Protein AF-K9D9J1-F1 (afdb_monomer_lite)

Radius of gyration: 35.71 Å; chains: 1; bounding box: 136×87×89 Å

InterPro domains:
  IPR000531 TonB-dependent receptor-like, beta-barrel [PF00593] (451-865)
  IPR011250 Outer membrane protein/outer membrane enzyme PagP, beta-barrel [SSF56925] (916-1204)
  IPR011662 Secretin/TonB, short N-terminal domain [PF07660] (70-119)
  IPR011662 Secretin/TonB, short N-terminal domain [SM00965] (69-120)
  IPR012910 TonB-dependent receptor, plug domain [PF07715] (164-272)
  IPR027385 Outer membrane protein, beta-barrel domain [PF13505] (912-1120)
  IPR036942 TonB-dependent receptor-like, beta-barrel domain superfamily [G3DSA:2.40.170.20] (339-893)
  IPR037066 TonB-dependent receptor, plug domain superfamily [G3DSA:2.170.130.10] (160-288)
  IPR039426 TonB-dependent receptor-like [PS52016] (162-894)
  IPR039426 TonB-dependent receptor-like [PTHR30069] (12-891)

Organism: NCBI:txid883163

Sequence (1204 aa):
MRSSVSARQRLLAISRHTLLAGSALGIAATMPALAQAPASRTASSTRSFDIPAQSLRDALRQLMRQGGVQIGFEAADVEGRISHAVTGNMNANEALSRLLSGTGLSFRYLTSGSVMLERAPQVSEGTVQLGTLRVQGMQDSAGSGLAGDNGRVAGWDGTKESVFRTPGSVNVISRETLEAYPATAPADMLRGTPGVISGEARTSGGLDVNIRGLQGQGRVPVTVDGAINGTTVYRGYQGTSNRSFVDPDFISHVAIVKGPSNGNAIAGGIGGSVSMTTLSVDDIVPAGDTMAIRIKASLSNNNVEPGSNMIRSIIQPNHFYGDTMAATRERDRPGFLSPAGGAASFVFARKGELFDILAGYSVRRTGNYFAGRQGKYAPRETGTPSPFCAAGSPERQMQELCDRAVAFYDIHGSTPFAGGEEVYNTSNDTESVLVKAAIRPADDHVLELGYGGYWSIFGENYPGALGSATGAVYQNQILSKTSLDRFTARYRRNPEGDLIDLKLNGWISKLRENAPSLVNSDPARRYVDSWGTDLTNSSRILTPIGLFSADYGASFLHEKAGPIGTWQMNGWTPPGREGSRSEYSLFTDMALEPAEWLRFNAGARYQEYSLKDRQSGTVYYSELLKRGEDAFNFSLGATLMPVDGLQLFANYKRAARLPSLMEATSGFFYIANPDLHKEETRNWEIGANYTRTGLITDKDELGLKLAWFDNDVDGYIARRYILQRGSMQVYNIDRALFRGLEATLSYENGGFSMEAGATYYDRIRFCRPGEACIASSLASDFATNYIPPRWAANLSVNQRFLDDRAMLGARLTYMGKRPIGAEKPSSGYMPLISQIAWHPYTLLDMTGSFKLIDALLINWSIDNLTDRYYNEPMSLGYVPAPGRTFRIGMTSTIGSKNGLWPANWFGRSGNADPTDWTGPYVGGQIGYGFGRTSGTVTDGAGNPADLENGSRYKENMRNFLGGLHAGYNYQLPSRVVLGVEADISAGDLGNWSGVLVQQTDNDGYNVASLRAKGTLESDTRYQWDRLITLRGRLGYSLGQTLLYGTGGIGWLRETQTRNQYRSGPTTNNDEKGIGGELEHYFFEKDRKTRSGLVLGAGMERDIGKRWSLRAEYSYARFQKKQFSFANARSGAALDYGYYETVGWQEVPAQTIVWDDGTVFEFPAYTAPINEYREVTGTSTLVEGRKHRSDADMHSIRIGISYHF

Structure (mmCIF, N/CA/C/O backbone):
data_AF-K9D9J1-F1
#
_entry.id   AF-K9D9J1-F1
#
loop_
_atom_site.group_PDB
_atom_site.id
_atom_site.type_symbol
_atom_site.label_atom_id
_atom_site.label_alt_id
_atom_site.label_comp_id
_atom_site.label_asym_id
_atom_site.label_entity_id
_atom_site.label_seq_id
_atom_site.pdbx_PDB_ins_code
_atom_site.Cartn_x
_atom_site.Cartn_y
_atom_site.Cartn_z
_atom_site.occupancy
_atom_site.B_iso_or_equiv
_atom_site.auth_seq_id
_atom_site.auth_comp_id
_atom_site.auth_asym_id
_atom_site.auth_atom_id
_atom_site.pdbx_PDB_model_num
ATOM 1 N N . MET A 1 1 ? 49.086 -47.581 -22.331 1.00 34.16 1 MET A N 1
ATOM 2 C CA . MET A 1 1 ? 49.566 -48.827 -21.691 1.00 34.16 1 MET A CA 1
ATOM 3 C C . MET A 1 1 ? 48.562 -49.257 -20.622 1.00 34.16 1 MET A C 1
ATOM 5 O O . MET A 1 1 ? 47.901 -48.387 -20.078 1.00 34.16 1 MET A O 1
ATOM 9 N N . ARG A 1 2 ? 48.428 -50.581 -20.436 1.00 26.39 2 ARG A N 1
ATOM 10 C CA . ARG A 1 2 ? 48.009 -51.382 -19.253 1.00 26.39 2 ARG A CA 1
ATOM 11 C C . ARG A 1 2 ? 47.602 -50.592 -17.983 1.00 26.39 2 ARG A C 1
ATOM 13 O O . ARG A 1 2 ? 48.363 -49.720 -17.589 1.00 26.39 2 ARG A O 1
ATOM 20 N N . SER A 1 3 ? 46.502 -50.882 -17.269 1.00 26.23 3 SER A N 1
ATOM 21 C CA . SER A 1 3 ? 45.523 -52.011 -17.285 1.00 26.23 3 SER A CA 1
ATOM 22 C C . SER A 1 3 ? 44.165 -51.542 -16.686 1.00 26.23 3 SER A C 1
ATOM 24 O O . SER A 1 3 ? 44.215 -50.784 -15.726 1.00 26.23 3 SER A O 1
ATOM 26 N N . SER A 1 4 ? 42.932 -51.787 -17.192 1.00 26.28 4 SER A N 1
ATOM 27 C CA . SER A 1 4 ? 42.198 -53.015 -17.637 1.00 26.28 4 SER A CA 1
ATOM 28 C C . SER A 1 4 ? 41.845 -53.963 -16.465 1.00 26.28 4 SER A C 1
ATOM 30 O O . SER A 1 4 ? 42.757 -54.237 -15.697 1.00 26.28 4 SER A O 1
ATOM 32 N N . VAL A 1 5 ? 40.638 -54.526 -16.226 1.00 27.47 5 VAL A N 1
ATOM 33 C CA . VAL A 1 5 ? 39.452 -55.034 -17.007 1.00 27.47 5 VAL A CA 1
ATOM 34 C C . VAL A 1 5 ? 38.222 -55.069 -16.025 1.00 27.47 5 VAL A C 1
ATOM 36 O O . VAL A 1 5 ? 38.502 -55.149 -14.835 1.00 27.47 5 VAL A O 1
ATOM 39 N N . SER A 1 6 ? 36.882 -55.061 -16.251 1.00 26.56 6 SER A N 1
ATOM 40 C CA . SER A 1 6 ? 35.812 -54.924 -17.304 1.00 26.56 6 SER A CA 1
ATOM 41 C C . SER A 1 6 ? 34.488 -54.530 -16.566 1.00 26.56 6 SER A C 1
ATOM 43 O O . SER A 1 6 ? 34.432 -54.755 -15.363 1.00 26.56 6 SER A O 1
ATOM 45 N N . ALA A 1 7 ? 33.376 -53.961 -17.075 1.00 27.02 7 ALA A N 1
ATOM 46 C CA . ALA A 1 7 ? 32.660 -53.894 -18.373 1.00 27.02 7 ALA A CA 1
ATOM 47 C C . ALA A 1 7 ? 31.643 -55.035 -18.709 1.00 27.02 7 ALA A C 1
ATOM 49 O O . ALA A 1 7 ? 32.055 -56.126 -19.081 1.00 27.02 7 ALA A O 1
ATOM 50 N N . ARG A 1 8 ? 30.323 -54.725 -18.684 1.00 24.92 8 ARG A N 1
ATOM 51 C CA . ARG A 1 8 ? 29.141 -55.329 -19.389 1.00 24.92 8 ARG A CA 1
ATOM 52 C C . ARG A 1 8 ? 28.017 -54.256 -19.351 1.00 24.92 8 ARG A C 1
ATOM 54 O O . ARG A 1 8 ? 27.856 -53.653 -18.301 1.00 24.92 8 ARG A O 1
ATOM 61 N N . GLN A 1 9 ? 27.359 -53.775 -20.420 1.00 29.02 9 GLN A N 1
ATOM 62 C CA . GLN A 1 9 ? 26.593 -54.394 -21.532 1.00 29.02 9 GLN A CA 1
ATOM 63 C C . GLN A 1 9 ? 25.272 -55.066 -21.078 1.00 29.02 9 GLN A C 1
ATOM 65 O O . GLN A 1 9 ? 25.317 -55.833 -20.126 1.00 29.02 9 GLN A O 1
ATOM 70 N N . ARG A 1 10 ? 24.097 -54.870 -21.719 1.00 29.50 10 ARG A N 1
ATOM 71 C CA . ARG A 1 10 ? 23.721 -54.079 -22.927 1.00 29.50 10 ARG A CA 1
ATOM 72 C C . ARG A 1 10 ? 22.190 -53.797 -22.977 1.00 29.50 10 ARG A C 1
ATOM 74 O O . ARG A 1 10 ? 21.430 -54.446 -22.276 1.00 29.50 10 ARG A O 1
ATOM 81 N N . LEU A 1 11 ? 21.796 -52.859 -23.851 1.00 26.91 11 LEU A N 1
ATOM 82 C CA . LEU A 1 11 ? 20.467 -52.578 -24.456 1.00 26.91 11 LEU A CA 1
ATOM 83 C C . LEU A 1 11 ? 19.299 -53.576 -24.257 1.00 26.91 11 LEU A C 1
ATOM 85 O O . LEU A 1 11 ? 19.439 -54.740 -24.621 1.00 26.91 11 LEU A O 1
ATOM 89 N N . LEU A 1 12 ? 18.098 -53.047 -23.961 1.00 24.69 12 LEU A N 1
ATOM 90 C CA . LEU A 1 12 ? 16.901 -53.104 -24.838 1.00 24.69 12 LEU A CA 1
ATOM 91 C C . LEU A 1 12 ? 15.760 -52.205 -24.301 1.00 24.69 12 LEU A C 1
ATOM 93 O O . LEU A 1 12 ? 15.848 -51.705 -23.183 1.00 24.69 12 LEU A O 1
ATOM 97 N N . ALA A 1 13 ? 14.714 -51.962 -25.101 1.00 26.72 13 ALA A N 1
ATOM 98 C CA . ALA A 1 13 ? 13.574 -51.102 -24.748 1.00 26.72 13 ALA A CA 1
ATOM 99 C C . ALA A 1 13 ? 12.249 -51.636 -25.320 1.00 26.72 13 ALA A C 1
ATOM 101 O O . ALA A 1 13 ? 12.275 -52.229 -26.395 1.00 26.72 13 ALA A O 1
ATOM 102 N N . ILE A 1 14 ? 11.119 -51.371 -24.638 1.00 27.50 14 ILE A N 1
ATOM 103 C CA . ILE A 1 14 ? 9.765 -51.100 -25.188 1.00 27.50 14 ILE A CA 1
ATOM 104 C C . ILE A 1 14 ? 8.785 -50.748 -24.034 1.00 27.50 14 ILE A C 1
ATOM 106 O O . ILE A 1 14 ? 9.002 -51.116 -22.885 1.00 27.50 14 ILE A O 1
ATOM 110 N N . SER A 1 15 ? 7.739 -49.967 -24.341 1.00 29.78 15 SER A N 1
ATOM 111 C CA . SER A 1 15 ? 6.689 -49.428 -23.438 1.00 29.78 15 SER A CA 1
ATOM 112 C C . SER A 1 15 ? 5.921 -50.492 -22.612 1.00 29.78 15 SER A C 1
ATOM 114 O O . SER A 1 15 ? 5.764 -51.604 -23.102 1.00 29.78 15 SER A O 1
ATOM 116 N N . ARG A 1 16 ? 5.317 -50.210 -21.437 1.00 28.53 16 ARG A N 1
ATOM 117 C CA . ARG A 1 16 ? 4.185 -49.267 -21.215 1.00 28.53 16 ARG A CA 1
ATOM 118 C C . ARG A 1 16 ? 3.885 -48.939 -19.723 1.00 28.53 16 ARG A C 1
ATOM 120 O O . ARG A 1 16 ? 3.933 -49.825 -18.889 1.00 28.53 16 ARG A O 1
ATOM 127 N N . HIS A 1 17 ? 3.354 -47.722 -19.508 1.00 30.05 17 HIS A N 1
ATOM 128 C CA . HIS A 1 17 ? 2.266 -47.323 -18.573 1.00 30.05 17 HIS A CA 1
ATOM 129 C C . HIS A 1 17 ? 2.476 -47.145 -17.037 1.00 30.05 17 HIS A C 1
ATOM 131 O O . HIS A 1 17 ? 2.818 -48.058 -16.302 1.00 30.05 17 HIS A O 1
ATOM 137 N N . THR A 1 18 ? 2.036 -45.949 -16.596 1.00 28.83 18 THR A N 1
ATOM 138 C CA . THR A 1 18 ? 1.337 -45.557 -15.340 1.00 28.83 18 THR A CA 1
ATOM 139 C C . THR A 1 18 ? 1.996 -45.502 -13.944 1.00 28.83 18 THR A C 1
ATOM 141 O O . THR A 1 18 ? 2.260 -46.514 -13.311 1.00 28.83 18 THR A O 1
ATOM 144 N N . LEU A 1 19 ? 1.913 -44.268 -13.412 1.00 26.14 19 LEU A N 1
ATOM 145 C CA . LEU A 1 19 ? 1.482 -43.839 -12.063 1.00 26.14 19 LEU A CA 1
ATOM 146 C C . LEU A 1 19 ? 2.487 -43.649 -10.910 1.00 26.14 19 LEU A C 1
ATOM 148 O O . LEU A 1 19 ? 3.547 -44.255 -10.822 1.00 26.14 19 LEU A O 1
ATOM 152 N N . LEU A 1 20 ? 2.112 -42.685 -10.057 1.00 29.91 20 LEU A N 1
ATOM 153 C CA . LEU A 1 20 ? 2.871 -42.127 -8.939 1.00 29.91 20 LEU A CA 1
ATOM 154 C C . LEU A 1 20 ? 2.641 -42.938 -7.657 1.00 29.91 20 LEU A C 1
ATOM 156 O O . LEU A 1 20 ? 1.493 -43.249 -7.347 1.00 29.91 20 LEU A O 1
ATOM 160 N N . ALA A 1 21 ? 3.678 -43.088 -6.826 1.00 25.88 21 ALA A N 1
ATOM 161 C CA . ALA A 1 21 ? 3.524 -43.126 -5.369 1.00 25.88 21 ALA A CA 1
ATOM 162 C C . ALA A 1 21 ? 4.837 -42.800 -4.627 1.00 25.88 21 ALA A C 1
ATOM 164 O O . ALA A 1 21 ? 5.898 -43.291 -4.990 1.00 25.88 21 ALA A O 1
ATOM 165 N N . GLY A 1 22 ? 4.719 -42.027 -3.541 1.00 25.83 22 GLY A N 1
ATOM 166 C CA . GLY A 1 22 ? 5.474 -42.208 -2.291 1.00 25.83 22 GLY A CA 1
ATOM 167 C C . GLY A 1 22 ? 7.006 -42.057 -2.256 1.00 25.83 22 GLY A C 1
ATOM 168 O O . GLY A 1 22 ? 7.744 -42.991 -2.548 1.00 25.83 22 GLY A O 1
ATOM 169 N N . SER A 1 23 ? 7.479 -40.958 -1.654 1.00 27.92 23 SER A N 1
ATOM 170 C CA . SER A 1 23 ? 8.443 -41.019 -0.527 1.00 27.92 23 SER A CA 1
ATOM 171 C C . SER A 1 23 ? 8.657 -39.636 0.110 1.00 27.92 23 SER A C 1
ATOM 173 O O . SER A 1 23 ? 9.567 -38.893 -0.242 1.00 27.92 23 SER A O 1
ATOM 175 N N . ALA A 1 24 ? 7.807 -39.290 1.081 1.00 26.97 24 ALA A N 1
ATOM 176 C CA . ALA A 1 24 ? 7.958 -38.095 1.915 1.00 26.97 24 ALA A CA 1
ATOM 177 C C . ALA A 1 24 ? 7.498 -38.390 3.355 1.00 26.97 24 ALA A C 1
ATOM 179 O O . ALA A 1 24 ? 6.373 -38.090 3.742 1.00 26.97 24 ALA A O 1
ATOM 180 N N . LEU A 1 25 ? 8.381 -39.022 4.130 1.00 31.22 25 LEU A N 1
ATOM 181 C CA . LEU A 1 25 ? 8.236 -39.320 5.558 1.00 31.22 25 LEU A CA 1
ATOM 182 C C . LEU A 1 25 ? 9.628 -39.203 6.206 1.00 31.22 25 LEU A C 1
ATOM 184 O O . LEU A 1 25 ? 10.588 -39.743 5.669 1.00 31.22 25 LEU A O 1
ATOM 188 N N . GLY A 1 26 ? 9.802 -38.519 7.335 1.00 26.03 26 GLY A N 1
ATOM 189 C CA . GLY A 1 26 ? 8.832 -37.676 8.036 1.00 26.03 26 GLY A CA 1
ATOM 190 C C . GLY A 1 26 ? 9.411 -37.105 9.333 1.00 26.03 26 GLY A C 1
ATOM 191 O O . GLY A 1 26 ? 10.530 -37.433 9.718 1.00 26.03 26 GLY A O 1
ATOM 192 N N . ILE A 1 27 ? 8.624 -36.285 10.029 1.00 29.11 27 ILE A N 1
ATOM 193 C CA . ILE A 1 27 ? 8.807 -36.004 11.458 1.00 29.11 27 ILE A CA 1
ATOM 194 C C . ILE A 1 27 ? 7.504 -36.437 12.127 1.00 29.11 27 ILE A C 1
ATOM 196 O O . ILE A 1 27 ? 6.451 -35.859 11.864 1.00 29.11 27 ILE A O 1
ATOM 200 N N . ALA A 1 28 ? 7.561 -37.512 12.913 1.00 28.80 28 ALA A N 1
ATOM 201 C CA . ALA A 1 28 ? 6.392 -38.076 13.578 1.00 28.80 28 ALA A CA 1
ATOM 202 C C . ALA A 1 28 ? 6.041 -37.285 14.848 1.00 28.80 28 ALA A C 1
ATOM 204 O O . ALA A 1 28 ? 6.925 -36.781 15.541 1.00 28.80 28 ALA A O 1
ATOM 205 N N . ALA A 1 29 ? 4.749 -37.193 15.158 1.00 31.47 29 ALA A N 1
ATOM 206 C CA . ALA A 1 29 ? 4.264 -36.523 16.358 1.00 31.47 29 ALA A CA 1
ATOM 207 C C . ALA A 1 29 ? 4.301 -37.446 17.587 1.00 31.47 29 ALA A C 1
ATOM 209 O O . ALA A 1 29 ? 3.971 -38.627 17.498 1.00 31.47 29 ALA A O 1
ATOM 210 N N . THR A 1 30 ? 4.598 -36.873 18.753 1.00 28.08 30 THR A N 1
ATOM 211 C CA . THR A 1 30 ? 4.408 -37.502 20.068 1.00 28.08 30 THR A CA 1
ATOM 212 C C . THR A 1 30 ? 3.397 -36.703 20.891 1.00 28.08 30 THR A C 1
ATOM 214 O O . THR A 1 30 ? 3.757 -35.934 21.779 1.00 28.08 30 THR A O 1
ATOM 217 N N . MET A 1 31 ? 2.106 -36.884 20.597 1.00 29.59 31 MET A N 1
ATOM 218 C CA . MET A 1 31 ? 1.026 -36.452 21.492 1.00 29.59 31 MET A CA 1
ATOM 219 C C . MET A 1 31 ? 0.657 -37.605 22.440 1.00 29.59 31 MET A C 1
ATOM 221 O O . MET A 1 31 ? 0.300 -38.679 21.951 1.00 29.59 31 MET A O 1
ATOM 225 N N . PRO A 1 32 ? 0.731 -37.430 23.774 1.00 32.12 32 PRO A N 1
ATOM 226 C CA . PRO A 1 32 ? 0.265 -38.440 24.718 1.00 32.12 32 PRO A CA 1
ATOM 227 C C . PRO A 1 32 ? -1.269 -38.512 24.721 1.00 32.12 32 PRO A C 1
ATOM 229 O O . PRO A 1 32 ? -1.956 -37.495 24.613 1.00 32.12 32 PRO A O 1
ATOM 232 N N . ALA A 1 33 ? -1.817 -39.717 24.866 1.00 34.00 33 ALA A N 1
ATOM 233 C CA . ALA A 1 33 ? -3.259 -39.929 24.852 1.00 34.00 33 ALA A CA 1
ATOM 234 C C . ALA A 1 33 ? -3.916 -39.519 26.184 1.00 34.00 33 ALA A C 1
ATOM 236 O O . ALA A 1 33 ? -3.680 -40.142 27.216 1.00 34.00 33 ALA A O 1
ATOM 237 N N . LEU A 1 34 ? -4.817 -38.534 26.133 1.00 29.61 34 LEU A N 1
ATOM 238 C CA . LEU A 1 34 ? -5.815 -38.252 27.176 1.00 29.61 34 LEU A CA 1
ATOM 239 C C . LEU A 1 34 ? -7.230 -38.394 26.595 1.00 29.61 34 LEU A C 1
ATOM 241 O O . LEU A 1 34 ? -8.013 -37.451 26.520 1.00 29.61 34 LEU A O 1
ATOM 245 N N . ALA A 1 35 ? -7.543 -39.608 26.142 1.00 28.50 35 ALA A N 1
ATOM 246 C CA . ALA A 1 35 ? -8.821 -39.954 25.529 1.00 28.50 35 ALA A CA 1
ATOM 247 C C . ALA A 1 35 ? -9.820 -40.520 26.556 1.00 28.50 35 ALA A C 1
ATOM 249 O O . ALA A 1 35 ? -10.163 -41.699 26.508 1.00 28.50 35 ALA A O 1
ATOM 250 N N . GLN A 1 36 ? -10.299 -39.679 27.481 1.00 33.69 36 GLN A N 1
ATOM 251 C CA . GLN A 1 36 ? -11.536 -39.938 28.234 1.00 33.69 36 GLN A CA 1
ATOM 252 C C . GLN A 1 36 ? -12.162 -38.628 28.750 1.00 33.69 36 GLN A C 1
ATOM 254 O O . GLN A 1 36 ? -11.917 -38.175 29.862 1.00 33.69 36 GLN A O 1
ATOM 259 N N . ALA A 1 37 ? -13.000 -38.028 27.906 1.00 26.78 37 ALA A N 1
ATOM 260 C CA . ALA A 1 37 ? -13.948 -36.971 28.250 1.00 26.78 37 ALA A CA 1
ATOM 261 C C . ALA A 1 37 ? -15.276 -37.281 27.526 1.00 26.78 37 ALA A C 1
ATOM 263 O O . ALA A 1 37 ? -15.242 -37.906 26.460 1.00 26.78 37 ALA A O 1
ATOM 264 N N . PRO A 1 38 ? -16.447 -36.940 28.094 1.00 26.11 38 PRO A N 1
ATOM 265 C CA . PRO A 1 38 ? -17.726 -37.430 27.589 1.00 26.11 38 PRO A CA 1
ATOM 266 C C . PRO A 1 38 ? -18.087 -36.841 26.222 1.00 26.11 38 PRO A C 1
ATOM 268 O O . PRO A 1 38 ? -17.767 -35.696 25.906 1.00 26.11 38 PRO A O 1
ATOM 271 N N . ALA A 1 39 ? -18.821 -37.619 25.425 1.00 25.09 39 ALA A N 1
ATOM 272 C CA . ALA A 1 39 ? -19.349 -37.166 24.146 1.00 25.09 39 ALA A CA 1
ATOM 273 C C . ALA A 1 39 ? -20.440 -36.100 24.354 1.00 25.09 39 ALA A C 1
ATOM 275 O O . ALA A 1 39 ? -21.609 -36.428 24.576 1.00 25.09 39 ALA A O 1
ATOM 276 N N . SER A 1 40 ? -20.057 -34.827 24.239 1.00 23.94 40 SER A N 1
ATOM 277 C CA . SER A 1 40 ? -20.969 -33.682 24.161 1.00 23.94 40 SER A CA 1
ATOM 278 C C . SER A 1 40 ? -21.817 -33.755 22.890 1.00 23.94 40 SER A C 1
ATOM 280 O O . SER A 1 40 ? -21.530 -33.104 21.888 1.00 23.94 40 SER A O 1
ATOM 282 N N . ARG A 1 41 ? -22.881 -34.563 22.925 1.00 26.88 41 ARG A N 1
ATOM 283 C CA . ARG A 1 41 ? -23.926 -34.567 21.900 1.00 26.88 41 ARG A CA 1
ATOM 284 C C . ARG A 1 41 ? -24.570 -33.181 21.861 1.00 26.88 41 ARG A C 1
ATOM 286 O O . ARG A 1 41 ? -25.382 -32.865 22.730 1.00 26.88 41 ARG A O 1
ATOM 293 N N . THR A 1 42 ? -24.289 -32.393 20.827 1.00 27.61 42 THR A N 1
ATOM 294 C CA . THR A 1 42 ? -25.109 -31.238 20.426 1.00 27.61 42 THR A CA 1
ATOM 295 C C . THR A 1 42 ? -26.438 -31.738 19.857 1.00 27.61 42 THR A C 1
ATOM 297 O O . THR A 1 42 ? -26.728 -31.652 18.667 1.00 27.61 42 THR A O 1
ATOM 300 N N . ALA A 1 43 ? -27.255 -32.320 20.733 1.00 32.28 43 ALA A N 1
ATOM 301 C CA . ALA A 1 43 ? -28.602 -32.732 20.405 1.00 32.28 43 ALA A CA 1
ATOM 302 C C . ALA A 1 43 ? -29.453 -31.479 20.169 1.00 32.28 43 ALA A C 1
ATOM 304 O O . ALA A 1 43 ? -29.889 -30.828 21.119 1.00 32.28 43 ALA A O 1
ATOM 305 N N . SER A 1 44 ? -29.746 -31.182 18.900 1.00 50.12 44 SER A N 1
ATOM 306 C CA . SER A 1 44 ? -31.009 -30.521 18.570 1.00 50.12 44 SER A CA 1
ATOM 307 C C . SER A 1 44 ? -32.104 -31.442 19.104 1.00 50.12 44 SER A C 1
ATOM 309 O O . SER A 1 44 ? -32.295 -32.537 18.577 1.00 50.12 44 SER A O 1
ATOM 311 N N . SER A 1 45 ? -32.689 -31.091 20.253 1.00 54.69 45 SER A N 1
ATOM 312 C CA . SER A 1 45 ? -33.458 -32.050 21.046 1.00 54.69 45 SER A CA 1
ATOM 313 C C . SER A 1 45 ? -34.673 -32.521 20.253 1.00 54.69 45 SER A C 1
ATOM 315 O O . SER A 1 45 ? -35.590 -31.729 20.027 1.00 54.69 45 SER A O 1
ATOM 317 N N . THR A 1 46 ? -34.698 -33.795 19.862 1.00 66.19 46 THR A N 1
ATOM 318 C CA . THR A 1 46 ? -35.898 -34.421 19.313 1.00 66.19 46 THR A CA 1
ATOM 319 C C . THR A 1 46 ? -36.979 -34.390 20.388 1.00 66.19 46 THR A C 1
ATOM 321 O O . THR A 1 46 ? -36.771 -34.901 21.489 1.00 66.19 46 THR A O 1
ATOM 324 N N . ARG A 1 47 ? -38.117 -33.762 20.096 1.00 80.75 47 ARG A N 1
ATOM 325 C CA . ARG A 1 47 ? -39.262 -33.650 21.006 1.00 80.75 47 ARG A CA 1
ATOM 326 C C . ARG A 1 47 ? -40.490 -34.249 20.343 1.00 80.75 47 ARG A C 1
ATOM 328 O O . ARG A 1 47 ? -40.622 -34.191 19.121 1.00 80.75 47 ARG A O 1
ATOM 335 N N . SER A 1 48 ? -41.388 -34.794 21.158 1.00 86.00 48 SER A N 1
ATOM 336 C CA . SER A 1 48 ? -42.723 -35.155 20.697 1.00 86.00 48 SER A CA 1
ATOM 337 C C . SER A 1 48 ? -43.521 -33.875 20.503 1.00 86.00 48 SER A C 1
ATOM 339 O O . SER A 1 48 ? -43.772 -33.156 21.471 1.00 86.00 48 SER A O 1
ATOM 341 N N . PHE A 1 49 ? -43.915 -33.607 19.265 1.00 89.31 49 PHE A N 1
ATOM 342 C CA . PHE A 1 49 ? -44.881 -32.569 18.941 1.00 89.31 49 PHE A CA 1
ATOM 343 C C . PHE A 1 49 ? -46.268 -33.185 18.796 1.00 89.31 49 PHE A C 1
ATOM 345 O O . PHE A 1 49 ? -46.410 -34.302 18.293 1.00 89.31 49 PHE A O 1
ATOM 352 N N . ASP A 1 50 ? -47.274 -32.446 19.242 1.00 93.31 50 ASP A N 1
ATOM 353 C CA . ASP A 1 50 ? -48.683 -32.708 18.961 1.00 93.31 50 ASP A CA 1
ATOM 354 C C . ASP A 1 50 ? -49.368 -31.352 18.782 1.00 93.31 50 ASP A C 1
ATOM 356 O O . ASP A 1 50 ? -49.614 -30.620 19.746 1.00 93.31 50 ASP A O 1
ATOM 360 N N . ILE A 1 51 ? -49.524 -30.957 17.520 1.00 94.38 51 ILE A N 1
ATOM 361 C CA . ILE A 1 51 ? -50.046 -29.658 17.099 1.00 94.38 51 ILE A CA 1
ATOM 362 C C . ILE A 1 51 ? -51.093 -29.934 16.012 1.00 94.38 51 ILE A C 1
ATOM 364 O O . ILE A 1 51 ? -50.713 -30.279 14.889 1.00 94.38 51 ILE A O 1
ATOM 368 N N . PRO A 1 52 ? -52.402 -29.816 16.299 1.00 91.00 52 PRO A N 1
ATOM 369 C CA . PRO A 1 52 ? -53.442 -30.033 15.298 1.00 91.00 52 PRO A CA 1
ATOM 370 C C . PRO A 1 52 ? -53.445 -28.929 14.231 1.00 91.00 52 PRO A C 1
ATOM 372 O O . PRO A 1 52 ? -52.926 -27.831 14.443 1.00 91.00 52 PRO A O 1
ATOM 375 N N . ALA A 1 53 ? -54.075 -29.212 13.088 1.00 91.44 53 ALA A N 1
ATOM 376 C CA . ALA A 1 53 ? -54.340 -28.211 12.059 1.00 91.44 53 ALA A CA 1
ATOM 377 C C . ALA A 1 53 ? -55.304 -27.143 12.606 1.00 91.44 53 ALA A C 1
ATOM 379 O O . ALA A 1 53 ? -56.409 -27.459 13.049 1.00 91.44 53 ALA A O 1
ATOM 380 N N . GLN A 1 54 ? -54.863 -25.888 12.624 1.00 93.38 54 GLN A N 1
ATOM 381 C CA . GLN A 1 54 ? -55.548 -24.763 13.275 1.00 93.38 54 GLN A CA 1
ATOM 382 C C . GLN A 1 54 ? -55.054 -23.432 12.684 1.00 93.38 54 GLN A C 1
ATOM 384 O O . GLN A 1 54 ? -54.292 -23.438 11.716 1.00 93.38 54 GLN A O 1
ATOM 389 N N . SER A 1 55 ? -55.452 -22.288 13.258 1.00 95.06 55 SER A N 1
ATOM 390 C CA . SER A 1 55 ? -54.895 -20.981 12.865 1.00 95.06 55 SER A CA 1
ATOM 391 C C . SER A 1 55 ? -53.362 -21.029 12.924 1.00 95.06 55 SER A C 1
ATOM 393 O O . SER A 1 55 ? -52.786 -21.486 13.916 1.00 95.06 55 SER A O 1
ATOM 395 N N . LEU A 1 56 ? -52.682 -20.569 11.870 1.00 93.31 56 LEU A N 1
ATOM 396 C CA . LEU A 1 56 ? -51.221 -20.631 11.810 1.00 93.31 56 LEU A CA 1
ATOM 397 C C . LEU A 1 56 ? -50.591 -19.839 12.969 1.00 93.31 56 LEU A C 1
ATOM 399 O O . LEU A 1 56 ? -49.640 -20.299 13.597 1.00 93.31 56 LEU A O 1
ATOM 403 N N . ARG A 1 57 ? -51.200 -18.705 13.337 1.00 93.12 57 ARG A N 1
ATOM 404 C CA . ARG A 1 57 ? -50.843 -17.892 14.509 1.00 93.12 57 ARG A CA 1
ATOM 405 C C . ARG A 1 57 ? -50.831 -18.705 15.814 1.00 93.12 57 ARG A C 1
ATOM 407 O O . ARG A 1 57 ? -49.931 -18.517 16.634 1.00 93.12 57 ARG A O 1
ATOM 414 N N . ASP A 1 58 ? -51.783 -19.616 16.011 1.00 93.94 58 ASP A N 1
ATOM 415 C CA . ASP A 1 58 ? -51.883 -20.439 17.224 1.00 93.94 58 ASP A CA 1
ATOM 416 C C . ASP A 1 58 ? -51.050 -21.725 17.153 1.00 93.94 58 ASP A C 1
ATOM 418 O O . ASP A 1 58 ? -50.463 -22.122 18.163 1.00 93.94 58 ASP A O 1
ATOM 422 N N . ALA A 1 59 ? -50.900 -22.316 15.965 1.00 93.81 59 ALA A N 1
ATOM 423 C CA . ALA A 1 59 ? -49.995 -23.438 15.724 1.00 93.81 59 ALA A CA 1
ATOM 424 C C . ALA A 1 59 ? -48.529 -23.053 15.987 1.00 93.81 59 ALA A C 1
ATOM 426 O O . ALA A 1 59 ? -47.815 -23.755 16.701 1.00 93.81 59 ALA A O 1
ATOM 427 N N . LEU A 1 60 ? -48.094 -21.882 15.505 1.00 92.75 60 LEU A N 1
ATOM 428 C CA . LEU A 1 60 ? -46.762 -21.333 15.783 1.00 92.75 60 LEU A CA 1
ATOM 429 C C . LEU A 1 60 ? -46.575 -21.037 17.277 1.00 92.75 60 LEU A C 1
ATOM 431 O O . LEU A 1 60 ? -45.516 -21.313 17.835 1.00 92.75 60 LEU A O 1
ATOM 435 N N . ARG A 1 61 ? -47.613 -20.545 17.968 1.00 92.38 61 ARG A N 1
ATOM 436 C CA . ARG A 1 61 ? -47.593 -20.373 19.433 1.00 92.38 61 ARG A CA 1
ATOM 437 C C . ARG A 1 61 ? -47.508 -21.704 20.183 1.00 92.38 61 ARG A C 1
ATOM 439 O O . ARG A 1 61 ? -46.848 -21.762 21.219 1.00 92.38 61 ARG A O 1
ATOM 446 N N . GLN A 1 62 ? -48.128 -22.773 19.686 1.00 93.19 62 GLN A N 1
ATOM 447 C CA . GLN A 1 62 ? -47.955 -24.123 20.234 1.00 93.19 62 GLN A CA 1
ATOM 448 C C . GLN A 1 62 ? -46.542 -24.655 19.976 1.00 93.19 62 GLN A C 1
ATOM 450 O O . GLN A 1 62 ? -45.923 -25.168 20.907 1.00 93.19 62 GLN A O 1
ATOM 455 N N . LEU A 1 63 ? -45.987 -24.435 18.781 1.00 90.31 63 LEU A N 1
ATOM 456 C CA . LEU A 1 63 ? -44.621 -24.830 18.443 1.00 90.31 63 LEU A CA 1
ATOM 457 C C . LEU A 1 63 ? -43.568 -24.096 19.280 1.00 90.31 63 LEU A C 1
ATOM 459 O O . LEU A 1 63 ? -42.650 -24.740 19.781 1.00 90.31 63 LEU A O 1
ATOM 463 N N . MET A 1 64 ? -43.710 -22.787 19.508 1.00 90.94 64 MET A N 1
ATOM 464 C CA . MET A 1 64 ? -42.816 -22.045 20.407 1.00 90.94 64 MET A CA 1
ATOM 465 C C . MET A 1 64 ? -42.832 -22.637 21.828 1.00 90.94 64 MET A C 1
ATOM 467 O O . MET A 1 64 ? -41.775 -22.823 22.431 1.00 90.94 64 MET A O 1
ATOM 471 N N . ARG A 1 65 ? -44.015 -23.019 22.342 1.00 88.81 65 ARG A N 1
ATOM 472 C CA . ARG A 1 65 ? -44.162 -23.645 23.671 1.00 88.81 65 ARG A CA 1
ATOM 473 C C . ARG A 1 65 ? -43.594 -25.068 23.747 1.00 88.81 65 ARG A C 1
ATOM 475 O O . ARG A 1 65 ? -42.894 -25.376 24.705 1.00 88.81 65 ARG A O 1
ATOM 482 N N . GLN A 1 66 ? -43.881 -25.932 22.771 1.00 88.31 66 GLN A N 1
ATOM 483 C CA . GLN A 1 66 ? -43.413 -27.328 22.767 1.00 88.31 66 GLN A CA 1
ATOM 484 C C . GLN A 1 66 ? -41.919 -27.428 22.393 1.00 88.31 66 GLN A C 1
ATOM 486 O O . GLN A 1 66 ? -41.154 -28.179 23.003 1.00 88.31 66 GLN A O 1
ATOM 491 N N . GLY A 1 67 ? -41.479 -26.642 21.408 1.00 82.25 67 GLY A N 1
ATOM 492 C CA . GLY A 1 67 ? -40.156 -26.728 20.785 1.00 82.25 67 GLY A CA 1
ATOM 493 C C . GLY A 1 67 ? -39.070 -25.882 21.445 1.00 82.25 67 GLY A C 1
ATOM 494 O O . GLY A 1 67 ? -37.901 -26.251 21.372 1.00 82.25 67 GLY A O 1
ATOM 495 N N . GLY A 1 68 ? -39.427 -24.784 22.121 1.00 76.81 68 GLY A N 1
ATOM 496 C CA . GLY A 1 68 ? -38.455 -23.862 22.725 1.00 76.81 68 GLY A CA 1
ATOM 497 C C . GLY A 1 68 ? -37.693 -22.986 21.720 1.00 76.81 68 GLY A C 1
ATOM 498 O O . GLY A 1 68 ? -36.659 -22.427 22.070 1.00 76.81 68 GLY A O 1
ATOM 499 N N . VAL A 1 69 ? -38.194 -22.876 20.487 1.00 79.81 69 VAL A N 1
ATOM 500 C CA . VAL A 1 69 ? -37.715 -21.945 19.453 1.00 79.81 69 VAL A CA 1
ATOM 501 C C . VAL A 1 69 ? -38.474 -20.619 19.560 1.00 79.81 69 VAL A C 1
ATOM 503 O O . VAL A 1 69 ? -39.664 -20.621 19.875 1.00 79.81 69 VAL A O 1
ATOM 506 N N . GLN A 1 70 ? -37.818 -19.489 19.294 1.00 83.06 70 GLN A N 1
ATOM 507 C CA . GLN A 1 70 ? -38.493 -18.199 19.108 1.00 83.06 70 GLN A CA 1
ATOM 508 C C . GLN A 1 70 ? -38.845 -18.001 17.630 1.00 83.06 70 GLN A C 1
ATOM 510 O O . GLN A 1 70 ? -37.992 -18.190 16.766 1.00 83.06 70 GLN A O 1
ATOM 515 N N . ILE A 1 71 ? -40.087 -17.612 17.338 1.00 88.88 71 ILE A N 1
ATOM 516 C CA . ILE A 1 71 ? -40.569 -17.377 15.971 1.00 88.88 71 ILE A CA 1
ATOM 517 C C . ILE A 1 71 ? -41.123 -15.953 15.893 1.00 88.88 71 ILE A C 1
ATOM 519 O O . ILE A 1 71 ? -42.191 -15.670 16.435 1.00 88.88 71 ILE A O 1
ATOM 523 N N . GLY A 1 72 ? -40.392 -15.064 15.224 1.00 81.31 72 GLY A N 1
ATOM 524 C CA . GLY A 1 72 ? -40.891 -13.752 14.820 1.00 81.31 72 GLY A CA 1
ATOM 525 C C . GLY A 1 72 ? -41.764 -13.873 13.572 1.00 81.31 72 GLY A C 1
ATOM 526 O O . GLY A 1 72 ? -41.445 -14.640 12.664 1.00 81.31 72 GLY A O 1
ATOM 527 N N . PHE A 1 73 ? -42.872 -13.139 13.527 1.00 86.19 73 PHE A N 1
ATOM 528 C CA . PHE A 1 73 ? -43.745 -13.043 12.358 1.00 86.19 73 PHE A CA 1
ATOM 529 C C . PHE A 1 73 ? -44.595 -11.778 12.434 1.00 86.19 73 PHE A C 1
ATOM 531 O O . PHE A 1 73 ? -45.008 -11.375 13.523 1.00 86.19 73 PHE A O 1
ATOM 538 N N . GLU A 1 74 ? -44.904 -11.188 11.281 1.00 81.12 74 GLU A N 1
ATOM 539 C CA . GLU A 1 74 ? -45.885 -10.109 11.212 1.00 81.12 74 GLU A CA 1
ATOM 540 C C . GLU A 1 74 ? -47.306 -10.649 11.365 1.00 81.12 74 GLU A C 1
ATOM 542 O O . GLU A 1 74 ? -47.645 -11.737 10.887 1.00 81.12 74 GLU A O 1
ATOM 547 N N . ALA A 1 75 ? -48.165 -9.879 12.038 1.00 76.94 75 ALA A N 1
ATOM 548 C CA . ALA A 1 75 ? -49.519 -10.328 12.355 1.00 76.94 75 ALA A CA 1
ATOM 549 C C . ALA A 1 75 ? -50.318 -10.681 11.088 1.00 76.94 75 ALA A C 1
ATOM 551 O O . ALA A 1 75 ? -50.989 -11.714 11.069 1.00 76.94 75 ALA A O 1
ATOM 552 N N . ALA A 1 76 ? -50.184 -9.866 10.038 1.00 78.44 76 ALA A N 1
ATOM 553 C CA . ALA A 1 76 ? -50.882 -10.017 8.763 1.00 78.44 76 ALA A CA 1
ATOM 554 C C . ALA A 1 76 ? -50.422 -11.235 7.939 1.00 78.44 76 ALA A C 1
ATOM 556 O O . ALA A 1 76 ? -51.204 -11.765 7.154 1.00 78.44 76 ALA A O 1
ATOM 557 N N . ASP A 1 77 ? -49.186 -11.717 8.114 1.00 80.12 77 ASP A N 1
ATOM 558 C CA . ASP A 1 77 ? -48.683 -12.851 7.327 1.00 80.12 77 ASP A CA 1
ATOM 559 C C . ASP A 1 77 ? -49.250 -14.192 7.788 1.00 80.12 77 ASP A C 1
ATOM 561 O O . ASP A 1 77 ? -49.435 -15.085 6.966 1.00 80.12 77 ASP A O 1
ATOM 565 N N . VAL A 1 78 ? -49.585 -14.325 9.072 1.00 87.00 78 VAL A N 1
ATOM 566 C CA . VAL A 1 78 ? -50.196 -15.537 9.651 1.00 87.00 78 VAL A CA 1
ATOM 567 C C . VAL A 1 78 ? -51.723 -15.448 9.785 1.00 87.00 78 VAL A C 1
ATOM 569 O O . VAL A 1 78 ? -52.351 -16.378 10.290 1.00 87.00 78 VAL A O 1
ATOM 572 N N . GLU A 1 79 ? -52.328 -14.329 9.382 1.00 83.31 79 GLU A N 1
ATOM 573 C CA . GLU A 1 79 ? -53.775 -14.101 9.443 1.00 83.31 79 GLU A CA 1
ATOM 574 C C . GLU A 1 79 ? -54.499 -14.899 8.347 1.00 83.31 79 GLU A C 1
ATOM 576 O O . GLU A 1 79 ? -54.010 -15.020 7.226 1.00 83.31 79 GLU A O 1
ATOM 581 N N . GLY A 1 80 ? -55.648 -15.501 8.670 1.00 81.62 80 GLY A N 1
ATOM 582 C CA . GLY A 1 80 ? -56.430 -16.325 7.735 1.00 81.62 80 GLY A CA 1
ATOM 583 C C . GLY A 1 80 ? -55.786 -17.653 7.299 1.00 81.62 80 GLY A C 1
ATOM 584 O O . GLY A 1 80 ? -56.494 -18.527 6.804 1.00 81.62 80 GLY A O 1
ATOM 585 N N . ARG A 1 81 ? -54.476 -17.852 7.504 1.00 88.81 81 ARG A N 1
ATOM 586 C CA . ARG A 1 81 ? -53.772 -19.095 7.153 1.00 88.81 81 ARG A CA 1
ATOM 587 C C . ARG A 1 81 ? -54.013 -20.193 8.191 1.00 88.81 81 ARG A C 1
ATOM 589 O O . ARG A 1 81 ? -54.040 -19.939 9.397 1.00 88.81 81 ARG A O 1
ATOM 596 N N . ILE A 1 82 ? -54.127 -21.427 7.710 1.00 90.06 82 ILE A N 1
ATOM 597 C CA . ILE A 1 82 ? -54.281 -22.644 8.516 1.00 90.06 82 ILE A CA 1
ATOM 598 C C . ILE A 1 82 ? -52.996 -23.466 8.381 1.00 90.06 82 ILE A C 1
ATOM 600 O O . ILE A 1 82 ? -52.492 -23.621 7.270 1.00 90.06 82 ILE A O 1
ATOM 604 N N . SER A 1 83 ? -52.454 -23.977 9.488 1.00 91.12 83 SER A N 1
ATOM 605 C CA . SER A 1 83 ? -51.306 -24.892 9.452 1.00 91.12 83 SER A CA 1
ATOM 606 C C . SER A 1 83 ? -51.740 -26.321 9.127 1.00 91.12 83 SER A C 1
ATOM 608 O O . SER A 1 83 ? -52.850 -26.736 9.470 1.00 91.12 83 SER A O 1
ATOM 610 N N . HIS A 1 84 ? -50.833 -27.135 8.588 1.00 88.44 84 HIS A N 1
ATOM 611 C CA . HIS A 1 84 ? -50.999 -28.587 8.691 1.00 88.44 84 HIS A CA 1
ATOM 612 C C . HIS A 1 84 ? -50.873 -29.061 10.150 1.00 88.44 84 HIS A C 1
ATOM 614 O O . HIS A 1 84 ? -50.431 -28.317 11.031 1.00 88.44 84 HIS A O 1
ATOM 620 N N . ALA A 1 85 ? -51.288 -30.303 10.411 1.00 89.88 85 ALA A N 1
ATOM 621 C CA . ALA A 1 85 ? -51.067 -30.960 11.694 1.00 89.88 85 ALA A CA 1
ATOM 622 C C . ALA A 1 85 ? -49.642 -31.532 11.764 1.00 89.88 85 ALA A C 1
ATOM 624 O O . ALA A 1 85 ? -49.137 -32.077 10.780 1.00 89.88 85 ALA A O 1
ATOM 625 N N . VAL A 1 86 ? -49.005 -31.443 12.932 1.00 92.19 86 VAL A N 1
ATOM 626 C CA . VAL A 1 86 ? -47.662 -31.977 13.186 1.00 92.19 86 VAL A CA 1
ATOM 627 C C . VAL A 1 86 ? -47.682 -32.834 14.443 1.00 92.19 86 VAL A C 1
ATOM 629 O O . VAL A 1 86 ? -47.848 -32.335 15.553 1.00 92.19 86 VAL A O 1
ATOM 632 N N . THR A 1 87 ? -47.490 -34.136 14.242 1.00 91.56 87 THR A N 1
ATOM 633 C CA . THR A 1 87 ? -47.526 -35.164 15.286 1.00 91.56 87 THR A CA 1
ATOM 634 C C . THR A 1 87 ? -46.276 -36.040 15.223 1.00 91.56 87 THR A C 1
ATOM 636 O O . THR A 1 87 ? -45.933 -36.544 14.150 1.00 91.56 87 THR A O 1
ATOM 639 N N . GLY A 1 88 ? -45.631 -36.280 16.365 1.00 86.50 88 GLY A N 1
ATOM 640 C CA . GLY A 1 88 ? -44.532 -37.240 16.516 1.00 86.50 88 GLY A CA 1
ATOM 641 C C . GLY A 1 88 ? -43.185 -36.628 16.912 1.00 86.50 88 GLY A C 1
ATOM 642 O O . GLY A 1 88 ? -43.054 -35.426 17.136 1.00 86.50 88 GLY A O 1
ATOM 643 N N . ASN A 1 89 ? -42.171 -37.492 17.020 1.00 85.44 89 ASN A N 1
ATOM 644 C CA . ASN A 1 89 ? -40.825 -37.129 17.463 1.00 85.44 89 ASN A CA 1
ATOM 645 C C . ASN A 1 89 ? -39.993 -36.538 16.317 1.00 85.44 89 ASN A C 1
ATOM 647 O O . ASN A 1 89 ? -39.589 -37.265 15.412 1.00 85.44 89 ASN A O 1
ATOM 651 N N . MET A 1 90 ? -39.697 -35.241 16.386 1.00 85.06 90 MET A N 1
ATOM 652 C CA . MET A 1 90 ? -38.857 -34.521 15.416 1.00 85.06 90 MET A CA 1
ATOM 653 C C . MET A 1 90 ? -38.131 -33.344 16.086 1.00 85.06 90 MET A C 1
ATOM 655 O O . MET A 1 90 ? -38.271 -33.134 17.292 1.00 85.06 90 MET A O 1
ATOM 659 N N . ASN A 1 91 ? -37.322 -32.585 15.345 1.00 84.31 91 ASN A N 1
ATOM 660 C CA . ASN A 1 91 ? -36.734 -31.341 15.860 1.00 84.31 91 ASN A CA 1
ATOM 661 C C . ASN A 1 91 ? -37.650 -30.129 15.579 1.00 84.31 91 ASN A C 1
ATOM 663 O O . ASN A 1 91 ? -38.522 -30.189 14.713 1.00 84.31 91 ASN A O 1
ATOM 667 N N . ALA A 1 92 ? -37.456 -29.016 16.296 1.00 82.19 92 ALA A N 1
ATOM 668 C CA . ALA A 1 92 ? -38.350 -27.854 16.207 1.00 82.19 92 ALA A CA 1
ATOM 669 C C . ALA A 1 92 ? -38.385 -27.184 14.815 1.00 82.19 92 ALA A C 1
ATOM 671 O O . ALA A 1 92 ? -39.419 -26.641 14.433 1.00 82.19 92 ALA A O 1
ATOM 672 N N . ASN A 1 93 ? -37.298 -27.256 14.039 1.00 77.19 93 ASN A N 1
ATOM 673 C CA . ASN A 1 93 ? -37.216 -26.644 12.706 1.00 77.19 93 ASN A CA 1
ATOM 674 C C . ASN A 1 93 ? -37.896 -27.531 11.649 1.00 77.19 93 ASN A C 1
ATOM 676 O O . ASN A 1 93 ? -38.512 -27.035 10.709 1.00 77.19 93 ASN A O 1
ATOM 680 N N . GLU A 1 94 ? -37.831 -28.850 11.828 1.00 80.81 94 GLU A N 1
ATOM 681 C CA . GLU A 1 94 ? -38.589 -29.816 11.032 1.00 80.81 94 GLU A CA 1
ATOM 682 C C . GLU A 1 94 ? -40.095 -29.706 11.311 1.00 80.81 94 GLU A C 1
ATOM 684 O O . GLU A 1 94 ? -40.892 -29.662 10.374 1.00 80.81 94 GLU A O 1
ATOM 689 N N . ALA A 1 95 ? -40.485 -29.565 12.583 1.00 85.38 95 ALA A N 1
ATOM 690 C CA . ALA A 1 95 ? -41.863 -29.269 12.964 1.00 85.38 95 ALA A CA 1
ATOM 691 C C . ALA A 1 95 ? -42.346 -27.931 12.372 1.00 85.38 95 ALA A C 1
ATOM 693 O O . ALA A 1 95 ? -43.456 -27.867 11.847 1.00 85.38 95 ALA A O 1
ATOM 694 N N . LEU A 1 96 ? -41.505 -26.887 12.377 1.00 89.25 96 LEU A N 1
ATOM 695 C CA . LEU A 1 96 ? -41.810 -25.603 11.736 1.00 89.25 96 LEU A CA 1
ATOM 696 C C . LEU A 1 96 ? -42.043 -25.754 10.229 1.00 89.25 96 LEU A C 1
ATOM 698 O O . LEU A 1 96 ? -43.073 -25.318 9.723 1.00 89.25 96 LEU A O 1
ATOM 702 N N . SER A 1 97 ? -41.124 -26.417 9.525 1.00 83.88 97 SER A N 1
ATOM 703 C CA . SER A 1 97 ? -41.235 -26.671 8.084 1.00 83.88 97 SER A CA 1
ATOM 704 C C . SER A 1 97 ? -42.535 -27.408 7.730 1.00 83.88 97 SER A C 1
ATOM 706 O O . SER A 1 97 ? -43.248 -27.020 6.804 1.00 83.88 97 SER A O 1
ATOM 708 N N . ARG A 1 98 ? -42.920 -28.413 8.531 1.00 87.81 98 ARG A N 1
ATOM 709 C CA . ARG A 1 98 ? -44.189 -29.137 8.355 1.00 87.81 98 ARG A CA 1
ATOM 710 C C . ARG A 1 98 ? -45.428 -28.279 8.664 1.00 87.81 98 ARG A C 1
ATOM 712 O O . ARG A 1 98 ? -46.412 -28.413 7.945 1.00 87.81 98 ARG A O 1
ATOM 719 N N . LEU A 1 99 ? -45.395 -27.385 9.664 1.00 88.31 99 LEU A N 1
ATOM 720 C CA . LEU A 1 99 ? -46.499 -26.441 9.934 1.00 88.31 99 LEU A CA 1
ATOM 721 C C . LEU A 1 99 ? -46.691 -25.405 8.815 1.00 88.31 99 LEU A C 1
ATOM 723 O O . LEU A 1 99 ? -47.825 -25.000 8.563 1.00 88.31 99 LEU A O 1
ATOM 727 N N . LEU A 1 100 ? -45.598 -24.963 8.182 1.00 88.25 100 LEU A N 1
ATOM 728 C CA . LEU A 1 100 ? -45.596 -23.935 7.133 1.00 88.25 100 LEU A CA 1
ATOM 729 C C . LEU A 1 100 ? -45.844 -24.487 5.724 1.00 88.25 100 LEU A C 1
ATOM 731 O O . LEU A 1 100 ? -46.169 -23.713 4.820 1.00 88.25 100 LEU A O 1
ATOM 735 N N . SER A 1 101 ? -45.714 -25.799 5.514 1.00 82.06 101 SER A N 1
ATOM 736 C CA . SER A 1 101 ? -46.044 -26.435 4.235 1.00 82.06 101 SER A CA 1
ATOM 737 C C . SER A 1 101 ? -47.462 -26.054 3.783 1.00 82.06 101 SER A C 1
ATOM 739 O O . SER A 1 101 ? -48.364 -25.907 4.604 1.00 82.06 101 SER A O 1
ATOM 741 N N . GLY A 1 102 ? -47.644 -25.786 2.488 1.00 73.44 102 GLY A N 1
ATOM 742 C CA . GLY A 1 102 ? -48.908 -25.288 1.926 1.00 73.44 102 GLY A CA 1
ATOM 743 C C . GLY A 1 102 ? -49.305 -23.853 2.317 1.00 73.44 102 GLY A C 1
ATOM 744 O O . GLY A 1 102 ? -50.129 -23.255 1.632 1.00 73.44 102 GLY A O 1
ATOM 745 N N . THR A 1 103 ? -48.712 -23.246 3.355 1.00 79.62 103 THR A N 1
ATOM 746 C CA . THR A 1 103 ? -49.111 -21.903 3.826 1.00 79.62 103 THR A CA 1
ATOM 747 C C . THR A 1 103 ? -48.590 -20.759 2.955 1.00 79.62 103 THR A C 1
ATOM 749 O O . THR A 1 103 ? -49.071 -19.635 3.083 1.00 79.62 103 THR A O 1
ATOM 752 N N . GLY A 1 104 ? -47.608 -21.002 2.081 1.00 75.25 104 GLY A N 1
ATOM 753 C CA . GLY A 1 104 ? -46.948 -19.949 1.299 1.00 75.25 104 GLY A CA 1
ATOM 754 C C . GLY A 1 104 ? -46.027 -19.041 2.126 1.00 75.25 104 GLY A C 1
ATOM 755 O O . GLY A 1 104 ? -45.721 -17.931 1.694 1.00 75.25 104 GLY A O 1
ATOM 756 N N . LEU A 1 105 ? -45.593 -19.490 3.307 1.00 82.62 105 LEU A N 1
ATOM 757 C CA . LEU A 1 105 ? -44.561 -18.849 4.124 1.00 82.62 105 LEU A CA 1
ATOM 758 C C . LEU A 1 105 ? -43.309 -19.736 4.207 1.00 82.62 105 LEU A C 1
ATOM 760 O O . LEU A 1 105 ? -43.410 -20.962 4.265 1.00 82.62 105 LEU A O 1
ATOM 764 N N . SER A 1 106 ? -42.138 -19.109 4.244 1.00 80.62 106 SER A N 1
ATOM 765 C CA . SER A 1 106 ? -40.848 -19.719 4.572 1.00 80.62 106 SER A CA 1
ATOM 766 C C . SER A 1 106 ? -40.321 -19.143 5.890 1.00 80.62 106 SER A C 1
ATOM 768 O O . SER A 1 106 ? -40.986 -18.338 6.549 1.00 80.62 106 SER A O 1
ATOM 770 N N . PHE A 1 107 ? -39.138 -19.583 6.316 1.00 77.69 107 PHE A N 1
ATOM 771 C CA . PHE A 1 107 ? -38.481 -19.044 7.499 1.00 77.69 107 PHE A CA 1
ATOM 772 C C . PHE A 1 107 ? -36.973 -18.954 7.300 1.00 77.69 107 PHE A C 1
ATOM 774 O O . PHE A 1 107 ? -36.353 -19.887 6.786 1.00 77.69 107 PHE A O 1
ATOM 781 N N . ARG A 1 108 ? -36.380 -17.869 7.798 1.00 71.94 108 ARG A N 1
ATOM 782 C CA . ARG A 1 108 ? -34.927 -17.696 7.881 1.00 71.94 108 ARG A CA 1
ATOM 783 C C . ARG A 1 108 ? -34.463 -17.615 9.326 1.00 71.94 108 ARG A C 1
ATOM 785 O O . ARG A 1 108 ? -35.162 -17.104 10.203 1.00 71.94 108 ARG A O 1
ATOM 792 N N . TYR A 1 109 ? -33.258 -18.107 9.578 1.00 58.19 109 TYR A N 1
ATOM 793 C CA . TYR A 1 109 ? -32.642 -18.044 10.899 1.00 58.19 109 TYR A CA 1
ATOM 794 C C . TYR A 1 109 ? -32.149 -16.626 11.202 1.00 58.19 109 TYR A C 1
ATOM 796 O O . TYR A 1 109 ? -31.519 -15.982 10.365 1.00 58.19 109 TYR A O 1
ATOM 804 N N . LEU A 1 110 ? -32.420 -16.158 12.420 1.00 53.53 110 LEU A N 1
ATOM 805 C CA . LEU A 1 110 ? -31.786 -14.975 13.007 1.00 53.53 110 LEU A CA 1
ATOM 806 C C . LEU A 1 110 ? -30.631 -15.393 13.925 1.00 53.53 110 LEU A C 1
ATOM 808 O O . LEU A 1 110 ? -29.581 -14.759 13.937 1.00 53.53 110 LEU A O 1
ATOM 812 N N . THR A 1 111 ? -30.817 -16.484 14.675 1.00 51.91 111 THR A N 1
ATOM 813 C CA . THR A 1 111 ? -29.795 -17.145 15.502 1.00 51.91 111 THR A CA 1
ATOM 814 C C . THR A 1 111 ? -30.060 -18.656 15.563 1.00 51.91 111 THR A C 1
ATOM 816 O O . THR A 1 111 ? -31.032 -19.155 14.997 1.00 51.91 111 THR A O 1
ATOM 819 N N . SER A 1 112 ? -29.237 -19.406 16.301 1.00 50.19 112 SER A N 1
ATOM 820 C CA . SER A 1 112 ? -29.404 -20.851 16.534 1.00 50.19 112 SER A CA 1
ATOM 821 C C . SER A 1 112 ? -30.672 -21.259 17.307 1.00 50.19 112 SER A C 1
ATOM 823 O O . SER A 1 112 ? -30.941 -22.453 17.413 1.00 50.19 112 SER A O 1
ATOM 825 N N . GLY A 1 113 ? -31.451 -20.304 17.833 1.00 58.38 113 GLY A N 1
ATOM 826 C CA . GLY A 1 113 ? -32.718 -20.552 18.538 1.00 58.38 113 GLY A CA 1
ATOM 827 C C . GLY A 1 113 ? -33.850 -19.578 18.191 1.00 58.38 113 GLY A C 1
ATOM 828 O O . GLY A 1 113 ? -34.883 -19.592 18.862 1.00 58.38 113 GLY A O 1
ATOM 829 N N . SER A 1 114 ? -33.668 -18.726 17.176 1.00 71.25 114 SER A N 1
ATOM 830 C CA . SER A 1 114 ? -34.650 -17.718 16.764 1.00 71.25 114 SER A CA 1
ATOM 831 C C . SER A 1 114 ? -34.735 -17.615 15.243 1.00 71.25 114 SER A C 1
ATOM 833 O O . SER A 1 114 ? -33.710 -17.548 14.558 1.00 71.25 114 SER A O 1
ATOM 835 N N . VAL A 1 115 ? -35.959 -17.610 14.720 1.00 76.25 115 VAL A N 1
ATOM 836 C CA . VAL A 1 115 ? -36.283 -17.565 13.287 1.00 76.25 115 VAL A CA 1
ATOM 837 C C . VAL A 1 115 ? -37.295 -16.457 13.001 1.00 76.25 115 VAL A C 1
ATOM 839 O O . VAL A 1 115 ? -38.109 -16.115 13.858 1.00 76.25 115 VAL A O 1
ATOM 842 N N . MET A 1 116 ? -37.263 -15.918 11.785 1.00 82.19 116 MET A N 1
ATOM 843 C CA . MET A 1 116 ? -38.265 -14.988 11.266 1.00 82.19 116 MET A CA 1
ATOM 844 C C . MET A 1 116 ? -39.060 -15.680 10.159 1.00 82.19 116 MET A C 1
ATOM 846 O O . MET A 1 116 ? -38.453 -16.285 9.274 1.00 82.19 116 MET A O 1
ATOM 850 N N . LEU A 1 117 ? -40.391 -15.588 10.200 1.00 85.19 117 LEU A N 1
ATOM 851 C CA . LEU A 1 117 ? -41.237 -15.945 9.063 1.00 85.19 117 LEU A CA 1
ATOM 852 C C . LEU A 1 117 ? -41.210 -14.850 8.005 1.00 85.19 117 LEU A C 1
ATOM 854 O O . LEU A 1 117 ? -41.213 -13.659 8.312 1.00 85.19 117 LEU A O 1
ATOM 858 N N . GLU A 1 118 ? -41.252 -15.287 6.759 1.00 77.19 118 GLU A N 1
ATOM 859 C CA . GLU A 1 118 ? -41.353 -14.451 5.570 1.00 77.19 118 GLU A CA 1
ATOM 860 C C . GLU A 1 118 ? -42.232 -15.166 4.538 1.00 77.19 118 GLU A C 1
ATOM 862 O O . GLU A 1 118 ? -42.567 -16.343 4.698 1.00 77.19 118 GLU A O 1
ATOM 867 N N . ARG A 1 119 ? -42.659 -14.477 3.480 1.00 73.19 119 ARG A N 1
ATOM 868 C CA . ARG A 1 119 ? -43.436 -15.127 2.416 1.00 73.19 119 ARG A CA 1
ATOM 869 C C . ARG A 1 119 ? -42.507 -16.014 1.596 1.00 73.19 119 ARG A C 1
ATOM 871 O O . ARG A 1 119 ? -41.474 -15.544 1.129 1.00 73.19 119 ARG A O 1
ATOM 878 N N . ALA A 1 120 ? -42.892 -17.275 1.403 1.00 51.81 120 ALA A N 1
ATOM 879 C CA . ALA A 1 120 ? -42.160 -18.161 0.508 1.00 51.81 120 ALA A CA 1
ATOM 880 C C . ALA A 1 120 ? -42.197 -17.548 -0.902 1.00 51.81 120 ALA A C 1
ATOM 882 O O . ALA A 1 120 ? -43.273 -17.105 -1.317 1.00 51.81 120 ALA A O 1
ATOM 883 N N . PRO A 1 121 ? -41.071 -17.504 -1.636 1.00 42.94 121 PRO A N 1
ATOM 884 C CA . PRO A 1 121 ? -41.005 -16.825 -2.923 1.00 42.94 121 PRO A CA 1
ATOM 885 C C . PRO A 1 121 ? -41.961 -17.479 -3.927 1.00 42.94 121 PRO A C 1
ATOM 887 O O . PRO A 1 121 ? -41.701 -18.548 -4.476 1.00 42.94 121 PRO A O 1
ATOM 890 N N . GLN A 1 122 ? -43.101 -16.828 -4.151 1.00 34.19 122 GLN A N 1
ATOM 891 C CA . GLN A 1 122 ? -43.948 -17.072 -5.309 1.00 34.19 122 GLN A CA 1
ATOM 892 C C . GLN A 1 122 ? -43.356 -16.287 -6.471 1.00 34.19 122 GLN A C 1
ATOM 894 O O . GLN A 1 122 ? -43.138 -15.083 -6.351 1.00 34.19 122 GLN A O 1
ATOM 899 N N . VAL A 1 123 ? -43.092 -16.966 -7.587 1.00 39.00 123 VAL A N 1
ATOM 900 C CA . VAL A 1 123 ? -42.608 -16.318 -8.809 1.00 39.00 123 VAL A CA 1
ATOM 901 C C . VAL A 1 123 ? -43.773 -15.548 -9.432 1.00 39.00 123 VAL A C 1
ATOM 903 O O . VAL A 1 123 ? -44.580 -16.095 -10.176 1.00 39.00 123 VAL A O 1
ATOM 906 N N . SER A 1 124 ? -43.871 -14.277 -9.056 1.00 26.70 124 SER A N 1
ATOM 907 C CA . SER A 1 124 ? -44.760 -13.260 -9.611 1.00 26.70 124 SER A CA 1
ATOM 908 C C . SER A 1 124 ? -44.020 -11.928 -9.544 1.00 26.70 124 SER A C 1
ATOM 910 O O . SER A 1 124 ? -43.324 -11.650 -8.569 1.00 26.70 124 SER A O 1
ATOM 912 N N . GLU A 1 125 ? -44.137 -11.123 -10.592 1.00 28.94 125 GLU A N 1
ATOM 913 C CA . GLU A 1 125 ? -43.322 -9.922 -10.791 1.00 28.94 125 GLU A CA 1
ATOM 914 C C . GLU A 1 125 ? -43.639 -8.801 -9.780 1.00 28.94 125 GLU A C 1
ATOM 916 O O . GLU A 1 125 ? -44.772 -8.660 -9.319 1.00 28.94 125 GLU A O 1
ATOM 921 N N . GLY A 1 126 ? -42.652 -7.932 -9.521 1.00 35.34 126 GLY A N 1
ATOM 922 C CA . GLY A 1 126 ? -42.939 -6.498 -9.394 1.00 35.34 126 GLY A CA 1
ATOM 923 C C . GLY A 1 126 ? -42.839 -5.799 -8.033 1.00 35.34 126 GLY A C 1
ATOM 924 O O . GLY A 1 126 ? -43.043 -4.590 -8.014 1.00 35.34 126 GLY A O 1
ATOM 925 N N . THR A 1 127 ? -42.531 -6.445 -6.897 1.00 23.97 127 THR A N 1
ATOM 926 C CA . THR A 1 127 ? -42.290 -5.684 -5.641 1.00 23.97 127 THR A CA 1
ATOM 927 C C . THR A 1 127 ? -41.368 -6.395 -4.645 1.00 23.97 127 THR A C 1
ATOM 929 O O . THR A 1 127 ? -41.626 -7.530 -4.248 1.00 23.97 127 THR A O 1
ATOM 932 N N . VAL A 1 128 ? -40.331 -5.696 -4.168 1.00 26.34 128 VAL A N 1
ATOM 933 C CA . VAL A 1 128 ? -39.438 -6.136 -3.077 1.00 26.34 128 VAL A CA 1
ATOM 934 C C . VAL A 1 128 ? -39.572 -5.166 -1.906 1.00 26.34 128 VAL A C 1
ATOM 936 O O . VAL A 1 128 ? -39.311 -3.976 -2.055 1.00 26.34 128 VAL A O 1
ATOM 939 N N . GLN A 1 129 ? -39.961 -5.655 -0.725 1.00 22.36 129 GLN A N 1
ATOM 940 C CA . GLN A 1 129 ? -40.114 -4.794 0.450 1.00 22.36 129 GLN A CA 1
ATOM 941 C C . GLN A 1 129 ? -38.767 -4.570 1.158 1.00 22.36 129 GLN A C 1
ATOM 943 O O . GLN A 1 129 ? -38.029 -5.510 1.455 1.00 22.36 129 GLN A O 1
ATOM 948 N N . LEU A 1 130 ? -38.441 -3.301 1.407 1.00 25.47 130 LEU A N 1
ATOM 949 C CA . LEU A 1 130 ? -37.093 -2.845 1.749 1.00 25.47 130 LEU A CA 1
ATOM 950 C C . LEU A 1 130 ? -36.651 -3.215 3.177 1.00 25.47 130 LEU A C 1
ATOM 952 O O . LEU A 1 130 ? -37.072 -2.602 4.158 1.00 25.47 130 LEU A O 1
ATOM 956 N N . GLY A 1 131 ? -35.685 -4.131 3.285 1.00 23.22 131 GLY A N 1
ATOM 957 C CA . GLY A 1 131 ? -34.707 -4.092 4.377 1.00 23.22 131 GLY A CA 1
ATOM 958 C C . GLY A 1 131 ? -33.754 -2.910 4.163 1.00 23.22 131 GLY A C 1
ATOM 959 O O . GLY A 1 131 ? -33.344 -2.655 3.032 1.00 23.22 131 GLY A O 1
ATOM 960 N N . THR A 1 132 ? -33.417 -2.158 5.217 1.00 23.88 132 THR A N 1
ATOM 961 C CA . THR A 1 132 ? -32.724 -0.862 5.081 1.00 23.88 132 THR A CA 1
ATOM 962 C C . THR A 1 132 ? -31.383 -0.975 4.347 1.00 23.88 132 THR A C 1
ATOM 964 O O . THR A 1 132 ? -30.445 -1.613 4.825 1.00 23.88 132 THR A O 1
ATOM 967 N N . LEU A 1 133 ? -31.296 -0.323 3.179 1.00 25.09 133 LEU A N 1
ATOM 968 C CA . LEU A 1 133 ? -30.204 -0.508 2.220 1.00 25.09 133 LEU A CA 1
ATOM 969 C C . LEU A 1 133 ? -28.812 -0.354 2.835 1.00 25.09 133 LEU A C 1
ATOM 971 O O . LEU A 1 133 ? -28.501 0.637 3.500 1.00 25.09 133 LEU A O 1
ATOM 975 N N . ARG A 1 134 ? -27.945 -1.294 2.470 1.00 26.92 134 ARG A N 1
ATOM 976 C CA . ARG A 1 134 ? -26.500 -1.095 2.367 1.00 26.92 134 ARG A CA 1
ATOM 977 C C . ARG A 1 134 ? -26.251 -0.254 1.106 1.00 26.92 134 ARG A C 1
ATOM 979 O O . ARG A 1 134 ? -26.799 -0.587 0.059 1.00 26.92 134 ARG A O 1
ATOM 986 N N . VAL A 1 135 ? -25.426 0.794 1.143 1.00 27.08 135 VAL A N 1
ATOM 987 C CA . VAL A 1 135 ? -25.058 1.579 -0.065 1.00 27.08 135 VAL A CA 1
ATOM 988 C C . VAL A 1 135 ? -23.935 0.866 -0.840 1.00 27.08 135 VAL A C 1
ATOM 990 O O . VAL A 1 135 ? -22.897 1.428 -1.183 1.00 27.08 135 VAL A O 1
ATOM 993 N N . GLN A 1 136 ? -24.108 -0.442 -1.039 1.00 29.95 136 GLN A N 1
ATOM 994 C CA . GLN A 1 136 ? -23.181 -1.360 -1.698 1.00 29.95 136 GLN A CA 1
ATOM 995 C C . GLN A 1 136 ? -24.021 -2.348 -2.523 1.00 29.95 136 GLN A C 1
ATOM 997 O O . GLN A 1 136 ? -25.052 -2.823 -2.047 1.00 29.95 136 GLN A O 1
ATOM 1002 N N . GLY A 1 137 ? -23.608 -2.617 -3.765 1.00 29.97 137 GLY A N 1
ATOM 1003 C CA . GLY A 1 137 ? -24.405 -3.302 -4.791 1.00 29.97 137 GLY A CA 1
ATOM 1004 C C . GLY A 1 137 ? -24.617 -4.802 -4.572 1.00 29.97 137 GLY A C 1
ATOM 1005 O O . GLY A 1 137 ? -24.161 -5.605 -5.373 1.00 29.97 137 GLY A O 1
ATOM 1006 N N . MET A 1 138 ? -25.362 -5.193 -3.531 1.00 28.77 138 MET A N 1
ATOM 1007 C CA . MET A 1 138 ? -25.870 -6.573 -3.385 1.00 28.77 138 MET A CA 1
ATOM 1008 C C . MET A 1 138 ? -26.961 -6.905 -4.425 1.00 28.77 138 MET A C 1
ATOM 1010 O O . MET A 1 138 ? -27.254 -8.070 -4.665 1.00 28.77 138 MET A O 1
ATOM 1014 N N . GLN A 1 139 ? -27.513 -5.876 -5.076 1.00 27.42 139 GLN A N 1
ATOM 1015 C CA . GLN A 1 139 ? -28.131 -5.951 -6.400 1.00 27.42 139 GLN A CA 1
ATOM 1016 C C . GLN A 1 139 ? -27.442 -4.943 -7.333 1.00 27.42 139 GLN A C 1
ATOM 1018 O O . GLN A 1 139 ? -28.012 -3.941 -7.774 1.00 27.42 139 GLN A O 1
ATOM 1023 N N . ASP A 1 140 ? -26.178 -5.219 -7.644 1.00 34.78 140 ASP A N 1
ATOM 1024 C CA . ASP A 1 140 ? -25.796 -5.089 -9.043 1.00 34.78 140 ASP A CA 1
ATOM 1025 C C . ASP A 1 140 ? -26.586 -6.150 -9.825 1.00 34.78 140 ASP A C 1
ATOM 1027 O O . ASP A 1 140 ? -26.648 -7.320 -9.439 1.00 34.78 140 ASP A O 1
ATOM 1031 N N . SER A 1 141 ? -27.170 -5.741 -10.950 1.00 35.16 141 SER A N 1
ATOM 1032 C CA . SER A 1 141 ? -26.697 -6.244 -12.240 1.00 35.16 141 SER A CA 1
ATOM 1033 C C . SER A 1 141 ? -26.005 -7.608 -12.138 1.00 35.16 141 SER A C 1
ATOM 1035 O O . SER A 1 141 ? -24.794 -7.647 -11.910 1.00 35.16 141 SER A O 1
ATOM 1037 N N . ALA A 1 142 ? -26.733 -8.717 -12.331 1.00 37.25 142 ALA A N 1
ATOM 1038 C CA . ALA A 1 142 ? -26.133 -9.980 -12.772 1.00 37.25 142 ALA A CA 1
ATOM 1039 C C . ALA A 1 142 ? -25.532 -9.732 -14.167 1.00 37.25 142 ALA A C 1
ATOM 1041 O O . ALA A 1 142 ? -26.156 -10.006 -15.193 1.00 37.25 142 ALA A O 1
ATOM 1042 N N . GLY A 1 143 ? -24.389 -9.044 -14.157 1.00 42.47 143 GLY A N 1
ATOM 1043 C CA . GLY A 1 143 ? -23.911 -8.222 -15.257 1.00 42.47 143 GLY A CA 1
ATOM 1044 C C . GLY A 1 143 ? -23.602 -9.072 -16.463 1.00 42.47 143 GLY A C 1
ATOM 1045 O O . GLY A 1 143 ? -23.239 -10.240 -16.334 1.00 42.47 143 GLY A O 1
ATOM 1046 N N . SER A 1 144 ? -23.766 -8.492 -17.639 1.00 48.97 144 SER A N 1
ATOM 1047 C CA . SER A 1 144 ? -23.500 -9.160 -18.908 1.00 48.97 144 SER A CA 1
ATOM 1048 C C . SER A 1 144 ? -22.035 -9.616 -19.041 1.00 48.97 144 SER A C 1
ATOM 1050 O O . SER A 1 144 ? -21.771 -10.734 -19.495 1.00 48.97 144 SER A O 1
ATOM 1052 N N . GLY A 1 145 ? -21.093 -8.787 -18.577 1.00 53.75 145 GLY A N 1
ATOM 1053 C CA . GLY A 1 145 ? -19.652 -9.055 -18.530 1.00 53.75 145 GLY A CA 1
ATOM 1054 C C . GLY A 1 145 ? -19.129 -9.617 -17.194 1.00 53.75 145 GLY A C 1
ATOM 1055 O O . GLY A 1 145 ? -19.875 -9.932 -16.274 1.00 53.75 145 GLY A O 1
ATOM 1056 N N . LEU A 1 146 ? -17.797 -9.737 -17.078 1.00 48.38 146 LEU A N 1
ATOM 1057 C CA . LEU A 1 146 ? -17.119 -10.158 -15.831 1.00 48.38 146 LEU A CA 1
ATOM 1058 C C . LEU A 1 146 ? -16.905 -9.005 -14.837 1.00 48.38 146 LEU A C 1
ATOM 1060 O O . LEU A 1 146 ? -16.705 -9.241 -13.643 1.00 48.38 146 LEU A O 1
ATOM 1064 N N . ALA A 1 147 ? -16.881 -7.774 -15.348 1.00 51.75 147 ALA A N 1
ATOM 1065 C CA . ALA A 1 147 ? -16.674 -6.562 -14.575 1.00 51.75 147 ALA A CA 1
ATOM 1066 C C . ALA A 1 147 ? -18.002 -5.810 -14.434 1.00 51.75 147 ALA A C 1
ATOM 1068 O O . ALA A 1 147 ? -18.677 -5.574 -15.432 1.00 51.75 147 ALA A O 1
ATOM 1069 N N . GLY A 1 148 ? -18.351 -5.431 -13.207 1.00 54.44 148 GLY A N 1
ATOM 1070 C CA . GLY A 1 148 ? -19.387 -4.437 -12.939 1.00 54.44 148 GLY A CA 1
ATOM 1071 C C . GLY A 1 148 ? -18.842 -3.015 -13.096 1.00 54.44 148 GLY A C 1
ATOM 1072 O O . GLY A 1 148 ? -17.661 -2.810 -13.410 1.00 54.44 148 GLY A O 1
ATOM 1073 N N . ASP A 1 149 ? -19.692 -2.022 -12.833 1.00 55.97 149 ASP A N 1
ATOM 1074 C CA . ASP A 1 149 ? -19.333 -0.608 -12.949 1.00 55.97 149 ASP A CA 1
ATOM 1075 C C . ASP A 1 149 ? -18.030 -0.272 -12.205 1.00 55.97 149 ASP A C 1
ATOM 1077 O O . ASP A 1 149 ? -17.770 -0.728 -11.085 1.00 55.97 149 ASP A O 1
ATOM 1081 N N . ASN A 1 150 ? -17.201 0.561 -12.841 1.00 56.75 150 ASN A N 1
ATOM 1082 C CA . ASN A 1 150 ? -15.905 1.002 -12.319 1.00 56.75 150 ASN A CA 1
ATOM 1083 C C . ASN A 1 150 ? -14.918 -0.134 -11.967 1.00 56.75 150 ASN A C 1
ATOM 1085 O O . ASN A 1 150 ? -14.049 0.060 -11.114 1.00 56.75 150 ASN A O 1
ATOM 1089 N N . GLY A 1 151 ? -15.024 -1.292 -12.633 1.00 53.34 151 GLY A N 1
ATOM 1090 C CA . GLY A 1 151 ? -14.084 -2.416 -12.524 1.00 53.34 151 GLY A CA 1
ATOM 1091 C C . GLY A 1 151 ? -14.293 -3.334 -11.317 1.00 53.34 151 GLY A C 1
ATOM 1092 O O . GLY A 1 151 ? -13.404 -4.118 -10.974 1.00 53.34 151 GLY A O 1
ATOM 1093 N N . ARG A 1 152 ? -15.465 -3.265 -10.675 1.00 69.56 152 ARG A N 1
ATOM 1094 C CA . ARG A 1 152 ? -15.904 -4.260 -9.680 1.00 69.56 152 ARG A CA 1
ATOM 1095 C C . ARG A 1 152 ? -16.052 -5.647 -10.313 1.00 69.56 152 ARG A C 1
ATOM 1097 O O . ARG A 1 152 ? -16.114 -5.770 -11.529 1.00 69.56 152 ARG A O 1
ATOM 1104 N N . VAL A 1 153 ? -16.153 -6.698 -9.502 1.00 63.75 153 VAL A N 1
ATOM 1105 C CA . VAL A 1 153 ? -16.588 -8.018 -9.994 1.00 63.75 153 VAL A CA 1
ATOM 1106 C C . VAL A 1 153 ? -18.108 -7.987 -10.170 1.00 63.75 153 VAL A C 1
ATOM 1108 O O . VAL A 1 153 ? -18.813 -7.608 -9.236 1.00 63.75 153 VAL A O 1
ATOM 1111 N N . ALA A 1 154 ? -18.606 -8.345 -11.357 1.00 65.56 154 ALA A N 1
ATOM 1112 C CA . ALA A 1 154 ? -20.039 -8.311 -11.656 1.00 65.56 154 ALA A CA 1
ATOM 1113 C C . ALA A 1 154 ? -20.826 -9.273 -10.745 1.00 65.56 154 ALA A C 1
ATOM 1115 O O . ALA A 1 154 ? -20.428 -10.426 -10.569 1.00 65.56 154 ALA A O 1
ATOM 1116 N N . GLY A 1 155 ? -21.938 -8.800 -10.170 1.00 60.72 155 GLY A N 1
ATOM 1117 C CA . GLY A 1 155 ? -22.779 -9.592 -9.264 1.00 60.72 155 GLY A CA 1
ATOM 1118 C C . GLY A 1 155 ? -22.113 -9.992 -7.938 1.00 60.72 155 GLY A C 1
ATOM 1119 O O . GLY A 1 155 ? -22.533 -10.973 -7.326 1.00 60.72 155 GLY A O 1
ATOM 1120 N N . TRP A 1 156 ? -21.065 -9.286 -7.489 1.00 67.44 156 TRP A N 1
ATOM 1121 C CA . TRP A 1 156 ? -20.429 -9.570 -6.198 1.00 67.44 156 TRP A CA 1
ATOM 1122 C C . TRP A 1 156 ? -21.264 -9.045 -5.020 1.00 67.44 156 TRP A C 1
ATOM 1124 O O . TRP A 1 156 ? -21.192 -7.881 -4.631 1.00 67.44 156 TRP A O 1
ATOM 1134 N N . ASP A 1 157 ? -22.017 -9.958 -4.417 1.00 63.62 157 ASP A N 1
ATOM 1135 C CA . ASP A 1 157 ? -22.889 -9.782 -3.249 1.00 63.62 157 ASP A CA 1
ATOM 1136 C C . ASP A 1 157 ? -22.162 -9.555 -1.904 1.00 63.62 157 ASP A C 1
ATOM 1138 O O . ASP A 1 157 ? -22.805 -9.387 -0.867 1.00 63.62 157 ASP A O 1
ATOM 1142 N N . GLY A 1 158 ? -20.828 -9.559 -1.884 1.00 68.44 158 GLY A N 1
ATOM 1143 C CA . GLY A 1 158 ? -20.033 -9.503 -0.656 1.00 68.44 158 GLY A CA 1
ATOM 1144 C C . GLY A 1 158 ? -19.595 -10.867 -0.108 1.00 68.44 158 GLY A C 1
ATOM 1145 O O . GLY A 1 158 ? -18.794 -10.900 0.825 1.00 68.44 158 GLY A O 1
ATOM 1146 N N . THR A 1 159 ? -20.078 -11.983 -0.664 1.00 72.38 159 THR A N 1
ATOM 1147 C CA . THR A 1 159 ? -19.663 -13.337 -0.266 1.00 72.38 159 THR A CA 1
ATOM 1148 C C . THR A 1 159 ? -18.400 -13.787 -1.007 1.00 72.38 159 THR A C 1
ATOM 1150 O O . THR A 1 159 ? -17.867 -13.100 -1.884 1.00 72.38 159 THR A O 1
ATOM 1153 N N . LYS A 1 160 ? -17.893 -14.972 -0.651 1.00 76.38 160 LYS A N 1
ATOM 1154 C CA . LYS A 1 160 ? -16.887 -15.679 -1.457 1.00 76.38 160 LYS A CA 1
ATOM 1155 C C . LYS A 1 160 ? -17.530 -16.487 -2.580 1.00 76.38 160 LYS A C 1
ATOM 1157 O O . LYS A 1 160 ? -16.905 -16.658 -3.623 1.00 76.38 160 LYS A O 1
ATOM 1162 N N . GLU A 1 161 ? -18.759 -16.969 -2.392 1.00 78.88 161 GLU A N 1
ATOM 1163 C CA . GLU A 1 161 ? -19.418 -17.865 -3.342 1.00 78.88 161 GLU A CA 1
ATOM 1164 C C . GLU A 1 161 ? -19.645 -17.193 -4.700 1.00 78.88 161 GLU A C 1
ATOM 1166 O O . GLU A 1 161 ? -19.332 -17.787 -5.733 1.00 78.88 161 GLU A O 1
ATOM 1171 N N . SER A 1 162 ? -20.086 -15.931 -4.717 1.00 74.94 162 SER A N 1
ATOM 1172 C CA . SER A 1 162 ? -20.262 -15.155 -5.952 1.00 74.94 162 SER A CA 1
ATOM 1173 C C . SER A 1 162 ? -18.973 -15.073 -6.783 1.00 74.94 162 SER A C 1
ATOM 1175 O O . SER A 1 162 ? -19.022 -15.278 -7.995 1.00 74.94 162 SER A O 1
ATOM 1177 N N . VAL A 1 163 ? -17.802 -14.922 -6.146 1.00 85.31 163 VAL A N 1
ATOM 1178 C CA . VAL A 1 163 ? -16.483 -14.939 -6.817 1.00 85.31 163 VAL A CA 1
ATOM 1179 C C . VAL A 1 163 ? -16.206 -16.280 -7.505 1.00 85.31 163 VAL A C 1
ATOM 1181 O O . VAL A 1 163 ? -15.577 -16.300 -8.566 1.00 85.31 163 VAL A O 1
ATOM 1184 N N . PHE A 1 164 ? -16.670 -17.403 -6.946 1.00 87.12 164 PHE A N 1
ATOM 1185 C CA . PHE A 1 164 ? -16.565 -18.720 -7.585 1.00 87.12 164 PHE A CA 1
ATOM 1186 C C . PHE A 1 164 ? -17.671 -18.969 -8.621 1.00 87.12 164 PHE A C 1
ATOM 1188 O O . PHE A 1 164 ? -17.407 -19.662 -9.597 1.00 87.12 164 PHE A O 1
ATOM 1195 N N . ARG A 1 165 ? -18.853 -18.353 -8.495 1.00 83.75 165 ARG A N 1
ATOM 1196 C CA . ARG A 1 165 ? -19.934 -18.419 -9.498 1.00 83.75 165 ARG A CA 1
ATOM 1197 C C . ARG A 1 165 ? -19.732 -17.493 -10.712 1.00 83.75 165 ARG A C 1
ATOM 1199 O O . ARG A 1 165 ? -20.432 -17.661 -11.707 1.00 83.75 165 ARG A O 1
ATOM 1206 N N . THR A 1 166 ? -18.783 -16.549 -10.688 1.00 85.06 166 THR A N 1
ATOM 1207 C CA . THR A 1 166 ? -18.445 -15.719 -11.866 1.00 85.06 166 THR A CA 1
ATOM 1208 C C . THR A 1 166 ? -17.685 -16.529 -12.943 1.00 85.06 166 THR A C 1
ATOM 1210 O O . THR A 1 166 ? -16.586 -17.022 -12.638 1.00 85.06 166 THR A O 1
ATOM 1213 N N . PRO A 1 167 ? -18.162 -16.598 -14.211 1.00 85.88 167 PRO A N 1
ATOM 1214 C CA . PRO A 1 167 ? -17.592 -17.416 -15.299 1.00 85.88 167 PRO A CA 1
ATOM 1215 C C . PRO A 1 167 ? -16.333 -16.808 -15.952 1.00 85.88 167 PRO A C 1
ATOM 1217 O O . PRO A 1 167 ? -16.251 -16.579 -17.163 1.00 85.88 167 PRO A O 1
ATOM 1220 N N . GLY A 1 168 ? -15.332 -16.514 -15.126 1.00 88.25 168 GLY A N 1
ATOM 1221 C CA . GLY A 1 168 ? -14.045 -15.981 -15.551 1.00 88.25 168 GLY A CA 1
ATOM 1222 C C . GLY A 1 168 ? -13.091 -15.719 -14.389 1.00 88.25 168 GLY A C 1
ATOM 1223 O O . GLY A 1 168 ? -13.428 -15.873 -13.209 1.00 88.25 168 GLY A O 1
ATOM 1224 N N . SER A 1 169 ? -11.870 -15.320 -14.723 1.00 91.06 169 SER A N 1
ATOM 1225 C CA . SER A 1 169 ? -10.780 -15.123 -13.770 1.00 91.06 169 SER A CA 1
ATOM 1226 C C . SER A 1 169 ? -10.879 -13.794 -13.022 1.00 91.06 169 SER A C 1
ATOM 1228 O O . SER A 1 169 ? -10.272 -12.787 -13.387 1.00 91.06 169 SER A O 1
ATOM 1230 N N . VAL A 1 170 ? -11.633 -13.831 -11.928 1.00 91.38 170 VAL A N 1
ATOM 1231 C CA . VAL A 1 170 ? -11.820 -12.732 -10.978 1.00 91.38 170 VAL A CA 1
ATOM 1232 C C . VAL A 1 170 ? -11.362 -13.131 -9.575 1.00 91.38 170 VAL A C 1
ATOM 1234 O O . VAL A 1 170 ? -11.423 -14.303 -9.202 1.00 91.38 170 VAL A O 1
ATOM 1237 N N . ASN A 1 171 ? -10.924 -12.149 -8.791 1.00 91.94 171 ASN A N 1
ATOM 1238 C CA . ASN A 1 171 ? -10.643 -12.279 -7.363 1.00 91.94 171 ASN A CA 1
ATOM 1239 C C . ASN A 1 171 ? -11.159 -11.031 -6.630 1.00 91.94 171 ASN A C 1
ATOM 1241 O O . ASN A 1 171 ? -11.099 -9.926 -7.169 1.00 91.94 171 ASN A O 1
ATOM 1245 N N . VAL A 1 172 ? -11.613 -11.194 -5.385 1.00 91.56 172 VAL A N 1
ATOM 1246 C CA . VAL A 1 172 ? -11.897 -10.076 -4.474 1.00 91.56 172 VAL A CA 1
ATOM 1247 C C . VAL A 1 172 ? -11.116 -10.285 -3.184 1.00 91.56 172 VAL A C 1
ATOM 1249 O O . VAL A 1 172 ? -11.127 -11.376 -2.619 1.00 91.56 172 VAL A O 1
ATOM 1252 N N . ILE A 1 173 ? -10.437 -9.237 -2.728 1.00 91.81 173 ILE A N 1
ATOM 1253 C CA . ILE A 1 173 ? -9.757 -9.188 -1.434 1.00 91.81 173 ILE A CA 1
ATOM 1254 C C . ILE A 1 173 ? -10.685 -8.428 -0.491 1.00 91.81 173 ILE A C 1
ATOM 1256 O O . ILE A 1 173 ? -10.843 -7.209 -0.619 1.00 91.81 173 ILE A O 1
ATOM 1260 N N . SER A 1 174 ? -11.362 -9.164 0.391 1.00 88.88 174 SER A N 1
ATOM 1261 C CA . SER A 1 174 ? -12.354 -8.601 1.307 1.00 88.88 174 SER A CA 1
ATOM 1262 C C . SER A 1 174 ? -11.699 -7.917 2.508 1.00 88.88 174 SER A C 1
ATOM 1264 O O . SER A 1 174 ? -10.501 -8.076 2.781 1.00 88.88 174 SER A O 1
ATOM 1266 N N . ARG A 1 175 ? -12.503 -7.163 3.260 1.00 86.50 175 ARG A N 1
ATOM 1267 C CA . ARG A 1 175 ? -12.040 -6.449 4.448 1.00 86.50 175 ARG A CA 1
ATOM 1268 C C . ARG A 1 175 ? -11.494 -7.387 5.518 1.00 86.50 175 ARG A C 1
ATOM 1270 O O . ARG A 1 175 ? -10.504 -7.064 6.165 1.00 86.50 175 ARG A O 1
ATOM 1277 N N . GLU A 1 176 ? -12.107 -8.551 5.681 1.00 85.12 176 GLU A N 1
ATOM 1278 C CA . GLU A 1 176 ? -11.716 -9.572 6.652 1.00 85.12 176 GLU A CA 1
ATOM 1279 C C . GLU A 1 176 ? -10.294 -10.067 6.363 1.00 85.12 176 GLU A C 1
ATOM 1281 O O . GLU A 1 176 ? -9.491 -10.201 7.285 1.00 85.12 176 GLU A O 1
ATOM 1286 N N . THR A 1 177 ? -9.944 -10.251 5.085 1.00 88.94 177 THR A N 1
ATOM 1287 C CA . THR A 1 177 ? -8.588 -10.621 4.654 1.00 88.94 177 THR A CA 1
ATOM 1288 C C . THR A 1 177 ? -7.591 -9.473 4.859 1.00 88.94 177 THR A C 1
ATOM 1290 O O . THR A 1 177 ? -6.471 -9.715 5.313 1.00 88.94 177 THR A O 1
ATOM 1293 N N . LEU A 1 178 ? -7.992 -8.219 4.605 1.00 90.44 178 LEU A N 1
ATOM 1294 C CA . LEU A 1 178 ? -7.162 -7.026 4.852 1.00 90.44 178 LEU A CA 1
ATOM 1295 C C . LEU A 1 178 ? -6.917 -6.760 6.354 1.00 90.44 178 LEU A C 1
ATOM 1297 O O . LEU A 1 178 ? -5.833 -6.310 6.732 1.00 90.44 178 LEU A O 1
ATOM 1301 N N . GLU A 1 179 ? -7.893 -7.045 7.221 1.00 88.12 179 GLU A N 1
ATOM 1302 C CA . GLU A 1 179 ? -7.761 -6.927 8.680 1.00 88.12 179 GLU A CA 1
ATOM 1303 C C . GLU A 1 179 ? -7.018 -8.124 9.306 1.00 88.12 179 GLU A C 1
ATOM 1305 O O . GLU A 1 179 ? -6.288 -7.936 10.285 1.00 88.12 179 GLU A O 1
ATOM 1310 N N . ALA A 1 180 ? -7.136 -9.325 8.724 1.00 88.56 180 ALA A N 1
ATOM 1311 C CA . ALA A 1 180 ? -6.375 -10.508 9.129 1.00 88.56 180 ALA A CA 1
ATOM 1312 C C . ALA A 1 180 ? -4.888 -10.421 8.746 1.00 88.56 180 ALA A C 1
ATOM 1314 O O . ALA A 1 180 ? -4.037 -10.799 9.550 1.00 88.56 180 ALA A O 1
ATOM 1315 N N . TYR A 1 181 ? -4.549 -9.899 7.563 1.00 90.06 181 TYR A N 1
ATOM 1316 C CA . TYR A 1 181 ? -3.167 -9.812 7.070 1.00 90.06 181 TYR A CA 1
ATOM 1317 C C . TYR A 1 181 ? -2.744 -8.351 6.807 1.00 90.06 181 TYR A C 1
ATOM 1319 O O . TYR A 1 181 ? -2.617 -7.941 5.649 1.00 90.06 181 TYR A O 1
ATOM 1327 N N . PRO A 1 182 ? -2.510 -7.543 7.863 1.00 86.94 182 PRO A N 1
ATOM 1328 C CA . PRO A 1 182 ? -2.326 -6.095 7.750 1.00 86.94 182 PRO A CA 1
ATOM 1329 C C . PRO A 1 182 ? -1.052 -5.705 6.977 1.00 86.94 182 PRO A C 1
ATOM 1331 O O . PRO A 1 182 ? 0.064 -5.797 7.492 1.00 86.94 182 PRO A O 1
ATOM 1334 N N . ALA A 1 183 ? -1.247 -5.195 5.758 1.00 82.31 183 ALA A N 1
ATOM 1335 C CA . ALA A 1 183 ? -0.224 -4.834 4.769 1.00 82.31 183 ALA A CA 1
ATOM 1336 C C . ALA A 1 183 ? 0.945 -3.973 5.311 1.00 82.31 183 ALA A C 1
ATOM 1338 O O . ALA A 1 183 ? 0.734 -3.044 6.101 1.00 82.31 183 ALA A O 1
ATOM 1339 N N . THR A 1 184 ? 2.191 -4.247 4.883 1.00 77.88 184 THR A N 1
ATOM 1340 C CA . THR A 1 184 ? 3.381 -3.503 5.352 1.00 77.88 184 THR A CA 1
ATOM 1341 C C . THR A 1 184 ? 3.669 -2.267 4.508 1.00 77.88 184 THR A C 1
ATOM 1343 O O . THR A 1 184 ? 3.780 -1.174 5.058 1.00 77.88 184 THR A O 1
ATOM 1346 N N . ALA A 1 185 ? 3.655 -2.433 3.187 1.00 86.44 185 ALA A N 1
ATOM 1347 C CA . ALA A 1 185 ? 3.443 -1.386 2.192 1.00 86.44 185 ALA A CA 1
ATOM 1348 C C . ALA A 1 185 ? 2.120 -1.677 1.452 1.00 86.44 185 ALA A C 1
ATOM 1350 O O . ALA A 1 185 ? 1.655 -2.820 1.506 1.00 86.44 185 ALA A O 1
ATOM 1351 N N . PRO A 1 186 ? 1.507 -0.719 0.728 1.00 89.19 186 PRO A N 1
ATOM 1352 C CA . PRO A 1 186 ? 0.239 -0.959 0.028 1.00 89.19 186 PRO A CA 1
ATOM 1353 C C . PRO A 1 186 ? 0.258 -2.179 -0.908 1.00 89.19 186 PRO A C 1
ATOM 1355 O O . PRO A 1 186 ? -0.743 -2.885 -1.011 1.00 89.19 186 PRO A O 1
ATOM 1358 N N . ALA A 1 187 ? 1.413 -2.492 -1.508 1.00 90.88 187 ALA A N 1
ATOM 1359 C CA . ALA A 1 187 ? 1.634 -3.683 -2.334 1.00 90.88 187 ALA A CA 1
ATOM 1360 C C . ALA A 1 187 ? 1.302 -5.015 -1.633 1.00 90.88 187 ALA A C 1
ATOM 1362 O O . ALA A 1 187 ? 0.870 -5.964 -2.288 1.00 90.88 187 ALA A O 1
ATOM 1363 N N . ASP A 1 188 ? 1.441 -5.093 -0.304 1.00 91.56 188 ASP A N 1
ATOM 1364 C CA . ASP A 1 188 ? 1.138 -6.312 0.452 1.00 91.56 188 ASP A CA 1
ATOM 1365 C C . ASP A 1 188 ? -0.358 -6.637 0.518 1.00 91.56 188 ASP A C 1
ATOM 1367 O O . ASP A 1 188 ? -0.694 -7.786 0.798 1.00 91.56 188 ASP A O 1
ATOM 1371 N N . MET A 1 189 ? -1.253 -5.684 0.212 1.00 92.50 189 MET A N 1
ATOM 1372 C CA . MET A 1 189 ? -2.689 -5.970 0.080 1.00 92.50 189 MET A CA 1
ATOM 1373 C C . MET A 1 189 ? -2.962 -7.030 -0.991 1.00 92.50 189 MET A C 1
ATOM 1375 O O . MET A 1 189 ? -3.888 -7.814 -0.845 1.00 92.50 189 MET A O 1
ATOM 1379 N N . LEU A 1 190 ? -2.145 -7.077 -2.051 1.00 93.50 190 LEU A N 1
ATOM 1380 C CA . LEU A 1 190 ? -2.301 -8.024 -3.159 1.00 93.50 190 LEU A CA 1
ATOM 1381 C C . LEU A 1 190 ? -1.651 -9.395 -2.868 1.00 93.50 190 LEU A C 1
ATOM 1383 O O . LEU A 1 190 ? -1.870 -10.349 -3.622 1.00 93.50 190 LEU A O 1
ATOM 1387 N N . ARG A 1 191 ? -0.856 -9.522 -1.789 1.00 91.44 191 ARG A N 1
ATOM 1388 C CA . ARG A 1 191 ? -0.052 -10.717 -1.476 1.00 91.44 191 ARG A CA 1
ATOM 1389 C C . ARG A 1 191 ? -0.943 -11.919 -1.135 1.00 91.44 191 ARG A C 1
ATOM 1391 O O . ARG A 1 191 ? -1.507 -12.005 -0.046 1.00 91.44 191 ARG A O 1
ATOM 1398 N N . GLY A 1 192 ? -0.983 -12.884 -2.052 1.00 89.12 192 GLY A N 1
ATOM 1399 C CA . GLY A 1 192 ? -1.841 -14.074 -1.981 1.00 89.12 192 GLY A CA 1
ATOM 1400 C C . GLY A 1 192 ? -2.809 -14.185 -3.163 1.00 89.12 192 GLY A C 1
ATOM 1401 O O . GLY A 1 192 ? -3.379 -15.245 -3.395 1.00 89.12 192 GLY A O 1
ATOM 1402 N N . THR A 1 193 ? -2.949 -13.141 -3.979 1.00 94.50 193 THR A N 1
ATOM 1403 C CA . THR A 1 193 ? -3.776 -13.209 -5.190 1.00 94.50 193 THR A CA 1
ATOM 1404 C C . THR A 1 193 ? -3.044 -13.978 -6.302 1.00 94.50 193 THR A C 1
ATOM 1406 O O . THR A 1 193 ? -1.947 -13.571 -6.691 1.00 94.50 193 THR A O 1
ATOM 1409 N N . PRO A 1 194 ? -3.606 -15.065 -6.868 1.00 94.19 194 PRO A N 1
ATOM 1410 C CA . PRO A 1 194 ? -2.991 -15.761 -8.000 1.00 94.19 194 PRO A CA 1
ATOM 1411 C C . PRO A 1 194 ? -2.899 -14.853 -9.229 1.00 94.19 194 PRO A C 1
ATOM 1413 O O . PRO A 1 194 ? -3.842 -14.130 -9.539 1.00 94.19 194 PRO A O 1
ATOM 1416 N N . GLY A 1 195 ? -1.788 -14.908 -9.960 1.00 93.88 195 GLY A N 1
ATOM 1417 C CA . GLY A 1 195 ? -1.594 -14.186 -11.223 1.00 93.88 195 GLY A CA 1
ATOM 1418 C C . GLY A 1 195 ? -1.341 -12.683 -11.092 1.00 93.88 195 GLY A C 1
ATOM 1419 O O . GLY A 1 195 ? -1.192 -12.025 -12.122 1.00 93.88 195 GLY A O 1
ATOM 1420 N N . VAL A 1 196 ? -1.271 -12.154 -9.864 1.00 95.56 196 VAL A N 1
ATOM 1421 C CA . VAL A 1 196 ? -1.160 -10.718 -9.569 1.00 95.56 196 VAL A CA 1
ATOM 1422 C C . VAL A 1 196 ? 0.033 -10.449 -8.653 1.00 95.56 196 VAL A C 1
ATOM 1424 O O . VAL A 1 196 ? 0.176 -11.075 -7.605 1.00 95.56 196 VAL A O 1
ATOM 1427 N N . ILE A 1 197 ? 0.896 -9.510 -9.044 1.00 93.38 197 ILE A N 1
ATOM 1428 C CA . ILE A 1 197 ? 2.087 -9.086 -8.284 1.00 93.38 197 ILE A CA 1
ATOM 1429 C C . ILE A 1 197 ? 2.247 -7.570 -8.463 1.00 93.38 197 ILE A C 1
ATOM 1431 O O . ILE A 1 197 ? 2.048 -7.075 -9.567 1.00 93.38 197 ILE A O 1
ATOM 1435 N N . SER A 1 198 ? 2.628 -6.824 -7.420 1.00 91.69 198 SER A N 1
ATOM 1436 C CA . SER A 1 198 ? 3.083 -5.433 -7.589 1.00 91.69 198 SER A CA 1
ATOM 1437 C C . SER A 1 198 ? 4.592 -5.396 -7.824 1.00 91.69 198 SER A C 1
ATOM 1439 O O . SER A 1 198 ? 5.351 -5.907 -7.001 1.00 91.69 198 SER A O 1
ATOM 1441 N N . GLY A 1 199 ? 5.028 -4.731 -8.894 1.00 87.50 199 GLY A N 1
ATOM 1442 C CA . GLY A 1 199 ? 6.399 -4.238 -9.019 1.00 87.50 199 GLY A CA 1
ATOM 1443 C C . GLY A 1 199 ? 6.702 -3.130 -8.001 1.00 87.50 199 GLY A C 1
ATOM 1444 O O . GLY A 1 199 ? 5.795 -2.631 -7.332 1.00 87.50 199 GLY A O 1
ATOM 1445 N N . GLU A 1 200 ? 7.992 -2.792 -7.853 1.00 83.50 200 GLU A N 1
ATOM 1446 C CA . GLU A 1 200 ? 8.538 -1.786 -6.907 1.00 83.50 200 GLU A CA 1
ATOM 1447 C C . GLU A 1 200 ? 7.969 -1.828 -5.463 1.00 83.50 200 GLU A C 1
ATOM 1449 O O . GLU A 1 200 ? 8.041 -0.837 -4.743 1.00 83.50 200 GLU A O 1
ATOM 1454 N N . ALA A 1 201 ? 7.473 -2.978 -4.985 1.00 84.81 201 ALA A N 1
ATOM 1455 C CA . ALA A 1 201 ? 6.694 -3.119 -3.743 1.00 84.81 201 ALA A CA 1
ATOM 1456 C C . ALA A 1 201 ? 7.337 -2.569 -2.444 1.00 84.81 201 ALA A C 1
ATOM 1458 O O . ALA A 1 201 ? 6.647 -2.416 -1.433 1.00 84.81 201 ALA A O 1
ATOM 1459 N N . ARG A 1 202 ? 8.645 -2.271 -2.456 1.00 87.06 202 ARG A N 1
ATOM 1460 C CA . ARG A 1 202 ? 9.440 -1.720 -1.341 1.00 87.06 202 ARG A CA 1
ATOM 1461 C C . ARG A 1 202 ? 10.032 -0.340 -1.627 1.00 87.06 202 ARG A C 1
ATOM 1463 O O . ARG A 1 202 ? 11.057 0.034 -1.066 1.00 87.06 202 ARG A O 1
ATOM 1470 N N . THR A 1 203 ? 9.439 0.420 -2.541 1.00 74.38 203 THR A N 1
ATOM 1471 C CA . THR A 1 203 ? 9.924 1.749 -2.927 1.00 74.38 203 THR A CA 1
ATOM 1472 C C . THR A 1 203 ? 8.740 2.650 -3.271 1.00 74.38 203 THR A C 1
ATOM 1474 O O . THR A 1 203 ? 7.769 2.208 -3.874 1.00 74.38 203 THR A O 1
ATOM 1477 N N . SER A 1 204 ? 8.792 3.925 -2.881 1.00 74.12 204 SER A N 1
ATOM 1478 C CA . SER A 1 204 ? 7.762 4.960 -3.116 1.00 74.12 204 SER A CA 1
ATOM 1479 C C . SER A 1 204 ? 6.366 4.790 -2.506 1.00 74.12 204 SER A C 1
ATOM 1481 O O . SER A 1 204 ? 5.595 5.744 -2.503 1.00 74.12 204 SER A O 1
ATOM 1483 N N . GLY A 1 205 ? 6.003 3.609 -2.001 1.00 77.81 205 GLY A N 1
ATOM 1484 C CA . GLY A 1 205 ? 4.679 3.365 -1.415 1.00 77.81 205 GLY A CA 1
ATOM 1485 C C . GLY A 1 205 ? 3.517 3.318 -2.421 1.00 77.81 205 GLY A C 1
ATOM 1486 O O . GLY A 1 205 ? 2.384 3.085 -2.006 1.00 77.81 205 GLY A O 1
ATOM 1487 N N . GLY A 1 206 ? 3.775 3.498 -3.720 1.00 85.12 206 GLY A N 1
ATOM 1488 C CA . GLY A 1 206 ? 2.798 3.285 -4.790 1.00 85.12 206 GLY A CA 1
ATOM 1489 C C . GLY A 1 206 ? 2.661 1.814 -5.212 1.00 85.12 206 GLY A C 1
ATOM 1490 O O . GLY A 1 206 ? 3.468 0.963 -4.842 1.00 85.12 206 GLY A O 1
ATOM 1491 N N . LEU A 1 207 ? 1.630 1.526 -6.011 1.00 89.88 207 LEU A N 1
ATOM 1492 C CA . LEU A 1 207 ? 1.372 0.217 -6.628 1.00 89.88 207 LEU A CA 1
ATOM 1493 C C . LEU A 1 207 ? 1.649 0.231 -8.139 1.00 89.88 207 LEU A C 1
ATOM 1495 O O . LEU A 1 207 ? 0.992 0.998 -8.853 1.00 89.88 207 LEU A O 1
ATOM 1499 N N . ASP A 1 208 ? 2.503 -0.689 -8.604 1.00 90.94 208 ASP A N 1
ATOM 1500 C CA . ASP A 1 208 ? 2.739 -1.004 -10.024 1.00 90.94 208 ASP A CA 1
ATOM 1501 C C . ASP A 1 208 ? 2.229 -2.418 -10.339 1.00 90.94 208 ASP A C 1
ATOM 1503 O O . ASP A 1 208 ? 2.974 -3.398 -10.272 1.00 90.94 208 ASP A O 1
ATOM 1507 N N . VAL A 1 209 ? 0.927 -2.561 -10.591 1.00 92.94 209 VAL A N 1
ATOM 1508 C CA . VAL A 1 209 ? 0.303 -3.888 -10.692 1.00 92.94 209 VAL A CA 1
ATOM 1509 C C . VAL A 1 209 ? 0.651 -4.581 -12.012 1.00 92.94 209 VAL A C 1
ATOM 1511 O O . VAL A 1 209 ? 0.442 -4.043 -13.098 1.00 92.94 209 VAL A O 1
ATOM 1514 N N . ASN A 1 210 ? 1.103 -5.827 -11.901 1.00 94.44 210 ASN A N 1
ATOM 1515 C CA . ASN A 1 210 ? 1.161 -6.798 -12.981 1.00 94.44 210 ASN A CA 1
ATOM 1516 C C . ASN A 1 210 ? -0.006 -7.783 -12.871 1.00 94.44 210 ASN A C 1
ATOM 1518 O O . ASN A 1 210 ? -0.253 -8.325 -11.789 1.00 94.44 210 ASN A O 1
ATOM 1522 N N . ILE A 1 211 ? -0.664 -8.067 -13.994 1.00 95.38 211 ILE A N 1
ATOM 1523 C CA . ILE A 1 211 ? -1.575 -9.205 -14.141 1.00 95.38 211 ILE A CA 1
ATOM 1524 C C . ILE A 1 211 ? -1.091 -10.044 -15.324 1.00 95.38 211 ILE A C 1
ATOM 1526 O O . ILE A 1 211 ? -0.953 -9.545 -16.441 1.00 95.38 211 ILE A O 1
ATOM 1530 N N . ARG A 1 212 ? -0.843 -11.338 -15.088 1.00 93.56 212 ARG A N 1
ATOM 1531 C CA . ARG A 1 212 ? -0.506 -12.334 -16.130 1.00 93.56 212 ARG A CA 1
ATOM 1532 C C . ARG A 1 212 ? 0.688 -11.982 -17.036 1.00 93.56 212 ARG A C 1
ATOM 1534 O O . ARG A 1 212 ? 0.772 -12.463 -18.164 1.00 93.56 212 ARG A O 1
ATOM 1541 N N . GLY A 1 213 ? 1.628 -11.180 -16.536 1.00 90.94 213 GLY A N 1
ATOM 1542 C CA . GLY A 1 213 ? 2.816 -10.709 -17.255 1.00 90.94 213 GLY A CA 1
ATOM 1543 C C . GLY A 1 213 ? 2.699 -9.299 -17.841 1.00 90.94 213 GLY A C 1
ATOM 1544 O O . GLY A 1 213 ? 3.709 -8.748 -18.272 1.00 90.94 213 GLY A O 1
ATOM 1545 N N . LEU A 1 214 ? 1.511 -8.689 -17.809 1.00 92.69 214 LEU A N 1
ATOM 1546 C CA . LEU A 1 214 ? 1.251 -7.342 -18.315 1.00 92.69 214 LEU A CA 1
ATOM 1547 C C . LEU A 1 214 ? 1.252 -6.335 -17.153 1.00 92.69 214 LEU A C 1
ATOM 1549 O O . LEU A 1 214 ? 0.527 -6.511 -16.178 1.00 92.69 214 LEU A O 1
ATOM 1553 N N . GLN A 1 215 ? 2.079 -5.292 -17.263 1.00 90.81 215 GLN A N 1
ATOM 1554 C CA . GLN A 1 215 ? 2.353 -4.271 -16.239 1.00 90.81 215 GLN A CA 1
ATOM 1555 C C . GLN A 1 215 ? 2.684 -2.929 -16.904 1.00 90.81 215 GLN A C 1
ATOM 1557 O O . GLN A 1 215 ? 3.033 -2.893 -18.090 1.00 90.81 215 GLN A O 1
ATOM 1562 N N . GLY A 1 216 ? 2.605 -1.850 -16.120 1.00 84.62 216 GLY A N 1
ATOM 1563 C CA . GLY A 1 216 ? 3.055 -0.517 -16.508 1.00 84.62 216 GLY A CA 1
ATOM 1564 C C . GLY A 1 216 ? 2.142 0.186 -17.517 1.00 84.62 216 GLY A C 1
ATOM 1565 O O . GLY A 1 216 ? 1.258 -0.422 -18.120 1.00 84.62 216 GLY A O 1
ATOM 1566 N N . GLN A 1 217 ? 2.354 1.497 -17.683 1.00 84.88 217 GLN A N 1
ATOM 1567 C CA . GLN A 1 217 ? 1.820 2.320 -18.783 1.00 84.88 217 GLN A CA 1
ATOM 1568 C C . GLN A 1 217 ? 0.291 2.215 -19.032 1.00 84.88 217 GLN A C 1
ATOM 1570 O O . GLN A 1 217 ? -0.189 2.458 -20.139 1.00 84.88 217 GLN A O 1
ATOM 1575 N N . GLY A 1 218 ? -0.496 1.840 -18.018 1.00 83.69 218 GLY A N 1
ATOM 1576 C CA . GLY A 1 218 ? -1.943 1.626 -18.143 1.00 83.69 218 GLY A CA 1
ATOM 1577 C C . GLY A 1 218 ? -2.377 0.265 -18.713 1.00 83.69 218 GLY A C 1
ATOM 1578 O O . GLY A 1 218 ? -3.558 0.098 -18.986 1.00 83.69 218 GLY A O 1
ATOM 1579 N N . ARG A 1 219 ? -1.483 -0.729 -18.865 1.00 90.44 219 ARG A N 1
ATOM 1580 C CA . ARG A 1 219 ? -1.872 -2.115 -19.226 1.00 90.44 219 ARG A CA 1
ATOM 1581 C C . ARG A 1 219 ? -2.742 -2.788 -18.163 1.00 90.44 219 ARG A C 1
ATOM 1583 O O . ARG A 1 219 ? -3.580 -3.620 -18.503 1.00 90.44 219 ARG A O 1
ATOM 1590 N N . VAL A 1 220 ? -2.533 -2.411 -16.901 1.00 91.69 220 VAL A N 1
ATOM 1591 C CA . VAL A 1 220 ? -3.400 -2.721 -15.759 1.00 91.69 220 VAL A CA 1
ATOM 1592 C C . VAL A 1 220 ? -3.736 -1.396 -15.062 1.00 91.69 220 VAL A C 1
ATOM 1594 O O . VAL A 1 220 ? -2.936 -0.909 -14.257 1.00 91.69 220 VAL A O 1
ATOM 1597 N N . PRO A 1 221 ? -4.861 -0.744 -15.401 1.00 89.12 221 PRO A N 1
ATOM 1598 C CA . PRO A 1 221 ? -5.323 0.442 -14.694 1.00 89.12 221 PRO A CA 1
ATOM 1599 C C . PRO A 1 221 ? -5.742 0.100 -13.260 1.00 89.12 221 PRO A C 1
ATOM 1601 O O . PRO A 1 221 ? -6.326 -0.956 -12.991 1.00 89.12 221 PRO A O 1
ATOM 1604 N N . VAL A 1 222 ? -5.462 1.035 -12.350 1.00 90.25 222 VAL A N 1
ATOM 1605 C CA . VAL A 1 222 ? -5.889 0.989 -10.949 1.00 90.25 222 VAL A CA 1
ATOM 1606 C C . VAL A 1 222 ? -6.852 2.145 -10.689 1.00 90.25 222 VAL A C 1
ATOM 1608 O O . VAL A 1 222 ? -6.498 3.312 -10.888 1.00 90.25 222 VAL A O 1
ATOM 1611 N N . THR A 1 223 ? -8.066 1.831 -10.238 1.00 89.94 223 THR A N 1
ATOM 1612 C CA . THR A 1 223 ? -9.063 2.829 -9.829 1.00 89.94 223 THR A CA 1
ATOM 1613 C C . THR A 1 223 ? -9.309 2.794 -8.327 1.00 89.94 223 THR A C 1
ATOM 1615 O O . THR A 1 223 ? -9.237 1.745 -7.683 1.00 89.94 223 THR A O 1
ATOM 1618 N N . VAL A 1 224 ? -9.630 3.956 -7.757 1.00 90.69 224 VAL A N 1
ATOM 1619 C CA . VAL A 1 224 ? -10.140 4.068 -6.385 1.00 90.69 224 VAL A CA 1
ATOM 1620 C C . VAL A 1 224 ? -11.444 4.849 -6.432 1.00 90.69 224 VAL A C 1
ATOM 1622 O O . VAL A 1 224 ? -11.463 5.998 -6.872 1.00 90.69 224 VAL A O 1
ATOM 1625 N N . ASP A 1 225 ? -12.535 4.210 -6.009 1.00 87.38 225 ASP A N 1
ATOM 1626 C CA . ASP A 1 225 ? -13.912 4.717 -6.118 1.00 87.38 225 ASP A CA 1
ATOM 1627 C C . ASP A 1 225 ? -14.406 5.004 -7.552 1.00 87.38 225 ASP A C 1
ATOM 1629 O O . ASP A 1 225 ? -15.442 5.645 -7.717 1.00 87.38 225 ASP A O 1
ATOM 1633 N N . GLY A 1 226 ? -13.699 4.509 -8.573 1.00 84.88 226 GLY A N 1
ATOM 1634 C CA . GLY A 1 226 ? -13.951 4.782 -9.995 1.00 84.88 226 GLY A CA 1
ATOM 1635 C C . GLY A 1 226 ? -13.048 5.861 -10.596 1.00 84.88 226 GLY A C 1
ATOM 1636 O O . GLY A 1 226 ? -12.860 5.884 -11.806 1.00 84.88 226 GLY A O 1
ATOM 1637 N N . ALA A 1 227 ? -12.396 6.690 -9.776 1.00 88.25 227 ALA A N 1
ATOM 1638 C CA . ALA A 1 227 ? -11.375 7.612 -10.267 1.00 88.25 227 ALA A CA 1
ATOM 1639 C C . ALA A 1 227 ? -10.100 6.849 -10.654 1.00 88.25 227 ALA A C 1
ATOM 1641 O O . ALA A 1 227 ? -9.616 6.026 -9.866 1.00 88.25 227 ALA A O 1
ATOM 1642 N N . ILE A 1 228 ? -9.515 7.154 -11.820 1.00 83.69 228 ILE A N 1
ATOM 1643 C CA . ILE A 1 228 ? -8.170 6.667 -12.158 1.00 83.69 228 ILE A CA 1
ATOM 1644 C C . ILE A 1 228 ? -7.182 7.288 -11.173 1.00 83.69 228 ILE A C 1
ATOM 1646 O O . ILE A 1 228 ? -7.170 8.503 -10.943 1.00 83.69 228 ILE A O 1
ATOM 1650 N N . ASN A 1 229 ? -6.371 6.428 -10.564 1.00 73.00 229 ASN A N 1
ATOM 1651 C CA . ASN A 1 229 ? -5.504 6.796 -9.461 1.00 73.00 229 ASN A CA 1
ATOM 1652 C C . ASN A 1 229 ? -4.079 6.283 -9.690 1.00 73.00 229 ASN A C 1
ATOM 1654 O O . ASN A 1 229 ? -3.644 5.353 -9.018 1.00 73.00 229 ASN A O 1
ATOM 1658 N N . GLY A 1 230 ? -3.346 6.885 -10.626 1.00 76.00 230 GLY A N 1
ATOM 1659 C CA . GLY A 1 230 ? -1.915 6.631 -10.746 1.00 76.00 230 GLY A CA 1
ATOM 1660 C C . GLY A 1 230 ? -1.195 7.481 -11.788 1.00 76.00 230 GLY A C 1
ATOM 1661 O O . GLY A 1 230 ? -1.814 8.253 -12.514 1.00 76.00 230 GLY A O 1
ATOM 1662 N N . THR A 1 231 ? 0.128 7.333 -11.838 1.00 79.12 231 THR A N 1
ATOM 1663 C CA . THR A 1 231 ? 1.023 7.961 -12.825 1.00 79.12 231 THR A CA 1
ATOM 1664 C C . THR A 1 231 ? 2.127 6.992 -13.239 1.00 79.12 231 THR A C 1
ATOM 1666 O O . THR A 1 231 ? 2.601 6.219 -12.410 1.00 79.12 231 THR A O 1
ATOM 1669 N N . THR A 1 232 ? 2.600 7.046 -14.485 1.00 83.19 232 THR A N 1
ATOM 1670 C CA . THR A 1 232 ? 3.820 6.324 -14.880 1.00 83.19 232 THR A CA 1
ATOM 1671 C C . THR A 1 232 ? 5.041 7.231 -14.758 1.00 83.19 232 THR A C 1
ATOM 1673 O O . THR A 1 232 ? 5.155 8.238 -15.456 1.00 83.19 232 THR A O 1
ATOM 1676 N N . VAL A 1 233 ? 5.993 6.842 -13.909 1.00 79.06 233 VAL A N 1
ATOM 1677 C CA . VAL A 1 233 ? 7.228 7.591 -13.650 1.00 79.06 233 VAL A CA 1
ATOM 1678 C C . VAL A 1 233 ? 8.447 6.921 -14.281 1.00 79.06 233 VAL A C 1
ATOM 1680 O O . VAL A 1 233 ? 8.519 5.694 -14.392 1.00 79.06 233 VAL A O 1
ATOM 1683 N N . TYR A 1 234 ? 9.454 7.718 -14.643 1.00 76.25 234 TYR A N 1
ATOM 1684 C CA . TYR A 1 234 ? 10.743 7.203 -15.105 1.00 76.25 234 TYR A CA 1
ATOM 1685 C C . TYR A 1 234 ? 11.662 6.844 -13.927 1.00 76.25 234 TYR A C 1
ATOM 1687 O O . TYR A 1 234 ? 11.842 7.645 -13.009 1.00 76.25 234 TYR A O 1
ATOM 1695 N N . ARG A 1 235 ? 12.258 5.646 -13.963 1.00 76.75 235 ARG A N 1
ATOM 1696 C CA . ARG A 1 235 ? 13.135 5.083 -12.915 1.00 76.75 235 ARG A CA 1
ATOM 1697 C C . ARG A 1 235 ? 14.599 4.981 -13.365 1.00 76.75 235 ARG A C 1
ATOM 1699 O O . ARG A 1 235 ? 15.380 4.206 -12.815 1.00 76.75 235 ARG A O 1
ATOM 1706 N N . GLY A 1 236 ? 14.962 5.757 -14.385 1.00 71.06 236 GLY A N 1
ATOM 1707 C CA . GLY A 1 236 ? 16.264 5.697 -15.039 1.00 71.06 236 GLY A CA 1
ATOM 1708 C C . GLY A 1 236 ? 16.360 4.507 -15.989 1.00 71.06 236 GLY A C 1
ATOM 1709 O O . GLY A 1 236 ? 15.351 3.909 -16.369 1.00 71.06 236 GLY A O 1
ATOM 1710 N N . TYR A 1 237 ? 17.585 4.153 -16.373 1.00 70.38 237 TYR A N 1
ATOM 1711 C CA . TYR A 1 237 ? 17.838 3.140 -17.398 1.00 70.38 237 TYR A CA 1
ATOM 1712 C C . TYR A 1 237 ? 17.080 1.823 -17.143 1.00 70.38 237 TYR A C 1
ATOM 1714 O O . TYR A 1 237 ? 16.446 1.317 -18.073 1.00 70.38 237 TYR A O 1
ATOM 1722 N N . GLN A 1 238 ? 17.030 1.382 -15.876 1.00 74.38 238 GLN A N 1
ATOM 1723 C CA . GLN A 1 238 ? 16.379 0.156 -15.394 1.00 74.38 238 GLN A CA 1
ATOM 1724 C C . GLN A 1 238 ? 14.863 0.047 -15.641 1.00 74.38 238 GLN A C 1
ATOM 1726 O O . GLN A 1 238 ? 14.348 -1.072 -15.679 1.00 74.38 238 GLN A O 1
ATOM 1731 N N . GLY A 1 239 ? 14.111 1.153 -15.754 1.00 76.06 239 GLY A N 1
ATOM 1732 C CA . GLY A 1 239 ? 12.652 1.035 -15.655 1.00 76.06 239 GLY A CA 1
ATOM 1733 C C . GLY A 1 239 ? 11.787 2.276 -15.884 1.00 76.06 239 GLY A C 1
ATOM 1734 O O . GLY A 1 239 ? 12.217 3.428 -15.822 1.00 76.06 239 GLY A O 1
ATOM 1735 N N . THR A 1 240 ? 10.502 2.003 -16.085 1.00 80.12 240 THR A N 1
ATOM 1736 C CA . THR A 1 240 ? 9.395 2.866 -15.654 1.00 80.12 240 THR A CA 1
ATOM 1737 C C . THR A 1 240 ? 8.568 2.098 -14.630 1.00 80.12 240 THR A C 1
ATOM 1739 O O . THR A 1 240 ? 8.617 0.869 -14.592 1.00 80.12 240 THR A O 1
ATOM 1742 N N . SER A 1 241 ? 7.840 2.828 -13.795 1.00 80.81 241 SER A N 1
ATOM 1743 C CA . SER A 1 241 ? 7.024 2.296 -12.703 1.00 80.81 241 SER A CA 1
ATOM 1744 C C . SER A 1 241 ? 5.681 3.010 -12.734 1.00 80.81 241 SER A C 1
ATOM 1746 O O . SER A 1 241 ? 5.658 4.243 -12.797 1.00 80.81 241 SER A O 1
ATOM 1748 N N . ASN A 1 242 ? 4.572 2.272 -12.760 1.00 86.62 242 ASN A N 1
ATOM 1749 C CA . ASN A 1 242 ? 3.257 2.867 -12.544 1.00 86.62 242 ASN A CA 1
ATOM 1750 C C . ASN A 1 242 ? 3.026 3.016 -11.035 1.00 86.62 242 ASN A C 1
ATOM 1752 O O . ASN A 1 242 ? 3.305 2.101 -10.275 1.00 86.62 242 ASN A O 1
ATOM 1756 N N . ARG A 1 243 ? 2.545 4.169 -10.577 1.00 86.25 243 ARG A N 1
ATOM 1757 C CA . ARG A 1 243 ? 2.418 4.485 -9.151 1.00 86.25 243 ARG A CA 1
ATOM 1758 C C . ARG A 1 243 ? 0.996 4.854 -8.811 1.00 86.25 243 ARG A C 1
ATOM 1760 O O . ARG A 1 243 ? 0.572 5.978 -9.062 1.00 86.25 243 ARG A O 1
ATOM 1767 N N . SER A 1 244 ? 0.292 3.898 -8.220 1.00 89.44 244 SER A N 1
ATOM 1768 C CA . SER A 1 244 ? -1.066 4.080 -7.705 1.00 89.44 244 SER A CA 1
ATOM 1769 C C . SER A 1 244 ? -1.010 4.257 -6.187 1.00 89.44 244 SER A C 1
ATOM 1771 O O . SER A 1 244 ? -0.553 3.349 -5.492 1.00 89.44 244 SER A O 1
ATOM 1773 N N . PHE A 1 245 ? -1.414 5.417 -5.662 1.00 89.62 245 PHE A N 1
ATOM 1774 C CA . PHE A 1 245 ? -1.227 5.770 -4.246 1.00 89.62 245 PHE A CA 1
ATOM 1775 C C . PHE A 1 245 ? -2.505 5.553 -3.429 1.00 89.62 245 PHE A C 1
ATOM 1777 O O . PHE A 1 245 ? -3.570 6.062 -3.778 1.00 89.62 245 PHE A O 1
ATOM 1784 N N . VAL A 1 246 ? -2.415 4.790 -2.338 1.00 90.38 246 VAL A N 1
ATOM 1785 C CA . VAL A 1 246 ? -3.573 4.396 -1.523 1.00 90.38 246 VAL A CA 1
ATOM 1786 C C . VAL A 1 246 ? -3.165 4.135 -0.072 1.00 90.38 246 VAL A C 1
ATOM 1788 O O . VAL A 1 246 ? -2.093 3.587 0.182 1.00 90.38 246 VAL A O 1
ATOM 1791 N N . ASP A 1 247 ? -4.025 4.498 0.885 1.00 92.19 247 ASP A N 1
ATOM 1792 C CA . ASP A 1 247 ? -3.920 4.018 2.267 1.00 92.19 247 ASP A CA 1
ATOM 1793 C C . ASP A 1 247 ? -4.780 2.749 2.447 1.00 92.19 247 ASP A C 1
ATOM 1795 O O . ASP A 1 247 ? -6.008 2.839 2.340 1.00 92.19 247 ASP A O 1
ATOM 1799 N N . PRO A 1 248 ? -4.176 1.582 2.758 1.00 91.69 248 PRO A N 1
ATOM 1800 C CA . PRO A 1 248 ? -4.904 0.347 3.049 1.00 91.69 248 PRO A CA 1
ATOM 1801 C C . PRO A 1 248 ? -6.002 0.467 4.116 1.00 91.69 248 PRO A C 1
ATOM 1803 O O . PRO A 1 248 ? -6.968 -0.287 4.071 1.00 91.69 248 PRO A O 1
ATOM 1806 N N . ASP A 1 249 ? -5.893 1.395 5.075 1.00 91.25 249 ASP A N 1
ATOM 1807 C CA . ASP A 1 249 ? -6.854 1.502 6.183 1.00 91.25 249 ASP A CA 1
ATOM 1808 C C . ASP A 1 249 ? -8.207 2.108 5.770 1.00 91.25 249 ASP A C 1
ATOM 1810 O O . ASP A 1 249 ? -9.204 1.963 6.485 1.00 91.25 249 ASP A O 1
ATOM 1814 N N . PHE A 1 250 ? -8.252 2.771 4.611 1.00 93.88 250 PHE A N 1
ATOM 1815 C CA . PHE A 1 250 ? -9.462 3.353 4.028 1.00 93.88 250 PHE A CA 1
ATOM 1816 C C . PHE A 1 250 ? -10.106 2.486 2.942 1.00 93.88 250 PHE A C 1
ATOM 1818 O O . PHE A 1 250 ? -11.124 2.892 2.381 1.00 93.88 250 PHE A O 1
ATOM 1825 N N . ILE A 1 251 ? -9.566 1.298 2.659 1.00 92.81 251 ILE A N 1
ATOM 1826 C CA . ILE A 1 251 ? -10.146 0.353 1.701 1.00 92.81 251 ILE A CA 1
ATOM 1827 C C . ILE A 1 251 ? -11.139 -0.581 2.403 1.00 92.81 251 ILE A C 1
ATOM 1829 O O . ILE A 1 251 ? -10.841 -1.157 3.446 1.00 92.81 251 ILE A O 1
ATOM 1833 N N . SER A 1 252 ? -12.331 -0.721 1.816 1.00 90.12 252 SER A N 1
ATOM 1834 C CA . SER A 1 252 ? -13.314 -1.748 2.186 1.00 90.12 252 SER A CA 1
ATOM 1835 C C . SER A 1 252 ? -12.968 -3.069 1.492 1.00 90.12 252 SER A C 1
ATOM 1837 O O . SER A 1 252 ? -12.856 -4.104 2.137 1.00 90.12 252 SER A O 1
ATOM 1839 N N . HIS A 1 253 ? -12.719 -3.036 0.180 1.00 89.62 253 HIS A N 1
ATOM 1840 C CA . HIS A 1 253 ? -12.344 -4.216 -0.604 1.00 89.62 253 HIS A CA 1
ATOM 1841 C C . HIS A 1 253 ? -11.583 -3.838 -1.881 1.00 89.62 253 HIS A C 1
ATOM 1843 O O . HIS A 1 253 ? -11.709 -2.720 -2.393 1.00 89.62 253 HIS A O 1
ATOM 1849 N N . VAL A 1 254 ? -10.832 -4.802 -2.418 1.00 92.44 254 VAL A N 1
ATOM 1850 C CA . VAL A 1 254 ? -10.155 -4.710 -3.721 1.00 92.44 254 VAL A CA 1
ATOM 1851 C C . VAL A 1 254 ? -10.740 -5.757 -4.665 1.00 92.44 254 VAL A C 1
ATOM 1853 O O . VAL A 1 254 ? -10.581 -6.953 -4.433 1.00 92.44 254 VAL A O 1
ATOM 1856 N N . ALA A 1 255 ? -11.395 -5.312 -5.734 1.00 90.88 255 ALA A N 1
ATOM 1857 C CA . ALA A 1 255 ? -11.828 -6.153 -6.845 1.00 90.88 255 ALA A CA 1
ATOM 1858 C C . ALA A 1 255 ? -10.720 -6.253 -7.904 1.00 90.88 255 ALA A C 1
ATOM 1860 O O . ALA A 1 255 ? -10.025 -5.273 -8.184 1.00 90.88 255 ALA A O 1
ATOM 1861 N N . ILE A 1 256 ? -10.547 -7.441 -8.486 1.00 91.88 256 ILE A N 1
ATOM 1862 C CA . ILE A 1 256 ? -9.542 -7.716 -9.514 1.00 91.88 256 ILE A CA 1
ATOM 1863 C C . ILE A 1 256 ? -10.173 -8.565 -10.618 1.00 91.88 256 ILE A C 1
ATOM 1865 O O . ILE A 1 256 ? -10.611 -9.691 -10.374 1.00 91.88 256 ILE A O 1
ATOM 1869 N N . VAL A 1 257 ? -10.161 -8.042 -11.843 1.00 90.50 257 VAL A N 1
ATOM 1870 C CA . VAL A 1 257 ? -10.616 -8.734 -13.058 1.00 90.50 257 VAL A CA 1
ATOM 1871 C C . VAL A 1 257 ? -9.404 -8.944 -13.961 1.00 90.50 257 VAL A C 1
ATOM 1873 O O . VAL A 1 257 ? -8.647 -8.001 -14.183 1.00 90.50 257 VAL A O 1
ATOM 1876 N N . LYS A 1 258 ? -9.183 -10.169 -14.455 1.00 92.25 258 LYS A N 1
ATOM 1877 C CA . LYS A 1 258 ? -7.994 -10.526 -15.252 1.00 92.25 258 LYS A CA 1
ATOM 1878 C C . LYS A 1 258 ? -8.326 -10.692 -16.732 1.00 92.25 258 LYS A C 1
ATOM 1880 O O . LYS A 1 258 ? -9.388 -11.198 -17.095 1.00 92.25 258 LYS A O 1
ATOM 1885 N N . GLY A 1 259 ? -7.372 -10.315 -17.582 1.00 89.44 259 GLY A N 1
ATOM 1886 C CA . GLY A 1 259 ? -7.585 -10.213 -19.025 1.00 89.44 259 GLY A CA 1
ATOM 1887 C C . GLY A 1 259 ? -8.535 -9.062 -19.395 1.00 89.44 259 GLY A C 1
ATOM 1888 O O . GLY A 1 259 ? -9.075 -8.398 -18.512 1.00 89.44 259 GLY A O 1
ATOM 1889 N N . PRO A 1 260 ? -8.753 -8.804 -20.694 1.00 87.88 260 PRO A N 1
ATOM 1890 C CA . PRO A 1 260 ? -9.489 -7.623 -21.152 1.00 87.88 260 PRO A CA 1
ATOM 1891 C C . PRO A 1 260 ? -10.935 -7.533 -20.654 1.00 87.88 260 PRO A C 1
ATOM 1893 O O . PRO A 1 260 ? -11.567 -8.546 -20.346 1.00 87.88 260 PRO A O 1
ATOM 1896 N N . SER A 1 261 ? -11.505 -6.330 -20.685 1.00 76.62 261 SER A N 1
ATOM 1897 C CA . SER A 1 261 ? -12.946 -6.096 -20.536 1.00 76.62 261 SER A CA 1
ATOM 1898 C C . SER A 1 261 ? -13.379 -5.009 -21.516 1.00 76.62 261 SER A C 1
ATOM 1900 O O . SER A 1 261 ? -12.627 -4.060 -21.724 1.00 76.62 261 SER A O 1
ATOM 1902 N N . ASN A 1 262 ? -14.563 -5.146 -22.120 1.00 80.12 262 ASN A N 1
ATOM 1903 C CA . ASN A 1 262 ? -15.017 -4.246 -23.185 1.00 80.12 262 ASN A CA 1
ATOM 1904 C C . ASN A 1 262 ? -16.123 -3.296 -22.707 1.00 80.12 262 ASN A C 1
ATOM 1906 O O . ASN A 1 262 ? -15.964 -2.085 -22.875 1.00 80.12 262 ASN A O 1
ATOM 1910 N N . GLY A 1 263 ? -17.154 -3.810 -22.027 1.00 64.88 263 GLY A N 1
ATOM 1911 C CA . GLY A 1 263 ? -18.209 -3.024 -21.372 1.00 64.88 263 GLY A CA 1
ATOM 1912 C C . GLY A 1 263 ? -17.845 -2.406 -20.013 1.00 64.88 263 GLY A C 1
ATOM 1913 O O . GLY A 1 263 ? -18.659 -1.704 -19.426 1.00 64.88 263 GLY A O 1
ATOM 1914 N N . ASN A 1 264 ? -16.624 -2.607 -19.503 1.00 65.19 264 ASN A N 1
ATOM 1915 C CA . ASN A 1 264 ? -16.143 -1.883 -18.318 1.00 65.19 264 ASN A CA 1
ATOM 1916 C C . ASN A 1 264 ? -15.874 -0.417 -18.692 1.00 65.19 264 ASN A C 1
ATOM 1918 O O . ASN A 1 264 ? -15.180 -0.162 -19.672 1.00 65.19 264 ASN A O 1
ATOM 1922 N N . ALA A 1 265 ? -16.340 0.548 -17.898 1.00 56.91 265 ALA A N 1
ATOM 1923 C CA . ALA A 1 265 ? -16.048 1.971 -18.095 1.00 56.91 265 ALA A CA 1
ATOM 1924 C C . ALA A 1 265 ? -14.541 2.268 -18.290 1.00 56.91 265 ALA A C 1
ATOM 1926 O O . ALA A 1 265 ? -14.172 3.071 -19.155 1.00 56.91 265 ALA A O 1
ATOM 1927 N N . ILE A 1 266 ? -13.679 1.548 -17.557 1.00 70.88 266 ILE A N 1
ATOM 1928 C CA . ILE A 1 266 ? -12.216 1.688 -17.565 1.00 70.88 266 ILE A CA 1
ATOM 1929 C C . ILE A 1 266 ? -11.611 1.176 -18.889 1.00 70.88 266 ILE A C 1
ATOM 1931 O O . ILE A 1 266 ? -11.472 -0.029 -19.103 1.00 70.88 266 ILE A O 1
ATOM 1935 N N . ALA A 1 267 ? -11.199 2.102 -19.759 1.00 73.38 267 ALA A N 1
ATOM 1936 C CA . ALA A 1 267 ? -10.550 1.811 -21.041 1.00 73.38 267 ALA A CA 1
ATOM 1937 C C . ALA A 1 267 ? -9.108 1.262 -20.903 1.00 73.38 267 ALA A C 1
ATOM 1939 O O . ALA A 1 267 ? -8.468 1.366 -19.856 1.00 73.38 267 ALA A O 1
ATOM 1940 N N . GLY A 1 268 ? -8.575 0.690 -21.991 1.00 72.44 268 GLY A N 1
ATOM 1941 C CA . GLY A 1 268 ? -7.146 0.369 -22.165 1.00 72.44 268 GLY A CA 1
ATOM 1942 C C . GLY A 1 268 ? -6.551 -0.779 -21.328 1.00 72.44 268 GLY A C 1
ATOM 1943 O O . GLY A 1 268 ? -5.407 -1.164 -21.575 1.00 72.44 268 GLY A O 1
ATOM 1944 N N . GLY A 1 269 ? -7.297 -1.353 -20.377 1.00 85.12 269 GLY A N 1
ATOM 1945 C CA . GLY A 1 269 ? -6.842 -2.407 -19.456 1.00 85.12 269 GLY A CA 1
ATOM 1946 C C . GLY A 1 269 ? -6.650 -3.791 -20.087 1.00 85.12 269 GLY A C 1
ATOM 1947 O O . GLY A 1 269 ? -7.343 -4.744 -19.737 1.00 85.12 269 GLY A O 1
ATOM 1948 N N . ILE A 1 270 ? -5.696 -3.922 -21.011 1.00 90.44 270 ILE A N 1
ATOM 1949 C CA . ILE A 1 270 ? -5.434 -5.158 -21.771 1.00 90.44 270 ILE A CA 1
ATOM 1950 C C . ILE A 1 270 ? -4.958 -6.350 -20.919 1.00 90.44 270 ILE A C 1
ATOM 1952 O O . ILE A 1 270 ? -5.087 -7.494 -21.355 1.00 90.44 270 ILE A O 1
ATOM 1956 N N . GLY A 1 271 ? -4.434 -6.114 -19.711 1.00 90.44 271 GLY A N 1
ATOM 1957 C CA . GLY A 1 271 ? -4.118 -7.162 -18.732 1.00 90.44 271 GLY A CA 1
ATOM 1958 C C . GLY A 1 271 ? -5.253 -7.483 -17.753 1.00 90.44 271 GLY A C 1
ATOM 1959 O O . GLY A 1 271 ? -5.174 -8.486 -17.041 1.00 90.44 271 GLY A O 1
ATOM 1960 N N . GLY A 1 272 ? -6.307 -6.666 -17.722 1.00 91.25 272 GLY A N 1
ATOM 1961 C CA . GLY A 1 272 ? -7.292 -6.612 -16.641 1.00 91.25 272 GLY A CA 1
ATOM 1962 C C . GLY A 1 272 ? -7.206 -5.314 -15.839 1.00 91.25 272 GLY A C 1
ATOM 1963 O O . GLY A 1 272 ? -6.463 -4.404 -16.199 1.00 91.25 272 GLY A O 1
ATOM 1964 N N . SER A 1 273 ? -7.968 -5.221 -14.750 1.00 90.06 273 SER A N 1
ATOM 1965 C CA . SER A 1 273 ? -8.087 -4.016 -13.917 1.00 90.06 273 SER A CA 1
ATOM 1966 C C . SER A 1 273 ? -8.097 -4.343 -12.424 1.00 90.06 273 SER A C 1
ATOM 1968 O O . SER A 1 273 ? -8.579 -5.402 -12.012 1.00 90.06 273 SER A O 1
ATOM 1970 N N . VAL A 1 274 ? -7.613 -3.401 -11.610 1.00 91.50 274 VAL A N 1
ATOM 1971 C CA . VAL A 1 274 ? -7.745 -3.432 -10.145 1.00 91.50 274 VAL A CA 1
ATOM 1972 C C . VAL A 1 274 ? -8.575 -2.242 -9.686 1.00 91.50 274 VAL A C 1
ATOM 1974 O O . VAL A 1 274 ? -8.252 -1.097 -10.000 1.00 91.50 274 VAL A O 1
ATOM 1977 N N . SER A 1 275 ? -9.614 -2.498 -8.901 1.00 90.25 275 SER A N 1
ATOM 1978 C CA . SER A 1 275 ? -10.570 -1.471 -8.491 1.00 90.25 275 SER A CA 1
ATOM 1979 C C . SER A 1 275 ? -10.830 -1.547 -6.996 1.00 90.25 275 SER A C 1
ATOM 1981 O O . SER A 1 275 ? -11.288 -2.560 -6.470 1.00 90.25 275 SER A O 1
ATOM 1983 N N . MET A 1 276 ? -10.496 -0.468 -6.292 1.00 91.12 276 MET A N 1
ATOM 1984 C CA . MET A 1 276 ? -10.573 -0.392 -4.835 1.00 91.12 276 MET A CA 1
ATOM 1985 C C . MET A 1 276 ? -11.759 0.478 -4.415 1.00 91.12 276 MET A C 1
ATOM 1987 O O . MET A 1 276 ? -11.858 1.642 -4.811 1.00 91.12 276 MET A O 1
ATOM 1991 N N . THR A 1 277 ? -12.649 -0.059 -3.583 1.00 90.56 277 THR A N 1
ATOM 1992 C CA . THR A 1 277 ? -13.742 0.718 -2.977 1.00 90.56 277 THR A CA 1
ATOM 1993 C C . THR A 1 277 ? -13.284 1.229 -1.615 1.00 90.56 277 THR A C 1
ATOM 1995 O O . THR A 1 277 ? -12.851 0.433 -0.776 1.00 90.56 277 THR A O 1
ATOM 1998 N N . THR A 1 278 ? -13.397 2.536 -1.356 1.00 93.44 278 THR A N 1
ATOM 1999 C CA . THR A 1 278 ? -13.151 3.060 -0.002 1.00 93.44 278 THR A CA 1
ATOM 2000 C C . THR A 1 278 ? -14.344 2.824 0.922 1.00 93.44 278 THR A C 1
ATOM 2002 O O . THR A 1 278 ? -15.474 2.671 0.454 1.00 93.44 278 THR A O 1
ATOM 2005 N N . LEU A 1 279 ? -14.099 2.846 2.235 1.00 92.44 279 LEU A N 1
ATOM 2006 C CA . LEU A 1 279 ? -15.112 2.701 3.292 1.00 92.44 279 LEU A CA 1
ATOM 2007 C C . LEU A 1 279 ? -16.402 3.493 3.007 1.00 92.44 279 LEU A C 1
ATOM 2009 O O . LEU A 1 279 ? -16.357 4.644 2.563 1.00 92.44 279 LEU A O 1
ATOM 2013 N N . SER A 1 280 ? -17.552 2.886 3.280 1.00 88.81 280 SER A N 1
ATOM 2014 C CA . SER A 1 280 ? -18.869 3.524 3.332 1.00 88.81 280 SER A CA 1
ATOM 2015 C C . SER A 1 280 ? -19.336 3.693 4.784 1.00 88.81 280 SER A C 1
ATOM 2017 O O . SER A 1 280 ? -18.665 3.280 5.731 1.00 88.81 280 SER A O 1
ATOM 2019 N N . VAL A 1 281 ? -20.508 4.299 4.981 1.00 89.25 281 VAL A N 1
ATOM 2020 C CA . VAL A 1 281 ? -21.125 4.398 6.313 1.00 89.25 281 VAL A CA 1
ATOM 2021 C C . VAL A 1 281 ? -21.479 3.013 6.875 1.00 89.25 281 VAL A C 1
ATOM 2023 O O . VAL A 1 281 ? -21.281 2.784 8.067 1.00 89.25 281 VAL A O 1
ATOM 2026 N N . ASP A 1 282 ? -21.892 2.066 6.028 1.00 83.62 282 ASP A N 1
ATOM 2027 C CA . ASP A 1 282 ? -22.194 0.680 6.423 1.00 83.62 282 ASP A CA 1
ATOM 2028 C C . ASP A 1 282 ? -20.950 -0.126 6.837 1.00 83.62 282 ASP A C 1
ATOM 2030 O O . ASP A 1 282 ? -21.063 -1.092 7.584 1.00 83.62 282 ASP A O 1
ATOM 2034 N N . ASP A 1 283 ? -19.748 0.277 6.404 1.00 87.81 283 ASP A N 1
ATOM 2035 C CA . ASP A 1 283 ? -18.492 -0.304 6.898 1.00 87.81 283 ASP A CA 1
ATOM 2036 C C . ASP A 1 283 ? -18.178 0.125 8.355 1.00 87.81 283 ASP A C 1
ATOM 2038 O O . ASP A 1 283 ? -17.290 -0.454 8.989 1.00 87.81 283 ASP A O 1
ATOM 2042 N N . ILE A 1 284 ? -18.837 1.159 8.896 1.00 92.19 284 ILE A N 1
ATOM 2043 C CA . ILE A 1 284 ? -18.448 1.807 10.165 1.00 92.19 284 ILE A CA 1
ATOM 2044 C C . ILE A 1 284 ? -19.578 1.833 11.204 1.00 92.19 284 ILE A C 1
ATOM 2046 O O . ILE A 1 284 ? -19.292 1.693 12.393 1.00 92.19 284 ILE A O 1
ATOM 2050 N N . VAL A 1 285 ? -20.837 2.010 10.794 1.00 91.12 285 VAL A N 1
ATOM 2051 C CA . VAL A 1 285 ? -21.994 2.078 11.704 1.00 91.12 285 VAL A CA 1
ATOM 2052 C C . VAL A 1 285 ? -22.511 0.666 12.017 1.00 91.12 285 VAL A C 1
ATOM 2054 O O . VAL A 1 285 ? -22.931 -0.030 11.093 1.00 91.12 285 VAL A O 1
ATOM 2057 N N . PRO A 1 286 ? -22.508 0.215 13.291 1.00 88.06 286 PRO A N 1
ATOM 2058 C CA . PRO A 1 286 ? -23.033 -1.099 13.661 1.00 88.06 286 PRO A CA 1
ATOM 2059 C C . PRO A 1 286 ? -24.520 -1.280 13.327 1.00 88.06 286 PRO A C 1
ATOM 2061 O O . PRO A 1 286 ? -25.287 -0.320 13.242 1.00 88.06 286 PRO A O 1
ATOM 2064 N N . ALA A 1 287 ? -24.957 -2.534 13.196 1.00 83.88 287 ALA A N 1
ATOM 2065 C CA . ALA A 1 287 ? -26.357 -2.853 12.936 1.00 83.88 287 ALA A CA 1
ATOM 2066 C C . ALA A 1 287 ? -27.278 -2.276 14.031 1.00 83.88 287 ALA A C 1
ATOM 2068 O O . ALA A 1 287 ? -27.131 -2.577 15.215 1.00 83.88 287 ALA A O 1
ATOM 2069 N N . GLY A 1 288 ? -28.239 -1.446 13.619 1.00 84.88 288 GLY A N 1
ATOM 2070 C CA . GLY A 1 288 ? -29.174 -0.762 14.514 1.00 84.88 288 GLY A CA 1
ATOM 2071 C C . GLY A 1 288 ? -28.691 0.587 15.061 1.00 84.88 288 GLY A C 1
ATOM 2072 O O . GLY A 1 288 ? -29.488 1.269 15.707 1.00 84.88 288 GLY A O 1
ATOM 2073 N N . ASP A 1 289 ? -27.452 1.005 14.799 1.00 89.12 289 ASP A N 1
ATOM 2074 C CA . ASP A 1 289 ? -26.956 2.351 15.102 1.00 89.12 289 ASP A CA 1
ATOM 2075 C C . ASP A 1 289 ? -27.231 3.356 13.969 1.00 89.12 289 ASP A C 1
ATOM 2077 O O . ASP A 1 289 ? -27.496 2.982 12.828 1.00 89.12 289 ASP A O 1
ATOM 2081 N N . THR A 1 290 ? -27.172 4.654 14.286 1.00 91.94 290 THR A N 1
ATOM 2082 C CA . THR A 1 290 ? -27.279 5.753 13.303 1.00 91.94 290 THR A CA 1
ATOM 2083 C C . THR A 1 290 ? -26.001 6.581 13.196 1.00 91.94 290 THR A C 1
ATOM 2085 O O . THR A 1 290 ? -25.811 7.300 12.219 1.00 91.94 290 THR A O 1
ATOM 2088 N N . MET A 1 291 ? -25.096 6.493 14.170 1.00 94.00 291 MET A N 1
ATOM 2089 C CA . MET A 1 291 ? -23.782 7.141 14.138 1.00 94.00 291 MET A CA 1
ATOM 2090 C C . MET A 1 291 ? -22.733 6.194 14.710 1.00 94.00 291 MET A C 1
ATOM 2092 O O . MET A 1 291 ? -23.059 5.372 15.563 1.00 94.00 291 MET A O 1
ATOM 2096 N N . ALA A 1 292 ? -21.482 6.308 14.272 1.00 94.12 292 ALA A N 1
ATOM 2097 C CA . ALA A 1 292 ? -20.373 5.559 14.843 1.00 94.12 292 ALA A CA 1
ATOM 2098 C C . ALA A 1 292 ? -19.019 6.255 14.668 1.00 94.12 292 ALA A C 1
ATOM 2100 O O . ALA A 1 292 ? -18.839 7.129 13.820 1.00 94.12 292 ALA A O 1
ATOM 2101 N N . ILE A 1 293 ? -18.060 5.839 15.491 1.00 94.06 293 ILE A N 1
ATOM 2102 C CA . ILE A 1 293 ? -16.656 6.234 15.434 1.00 94.06 293 ILE A CA 1
ATOM 2103 C C . ILE A 1 293 ? -15.803 4.961 15.452 1.00 94.06 293 ILE A C 1
ATOM 2105 O O . ILE A 1 293 ? -15.886 4.174 16.395 1.00 94.06 293 ILE A O 1
ATOM 2109 N N . ARG A 1 294 ? -14.954 4.779 14.437 1.00 94.44 294 ARG A N 1
ATOM 2110 C CA . ARG A 1 294 ? -13.847 3.817 14.438 1.00 94.44 294 ARG A CA 1
ATOM 2111 C C . ARG A 1 294 ? -12.564 4.528 14.859 1.00 94.44 294 ARG A C 1
ATOM 2113 O O . ARG A 1 294 ? -12.185 5.522 14.247 1.00 94.44 294 ARG A O 1
ATOM 2120 N N . ILE A 1 295 ? -11.868 3.984 15.849 1.00 92.50 295 ILE A N 1
ATOM 2121 C CA . ILE A 1 295 ? -10.496 4.354 16.211 1.00 92.50 295 ILE A CA 1
ATOM 2122 C C . ILE A 1 295 ? -9.622 3.129 15.976 1.00 92.50 295 ILE A C 1
ATOM 2124 O O . ILE A 1 295 ? -9.940 2.044 16.461 1.00 92.50 295 ILE A O 1
ATOM 2128 N N . LYS A 1 296 ? -8.510 3.289 15.264 1.00 93.12 296 LYS A N 1
ATOM 2129 C CA . LYS A 1 296 ? -7.532 2.220 15.056 1.00 93.12 296 LYS A CA 1
ATOM 2130 C C . LYS A 1 296 ? -6.137 2.740 15.360 1.00 93.12 296 LYS A C 1
ATOM 2132 O O . LYS A 1 296 ? -5.810 3.864 14.996 1.00 93.12 296 LYS A O 1
ATOM 2137 N N . ALA A 1 297 ? -5.325 1.941 16.037 1.00 92.00 297 ALA A N 1
ATOM 2138 C CA . ALA A 1 297 ? -3.937 2.262 16.349 1.00 92.00 297 ALA A CA 1
ATOM 2139 C C . ALA A 1 297 ? -3.083 0.994 16.283 1.00 92.00 297 ALA A C 1
ATOM 2141 O O . ALA A 1 297 ? -3.536 -0.081 16.673 1.00 92.00 297 ALA A O 1
ATOM 2142 N N . SER A 1 298 ? -1.855 1.100 15.788 1.00 91.88 298 SER A N 1
ATOM 2143 C CA . SER A 1 298 ? -0.930 -0.021 15.646 1.00 91.88 298 SER A CA 1
ATOM 2144 C C . SER A 1 298 ? 0.527 0.413 15.756 1.00 91.88 298 SER A C 1
ATOM 2146 O O . SER A 1 298 ? 0.890 1.555 15.474 1.00 91.88 298 SER A O 1
ATOM 2148 N N . LEU A 1 299 ? 1.361 -0.533 16.178 1.00 92.06 299 LEU A N 1
ATOM 2149 C CA . LEU A 1 299 ? 2.795 -0.393 16.393 1.00 92.06 299 LEU A CA 1
ATOM 2150 C C . LEU A 1 299 ? 3.529 -1.489 15.624 1.00 92.06 299 LEU A C 1
ATOM 2152 O O . LEU A 1 299 ? 3.055 -2.627 15.556 1.00 92.06 299 LEU A O 1
ATOM 2156 N N . SER A 1 300 ? 4.704 -1.164 15.090 1.00 91.31 300 SER A N 1
ATOM 2157 C CA . SER A 1 300 ? 5.579 -2.103 14.389 1.00 91.31 300 SER A CA 1
ATOM 2158 C C . SER A 1 300 ? 7.039 -1.960 14.822 1.00 91.31 300 SER A C 1
ATOM 2160 O O . SER A 1 300 ? 7.523 -0.870 15.145 1.00 91.31 300 SER A O 1
ATOM 2162 N N . ASN A 1 301 ? 7.762 -3.082 14.806 1.00 88.94 301 ASN A N 1
ATOM 2163 C CA . ASN A 1 301 ? 9.223 -3.081 14.855 1.00 88.94 301 ASN A CA 1
ATOM 2164 C C . ASN A 1 301 ? 9.808 -3.289 13.442 1.00 88.94 301 ASN A C 1
ATOM 2166 O O . ASN A 1 301 ? 9.160 -2.979 12.442 1.00 88.94 301 ASN A O 1
ATOM 2170 N N . ASN A 1 302 ? 11.048 -3.775 13.352 1.00 90.75 302 ASN A N 1
ATOM 2171 C CA . ASN A 1 302 ? 11.768 -3.981 12.092 1.00 90.75 302 ASN A CA 1
ATOM 2172 C C . ASN A 1 302 ? 11.918 -2.725 11.216 1.00 90.75 302 ASN A C 1
ATOM 2174 O O . ASN A 1 302 ? 11.956 -2.818 9.994 1.00 90.75 302 ASN A O 1
ATOM 2178 N N . ASN A 1 303 ? 12.014 -1.550 11.832 1.00 89.38 303 ASN A N 1
ATOM 2179 C CA . ASN A 1 303 ? 12.373 -0.319 11.142 1.00 89.38 303 ASN A CA 1
ATOM 2180 C C . ASN A 1 303 ? 13.142 0.626 12.074 1.00 89.38 303 ASN A C 1
ATOM 2182 O O . ASN A 1 303 ? 13.188 0.377 13.276 1.00 89.38 303 ASN A O 1
ATOM 2186 N N . VAL A 1 304 ? 13.796 1.645 11.523 1.00 85.75 304 VAL A N 1
ATOM 2187 C CA . VAL A 1 304 ? 14.566 2.661 12.256 1.00 85.75 304 VAL A CA 1
ATOM 2188 C C . VAL A 1 304 ? 14.508 3.993 11.509 1.00 85.75 304 VAL A C 1
ATOM 2190 O O . VAL A 1 304 ? 14.467 4.009 10.280 1.00 85.75 304 VAL A O 1
ATOM 2193 N N . GLU A 1 305 ? 14.497 5.114 12.232 1.00 83.25 305 GLU A N 1
ATOM 2194 C CA . GLU A 1 305 ? 14.490 6.441 11.605 1.00 83.25 305 GLU A CA 1
ATOM 2195 C C . GLU A 1 305 ? 15.697 6.606 10.648 1.00 83.25 305 GLU A C 1
ATOM 2197 O O . GLU A 1 305 ? 16.847 6.405 11.077 1.00 83.25 305 GLU A O 1
ATOM 2202 N N . PRO A 1 306 ? 15.476 6.975 9.367 1.00 80.62 306 PRO A N 1
ATOM 2203 C CA . PRO A 1 306 ? 16.553 7.311 8.439 1.00 80.62 306 PRO A CA 1
ATOM 2204 C C . PRO A 1 306 ? 17.418 8.437 8.990 1.00 80.62 306 PRO A C 1
ATOM 2206 O O . PRO A 1 306 ? 17.066 9.126 9.940 1.00 80.62 306 PRO A O 1
ATOM 2209 N N . GLY A 1 307 ? 18.561 8.676 8.367 1.00 70.94 307 GLY A N 1
ATOM 2210 C CA . GLY A 1 307 ? 19.316 9.888 8.645 1.00 70.94 307 GLY A CA 1
ATOM 2211 C C . GLY A 1 307 ? 20.448 10.064 7.660 1.00 70.94 307 GLY A C 1
ATOM 2212 O O . GLY A 1 307 ? 20.465 9.453 6.599 1.00 70.94 307 GLY A O 1
ATOM 2213 N N . SER A 1 308 ? 21.363 10.944 8.007 1.00 66.38 308 SER A N 1
ATOM 2214 C CA . SER A 1 308 ? 22.264 11.577 7.063 1.00 66.38 308 SER A CA 1
ATOM 2215 C C . SER A 1 308 ? 23.428 10.713 6.581 1.00 66.38 308 SER A C 1
ATOM 2217 O O . SER A 1 308 ? 23.954 9.889 7.319 1.00 66.38 308 SER A O 1
ATOM 2219 N N . ASN A 1 309 ? 23.864 11.009 5.353 1.00 63.03 309 ASN A N 1
ATOM 2220 C CA . ASN A 1 309 ? 25.230 10.814 4.850 1.00 63.03 309 ASN A CA 1
ATOM 2221 C C . ASN A 1 309 ? 25.823 9.390 4.937 1.00 63.03 309 ASN A C 1
ATOM 2223 O O . ASN A 1 309 ? 27.040 9.233 4.924 1.00 63.03 309 ASN A O 1
ATOM 2227 N N . MET A 1 310 ? 24.982 8.354 4.996 1.00 68.06 310 MET A N 1
ATOM 2228 C CA . MET A 1 310 ? 25.432 6.959 4.955 1.00 68.06 310 MET A CA 1
ATOM 2229 C C . MET A 1 310 ? 25.645 6.483 3.519 1.00 68.06 310 MET A C 1
ATOM 2231 O O . MET A 1 310 ? 24.830 6.788 2.643 1.00 68.06 310 MET A O 1
ATOM 2235 N N . ILE A 1 311 ? 26.669 5.654 3.305 1.00 69.31 311 ILE A N 1
ATOM 2236 C CA . ILE A 1 311 ? 26.931 4.984 2.027 1.00 69.31 311 ILE A CA 1
ATOM 2237 C C . ILE A 1 311 ? 27.220 3.511 2.307 1.00 69.31 311 ILE A C 1
ATOM 2239 O O . ILE A 1 311 ? 28.073 3.185 3.134 1.00 69.31 311 ILE A O 1
ATOM 2243 N N . ARG A 1 312 ? 26.519 2.596 1.630 1.00 69.25 312 ARG A N 1
ATOM 2244 C CA . ARG A 1 312 ? 26.726 1.158 1.818 1.00 69.25 312 ARG A CA 1
ATOM 2245 C C . ARG A 1 312 ? 27.077 0.426 0.529 1.00 69.25 312 ARG A C 1
ATOM 2247 O O . ARG A 1 312 ? 26.259 0.338 -0.377 1.00 69.25 312 ARG A O 1
ATOM 2254 N N . SER A 1 313 ? 28.258 -0.180 0.527 1.00 63.00 313 SER A N 1
ATOM 2255 C CA . SER A 1 313 ? 28.772 -1.108 -0.482 1.00 63.00 313 SER A CA 1
ATOM 2256 C C . SER A 1 313 ? 29.097 -2.453 0.179 1.00 63.00 313 SER A C 1
ATOM 2258 O O . SER A 1 313 ? 29.409 -2.495 1.374 1.00 63.00 313 SER A O 1
ATOM 2260 N N . ILE A 1 314 ? 28.998 -3.561 -0.563 1.00 61.66 314 ILE A N 1
ATOM 2261 C CA . ILE A 1 314 ? 29.356 -4.899 -0.047 1.00 61.66 314 ILE A CA 1
ATOM 2262 C C . ILE A 1 314 ? 30.785 -5.282 -0.428 1.00 61.66 314 ILE A C 1
ATOM 2264 O O . ILE A 1 314 ? 31.560 -5.649 0.450 1.00 61.66 314 ILE A O 1
ATOM 2268 N N . ILE A 1 315 ? 31.126 -5.210 -1.718 1.00 53.53 315 ILE A N 1
ATOM 2269 C CA . ILE A 1 315 ? 32.466 -5.488 -2.256 1.00 53.53 315 ILE A CA 1
ATOM 2270 C C . ILE A 1 315 ? 32.614 -4.673 -3.549 1.00 53.53 315 ILE A C 1
ATOM 2272 O O . ILE A 1 315 ? 32.086 -5.094 -4.583 1.00 53.53 315 ILE A O 1
ATOM 2276 N N . GLN A 1 316 ? 33.363 -3.564 -3.527 1.00 42.25 316 GLN A N 1
ATOM 2277 C CA . GLN A 1 316 ? 33.828 -2.919 -4.763 1.00 42.25 316 GLN A CA 1
ATOM 2278 C C . GLN A 1 316 ? 35.232 -2.258 -4.687 1.00 42.25 316 GLN A C 1
ATOM 2280 O O . GLN A 1 316 ? 35.373 -1.095 -5.050 1.00 42.25 316 GLN A O 1
ATOM 2285 N N . PRO A 1 317 ? 36.322 -2.989 -4.350 1.00 38.44 317 PRO A N 1
ATOM 2286 C CA . PRO A 1 317 ? 37.680 -2.419 -4.249 1.00 38.44 317 PRO A CA 1
ATOM 2287 C C . PRO A 1 317 ? 38.323 -1.932 -5.565 1.00 38.44 317 PRO A C 1
ATOM 2289 O O . PRO A 1 317 ? 39.525 -1.705 -5.602 1.00 38.44 317 PRO A O 1
ATOM 2292 N N . ASN A 1 318 ? 37.592 -1.888 -6.683 1.00 33.69 318 ASN A N 1
ATOM 2293 C CA . ASN A 1 318 ? 38.203 -1.880 -8.019 1.00 33.69 318 ASN A CA 1
ATOM 2294 C C . ASN A 1 318 ? 37.559 -0.901 -9.018 1.00 33.69 318 ASN A C 1
ATOM 2296 O O . ASN A 1 318 ? 37.744 -1.052 -10.224 1.00 33.69 318 ASN A O 1
ATOM 2300 N N . HIS A 1 319 ? 36.773 0.073 -8.544 1.00 36.25 319 HIS A N 1
ATOM 2301 C CA . HIS A 1 319 ? 36.307 1.219 -9.337 1.00 36.25 319 HIS A CA 1
ATOM 2302 C C . HIS A 1 319 ? 36.050 2.428 -8.422 1.00 36.25 319 HIS A C 1
ATOM 2304 O O . HIS A 1 319 ? 35.197 2.351 -7.544 1.00 36.25 319 HIS A O 1
ATOM 2310 N N . PHE A 1 320 ? 36.731 3.540 -8.719 1.00 37.66 320 PHE A N 1
ATOM 2311 C CA . PHE A 1 320 ? 36.718 4.830 -8.008 1.00 37.66 320 PHE A CA 1
ATOM 2312 C C . PHE A 1 320 ? 37.403 4.872 -6.629 1.00 37.66 320 PHE A C 1
ATOM 2314 O O . PHE A 1 320 ? 37.618 3.865 -5.957 1.00 37.66 320 PHE A O 1
ATOM 2321 N N . TYR A 1 321 ? 37.847 6.079 -6.269 1.00 43.28 321 TYR A N 1
ATOM 2322 C CA . TYR A 1 321 ? 38.766 6.331 -5.164 1.00 43.28 321 TYR A CA 1
ATOM 2323 C C . TYR A 1 321 ? 38.043 6.408 -3.815 1.00 43.28 321 TYR A C 1
ATOM 2325 O O . TYR A 1 321 ? 37.622 7.479 -3.389 1.00 43.28 321 TYR A O 1
ATOM 2333 N N . GLY A 1 322 ? 37.981 5.269 -3.121 1.00 46.31 322 GLY A N 1
ATOM 2334 C CA . GLY A 1 322 ? 37.601 5.192 -1.709 1.00 46.31 322 GLY A CA 1
ATOM 2335 C C . GLY A 1 322 ? 36.259 4.515 -1.440 1.00 46.31 322 GLY A C 1
ATOM 2336 O O . GLY A 1 322 ? 35.336 5.171 -0.979 1.00 46.31 322 GLY A O 1
ATOM 2337 N N . ASP A 1 323 ? 36.178 3.194 -1.631 1.00 39.09 323 ASP A N 1
ATOM 2338 C CA . ASP A 1 323 ? 35.009 2.403 -1.212 1.00 39.09 323 ASP A CA 1
ATOM 2339 C C . ASP A 1 323 ? 35.387 1.197 -0.333 1.00 39.09 323 ASP A C 1
ATOM 2341 O O . ASP A 1 323 ? 35.338 0.033 -0.739 1.00 39.09 323 ASP A O 1
ATOM 2345 N N . THR A 1 324 ? 35.738 1.500 0.919 1.00 41.50 324 THR A N 1
ATOM 2346 C CA . THR A 1 324 ? 35.542 0.590 2.055 1.00 41.50 324 THR A CA 1
ATOM 2347 C C . THR A 1 324 ? 34.997 1.375 3.251 1.00 41.50 324 THR A C 1
ATOM 2349 O O . THR A 1 324 ? 35.747 2.083 3.913 1.00 41.50 324 THR A O 1
ATOM 2352 N N . MET A 1 325 ? 33.712 1.171 3.573 1.00 48.41 325 MET A N 1
ATOM 2353 C CA . MET A 1 325 ? 33.056 1.516 4.853 1.00 48.41 325 MET A CA 1
ATOM 2354 C C . MET A 1 325 ? 32.782 3.009 5.167 1.00 48.41 325 MET A C 1
ATOM 2356 O O . MET A 1 325 ? 33.476 3.638 5.960 1.00 48.41 325 MET A O 1
ATOM 2360 N N . ALA A 1 326 ? 31.630 3.528 4.715 1.00 39.53 326 ALA A N 1
ATOM 2361 C CA . ALA A 1 326 ? 31.047 4.784 5.217 1.00 39.53 326 ALA A CA 1
ATOM 2362 C C . ALA A 1 326 ? 29.730 4.565 6.004 1.00 39.53 326 ALA A C 1
ATOM 2364 O O . ALA A 1 326 ? 28.621 4.758 5.506 1.00 39.53 326 ALA A O 1
ATOM 2365 N N . ALA A 1 327 ? 29.887 4.221 7.288 1.00 41.25 327 ALA A N 1
ATOM 2366 C CA . ALA A 1 327 ? 28.851 4.185 8.331 1.00 41.25 327 ALA A CA 1
ATOM 2367 C C . ALA A 1 327 ? 27.785 3.075 8.212 1.00 41.25 327 ALA A C 1
ATOM 2369 O O . ALA A 1 327 ? 26.603 3.345 7.999 1.00 41.25 327 ALA A O 1
ATOM 2370 N N . THR A 1 328 ? 28.151 1.823 8.523 1.00 45.09 328 THR A N 1
ATOM 2371 C CA . THR A 1 328 ? 27.140 0.904 9.081 1.00 45.09 328 THR A CA 1
ATOM 2372 C C . THR A 1 328 ? 26.852 1.313 10.526 1.00 45.09 328 THR A C 1
ATOM 2374 O O . THR A 1 328 ? 27.719 1.159 11.389 1.00 45.09 328 THR A O 1
ATOM 2377 N N . ARG A 1 329 ? 25.640 1.810 10.791 1.00 57.34 329 ARG A N 1
ATOM 2378 C CA . ARG A 1 329 ? 25.111 2.088 12.142 1.00 57.34 329 ARG A CA 1
ATOM 2379 C C . ARG A 1 329 ? 25.077 0.831 13.025 1.00 57.34 329 ARG A C 1
ATOM 2381 O O . ARG A 1 329 ? 25.390 -0.266 12.570 1.00 57.34 329 ARG A O 1
ATOM 2388 N N . GLU A 1 330 ? 24.624 0.971 14.276 1.00 52.47 330 GLU A N 1
ATOM 2389 C CA . GLU A 1 330 ? 24.241 -0.172 15.122 1.00 52.47 330 GLU A CA 1
ATOM 2390 C C . GLU A 1 330 ? 23.297 -1.114 14.349 1.00 52.47 330 GLU A C 1
ATOM 2392 O O . GLU A 1 330 ? 22.130 -0.801 14.123 1.00 52.47 330 GLU A O 1
ATOM 2397 N N . ARG A 1 331 ? 23.828 -2.265 13.914 1.00 56.53 331 ARG A N 1
ATOM 2398 C CA . ARG A 1 331 ? 23.215 -3.137 12.892 1.00 56.53 331 ARG A CA 1
ATOM 2399 C C . ARG A 1 331 ? 22.012 -3.945 13.389 1.00 56.53 331 ARG A C 1
ATOM 2401 O O . ARG A 1 331 ? 21.444 -4.739 12.637 1.00 56.53 331 ARG A O 1
ATOM 2408 N N . ASP A 1 332 ? 21.638 -3.802 14.659 1.00 65.31 332 ASP A N 1
ATOM 2409 C CA . ASP A 1 332 ? 20.582 -4.601 15.268 1.00 65.31 332 ASP A CA 1
ATOM 2410 C C . ASP A 1 332 ? 19.198 -3.964 15.144 1.00 65.31 332 ASP A C 1
ATOM 2412 O O . ASP A 1 332 ? 18.880 -2.924 15.721 1.00 65.31 332 ASP A O 1
ATOM 2416 N N . ARG A 1 333 ? 18.342 -4.696 14.430 1.00 78.62 333 ARG A N 1
ATOM 2417 C CA . ARG A 1 333 ? 16.900 -4.493 14.348 1.00 78.62 333 ARG A CA 1
ATOM 2418 C C . ARG A 1 333 ? 16.292 -4.268 15.745 1.00 78.62 333 ARG A C 1
ATOM 2420 O O . ARG A 1 333 ? 16.508 -5.110 16.622 1.00 78.62 333 ARG A O 1
ATOM 2427 N N . PRO A 1 334 ? 15.450 -3.236 15.956 1.00 79.00 334 PRO A N 1
ATOM 2428 C CA . PRO A 1 334 ? 14.808 -3.003 17.245 1.00 79.00 334 PRO A CA 1
ATOM 2429 C C . PRO A 1 334 ? 14.062 -4.226 17.791 1.00 79.00 334 PRO A C 1
ATOM 2431 O O . PRO A 1 334 ? 13.243 -4.860 17.110 1.00 79.00 334 PRO A O 1
ATOM 2434 N N . GLY A 1 335 ? 14.360 -4.549 19.052 1.00 77.50 335 GLY A N 1
ATOM 2435 C CA . GLY A 1 335 ? 13.765 -5.672 19.771 1.00 77.50 335 GLY A CA 1
ATOM 2436 C C . GLY A 1 335 ? 12.243 -5.560 19.902 1.00 77.50 335 GLY A C 1
ATOM 2437 O O . GLY A 1 335 ? 11.665 -4.486 19.767 1.00 77.50 335 GLY A O 1
ATOM 2438 N N . PHE A 1 336 ? 11.590 -6.684 20.202 1.00 70.00 336 PHE A N 1
ATOM 2439 C CA . PHE A 1 336 ? 10.126 -6.835 20.220 1.00 70.00 336 PHE A CA 1
ATOM 2440 C C . PHE A 1 336 ? 9.368 -5.733 20.992 1.00 70.00 336 PHE A C 1
ATOM 2442 O O . PHE A 1 336 ? 8.332 -5.267 20.536 1.00 70.00 336 PHE A O 1
ATOM 2449 N N . LEU A 1 337 ? 9.906 -5.281 22.132 1.00 73.19 337 LEU A N 1
ATOM 2450 C CA . LEU A 1 337 ? 9.302 -4.241 22.979 1.00 73.19 337 LEU A CA 1
ATOM 2451 C C . LEU A 1 337 ? 9.765 -2.807 22.652 1.00 73.19 337 LEU A C 1
ATOM 2453 O O . LEU A 1 337 ? 9.523 -1.909 23.457 1.00 73.19 337 LEU A O 1
ATOM 2457 N N . SER A 1 338 ? 10.475 -2.582 21.545 1.00 78.44 338 SER A N 1
ATOM 2458 C CA . SER A 1 338 ? 10.936 -1.265 21.077 1.00 78.44 338 SER A CA 1
ATOM 2459 C C . SER A 1 338 ? 10.321 -0.967 19.701 1.00 78.44 338 SER A C 1
ATOM 2461 O O . SER A 1 338 ? 10.979 -1.197 18.684 1.00 78.44 338 SER A O 1
ATOM 2463 N N . PRO A 1 339 ? 9.056 -0.506 19.638 1.00 84.31 339 PRO A N 1
ATOM 2464 C CA . PRO A 1 339 ? 8.432 -0.129 18.376 1.00 84.31 339 PRO A CA 1
ATOM 2465 C C . PRO A 1 339 ? 9.117 1.112 17.789 1.00 84.31 339 PRO A C 1
ATOM 2467 O O . PRO A 1 339 ? 9.523 2.013 18.521 1.00 84.31 339 PRO A O 1
ATOM 2470 N N . ALA A 1 340 ? 9.238 1.148 16.466 1.00 83.69 340 ALA A N 1
ATOM 2471 C CA . ALA A 1 340 ? 9.895 2.233 15.732 1.00 83.69 340 ALA A CA 1
ATOM 2472 C C . ALA A 1 340 ? 9.031 2.808 14.600 1.00 83.69 340 ALA A C 1
ATOM 2474 O O . ALA A 1 340 ? 9.312 3.893 14.101 1.00 83.69 340 ALA A O 1
ATOM 2475 N N . GLY A 1 341 ? 7.944 2.116 14.250 1.00 89.69 341 GLY A N 1
ATOM 2476 C CA . GLY A 1 341 ? 6.903 2.620 13.367 1.00 89.69 341 GLY A CA 1
ATOM 2477 C C . GLY A 1 341 ? 5.518 2.319 13.928 1.00 89.69 341 GLY A C 1
ATOM 2478 O O . GLY A 1 341 ? 5.362 1.635 14.945 1.00 89.69 341 GLY A O 1
ATOM 2479 N N . GLY A 1 342 ? 4.497 2.828 13.252 1.00 91.06 342 GLY A N 1
ATOM 2480 C CA . GLY A 1 342 ? 3.104 2.632 13.629 1.00 91.06 342 GLY A CA 1
ATOM 2481 C C . GLY A 1 342 ? 2.137 3.306 12.665 1.00 91.06 342 GLY A C 1
ATOM 2482 O O . GLY A 1 342 ? 2.538 4.011 11.735 1.00 91.06 342 GLY A O 1
ATOM 2483 N N . ALA A 1 343 ? 0.848 3.084 12.887 1.00 92.88 343 ALA A N 1
ATOM 2484 C CA . ALA A 1 343 ? -0.216 3.784 12.183 1.00 92.88 343 ALA A CA 1
ATOM 2485 C C . ALA A 1 343 ? -1.415 4.002 13.104 1.00 92.88 343 ALA A C 1
ATOM 2487 O O . ALA A 1 343 ? -1.707 3.166 13.957 1.00 92.88 343 ALA A O 1
ATOM 2488 N N . ALA A 1 344 ? -2.143 5.095 12.910 1.00 93.31 344 ALA A N 1
ATOM 2489 C CA . ALA A 1 344 ? -3.420 5.321 13.564 1.00 93.31 344 ALA A CA 1
ATOM 2490 C C . ALA A 1 344 ? -4.421 5.982 12.617 1.00 93.31 344 ALA A C 1
ATOM 2492 O O . ALA A 1 344 ? -4.046 6.779 11.759 1.00 93.31 344 ALA A O 1
ATOM 2493 N N . SER A 1 345 ? -5.698 5.666 12.807 1.00 95.06 345 SER A N 1
ATOM 2494 C CA . SER A 1 345 ? -6.807 6.276 12.087 1.00 95.06 345 SER A CA 1
ATOM 2495 C C . SER A 1 345 ? -7.983 6.581 13.008 1.00 95.06 345 SER A C 1
ATOM 2497 O O . SER A 1 345 ? -8.201 5.941 14.042 1.00 95.06 345 SER A O 1
ATOM 2499 N N . PHE A 1 346 ? -8.757 7.574 12.593 1.00 95.88 346 PHE A N 1
ATOM 2500 C CA . PHE A 1 346 ? -10.045 7.938 13.155 1.00 95.88 346 PHE A CA 1
ATOM 2501 C C . PHE A 1 346 ? -11.031 8.034 11.992 1.00 95.88 346 PHE A C 1
ATOM 2503 O O . PHE A 1 346 ? -10.742 8.722 11.015 1.00 95.88 346 PHE A O 1
ATOM 2510 N N . VAL A 1 347 ? -12.181 7.368 12.080 1.00 97.69 347 VAL A N 1
ATOM 2511 C CA . VAL A 1 347 ? -13.265 7.472 11.092 1.00 97.69 347 VAL A CA 1
ATOM 2512 C C . VAL A 1 347 ? -14.582 7.694 11.821 1.00 97.69 347 VAL A C 1
ATOM 2514 O O . VAL A 1 347 ? -15.035 6.833 12.567 1.00 97.69 347 VAL A O 1
ATOM 2517 N N . PHE A 1 348 ? -15.210 8.837 11.586 1.00 97.31 348 PHE A N 1
ATOM 2518 C CA . PHE A 1 348 ? -16.585 9.124 11.971 1.00 97.31 348 PHE A CA 1
ATOM 2519 C C . PHE A 1 348 ? -17.532 8.744 10.828 1.00 97.31 348 PHE A C 1
ATOM 2521 O O . PHE A 1 348 ? -17.240 9.013 9.663 1.00 97.31 348 PHE A O 1
ATOM 2528 N N . ALA A 1 349 ? -18.685 8.170 11.161 1.00 96.19 349 ALA A N 1
ATOM 2529 C CA . ALA A 1 349 ? -19.759 7.900 10.217 1.00 96.19 349 ALA A CA 1
ATOM 2530 C C . ALA A 1 349 ? -21.137 8.199 10.825 1.00 96.19 349 ALA A C 1
ATOM 2532 O O . ALA A 1 349 ? -21.364 8.030 12.025 1.00 96.19 349 ALA A O 1
ATOM 2533 N N . ARG A 1 350 ? -22.078 8.613 9.977 1.00 94.75 350 ARG A N 1
ATOM 2534 C CA . ARG A 1 350 ? -23.493 8.809 10.291 1.00 94.75 350 ARG A CA 1
ATOM 2535 C C . ARG A 1 350 ? -24.344 8.292 9.139 1.00 94.75 350 ARG A C 1
ATOM 2537 O O . ARG A 1 350 ? -24.135 8.705 8.003 1.00 94.75 350 ARG A O 1
ATOM 2544 N N . LYS A 1 351 ? -25.319 7.447 9.463 1.00 91.31 351 LYS A N 1
ATOM 2545 C CA . LYS A 1 351 ? -26.379 6.986 8.567 1.00 91.31 351 LYS A CA 1
ATOM 2546 C C . LYS A 1 351 ? -27.642 7.817 8.787 1.00 91.31 351 LYS A C 1
ATOM 2548 O O . LYS A 1 351 ? -27.925 8.238 9.912 1.00 91.31 351 LYS A O 1
ATOM 2553 N N . GLY A 1 352 ? -28.399 8.039 7.726 1.00 86.00 352 GLY A N 1
ATOM 2554 C CA . GLY A 1 352 ? -29.701 8.690 7.761 1.00 86.00 352 GLY A CA 1
ATOM 2555 C C . GLY A 1 352 ? -30.577 8.215 6.609 1.00 86.00 352 GLY A C 1
ATOM 2556 O O . GLY A 1 352 ? -30.160 7.410 5.785 1.00 86.00 352 GLY A O 1
ATOM 2557 N N . GLU A 1 353 ? -31.808 8.711 6.558 1.00 85.88 353 GLU A N 1
ATOM 2558 C CA . GLU A 1 353 ? -32.728 8.436 5.450 1.00 85.88 353 GLU A CA 1
ATOM 2559 C C . GLU A 1 353 ? -32.280 9.252 4.224 1.00 85.88 353 GLU A C 1
ATOM 2561 O O . GLU A 1 353 ? -31.684 8.713 3.291 1.00 85.88 353 GLU A O 1
ATOM 2566 N N . LEU A 1 354 ? -32.429 10.579 4.301 1.00 86.62 354 LEU A N 1
ATOM 2567 C CA . LEU A 1 354 ? -32.043 11.525 3.248 1.00 86.62 354 LEU A CA 1
ATOM 2568 C C . LEU A 1 354 ? -30.524 11.626 3.017 1.00 86.62 354 LEU A C 1
ATOM 2570 O O . LEU A 1 354 ? -30.106 11.867 1.886 1.00 86.62 354 LEU A O 1
ATOM 2574 N N . PHE A 1 355 ? -29.692 11.498 4.060 1.00 90.88 355 PHE A N 1
ATOM 2575 C CA . PHE A 1 355 ? -28.241 11.660 3.918 1.00 90.88 355 PHE A CA 1
ATOM 2576 C C . PHE A 1 355 ? -27.398 10.800 4.867 1.00 90.88 355 PHE A C 1
ATOM 2578 O O . PHE A 1 355 ? -27.684 10.678 6.060 1.00 90.88 355 PHE A O 1
ATOM 2585 N N . ASP A 1 356 ? -26.289 10.310 4.322 1.00 94.06 356 ASP A N 1
ATOM 2586 C CA . ASP A 1 356 ? -25.214 9.586 4.995 1.00 94.06 356 ASP A CA 1
ATOM 2587 C C . ASP A 1 356 ? -23.912 10.396 4.884 1.00 94.06 356 ASP A C 1
ATOM 2589 O O . ASP A 1 356 ? -23.644 10.999 3.845 1.00 94.06 356 ASP A O 1
ATOM 2593 N N . ILE A 1 357 ? -23.080 10.405 5.930 1.00 96.12 357 ILE A N 1
ATOM 2594 C CA . ILE A 1 357 ? -21.779 11.101 5.956 1.00 96.12 357 ILE A CA 1
ATOM 2595 C C . ILE A 1 357 ? -20.715 10.192 6.574 1.00 96.12 357 ILE A C 1
ATOM 2597 O O . ILE A 1 357 ? -20.926 9.631 7.647 1.00 96.12 357 ILE A O 1
ATOM 2601 N N . LEU A 1 358 ? -19.540 10.119 5.949 1.00 97.38 358 LEU A N 1
ATOM 2602 C CA . LEU A 1 358 ? -18.317 9.535 6.498 1.00 97.38 358 LEU A CA 1
ATOM 2603 C C . LEU A 1 358 ? -17.175 10.554 6.412 1.00 97.38 358 LEU A C 1
ATOM 2605 O O . LEU A 1 358 ? -16.989 11.198 5.382 1.00 97.38 358 LEU A O 1
ATOM 2609 N N . ALA A 1 359 ? -16.388 10.676 7.479 1.00 98.44 359 ALA A N 1
ATOM 2610 C CA . ALA A 1 359 ? -15.186 11.504 7.524 1.00 98.44 359 ALA A CA 1
ATOM 2611 C C . ALA A 1 359 ? -14.080 10.777 8.298 1.00 98.44 359 ALA A C 1
ATOM 2613 O O . ALA A 1 359 ? -14.287 10.369 9.440 1.00 98.44 359 ALA A O 1
ATOM 2614 N N . GLY A 1 360 ? -12.904 10.617 7.696 1.00 98.19 360 GLY A N 1
ATOM 2615 C CA . GLY A 1 360 ? -11.777 9.899 8.279 1.00 98.19 360 GLY A CA 1
ATOM 2616 C C . GLY A 1 360 ? -10.428 10.571 8.045 1.00 98.19 360 GLY A C 1
ATOM 2617 O O . GLY A 1 360 ? -10.198 11.190 7.006 1.00 98.19 360 GLY A O 1
ATOM 2618 N N . TYR A 1 361 ? -9.528 10.401 9.013 1.00 98.00 361 TYR A N 1
ATOM 2619 C CA . TYR A 1 361 ? -8.114 10.780 8.951 1.00 98.00 361 TYR A CA 1
ATOM 2620 C C . TYR A 1 361 ? -7.240 9.576 9.330 1.00 98.00 361 TYR A C 1
ATOM 2622 O O . TYR A 1 361 ? -7.581 8.825 10.245 1.00 98.00 361 TYR A O 1
ATOM 2630 N N . SER A 1 362 ? -6.129 9.386 8.620 1.00 96.00 362 SER A N 1
ATOM 2631 C CA . SER A 1 362 ? -5.154 8.310 8.822 1.00 96.00 362 SER A CA 1
ATOM 2632 C C . SER A 1 362 ? -3.740 8.884 8.799 1.00 96.00 362 SER A C 1
ATOM 2634 O O . SER A 1 362 ? -3.437 9.765 7.994 1.00 96.00 362 SER A O 1
ATOM 2636 N N . VAL A 1 363 ? -2.870 8.370 9.667 1.00 94.38 363 VAL A N 1
ATOM 2637 C CA . VAL A 1 363 ? -1.441 8.688 9.707 1.00 94.38 363 VAL A CA 1
ATOM 2638 C C . VAL A 1 363 ? -0.622 7.425 9.963 1.00 94.38 363 VAL A C 1
ATOM 2640 O O . VAL A 1 363 ? -0.936 6.625 10.844 1.00 94.38 363 VAL A O 1
ATOM 2643 N N . ARG A 1 364 ? 0.457 7.247 9.201 1.00 92.44 364 ARG A N 1
ATOM 2644 C CA . ARG A 1 364 ? 1.380 6.108 9.257 1.00 92.44 364 ARG A CA 1
ATOM 2645 C C . ARG A 1 364 ? 2.815 6.616 9.220 1.00 92.44 364 ARG A C 1
ATOM 2647 O O . ARG A 1 364 ? 3.140 7.485 8.417 1.00 92.44 364 ARG A O 1
ATOM 2654 N N . ARG A 1 365 ? 3.664 6.058 10.081 1.00 90.69 365 ARG A N 1
ATOM 2655 C CA . ARG A 1 365 ? 5.104 6.334 10.151 1.00 90.69 365 ARG A CA 1
ATOM 2656 C C . ARG A 1 365 ? 5.867 5.023 10.123 1.00 90.69 365 ARG A C 1
ATOM 2658 O O . ARG A 1 365 ? 5.601 4.138 10.936 1.00 90.69 365 ARG A O 1
ATOM 2665 N N . THR A 1 366 ? 6.812 4.904 9.203 1.00 89.50 366 THR A N 1
ATOM 2666 C CA . THR A 1 366 ? 7.697 3.743 9.077 1.00 89.50 366 THR A CA 1
ATOM 2667 C C . THR A 1 366 ? 9.082 4.210 8.661 1.00 89.50 366 THR A C 1
ATOM 2669 O O . THR A 1 366 ? 9.227 4.841 7.617 1.00 89.50 366 THR A O 1
ATOM 2672 N N . GLY A 1 367 ? 10.095 3.901 9.470 1.00 88.62 367 GLY A N 1
ATOM 2673 C CA . GLY A 1 367 ? 11.493 4.153 9.129 1.00 88.62 367 GLY A CA 1
ATOM 2674 C C . GLY A 1 367 ? 12.036 3.186 8.067 1.00 88.62 367 GLY A C 1
ATOM 2675 O O . GLY A 1 367 ? 11.296 2.358 7.533 1.00 88.62 367 GLY A O 1
ATOM 2676 N N . ASN A 1 368 ? 13.340 3.252 7.793 1.00 89.88 368 ASN A N 1
ATOM 2677 C CA . ASN A 1 368 ? 14.026 2.255 6.967 1.00 89.88 368 ASN A CA 1
ATOM 2678 C C . ASN A 1 368 ? 13.894 0.872 7.621 1.00 89.88 368 ASN A C 1
ATOM 2680 O O . ASN A 1 368 ? 14.165 0.740 8.816 1.00 89.88 368 ASN A O 1
ATOM 2684 N N . TYR A 1 369 ? 13.480 -0.158 6.878 1.00 92.50 369 TYR A N 1
ATOM 2685 C CA . TYR A 1 369 ? 13.328 -1.509 7.436 1.00 92.50 369 TYR A CA 1
ATOM 2686 C C . TYR A 1 369 ? 14.644 -2.296 7.443 1.00 92.50 369 TYR A C 1
ATOM 2688 O O . TYR A 1 369 ? 15.565 -1.965 6.702 1.00 92.50 369 TYR A O 1
ATOM 2696 N N . PHE A 1 370 ? 14.737 -3.373 8.235 1.00 91.94 370 PHE A N 1
ATOM 2697 C CA . PHE A 1 370 ? 15.890 -4.283 8.168 1.00 91.94 370 PHE A CA 1
ATOM 2698 C C . PHE A 1 370 ? 15.580 -5.519 7.312 1.00 91.94 370 PHE A C 1
ATOM 2700 O O . PHE A 1 370 ? 14.478 -6.085 7.366 1.00 91.94 370 PHE A O 1
ATOM 2707 N N . ALA A 1 371 ? 16.571 -5.973 6.544 1.00 92.06 371 ALA A N 1
ATOM 2708 C CA . ALA A 1 371 ? 16.516 -7.216 5.775 1.00 92.06 371 ALA A CA 1
ATOM 2709 C C . ALA A 1 371 ? 16.433 -8.452 6.697 1.00 92.06 371 ALA A C 1
ATOM 2711 O O . ALA A 1 371 ? 16.716 -8.378 7.896 1.00 92.06 371 ALA A O 1
ATOM 2712 N N . GLY A 1 372 ? 16.054 -9.616 6.160 1.00 92.19 372 GLY A N 1
ATOM 2713 C CA . GLY A 1 372 ? 16.106 -10.886 6.903 1.00 92.19 372 GLY A CA 1
ATOM 2714 C C . GLY A 1 372 ? 17.534 -11.412 7.108 1.00 92.19 372 GLY A C 1
ATOM 2715 O O . GLY A 1 372 ? 18.426 -11.096 6.325 1.00 92.19 372 GLY A O 1
ATOM 2716 N N . ARG A 1 373 ? 17.768 -12.231 8.144 1.00 90.19 373 ARG A N 1
ATOM 2717 C CA . ARG A 1 373 ? 19.083 -12.835 8.464 1.00 90.19 373 ARG A CA 1
ATOM 2718 C C . ARG A 1 373 ? 19.295 -14.236 7.863 1.00 90.19 373 ARG A C 1
ATOM 2720 O O . ARG A 1 373 ? 20.405 -14.768 7.918 1.00 90.19 373 ARG A O 1
ATOM 2727 N N . GLN A 1 374 ? 18.250 -14.872 7.320 1.00 91.69 374 GLN A N 1
ATOM 2728 C CA . GLN A 1 374 ? 18.275 -16.301 6.972 1.00 91.69 374 GLN A CA 1
ATOM 2729 C C . GLN A 1 374 ? 18.127 -16.597 5.473 1.00 91.69 374 GLN A C 1
ATOM 2731 O O . GLN A 1 374 ? 17.138 -16.244 4.835 1.00 91.69 374 GLN A O 1
ATOM 2736 N N . GLY A 1 375 ? 19.064 -17.363 4.918 1.00 85.94 375 GLY A N 1
ATOM 2737 C CA . GLY A 1 375 ? 19.020 -17.850 3.538 1.00 85.94 375 GLY A CA 1
ATOM 2738 C C . GLY A 1 375 ? 20.413 -18.149 2.992 1.00 85.94 375 GLY A C 1
ATOM 2739 O O . GLY A 1 375 ? 21.401 -17.677 3.540 1.00 85.94 375 GLY A O 1
ATOM 2740 N N . LYS A 1 376 ? 20.491 -18.910 1.891 1.00 83.25 376 LYS A N 1
ATOM 2741 C CA . LYS A 1 376 ? 21.761 -19.183 1.185 1.00 83.25 376 LYS A CA 1
ATOM 2742 C C . LYS A 1 376 ? 22.366 -17.927 0.531 1.00 83.25 376 LYS A C 1
ATOM 2744 O O . LYS A 1 376 ? 23.549 -17.913 0.233 1.00 83.25 376 LYS A O 1
ATOM 2749 N N . TYR A 1 377 ? 21.543 -16.910 0.285 1.00 83.06 377 TYR A N 1
ATOM 2750 C CA . TYR A 1 377 ? 21.898 -15.697 -0.458 1.00 83.06 377 TYR A CA 1
ATOM 2751 C C . TYR A 1 377 ? 21.918 -14.438 0.422 1.00 83.06 377 TYR A C 1
ATOM 2753 O O . TYR A 1 377 ? 21.930 -13.335 -0.111 1.00 83.06 377 TYR A O 1
ATOM 2761 N N . ALA A 1 378 ? 21.882 -14.609 1.748 1.00 86.94 378 ALA A N 1
ATOM 2762 C CA . ALA A 1 378 ? 22.062 -13.534 2.716 1.00 86.94 378 ALA A CA 1
ATOM 2763 C C . ALA A 1 378 ? 23.567 -13.390 3.000 1.00 86.94 378 ALA A C 1
ATOM 2765 O O . ALA A 1 378 ? 24.116 -14.325 3.585 1.00 86.94 378 ALA A O 1
ATOM 2766 N N . PRO A 1 379 ? 24.232 -12.282 2.623 1.00 81.62 379 PRO A N 1
ATOM 2767 C CA . PRO A 1 379 ? 25.638 -12.063 2.958 1.00 81.62 379 PRO A CA 1
ATOM 2768 C C . PRO A 1 379 ? 25.830 -12.014 4.471 1.00 81.62 379 PRO A C 1
ATOM 2770 O O . PRO A 1 379 ? 25.034 -11.383 5.175 1.00 81.62 379 PRO A O 1
ATOM 2773 N N . ARG A 1 380 ? 26.875 -12.670 4.971 1.00 79.38 380 ARG A N 1
ATOM 2774 C CA . ARG A 1 380 ? 27.211 -12.750 6.395 1.00 79.38 380 ARG A CA 1
ATOM 2775 C C . ARG A 1 380 ? 28.613 -12.236 6.629 1.00 79.38 380 ARG A C 1
ATOM 2777 O O . ARG A 1 380 ? 29.524 -12.518 5.861 1.00 79.38 380 ARG A O 1
ATOM 2784 N N . GLU A 1 381 ? 28.764 -11.493 7.712 1.00 76.19 381 GLU A N 1
ATOM 2785 C CA . GLU A 1 381 ? 30.056 -11.007 8.171 1.00 76.19 381 GLU A CA 1
ATOM 2786 C C . GLU A 1 381 ? 30.940 -12.178 8.626 1.00 76.19 381 GLU A C 1
ATOM 2788 O O . GLU A 1 381 ? 30.502 -13.021 9.411 1.00 76.19 381 GLU A O 1
ATOM 2793 N N . THR A 1 382 ? 32.173 -12.245 8.119 1.00 71.69 382 THR A N 1
ATOM 2794 C CA . THR A 1 382 ? 33.144 -13.307 8.448 1.00 71.69 382 THR A CA 1
ATOM 2795 C C . THR A 1 382 ? 34.039 -12.948 9.629 1.00 71.69 382 THR A C 1
ATOM 2797 O O . THR A 1 382 ? 34.555 -13.841 10.296 1.00 71.69 382 THR A O 1
ATOM 2800 N N . GLY A 1 383 ? 34.270 -11.652 9.865 1.00 66.38 383 GLY A N 1
ATOM 2801 C CA . GLY A 1 383 ? 35.276 -11.159 10.814 1.00 66.38 383 GLY A CA 1
ATOM 2802 C C . GLY A 1 383 ? 36.731 -11.431 10.396 1.00 66.38 383 GLY A C 1
ATOM 2803 O O . GLY A 1 383 ? 37.647 -11.115 11.148 1.00 66.38 383 GLY A O 1
ATOM 2804 N N . THR A 1 384 ? 36.957 -12.006 9.211 1.00 64.38 384 THR A N 1
ATOM 2805 C CA . THR A 1 384 ? 38.281 -12.343 8.669 1.00 64.38 384 THR A CA 1
ATOM 2806 C C . THR A 1 384 ? 38.430 -11.810 7.242 1.00 64.38 384 THR A C 1
ATOM 2808 O O . THR A 1 384 ? 37.450 -11.864 6.488 1.00 64.38 384 THR A O 1
ATOM 2811 N N . PRO A 1 385 ? 39.627 -11.337 6.836 1.00 63.59 385 PRO A N 1
ATOM 2812 C CA . PRO A 1 385 ? 39.882 -10.890 5.472 1.00 63.59 385 PRO A CA 1
ATOM 2813 C C . PRO A 1 385 ? 39.445 -11.902 4.414 1.00 63.59 385 PRO A C 1
ATOM 2815 O O . PRO A 1 385 ? 39.578 -13.116 4.592 1.00 63.59 385 PRO A O 1
ATOM 2818 N N . SER A 1 386 ? 38.945 -11.392 3.288 1.00 64.19 386 SER A N 1
ATOM 2819 C CA . SER A 1 386 ? 38.629 -12.234 2.132 1.00 64.19 386 SER A CA 1
ATOM 2820 C C . SER A 1 386 ? 39.892 -12.971 1.649 1.00 64.19 386 SER A C 1
ATOM 2822 O O . SER A 1 386 ? 40.994 -12.440 1.799 1.00 64.19 386 SER A O 1
ATOM 2824 N N . PRO A 1 387 ? 39.781 -14.153 1.006 1.00 62.72 387 PRO A N 1
ATOM 2825 C CA . PRO A 1 387 ? 40.945 -14.859 0.457 1.00 62.72 387 PRO A CA 1
ATOM 2826 C C . PRO A 1 387 ? 41.775 -14.018 -0.527 1.00 62.72 387 PRO A C 1
ATOM 2828 O O . PRO A 1 387 ? 42.962 -14.262 -0.694 1.00 62.72 387 PRO A O 1
ATOM 2831 N N . PHE A 1 388 ? 41.147 -13.018 -1.150 1.00 60.53 388 PHE A N 1
ATOM 2832 C CA . PHE A 1 388 ? 41.789 -12.023 -2.004 1.00 60.53 388 PHE A CA 1
ATOM 2833 C C . PHE A 1 388 ? 42.681 -11.060 -1.201 1.00 60.53 388 PHE A C 1
ATOM 2835 O O . PHE A 1 388 ? 43.858 -10.925 -1.518 1.00 60.53 388 PHE A O 1
ATOM 2842 N N . CYS A 1 389 ? 42.174 -10.463 -0.116 1.00 63.00 389 CYS A N 1
ATOM 2843 C CA . CYS A 1 389 ? 42.993 -9.620 0.763 1.00 63.00 389 CYS A CA 1
ATOM 2844 C C . CYS A 1 389 ? 44.065 -10.428 1.512 1.00 63.00 389 CYS A C 1
ATOM 2846 O O . CYS A 1 389 ? 45.199 -9.980 1.645 1.00 63.00 389 CYS A O 1
ATOM 2848 N N . ALA A 1 390 ? 43.739 -11.649 1.947 1.00 64.50 390 ALA A N 1
ATOM 2849 C CA . ALA A 1 390 ? 44.669 -12.541 2.641 1.00 64.50 390 ALA A CA 1
ATOM 2850 C C . ALA A 1 390 ? 45.824 -13.057 1.757 1.00 64.50 390 ALA A C 1
ATOM 2852 O O . ALA A 1 390 ? 46.816 -13.549 2.291 1.00 64.50 390 ALA A O 1
ATOM 2853 N N . ALA A 1 391 ? 45.710 -12.960 0.427 1.00 64.56 391 ALA A N 1
ATOM 2854 C CA . ALA A 1 391 ? 46.773 -13.336 -0.505 1.00 64.56 391 ALA A CA 1
ATOM 2855 C C . ALA A 1 391 ? 47.850 -12.248 -0.685 1.00 64.56 391 ALA A C 1
ATOM 2857 O O . ALA A 1 391 ? 48.936 -12.570 -1.161 1.00 64.56 391 ALA A O 1
ATOM 2858 N N . GLY A 1 392 ? 47.559 -10.995 -0.307 1.00 57.62 392 GLY A N 1
ATOM 2859 C CA . GLY A 1 392 ? 48.421 -9.832 -0.539 1.00 57.62 392 GLY A CA 1
ATOM 2860 C C . GLY A 1 392 ? 48.468 -9.426 -2.016 1.00 57.62 392 GLY A C 1
ATOM 2861 O O . GLY A 1 392 ? 49.165 -10.047 -2.816 1.00 57.62 392 GLY A O 1
ATOM 2862 N N . SER A 1 393 ? 47.741 -8.370 -2.398 1.00 57.44 393 SER A N 1
ATOM 2863 C CA . SER A 1 393 ? 47.862 -7.838 -3.762 1.00 57.44 393 SER A CA 1
ATOM 2864 C C . SER A 1 393 ? 49.201 -7.107 -3.936 1.00 57.44 393 SER A C 1
ATOM 2866 O O . SER A 1 393 ? 49.542 -6.291 -3.081 1.00 57.44 393 SER A O 1
ATOM 2868 N N . PRO A 1 394 ? 49.942 -7.319 -5.043 1.00 55.56 394 PRO A N 1
ATOM 2869 C CA . PRO A 1 394 ? 51.115 -6.509 -5.378 1.00 55.56 394 PRO A CA 1
ATOM 2870 C C . PRO A 1 394 ? 50.747 -5.080 -5.823 1.00 55.56 394 PRO A C 1
ATOM 2872 O O . PRO A 1 394 ? 51.625 -4.237 -6.001 1.00 55.56 394 PRO A O 1
ATOM 2875 N N . GLU A 1 395 ? 49.460 -4.794 -6.034 1.00 60.16 395 GLU A N 1
ATOM 2876 C CA . GLU A 1 395 ? 48.959 -3.481 -6.432 1.00 60.16 395 GLU A CA 1
ATOM 2877 C C . GLU A 1 395 ? 48.709 -2.623 -5.186 1.00 60.16 395 GLU A C 1
ATOM 2879 O O . GLU A 1 395 ? 47.763 -2.859 -4.434 1.00 60.16 395 GLU A O 1
ATOM 2884 N N . ARG A 1 396 ? 49.541 -1.595 -4.983 1.00 59.16 396 ARG A N 1
ATOM 2885 C CA . ARG A 1 396 ? 49.526 -0.726 -3.792 1.00 59.16 396 ARG A CA 1
ATOM 2886 C C . ARG A 1 396 ? 48.128 -0.218 -3.402 1.00 59.16 396 ARG A C 1
ATOM 2888 O O . ARG A 1 396 ? 47.742 -0.356 -2.247 1.00 59.16 396 ARG A O 1
ATOM 2895 N N . GLN A 1 397 ? 47.355 0.291 -4.366 1.00 55.25 397 GLN A N 1
ATOM 2896 C CA . GLN A 1 397 ? 45.982 0.778 -4.143 1.00 55.25 397 GLN A CA 1
ATOM 2897 C C . GLN A 1 397 ? 45.055 -0.307 -3.568 1.00 55.25 397 GLN A C 1
ATOM 2899 O O . GLN A 1 397 ? 44.175 -0.022 -2.761 1.00 55.25 397 GLN A O 1
ATOM 2904 N N . MET A 1 398 ? 45.255 -1.562 -3.975 1.00 55.53 398 MET A N 1
ATOM 2905 C CA . MET A 1 398 ? 44.445 -2.697 -3.546 1.00 55.53 398 MET A CA 1
ATOM 2906 C C . MET A 1 398 ? 44.813 -3.157 -2.130 1.00 55.53 398 MET A C 1
ATOM 2908 O O . MET A 1 398 ? 43.936 -3.545 -1.359 1.00 55.53 398 MET A O 1
ATOM 2912 N N . GLN A 1 399 ? 46.096 -3.070 -1.766 1.00 61.38 399 GLN A N 1
ATOM 2913 C CA . GLN A 1 399 ? 46.544 -3.303 -0.394 1.00 61.38 399 GLN A CA 1
ATOM 2914 C C . GLN A 1 399 ? 46.010 -2.210 0.550 1.00 61.38 399 GLN A C 1
ATOM 2916 O O . GLN A 1 399 ? 45.370 -2.533 1.547 1.00 61.38 399 GLN A O 1
ATOM 2921 N N . GLU A 1 400 ? 46.136 -0.933 0.166 1.00 57.94 400 GLU A N 1
ATOM 2922 C CA . GLU A 1 400 ? 45.596 0.220 0.909 1.00 57.94 400 GLU A CA 1
ATOM 2923 C C . GLU A 1 400 ? 44.065 0.143 1.122 1.00 57.94 400 GLU A C 1
ATOM 2925 O O . GLU A 1 400 ? 43.552 0.674 2.108 1.00 57.94 400 GLU A O 1
ATOM 2930 N N . LEU A 1 401 ? 43.322 -0.541 0.241 1.00 58.25 401 LEU A N 1
ATOM 2931 C CA . LEU A 1 401 ? 41.889 -0.829 0.411 1.00 58.25 401 LEU A CA 1
ATOM 2932 C C . LEU A 1 401 ? 41.620 -2.017 1.348 1.00 58.25 401 LEU A C 1
ATOM 2934 O O . LEU A 1 401 ? 40.724 -1.942 2.187 1.00 58.25 401 LEU A O 1
ATOM 2938 N N . CYS A 1 402 ? 42.393 -3.102 1.248 1.00 61.88 402 CYS A N 1
ATOM 2939 C CA . CYS A 1 402 ? 42.278 -4.236 2.169 1.00 61.88 402 CYS A CA 1
ATOM 2940 C C . CYS A 1 402 ? 42.611 -3.845 3.621 1.00 61.88 402 CYS A C 1
ATOM 2942 O O . CYS A 1 402 ? 41.934 -4.312 4.537 1.00 61.88 402 CYS A O 1
ATOM 2944 N N . ASP A 1 403 ? 43.578 -2.946 3.826 1.00 61.28 403 ASP A N 1
ATOM 2945 C CA . ASP A 1 403 ? 43.971 -2.433 5.146 1.00 61.28 403 ASP A CA 1
ATOM 2946 C C . ASP A 1 403 ? 42.925 -1.471 5.760 1.00 61.28 403 ASP A C 1
ATOM 2948 O O . ASP A 1 403 ? 42.897 -1.273 6.976 1.00 61.28 403 ASP A O 1
ATOM 2952 N N . ARG A 1 404 ? 42.022 -0.898 4.945 1.00 57.62 404 ARG A N 1
ATOM 2953 C CA . ARG A 1 404 ? 40.916 -0.010 5.374 1.00 57.62 404 ARG A CA 1
ATOM 2954 C C . ARG A 1 404 ? 39.567 -0.724 5.552 1.00 57.62 404 ARG A C 1
ATOM 2956 O O . ARG A 1 404 ? 38.585 -0.110 5.975 1.00 57.62 404 ARG A O 1
ATOM 2963 N N . ALA A 1 405 ? 39.486 -2.023 5.269 1.00 58.25 405 ALA A N 1
ATOM 2964 C CA . ALA A 1 405 ? 38.240 -2.782 5.332 1.00 58.25 405 ALA A CA 1
ATOM 2965 C C . ALA A 1 405 ? 37.821 -3.136 6.778 1.00 58.25 405 ALA A C 1
ATOM 2967 O O . ALA A 1 405 ? 38.258 -4.129 7.354 1.00 58.25 405 ALA A O 1
ATOM 2968 N N . VAL A 1 406 ? 36.892 -2.357 7.348 1.00 55.94 406 VAL A N 1
ATOM 2969 C CA . VAL A 1 406 ? 36.345 -2.574 8.711 1.00 55.94 406 VAL A CA 1
ATOM 2970 C C . VAL A 1 406 ? 35.490 -3.854 8.831 1.00 55.94 406 VAL A C 1
ATOM 2972 O O . VAL A 1 406 ? 35.283 -4.355 9.934 1.00 55.94 406 VAL A O 1
ATOM 2975 N N . ALA A 1 407 ? 34.974 -4.397 7.721 1.00 65.56 407 ALA A N 1
ATOM 2976 C CA . ALA A 1 407 ? 34.178 -5.627 7.705 1.00 65.56 407 ALA A CA 1
ATOM 2977 C C . ALA A 1 407 ? 34.348 -6.410 6.392 1.00 65.56 407 ALA A C 1
ATOM 2979 O O . ALA A 1 407 ? 34.482 -5.823 5.320 1.00 65.56 407 ALA A O 1
ATOM 2980 N N . PHE A 1 408 ? 34.264 -7.739 6.481 1.00 68.69 408 PHE A N 1
ATOM 2981 C CA . PHE A 1 408 ? 34.356 -8.674 5.354 1.00 68.69 408 PHE A CA 1
ATOM 2982 C C . PHE A 1 408 ? 33.141 -9.608 5.330 1.00 68.69 408 PHE A C 1
ATOM 2984 O O . PHE A 1 408 ? 32.590 -9.923 6.387 1.00 68.69 408 PHE A O 1
ATOM 2991 N N . TYR A 1 409 ? 32.738 -10.063 4.139 1.00 74.19 409 TYR A N 1
ATOM 2992 C CA . TYR A 1 409 ? 31.538 -10.882 3.931 1.00 74.19 409 TYR A CA 1
ATOM 2993 C C . TYR A 1 409 ? 31.839 -12.191 3.185 1.00 74.19 409 TYR A C 1
ATOM 2995 O O . TYR A 1 409 ? 32.746 -12.248 2.355 1.00 74.19 409 TYR A O 1
ATOM 3003 N N . ASP A 1 410 ? 31.066 -13.240 3.478 1.00 64.50 410 ASP A N 1
ATOM 3004 C CA . ASP A 1 410 ? 31.269 -14.604 2.966 1.00 64.50 410 ASP A CA 1
ATOM 3005 C C . ASP A 1 410 ? 30.883 -14.792 1.488 1.00 64.50 410 ASP A C 1
ATOM 3007 O O . ASP A 1 410 ? 31.502 -15.594 0.785 1.00 64.50 410 ASP A O 1
ATOM 3011 N N . ILE A 1 411 ? 29.873 -14.059 1.007 1.00 65.00 411 ILE A N 1
ATOM 3012 C CA . ILE A 1 411 ? 29.376 -14.100 -0.375 1.00 65.00 411 ILE A CA 1
ATOM 3013 C C . ILE A 1 411 ? 28.935 -12.719 -0.879 1.00 65.00 411 ILE A C 1
ATOM 3015 O O . ILE A 1 411 ? 28.438 -11.885 -0.123 1.00 65.00 411 ILE A O 1
ATOM 3019 N N . HIS A 1 412 ? 28.993 -12.520 -2.200 1.00 63.81 412 HIS A N 1
ATOM 3020 C CA . HIS A 1 412 ? 28.200 -11.479 -2.859 1.00 63.81 412 HIS A CA 1
ATOM 3021 C C . HIS A 1 412 ? 26.712 -11.873 -2.818 1.00 63.81 412 HIS A C 1
ATOM 3023 O O . HIS A 1 412 ? 26.341 -12.971 -3.245 1.00 63.81 412 HIS A O 1
ATOM 3029 N N . GLY A 1 413 ? 25.858 -10.984 -2.307 1.00 67.81 413 GLY A N 1
ATOM 3030 C CA . GLY A 1 413 ? 24.411 -11.199 -2.230 1.00 67.81 413 GLY A CA 1
ATOM 3031 C C . GLY A 1 413 ? 23.679 -10.930 -3.545 1.00 67.81 413 GLY A C 1
ATOM 3032 O O . GLY A 1 413 ? 24.266 -10.539 -4.552 1.00 67.81 413 GLY A O 1
ATOM 3033 N N . SER A 1 414 ? 22.351 -11.074 -3.523 1.00 77.19 414 SER A N 1
ATOM 3034 C CA . SER A 1 414 ? 21.486 -10.600 -4.615 1.00 77.19 414 SER A CA 1
ATOM 3035 C C . SER A 1 414 ? 21.213 -9.087 -4.565 1.00 77.19 414 SER A C 1
ATOM 3037 O O . SER A 1 414 ? 20.470 -8.587 -5.410 1.00 77.19 414 SER A O 1
ATOM 3039 N N . THR A 1 415 ? 21.778 -8.366 -3.586 1.00 83.75 415 THR A N 1
ATOM 3040 C CA . THR A 1 415 ? 21.718 -6.900 -3.396 1.00 83.75 415 THR A CA 1
ATOM 3041 C C . THR A 1 415 ? 22.951 -6.412 -2.618 1.00 83.75 415 THR A C 1
ATOM 3043 O O . THR A 1 415 ? 23.556 -7.238 -1.927 1.00 83.75 415 THR A O 1
ATOM 3046 N N . PRO A 1 416 ? 23.276 -5.102 -2.626 1.00 79.19 416 PRO A N 1
ATOM 3047 C CA . PRO A 1 416 ? 24.336 -4.508 -1.797 1.00 79.19 416 PRO A CA 1
ATOM 3048 C C . PRO A 1 416 ? 23.954 -4.348 -0.305 1.00 79.19 416 PRO A C 1
ATOM 3050 O O . PRO A 1 416 ? 24.487 -3.485 0.391 1.00 79.19 416 PRO A O 1
ATOM 3053 N N . PHE A 1 417 ? 23.042 -5.181 0.212 1.00 82.81 417 PHE A N 1
ATOM 3054 C CA . PHE A 1 417 ? 22.607 -5.215 1.614 1.00 82.81 417 PHE A CA 1
ATOM 3055 C C . PHE A 1 417 ? 22.835 -6.605 2.224 1.00 82.81 417 PHE A C 1
ATOM 3057 O O . PHE A 1 417 ? 22.527 -7.621 1.596 1.00 82.81 417 PHE A O 1
ATOM 3064 N N . ALA A 1 418 ? 23.369 -6.673 3.444 1.00 81.44 418 ALA A N 1
ATOM 3065 C CA . ALA A 1 418 ? 23.712 -7.918 4.124 1.00 81.44 418 ALA A CA 1
ATOM 3066 C C . ALA A 1 418 ? 22.525 -8.499 4.913 1.00 81.44 418 ALA A C 1
ATOM 3068 O O . ALA A 1 418 ? 21.473 -7.874 5.084 1.00 81.44 418 ALA A O 1
ATOM 3069 N N . GLY A 1 419 ? 22.678 -9.732 5.398 1.00 85.50 419 GLY A N 1
ATOM 3070 C CA . GLY A 1 419 ? 21.649 -10.412 6.176 1.00 85.50 419 GLY A CA 1
ATOM 3071 C C . GLY A 1 4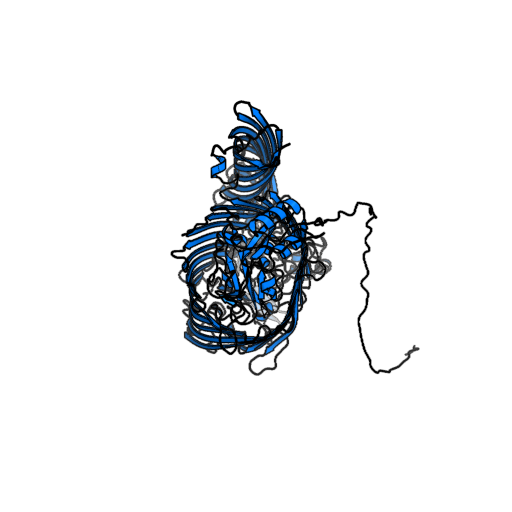19 ? 21.385 -9.727 7.520 1.00 85.50 419 GLY A C 1
ATOM 3072 O O . GLY A 1 419 ? 22.181 -9.857 8.445 1.00 85.50 419 GLY A O 1
ATOM 3073 N N . GLY A 1 420 ? 20.230 -9.073 7.668 1.00 86.25 420 GLY A N 1
ATOM 3074 C CA . GLY A 1 420 ? 19.801 -8.460 8.933 1.00 86.25 420 GLY A CA 1
ATOM 3075 C C . GLY A 1 420 ? 20.043 -6.966 9.102 1.00 86.25 420 GLY A C 1
ATOM 3076 O O . GLY A 1 420 ? 19.801 -6.481 10.205 1.00 86.25 420 GLY A O 1
ATOM 3077 N N . GLU A 1 421 ? 20.529 -6.287 8.067 1.00 84.81 421 GLU A N 1
ATOM 3078 C CA . GLU A 1 421 ? 20.979 -4.887 8.063 1.00 84.81 421 GLU A CA 1
ATOM 3079 C C . GLU A 1 421 ? 19.859 -3.887 7.715 1.00 84.81 421 GLU A C 1
ATOM 3081 O O . GLU A 1 421 ? 18.859 -4.281 7.111 1.00 84.81 421 GLU A O 1
ATOM 3086 N N . GLU A 1 422 ? 20.027 -2.607 8.081 1.00 87.81 422 GLU A N 1
ATOM 3087 C CA . GLU A 1 422 ? 19.164 -1.489 7.653 1.00 87.81 422 GLU A CA 1
ATOM 3088 C C . GLU A 1 422 ? 19.192 -1.352 6.119 1.00 87.81 422 GLU A C 1
ATOM 3090 O O . GLU A 1 422 ? 20.256 -1.274 5.508 1.00 87.81 422 GLU A O 1
ATOM 3095 N N . VAL A 1 423 ? 18.018 -1.306 5.488 1.00 88.94 423 VAL A N 1
ATOM 3096 C CA . VAL A 1 423 ? 17.867 -1.126 4.040 1.00 88.94 423 VAL A CA 1
ATOM 3097 C C . VAL A 1 423 ? 17.545 0.339 3.768 1.00 88.94 423 VAL A C 1
ATOM 3099 O O . VAL A 1 423 ? 16.418 0.790 3.979 1.00 88.94 423 VAL A O 1
ATOM 3102 N N . TYR A 1 424 ? 18.552 1.095 3.332 1.00 87.06 424 TYR A N 1
ATOM 3103 C CA . TYR A 1 424 ? 18.445 2.540 3.109 1.00 87.06 424 TYR A CA 1
ATOM 3104 C C . TYR A 1 424 ? 17.360 2.890 2.085 1.00 87.06 424 TYR A C 1
ATOM 3106 O O . TYR A 1 424 ? 17.044 2.102 1.194 1.00 87.06 424 TYR A O 1
ATOM 3114 N N . ASN A 1 425 ? 16.817 4.102 2.199 1.00 87.00 425 ASN A N 1
ATOM 3115 C CA . ASN A 1 425 ? 15.775 4.652 1.333 1.00 87.00 425 ASN A CA 1
ATOM 3116 C C . ASN A 1 425 ? 14.500 3.788 1.239 1.00 87.00 425 ASN A C 1
ATOM 3118 O O . ASN A 1 425 ? 13.945 3.617 0.150 1.00 87.00 425 ASN A O 1
ATOM 3122 N N . THR A 1 426 ? 14.037 3.243 2.367 1.00 90.44 426 THR A N 1
ATOM 3123 C CA . THR A 1 426 ? 12.800 2.438 2.447 1.00 90.44 426 THR A CA 1
ATOM 3124 C C . THR A 1 426 ? 11.746 2.990 3.410 1.00 90.44 426 THR A C 1
ATOM 3126 O O . THR A 1 426 ? 10.652 2.433 3.505 1.00 90.44 426 THR A O 1
ATOM 3129 N N . SER A 1 427 ? 12.040 4.100 4.092 1.00 90.06 427 SER A N 1
ATOM 3130 C CA . SER A 1 427 ? 11.081 4.810 4.939 1.00 90.06 427 SER A CA 1
ATOM 3131 C C . SER A 1 427 ? 9.884 5.382 4.179 1.00 90.06 427 SER A C 1
ATOM 3133 O O . SER A 1 427 ? 9.966 5.744 3.005 1.00 90.06 427 SER A O 1
ATOM 3135 N N . ASN A 1 428 ? 8.771 5.523 4.895 1.00 91.12 428 ASN A N 1
ATOM 3136 C CA . ASN A 1 428 ? 7.553 6.173 4.434 1.00 91.12 428 ASN A CA 1
ATOM 3137 C C . ASN A 1 428 ? 6.792 6.782 5.628 1.00 91.12 428 ASN A C 1
ATOM 3139 O O . ASN A 1 428 ? 6.341 6.060 6.523 1.00 91.12 428 ASN A O 1
ATOM 3143 N N . ASP A 1 429 ? 6.621 8.102 5.600 1.00 92.06 429 ASP A N 1
ATOM 3144 C CA . ASP A 1 429 ? 5.579 8.840 6.311 1.00 92.06 429 ASP A CA 1
ATOM 3145 C C . ASP A 1 429 ? 4.376 9.000 5.368 1.00 92.06 429 ASP A C 1
ATOM 3147 O O . ASP A 1 429 ? 4.529 9.465 4.238 1.00 92.06 429 ASP A O 1
ATOM 3151 N N . THR A 1 430 ? 3.167 8.666 5.817 1.00 93.44 430 THR A N 1
ATOM 3152 C CA . THR A 1 430 ? 1.921 8.856 5.054 1.00 93.44 430 THR A CA 1
ATOM 3153 C C . THR A 1 430 ? 0.849 9.498 5.929 1.00 93.44 430 THR A C 1
ATOM 3155 O O . THR A 1 430 ? 0.623 9.057 7.053 1.00 93.44 430 THR A O 1
ATOM 3158 N N . GLU A 1 431 ? 0.137 10.479 5.388 1.00 95.81 431 GLU A N 1
ATOM 3159 C CA . GLU A 1 431 ? -1.089 11.052 5.946 1.00 95.81 431 GLU A CA 1
ATOM 3160 C C . GLU A 1 431 ? -2.205 10.964 4.895 1.00 95.81 431 GLU A C 1
ATOM 3162 O O . GLU A 1 431 ? -1.951 11.025 3.689 1.00 95.81 431 GLU A O 1
ATOM 3167 N N . SER A 1 432 ? -3.454 10.759 5.308 1.00 96.88 432 SER A N 1
ATOM 3168 C CA . SER A 1 432 ? -4.582 10.618 4.378 1.00 96.88 432 SER A CA 1
ATOM 3169 C C . SER A 1 432 ? -5.904 11.074 4.982 1.00 96.88 432 SER A C 1
ATOM 3171 O O . SER A 1 432 ? -6.160 10.894 6.172 1.00 96.88 432 SER A O 1
ATOM 3173 N N . VAL A 1 433 ? -6.770 11.624 4.131 1.00 98.25 433 VAL A N 1
ATOM 3174 C CA . VAL A 1 433 ? -8.124 12.090 4.457 1.00 98.25 433 VAL A CA 1
ATOM 3175 C C . VAL A 1 433 ? -9.126 11.410 3.530 1.00 98.25 433 VAL A C 1
ATOM 3177 O O . VAL A 1 433 ? -8.896 11.316 2.326 1.00 98.25 433 VAL A O 1
ATOM 3180 N N . LEU A 1 434 ? -10.259 10.980 4.081 1.00 98.12 434 LEU A N 1
ATOM 3181 C CA . LEU A 1 434 ? -11.414 10.501 3.326 1.00 98.12 434 LEU A CA 1
ATOM 3182 C C . LEU A 1 434 ? -12.665 11.235 3.809 1.00 98.12 434 LEU A C 1
ATOM 3184 O O . LEU A 1 434 ? -12.979 11.188 4.993 1.00 98.12 434 LEU A O 1
ATOM 3188 N N . VAL A 1 435 ? -13.402 11.877 2.909 1.00 98.31 435 VAL A N 1
ATOM 3189 C CA . VAL A 1 435 ? -14.724 12.450 3.198 1.00 98.31 435 VAL A CA 1
ATOM 3190 C C . VAL A 1 435 ? -15.694 11.962 2.136 1.00 98.31 435 VAL A C 1
ATOM 3192 O O . VAL A 1 435 ? -15.410 12.075 0.948 1.00 98.31 435 VAL A O 1
ATOM 3195 N N . LYS A 1 436 ? -16.833 11.406 2.548 1.00 96.94 436 LYS A N 1
ATOM 3196 C CA . LYS A 1 436 ? -17.893 10.932 1.652 1.00 96.94 436 LYS A CA 1
ATOM 3197 C C . LYS A 1 436 ? -19.246 11.382 2.187 1.00 96.94 436 LYS A C 1
ATOM 3199 O O . LYS A 1 436 ? -19.481 11.319 3.392 1.00 96.94 436 LYS A O 1
ATOM 3204 N N . ALA A 1 437 ? -20.135 11.793 1.297 1.00 95.12 437 ALA A N 1
ATOM 3205 C CA . ALA A 1 437 ? -21.537 12.037 1.600 1.00 95.12 437 ALA A CA 1
ATOM 3206 C C . ALA A 1 437 ? -22.397 11.334 0.549 1.00 95.12 437 ALA A C 1
ATOM 3208 O O . ALA A 1 437 ? -22.104 11.455 -0.636 1.00 95.12 437 ALA A O 1
ATOM 3209 N N . ALA A 1 438 ? -23.440 10.619 0.961 1.00 93.25 438 ALA A N 1
ATOM 3210 C CA . ALA A 1 438 ? -24.445 10.071 0.052 1.00 93.25 438 ALA A CA 1
ATOM 3211 C C . ALA A 1 438 ? -25.799 10.710 0.362 1.00 93.25 438 ALA A C 1
ATOM 3213 O O . ALA A 1 438 ? -26.157 10.864 1.527 1.00 93.25 438 ALA A O 1
ATOM 3214 N N . ILE A 1 439 ? -26.528 11.110 -0.675 1.00 92.50 439 ILE A N 1
ATOM 3215 C CA . ILE A 1 439 ? -27.781 11.861 -0.599 1.00 92.50 439 ILE A CA 1
ATOM 3216 C C . ILE A 1 439 ? -28.838 11.087 -1.388 1.00 92.50 439 ILE A C 1
ATOM 3218 O O . ILE A 1 439 ? -28.595 10.716 -2.536 1.00 92.50 439 ILE A O 1
ATOM 3222 N N . ARG A 1 440 ? -30.003 10.855 -0.781 1.00 91.56 440 ARG A N 1
ATOM 3223 C CA . ARG A 1 440 ? -31.129 10.100 -1.352 1.00 91.56 440 ARG A CA 1
ATOM 3224 C C . ARG A 1 440 ? -32.342 11.027 -1.513 1.00 91.56 440 ARG A C 1
ATOM 3226 O O . ARG A 1 440 ? -33.168 11.093 -0.606 1.00 91.56 440 ARG A O 1
ATOM 3233 N N . PRO A 1 441 ? -32.425 11.835 -2.589 1.00 86.62 441 PRO A N 1
ATOM 3234 C CA . PRO A 1 441 ? -33.497 12.825 -2.741 1.00 86.62 441 PRO A CA 1
ATOM 3235 C C . PRO A 1 441 ? -34.878 12.202 -3.017 1.00 86.62 441 PRO A C 1
ATOM 3237 O O . PRO A 1 441 ? -35.885 12.875 -2.817 1.00 86.62 441 PRO A O 1
ATOM 3240 N N . ALA A 1 442 ? -34.915 10.948 -3.473 1.00 88.25 442 ALA A N 1
ATOM 3241 C CA . ALA A 1 442 ? -36.086 10.080 -3.604 1.00 88.25 442 ALA A CA 1
ATOM 3242 C C . ALA A 1 442 ? -35.600 8.616 -3.673 1.00 88.25 442 ALA A C 1
ATOM 3244 O O . ALA A 1 442 ? -34.401 8.385 -3.838 1.00 88.25 442 ALA A O 1
ATOM 3245 N N . ASP A 1 443 ? -36.502 7.641 -3.555 1.00 83.31 443 ASP A N 1
ATOM 3246 C CA . ASP A 1 443 ? -36.133 6.229 -3.363 1.00 83.31 443 ASP A CA 1
ATOM 3247 C C . ASP A 1 443 ? -35.392 5.594 -4.558 1.00 83.31 443 ASP A C 1
ATOM 3249 O O . ASP A 1 443 ? -34.501 4.771 -4.351 1.00 83.31 443 ASP A O 1
ATOM 3253 N N . ASP A 1 444 ? -35.675 6.019 -5.800 1.00 83.00 444 ASP A N 1
ATOM 3254 C CA . ASP A 1 444 ? -34.954 5.567 -7.002 1.00 83.00 444 ASP A CA 1
ATOM 3255 C C . ASP A 1 444 ? -33.625 6.305 -7.247 1.00 83.00 444 ASP A C 1
ATOM 3257 O O . ASP A 1 444 ? -32.915 5.971 -8.196 1.00 83.00 444 ASP A O 1
ATOM 3261 N N . HIS A 1 445 ? -33.262 7.293 -6.420 1.00 88.38 445 HIS A N 1
ATOM 3262 C CA . HIS A 1 445 ? -32.163 8.229 -6.669 1.00 88.38 445 HIS A CA 1
ATOM 3263 C C . HIS A 1 445 ? -31.094 8.233 -5.562 1.00 88.38 445 HIS A C 1
ATOM 3265 O O . HIS A 1 445 ? -31.382 8.466 -4.390 1.00 88.38 445 HIS A O 1
ATOM 3271 N N . VAL A 1 446 ? -29.815 8.121 -5.945 1.00 89.62 446 VAL A N 1
ATOM 3272 C CA . VAL A 1 446 ? -28.669 8.303 -5.033 1.00 89.62 446 VAL A CA 1
ATOM 3273 C C . VAL A 1 446 ? -27.612 9.205 -5.670 1.00 89.62 446 VAL A C 1
ATOM 3275 O O . VAL A 1 446 ? -27.179 8.948 -6.789 1.00 89.62 446 VAL A O 1
ATOM 3278 N N . LEU A 1 447 ? -27.155 10.229 -4.947 1.00 92.31 447 LEU A N 1
ATOM 3279 C CA . LEU A 1 447 ? -25.988 11.053 -5.284 1.00 92.31 447 LEU A CA 1
ATOM 3280 C C . LEU A 1 447 ? -24.920 10.910 -4.194 1.00 92.31 447 LEU A C 1
ATOM 3282 O O . LEU A 1 447 ? -25.116 11.351 -3.066 1.00 92.31 447 LEU A O 1
ATOM 3286 N N . GLU A 1 448 ? -23.773 10.338 -4.537 1.00 93.50 448 GLU A N 1
ATOM 3287 C CA . GLU A 1 448 ? -22.588 10.270 -3.688 1.00 93.50 448 GLU A CA 1
ATOM 3288 C C . GLU A 1 448 ? -21.549 11.316 -4.108 1.00 93.50 448 GLU A C 1
ATOM 3290 O O . GLU A 1 448 ? -21.177 11.408 -5.277 1.00 93.50 448 GLU A O 1
ATOM 3295 N N . LEU A 1 449 ? -21.017 12.057 -3.141 1.00 96.00 449 LEU A N 1
ATOM 3296 C CA . LEU A 1 449 ? -19.877 12.956 -3.296 1.00 96.00 449 LEU A CA 1
ATOM 3297 C C . LEU A 1 449 ? -18.713 12.433 -2.450 1.00 96.00 449 LEU A C 1
ATOM 3299 O O . LEU A 1 449 ? -18.913 12.024 -1.304 1.00 96.00 449 LEU A O 1
ATOM 3303 N N . GLY A 1 450 ? -17.498 12.456 -2.993 1.00 96.00 450 GLY A N 1
ATOM 3304 C CA . GLY A 1 450 ? -16.297 11.964 -2.326 1.00 96.00 450 GLY A CA 1
ATOM 3305 C C . GLY A 1 450 ? -15.091 12.882 -2.504 1.00 96.00 450 GLY A C 1
ATOM 3306 O O . GLY A 1 450 ? -14.848 13.422 -3.580 1.00 96.00 450 GLY A O 1
ATOM 3307 N N . TYR A 1 451 ? -14.304 13.016 -1.441 1.00 97.62 451 TYR A N 1
ATOM 3308 C CA . TYR A 1 451 ? -12.959 13.579 -1.450 1.00 97.62 451 TYR A CA 1
ATOM 3309 C C . TYR A 1 451 ? -11.990 12.588 -0.798 1.00 97.62 451 TYR A C 1
ATOM 3311 O O . TYR A 1 451 ? -12.262 12.054 0.280 1.00 97.62 451 TYR A O 1
ATOM 3319 N N . GLY A 1 452 ? -10.856 12.344 -1.450 1.00 96.38 452 GLY A N 1
ATOM 3320 C CA . GLY A 1 452 ? -9.784 11.492 -0.949 1.00 96.38 452 GLY A CA 1
ATOM 3321 C C . GLY A 1 452 ? -8.432 12.166 -1.135 1.00 96.38 452 GLY A C 1
ATOM 3322 O O . GLY A 1 452 ? -7.944 12.243 -2.262 1.00 96.38 452 GLY A O 1
ATOM 3323 N N . GLY A 1 453 ? -7.833 12.617 -0.036 1.00 96.31 453 GLY A N 1
ATOM 3324 C CA . GLY A 1 453 ? -6.494 13.201 0.001 1.00 96.31 453 GLY A CA 1
ATOM 3325 C C . GLY A 1 453 ? -5.457 12.195 0.504 1.00 96.31 453 GLY A C 1
ATOM 3326 O O . GLY A 1 453 ? -5.717 11.468 1.463 1.00 96.31 453 GLY A O 1
ATOM 3327 N N . TYR A 1 454 ? -4.288 12.147 -0.130 1.00 95.25 454 TYR A N 1
ATOM 3328 C CA . TYR A 1 454 ? -3.150 11.310 0.261 1.00 95.25 454 TYR A CA 1
ATOM 3329 C C . TYR A 1 454 ? -1.857 12.119 0.136 1.00 95.25 454 TYR A C 1
ATOM 3331 O O . TYR A 1 454 ? -1.543 12.634 -0.938 1.00 95.25 454 TYR A O 1
ATOM 3339 N N . TRP A 1 455 ? -1.082 12.199 1.214 1.00 95.12 455 TRP A N 1
ATOM 3340 C CA . TRP A 1 455 ? 0.208 12.885 1.260 1.00 95.12 455 TRP A CA 1
ATOM 3341 C C . TRP A 1 455 ? 1.258 11.942 1.832 1.00 95.12 455 TRP A C 1
ATOM 3343 O O . TRP A 1 455 ? 1.013 11.266 2.828 1.00 95.12 455 TRP A O 1
ATOM 3353 N N . SER A 1 456 ? 2.434 11.883 1.216 1.00 92.69 456 SER A N 1
ATOM 3354 C CA . SER A 1 456 ? 3.506 10.993 1.661 1.00 92.69 456 SER A CA 1
ATOM 3355 C C . SER A 1 456 ? 4.886 11.610 1.455 1.00 92.69 456 SER A C 1
ATOM 3357 O O . SER A 1 456 ? 5.113 12.353 0.495 1.00 92.69 456 SER A O 1
ATOM 3359 N N . ILE A 1 457 ? 5.795 11.305 2.381 1.00 90.94 457 ILE A N 1
ATOM 3360 C CA . ILE A 1 457 ? 7.219 11.640 2.335 1.00 90.94 457 ILE A CA 1
ATOM 3361 C C . ILE A 1 457 ? 7.990 10.332 2.520 1.00 90.94 457 ILE A C 1
ATOM 3363 O O . ILE A 1 457 ? 7.816 9.662 3.536 1.00 90.94 457 ILE A O 1
ATOM 3367 N N . PHE A 1 458 ? 8.830 9.956 1.558 1.00 89.75 458 PHE A N 1
ATOM 3368 C CA . PHE A 1 458 ? 9.443 8.626 1.536 1.00 89.75 458 PHE A CA 1
ATOM 3369 C C . PHE A 1 458 ? 10.908 8.622 1.100 1.00 89.75 458 PHE A C 1
ATOM 3371 O O . PHE A 1 458 ? 11.354 9.433 0.284 1.00 89.75 458 PHE A O 1
ATOM 3378 N N . GLY A 1 459 ? 11.649 7.648 1.626 1.00 85.88 459 GLY A N 1
ATOM 3379 C CA . GLY A 1 459 ? 12.916 7.223 1.056 1.00 85.88 459 GLY A CA 1
ATOM 3380 C C . GLY A 1 459 ? 12.682 6.561 -0.301 1.00 85.88 459 GLY A C 1
ATOM 3381 O O . GLY A 1 459 ? 11.746 5.780 -0.478 1.00 85.88 459 GLY A O 1
ATOM 3382 N N . GLU A 1 460 ? 13.526 6.884 -1.277 1.00 81.25 460 GLU A N 1
ATOM 3383 C CA . GLU A 1 460 ? 13.471 6.264 -2.597 1.00 81.25 460 GLU A CA 1
ATOM 3384 C C . GLU A 1 460 ? 14.846 5.790 -3.066 1.00 81.25 460 GLU A C 1
ATOM 3386 O O . GLU A 1 460 ? 15.699 6.592 -3.439 1.00 81.25 460 GLU A O 1
ATOM 3391 N N . ASN A 1 461 ? 15.037 4.472 -3.124 1.00 79.00 461 ASN A N 1
ATOM 3392 C CA . ASN A 1 461 ? 16.092 3.891 -3.947 1.00 79.00 461 ASN A CA 1
ATOM 3393 C C . ASN A 1 461 ? 15.760 4.159 -5.421 1.00 79.00 461 ASN A C 1
ATOM 3395 O O . ASN A 1 461 ? 14.695 3.757 -5.894 1.00 79.00 461 ASN A O 1
ATOM 3399 N N . TYR A 1 462 ? 16.644 4.837 -6.156 1.00 77.12 462 TYR A N 1
ATOM 3400 C CA . TYR A 1 462 ? 16.468 5.087 -7.589 1.00 77.12 462 TYR A CA 1
ATOM 3401 C C . TYR A 1 462 ? 17.134 3.956 -8.398 1.00 77.12 462 TYR A C 1
ATOM 3403 O O . TYR A 1 462 ? 18.361 3.851 -8.381 1.00 77.12 462 TYR A O 1
ATOM 3411 N N . PRO A 1 463 ? 16.383 3.102 -9.127 1.00 75.38 463 PRO A N 1
ATOM 3412 C CA . PRO A 1 463 ? 16.939 1.945 -9.828 1.00 75.38 463 PRO A CA 1
ATOM 3413 C C . PRO A 1 463 ? 18.084 2.274 -10.786 1.00 75.38 463 PRO A C 1
ATOM 3415 O O . PRO A 1 463 ? 19.060 1.536 -10.841 1.00 75.38 463 PRO A O 1
ATOM 3418 N N . GLY A 1 464 ? 18.014 3.406 -11.494 1.00 66.38 464 GLY A N 1
ATOM 3419 C CA . GLY A 1 464 ? 19.092 3.867 -12.374 1.00 66.38 464 GLY A CA 1
ATOM 3420 C C . GLY A 1 464 ? 20.417 4.224 -11.681 1.00 66.38 464 GLY A C 1
ATOM 3421 O O . GLY A 1 464 ? 21.410 4.353 -12.386 1.00 66.38 464 GLY A O 1
ATOM 3422 N N . ALA A 1 465 ? 20.441 4.375 -10.350 1.00 63.59 465 ALA A N 1
ATOM 3423 C CA . ALA A 1 465 ? 21.663 4.539 -9.553 1.00 63.59 465 ALA A CA 1
ATOM 3424 C C . ALA A 1 465 ? 22.162 3.195 -8.985 1.00 63.59 465 ALA A C 1
ATOM 3426 O O . ALA A 1 465 ? 23.364 2.983 -8.852 1.00 63.59 465 ALA A O 1
ATOM 3427 N N . LEU A 1 466 ? 21.252 2.248 -8.718 1.00 66.94 466 LEU A N 1
ATOM 3428 C CA . LEU A 1 466 ? 21.577 0.880 -8.301 1.00 66.94 466 LEU A CA 1
ATOM 3429 C C . LEU A 1 466 ? 22.046 0.034 -9.501 1.00 66.94 466 LEU A C 1
ATOM 3431 O O . LEU A 1 466 ? 21.345 -0.864 -9.971 1.00 66.94 466 LEU A O 1
ATOM 3435 N N . GLY A 1 467 ? 23.241 0.336 -10.016 1.00 60.59 467 GLY A N 1
ATOM 3436 C CA . GLY A 1 467 ? 23.793 -0.290 -11.223 1.00 60.59 467 GLY A CA 1
ATOM 3437 C C . GLY A 1 467 ? 24.081 -1.795 -11.102 1.00 60.59 467 GLY A C 1
ATOM 3438 O O . GLY A 1 467 ? 24.037 -2.507 -12.105 1.00 60.59 467 GLY A O 1
ATOM 3439 N N . SER A 1 468 ? 24.340 -2.308 -9.895 1.00 70.25 468 SER A N 1
ATOM 3440 C CA . SER A 1 468 ? 24.623 -3.729 -9.655 1.00 70.25 468 SER A CA 1
ATOM 3441 C C . SER A 1 468 ? 24.203 -4.181 -8.249 1.00 70.25 468 SER A C 1
ATOM 3443 O O . SER A 1 468 ? 23.891 -3.372 -7.378 1.00 70.25 468 SER A O 1
ATOM 3445 N N . ALA A 1 469 ? 24.271 -5.494 -8.002 1.00 70.69 469 ALA A N 1
ATOM 3446 C CA . ALA A 1 469 ? 24.123 -6.079 -6.667 1.00 70.69 469 ALA A CA 1
ATOM 3447 C C . ALA A 1 469 ? 25.337 -5.840 -5.734 1.00 70.69 469 ALA A C 1
ATOM 3449 O O . ALA A 1 469 ? 25.335 -6.335 -4.611 1.00 70.69 469 ALA A O 1
ATOM 3450 N N . THR A 1 470 ? 26.374 -5.129 -6.189 1.00 66.88 470 THR A N 1
ATOM 3451 C CA . THR A 1 470 ? 27.595 -4.828 -5.416 1.00 66.88 470 THR A CA 1
ATOM 3452 C C . THR A 1 470 ? 27.834 -3.337 -5.199 1.00 66.88 470 THR A C 1
ATOM 3454 O O . THR A 1 470 ? 28.652 -3.005 -4.351 1.00 66.88 470 THR A O 1
ATOM 3457 N N . GLY A 1 471 ? 27.145 -2.470 -5.950 1.00 68.88 471 GLY A N 1
ATOM 3458 C CA . GLY A 1 471 ? 27.374 -1.026 -5.955 1.00 68.88 471 GLY A CA 1
ATOM 3459 C C . GLY A 1 471 ? 26.917 -0.308 -4.691 1.00 68.88 471 GLY A C 1
ATOM 3460 O O . GLY A 1 471 ? 25.980 -0.739 -4.018 1.00 68.88 471 GLY A O 1
ATOM 3461 N N . ALA A 1 472 ? 27.573 0.817 -4.415 1.00 72.12 472 ALA A N 1
ATOM 3462 C CA . ALA A 1 472 ? 27.283 1.689 -3.289 1.00 72.12 472 ALA A CA 1
ATOM 3463 C C . ALA A 1 472 ? 25.839 2.235 -3.305 1.00 72.12 472 ALA A C 1
ATOM 3465 O O . ALA A 1 472 ? 25.333 2.694 -4.332 1.00 72.12 472 ALA A O 1
ATOM 3466 N N . VAL A 1 473 ? 25.190 2.233 -2.137 1.00 75.94 473 VAL A N 1
ATOM 3467 C CA . VAL A 1 473 ? 23.865 2.822 -1.905 1.00 75.94 473 VAL A CA 1
ATOM 3468 C C . VAL A 1 473 ? 23.972 3.967 -0.911 1.00 75.94 473 VAL A C 1
ATOM 3470 O O . VAL A 1 473 ? 24.275 3.758 0.262 1.00 75.94 473 VAL A O 1
ATOM 3473 N N . TYR A 1 474 ? 23.679 5.175 -1.380 1.00 76.75 474 TYR A N 1
ATOM 3474 C CA . TYR A 1 474 ? 23.628 6.387 -0.569 1.00 76.75 474 TYR A CA 1
ATOM 3475 C C . TYR A 1 474 ? 22.256 6.497 0.105 1.00 76.75 474 TYR A C 1
ATOM 3477 O O . TYR A 1 474 ? 21.230 6.307 -0.551 1.00 76.75 474 TYR A O 1
ATOM 3485 N N . GLN A 1 475 ? 22.205 6.831 1.394 1.00 79.56 475 GLN A N 1
ATOM 3486 C CA . GLN A 1 475 ? 20.956 7.249 2.033 1.00 79.56 475 GLN A CA 1
ATOM 3487 C C . GLN A 1 475 ? 20.659 8.703 1.642 1.00 79.56 475 GLN A C 1
ATOM 3489 O O . GLN A 1 475 ? 21.341 9.630 2.079 1.00 79.56 475 GLN A O 1
ATOM 3494 N N . ASN A 1 476 ? 19.619 8.899 0.831 1.00 76.38 476 ASN A N 1
ATOM 3495 C CA . ASN A 1 476 ? 19.205 10.208 0.339 1.00 76.38 476 ASN A CA 1
ATOM 3496 C C . ASN A 1 476 ? 18.842 11.133 1.503 1.00 76.38 476 ASN A C 1
ATOM 3498 O O . ASN A 1 476 ? 18.077 10.758 2.397 1.00 76.38 476 ASN A O 1
ATOM 3502 N N . GLN A 1 477 ? 19.363 12.360 1.454 1.00 71.44 477 GLN A N 1
ATOM 3503 C CA . GLN A 1 477 ? 18.988 13.431 2.378 1.00 71.44 477 GLN A CA 1
ATOM 3504 C C . GLN A 1 477 ? 17.682 14.104 1.927 1.00 71.44 477 GLN A C 1
ATOM 3506 O O . GLN A 1 477 ? 16.849 14.483 2.750 1.00 71.44 477 GLN A O 1
ATOM 3511 N N . ILE A 1 478 ? 17.474 14.216 0.609 1.00 75.62 478 ILE A N 1
ATOM 3512 C CA . ILE A 1 478 ? 16.241 14.744 0.028 1.00 75.62 478 ILE A CA 1
ATOM 3513 C C . ILE A 1 478 ? 15.247 13.591 -0.144 1.00 75.62 478 ILE A C 1
ATOM 3515 O O . ILE A 1 478 ? 15.282 12.854 -1.128 1.00 75.62 478 ILE A O 1
ATOM 3519 N N . LEU A 1 479 ? 14.345 13.435 0.828 1.00 82.62 479 LEU A N 1
ATOM 3520 C CA . LEU A 1 479 ? 13.229 12.493 0.722 1.00 82.62 479 LEU A CA 1
ATOM 3521 C C . LEU A 1 479 ? 12.216 12.964 -0.330 1.00 82.62 479 LEU A C 1
ATOM 3523 O O . LEU A 1 479 ? 11.834 14.141 -0.361 1.00 82.62 479 LEU A O 1
ATOM 3527 N N . SER A 1 480 ? 11.744 12.021 -1.144 1.00 85.88 480 SER A N 1
ATOM 3528 C CA . SER A 1 480 ? 10.679 12.232 -2.124 1.00 85.88 480 SER A CA 1
ATOM 3529 C C . SER A 1 480 ? 9.371 12.620 -1.442 1.00 85.88 480 SER A C 1
ATOM 3531 O O . SER A 1 480 ? 9.114 12.237 -0.299 1.00 85.88 480 SER A O 1
ATOM 3533 N N . LYS A 1 481 ? 8.513 13.358 -2.151 1.00 89.75 481 LYS A N 1
ATOM 3534 C CA . LYS A 1 481 ? 7.211 13.824 -1.659 1.00 89.75 481 LYS A CA 1
ATOM 3535 C C . LYS A 1 481 ? 6.135 13.633 -2.717 1.00 89.75 481 LYS A C 1
ATOM 3537 O O . LYS A 1 481 ? 6.323 14.001 -3.875 1.00 89.75 481 LYS A O 1
ATOM 3542 N N . THR A 1 482 ? 4.989 13.111 -2.302 1.00 90.56 482 THR A N 1
ATOM 3543 C CA . THR A 1 482 ? 3.789 12.967 -3.134 1.00 90.56 482 THR A CA 1
ATOM 3544 C C . THR A 1 482 ? 2.595 13.605 -2.438 1.00 90.56 482 THR A C 1
ATOM 3546 O O . THR A 1 482 ? 2.416 13.433 -1.234 1.00 90.56 482 THR A O 1
ATOM 3549 N N . SER A 1 483 ? 1.761 14.311 -3.198 1.00 93.19 483 SER A N 1
ATOM 3550 C CA . SER A 1 483 ? 0.432 14.755 -2.772 1.00 93.19 483 SER A CA 1
ATOM 3551 C C . SER A 1 483 ? -0.589 14.464 -3.864 1.00 93.19 483 SER A C 1
ATOM 3553 O O . SER A 1 483 ? -0.391 14.859 -5.015 1.00 93.19 483 SER A O 1
ATOM 3555 N N . LEU A 1 484 ? -1.676 13.801 -3.497 1.00 94.31 484 LEU A N 1
ATOM 3556 C CA . LEU A 1 484 ? -2.763 13.391 -4.371 1.00 94.31 484 LEU A CA 1
ATOM 3557 C C . LEU A 1 484 ? -4.087 13.867 -3.772 1.00 94.31 484 LEU A C 1
ATOM 3559 O O . LEU A 1 484 ? -4.473 13.411 -2.698 1.00 94.31 484 LEU A O 1
ATOM 3563 N N . ASP A 1 485 ? -4.804 14.708 -4.507 1.00 95.94 485 ASP A N 1
ATOM 3564 C CA . ASP A 1 485 ? -6.179 15.100 -4.206 1.00 95.94 485 ASP A CA 1
ATOM 3565 C C . ASP A 1 485 ? -7.123 14.467 -5.233 1.00 95.94 485 ASP A C 1
ATOM 3567 O O . ASP A 1 485 ? -6.988 14.706 -6.436 1.00 95.94 485 ASP A O 1
ATOM 3571 N N . ARG A 1 486 ? -8.092 13.668 -4.775 1.00 95.31 486 ARG A N 1
ATOM 3572 C CA . ARG A 1 486 ? -9.145 13.078 -5.617 1.00 95.31 486 ARG A CA 1
ATOM 3573 C C . ARG A 1 486 ? -10.515 13.597 -5.213 1.00 95.31 486 ARG A C 1
ATOM 3575 O O . ARG A 1 486 ? -10.846 13.597 -4.031 1.00 95.31 486 ARG A O 1
ATOM 3582 N N . PHE A 1 487 ? -11.327 13.948 -6.201 1.00 97.12 487 PHE A N 1
ATOM 3583 C CA . PHE A 1 487 ? -12.732 14.316 -6.052 1.00 97.12 487 PHE A CA 1
ATOM 3584 C C . PHE A 1 487 ? -13.581 13.381 -6.912 1.00 97.12 487 PHE A C 1
ATOM 3586 O O . PHE A 1 487 ? -13.219 13.110 -8.058 1.00 97.12 487 PHE A O 1
ATOM 3593 N N . THR A 1 488 ? -14.700 12.898 -6.379 1.00 95.50 488 THR A N 1
ATOM 3594 C CA . THR A 1 488 ? -15.662 12.046 -7.088 1.00 95.50 488 THR A CA 1
ATOM 3595 C C . THR A 1 488 ? -17.091 12.537 -6.872 1.00 95.50 488 THR A C 1
ATOM 3597 O O . THR A 1 488 ? -17.450 13.007 -5.792 1.00 95.50 488 THR A O 1
ATOM 3600 N N . ALA A 1 489 ? -17.914 12.402 -7.905 1.00 95.69 489 ALA A N 1
ATOM 3601 C CA . ALA A 1 489 ? -19.357 12.559 -7.866 1.00 95.69 489 ALA A CA 1
ATOM 3602 C C . ALA A 1 489 ? -19.971 11.372 -8.619 1.00 95.69 489 ALA A C 1
ATOM 3604 O O . ALA A 1 489 ? -19.668 11.159 -9.792 1.00 95.69 489 ALA A O 1
ATOM 3605 N N . ARG A 1 490 ? -20.793 10.572 -7.938 1.00 92.31 490 ARG A N 1
ATOM 3606 C CA . ARG A 1 490 ? -21.453 9.388 -8.498 1.00 92.31 490 ARG A CA 1
ATOM 3607 C C . ARG A 1 490 ? -22.951 9.519 -8.309 1.00 92.31 490 ARG A C 1
ATOM 3609 O O . ARG A 1 490 ? -23.407 9.737 -7.195 1.00 92.31 490 ARG A O 1
ATOM 3616 N N . TYR A 1 491 ? -23.715 9.373 -9.374 1.00 93.06 491 TYR A N 1
ATOM 3617 C CA . TYR A 1 491 ? -25.169 9.428 -9.351 1.00 93.06 491 TYR A CA 1
ATOM 3618 C C . TYR A 1 491 ? -25.729 8.122 -9.905 1.00 93.06 491 TYR A C 1
ATOM 3620 O O . TYR A 1 491 ? -25.285 7.677 -10.959 1.00 93.06 491 TYR A O 1
ATOM 3628 N N . ARG A 1 492 ? -26.689 7.514 -9.206 1.00 89.38 492 ARG A N 1
ATOM 3629 C CA . ARG A 1 492 ? -27.458 6.353 -9.670 1.00 89.38 492 ARG A CA 1
ATOM 3630 C C . ARG A 1 492 ? -28.936 6.720 -9.701 1.00 89.38 492 ARG A C 1
ATOM 3632 O O . ARG A 1 492 ? -29.433 7.359 -8.770 1.00 89.38 492 ARG A O 1
ATOM 3639 N N . ARG A 1 493 ? -29.627 6.279 -10.750 1.00 90.12 493 ARG A N 1
ATOM 3640 C CA . ARG A 1 493 ? -31.080 6.272 -10.848 1.00 90.12 493 ARG A CA 1
ATOM 3641 C C . ARG A 1 493 ? -31.568 4.892 -11.291 1.00 90.12 493 ARG A C 1
ATOM 3643 O O . ARG A 1 493 ? -31.282 4.481 -12.410 1.00 90.12 493 ARG A O 1
ATOM 3650 N N . ASN A 1 494 ? -32.331 4.226 -10.433 1.00 85.25 494 ASN A N 1
ATOM 3651 C CA . ASN A 1 494 ? -32.834 2.868 -10.642 1.00 85.25 494 ASN A CA 1
ATOM 3652 C C . ASN A 1 494 ? -34.330 2.802 -10.257 1.00 85.25 494 ASN A C 1
ATOM 3654 O O . ASN A 1 494 ? -34.640 2.406 -9.130 1.00 85.25 494 ASN A O 1
ATOM 3658 N N . PRO A 1 495 ? -35.253 3.257 -11.131 1.00 84.88 495 PRO A N 1
ATOM 3659 C CA . PRO A 1 495 ? -36.695 3.160 -10.895 1.00 84.88 495 PRO A CA 1
ATOM 3660 C C . PRO A 1 495 ? -37.171 1.701 -10.846 1.00 84.88 495 PRO A C 1
ATOM 3662 O O . PRO A 1 495 ? -36.448 0.782 -11.224 1.00 84.88 495 PRO A O 1
ATOM 3665 N N . GLU A 1 496 ? -38.415 1.484 -10.419 1.00 77.44 496 GLU A N 1
ATOM 3666 C CA . GLU A 1 496 ? -39.045 0.159 -10.443 1.00 77.44 496 GLU A CA 1
ATOM 3667 C C . GLU A 1 496 ? -39.250 -0.329 -11.891 1.00 77.44 496 GLU A C 1
ATOM 3669 O O . GLU A 1 496 ? -40.232 0.005 -12.554 1.00 77.44 496 GLU A O 1
ATOM 3674 N N . GLY A 1 497 ? -38.292 -1.107 -12.399 1.00 73.94 497 GLY A N 1
ATOM 3675 C CA . GLY A 1 497 ? -38.361 -1.759 -13.706 1.00 73.94 497 GLY A CA 1
ATOM 3676 C C . GLY A 1 497 ? -36.992 -2.183 -14.241 1.00 73.94 497 GLY A C 1
ATOM 3677 O O . GLY A 1 497 ? -35.995 -1.493 -14.066 1.00 73.94 497 GLY A O 1
ATOM 3678 N N . ASP A 1 498 ? -36.952 -3.303 -14.960 1.00 80.94 498 ASP A N 1
ATOM 3679 C CA . ASP A 1 498 ? -35.716 -3.950 -15.430 1.00 80.94 498 ASP A CA 1
ATOM 3680 C C . ASP A 1 498 ? -34.949 -3.194 -16.542 1.00 80.94 498 ASP A C 1
ATOM 3682 O O . ASP A 1 498 ? -33.853 -3.599 -16.927 1.00 80.94 498 ASP A O 1
ATOM 3686 N N . LEU A 1 499 ? -35.490 -2.100 -17.091 1.00 86.44 499 LEU A N 1
ATOM 3687 C CA . LEU A 1 499 ? -34.915 -1.405 -18.255 1.00 86.44 499 LEU A CA 1
ATOM 3688 C C . LEU A 1 499 ? -33.903 -0.295 -17.922 1.00 86.44 499 LEU A C 1
ATOM 3690 O O . LEU A 1 499 ? -33.129 0.082 -18.807 1.00 86.44 499 LEU A O 1
ATOM 3694 N N . ILE A 1 500 ? -33.934 0.273 -16.712 1.00 86.88 500 ILE A N 1
ATOM 3695 C CA . ILE A 1 500 ? -33.180 1.490 -16.369 1.00 86.88 500 ILE A CA 1
ATOM 3696 C C . ILE A 1 500 ? -32.460 1.316 -15.031 1.00 86.88 500 ILE A C 1
ATOM 3698 O O . ILE A 1 500 ? -33.060 1.461 -13.971 1.00 86.88 500 ILE A O 1
ATOM 3702 N N . ASP A 1 501 ? -31.148 1.121 -15.097 1.00 86.00 501 ASP A N 1
ATOM 3703 C CA . ASP A 1 501 ? -30.223 1.309 -13.977 1.00 86.00 501 ASP A CA 1
ATOM 3704 C C . ASP A 1 501 ? -29.118 2.279 -14.416 1.00 86.00 501 ASP A C 1
ATOM 3706 O O . ASP A 1 501 ? -28.015 1.881 -14.807 1.00 86.00 501 ASP A O 1
ATOM 3710 N N . LEU A 1 502 ? -29.468 3.566 -14.442 1.00 88.56 502 LEU A N 1
ATOM 3711 C CA . LEU A 1 502 ? -28.660 4.645 -14.999 1.00 88.56 502 LEU A CA 1
ATOM 3712 C C . LEU A 1 502 ? -27.631 5.125 -13.974 1.00 88.56 502 LEU A C 1
ATOM 3714 O O . LEU A 1 502 ? -27.995 5.590 -12.893 1.00 88.56 502 LEU A O 1
ATOM 3718 N N . LYS A 1 503 ? -26.346 5.091 -14.325 1.00 89.69 503 LYS A N 1
ATOM 3719 C CA . LYS A 1 503 ? -25.242 5.530 -13.465 1.00 89.69 503 LYS A CA 1
ATOM 3720 C C . LYS A 1 503 ? -24.385 6.560 -14.189 1.00 89.69 503 LYS A C 1
ATOM 3722 O O . LYS A 1 503 ? -24.021 6.384 -15.346 1.00 89.69 503 LYS A O 1
ATOM 3727 N N . LEU A 1 504 ? -24.030 7.623 -13.479 1.00 92.00 504 LEU A N 1
ATOM 3728 C CA . LEU A 1 504 ? -23.096 8.654 -13.915 1.00 92.00 504 LEU A CA 1
ATOM 3729 C C . LEU A 1 504 ? -21.963 8.747 -12.891 1.00 92.00 504 LEU A C 1
ATOM 3731 O O . LEU A 1 504 ? -22.197 9.085 -11.733 1.00 92.00 504 LEU A O 1
ATOM 3735 N N . ASN A 1 505 ? -20.737 8.470 -13.318 1.00 92.19 505 ASN A N 1
ATOM 3736 C CA . ASN A 1 505 ? -19.510 8.709 -12.566 1.00 92.19 505 ASN A CA 1
ATOM 3737 C C . ASN A 1 505 ? -18.818 9.956 -13.129 1.00 92.19 505 ASN A C 1
ATOM 3739 O O . ASN A 1 505 ? -18.746 10.144 -14.343 1.00 92.19 505 ASN A O 1
ATOM 3743 N N . GLY A 1 506 ? -18.289 10.811 -12.262 1.00 94.50 506 GLY A N 1
ATOM 3744 C CA . GLY A 1 506 ? -17.481 11.968 -12.632 1.00 94.50 506 GLY A CA 1
ATOM 3745 C C . GLY A 1 506 ? -16.388 12.184 -11.596 1.00 94.50 506 GLY A C 1
ATOM 3746 O O . GLY A 1 506 ? -16.649 12.129 -10.394 1.00 94.50 506 GLY A O 1
ATOM 3747 N N . TRP A 1 507 ? -15.150 12.399 -12.035 1.00 95.12 507 TRP A N 1
ATOM 3748 C CA . TRP A 1 507 ? -14.011 12.452 -11.121 1.00 95.12 507 TRP A CA 1
ATOM 3749 C C . TRP A 1 507 ? -12.888 13.374 -11.595 1.00 95.12 507 TRP A C 1
ATOM 3751 O O . TRP A 1 507 ? -12.715 13.619 -12.787 1.00 95.12 507 TRP A O 1
ATOM 3761 N N . ILE A 1 508 ? -12.110 13.873 -10.631 1.00 96.12 508 ILE A N 1
ATOM 3762 C CA . ILE A 1 508 ? -10.920 14.706 -10.842 1.00 96.12 508 ILE A CA 1
ATOM 3763 C C . ILE A 1 508 ? -9.808 14.200 -9.919 1.00 96.12 508 ILE A C 1
ATOM 3765 O O . ILE A 1 508 ? -9.993 14.155 -8.703 1.00 96.12 508 ILE A O 1
ATOM 3769 N N . SER A 1 509 ? -8.646 13.882 -10.484 1.00 95.12 509 SER A N 1
ATOM 3770 C CA . SER A 1 509 ? -7.426 13.489 -9.772 1.00 95.12 509 SER A CA 1
ATOM 3771 C C . SER A 1 509 ? -6.328 14.530 -10.016 1.00 95.12 509 SER A C 1
ATOM 3773 O O . SER A 1 509 ? -5.968 14.809 -11.159 1.00 95.12 509 SER A O 1
ATOM 3775 N N . LYS A 1 510 ? -5.770 15.102 -8.945 1.00 94.75 510 LYS A N 1
ATOM 3776 C CA . LYS A 1 510 ? -4.642 16.043 -8.993 1.00 94.75 510 LYS A CA 1
ATOM 3777 C C . LYS A 1 510 ? -3.460 15.470 -8.229 1.00 94.75 510 LYS A C 1
ATOM 3779 O O . LYS A 1 510 ? -3.444 15.479 -7.001 1.00 94.75 510 LYS A O 1
ATOM 3784 N N . LEU A 1 511 ? -2.458 14.990 -8.955 1.00 92.44 511 LEU A N 1
ATOM 3785 C CA . LEU A 1 511 ? -1.214 14.471 -8.398 1.00 92.44 511 LEU A CA 1
ATOM 3786 C C . LEU A 1 511 ? -0.099 15.510 -8.532 1.00 92.44 511 LEU A C 1
ATOM 3788 O O . LEU A 1 511 ? 0.097 16.091 -9.603 1.00 92.44 511 LEU A O 1
ATOM 3792 N N . ARG A 1 512 ? 0.669 15.730 -7.467 1.00 91.06 512 ARG A N 1
ATOM 3793 C CA . ARG A 1 512 ? 1.952 16.445 -7.488 1.00 91.06 512 ARG A CA 1
ATOM 3794 C C . ARG A 1 512 ? 3.016 15.537 -6.886 1.00 91.06 512 ARG A C 1
ATOM 3796 O O . ARG A 1 512 ? 2.787 14.922 -5.848 1.00 91.06 512 ARG A O 1
ATOM 3803 N N . GLU A 1 513 ? 4.170 15.456 -7.536 1.00 85.75 513 GLU A N 1
ATOM 3804 C CA . GLU A 1 513 ? 5.270 14.586 -7.118 1.00 85.75 513 GLU A CA 1
ATOM 3805 C C . GLU A 1 513 ? 6.610 15.323 -7.219 1.00 85.75 513 GLU A C 1
ATOM 3807 O O . GLU A 1 513 ? 6.835 16.179 -8.080 1.00 85.75 513 GLU A O 1
ATOM 3812 N N . ASN A 1 514 ? 7.498 14.978 -6.301 1.00 81.94 514 ASN A N 1
ATOM 3813 C CA . ASN A 1 514 ? 8.839 15.497 -6.121 1.00 81.94 514 ASN A CA 1
ATOM 3814 C C . ASN A 1 514 ? 9.708 14.288 -5.739 1.00 81.94 514 ASN A C 1
ATOM 3816 O O . ASN A 1 514 ? 9.375 13.578 -4.794 1.00 81.94 514 ASN A O 1
ATOM 3820 N N . ALA A 1 515 ? 10.768 14.013 -6.495 1.00 73.81 515 ALA A N 1
ATOM 3821 C CA . ALA A 1 515 ? 11.682 12.901 -6.241 1.00 73.81 515 ALA A CA 1
ATOM 3822 C C . ALA A 1 515 ? 13.110 13.328 -6.619 1.00 73.81 515 ALA A C 1
ATOM 3824 O O . ALA A 1 515 ? 13.257 14.051 -7.614 1.00 73.81 515 ALA A O 1
ATOM 3825 N N . PRO A 1 516 ? 14.141 12.939 -5.846 1.00 66.12 516 PRO A N 1
ATOM 3826 C CA . PRO A 1 516 ? 15.517 13.359 -6.081 1.00 66.12 516 PRO A CA 1
ATOM 3827 C C . PRO A 1 516 ? 16.046 12.838 -7.421 1.00 66.12 516 PRO A C 1
ATOM 3829 O O . PRO A 1 516 ? 15.575 11.835 -7.966 1.00 66.12 516 PRO A O 1
ATOM 3832 N N . SER A 1 517 ? 17.043 13.537 -7.961 1.00 57.44 517 SER A N 1
ATOM 3833 C CA . SER A 1 517 ? 17.750 13.106 -9.168 1.00 57.44 517 SER A CA 1
ATOM 3834 C C . SER A 1 517 ? 18.677 11.909 -8.899 1.00 57.44 517 SER A C 1
ATOM 3836 O O . SER A 1 517 ? 18.883 11.498 -7.757 1.00 57.44 517 SER A O 1
ATOM 3838 N N . LEU A 1 518 ? 19.319 11.409 -9.963 1.00 55.19 518 LEU A N 1
ATOM 3839 C CA . LEU A 1 518 ? 20.399 10.410 -9.905 1.00 55.19 518 LEU A CA 1
ATOM 3840 C C . LEU A 1 518 ? 21.557 10.769 -8.949 1.00 55.19 518 LEU A C 1
ATOM 3842 O O . LEU A 1 518 ? 22.322 9.879 -8.596 1.00 55.19 518 LEU A O 1
ATOM 3846 N N . VAL A 1 519 ? 21.696 12.040 -8.555 1.00 53.09 519 VAL A N 1
ATOM 3847 C CA . VAL A 1 519 ? 22.797 12.560 -7.723 1.00 53.09 519 VAL A CA 1
ATOM 3848 C C . VAL A 1 519 ? 22.301 13.321 -6.480 1.00 53.09 519 VAL A C 1
ATOM 3850 O O . VAL A 1 519 ? 22.994 14.201 -5.982 1.00 53.09 519 VAL A O 1
ATOM 3853 N N . ASN A 1 520 ? 21.089 13.019 -5.982 1.00 58.78 520 ASN A N 1
ATOM 3854 C CA . ASN A 1 520 ? 20.486 13.670 -4.798 1.00 58.78 520 ASN A CA 1
ATOM 3855 C C . ASN A 1 520 ? 20.396 15.219 -4.921 1.00 58.78 520 ASN A C 1
ATOM 3857 O O . ASN A 1 520 ? 20.435 15.934 -3.924 1.00 58.78 520 ASN A O 1
ATOM 3861 N N . SER A 1 521 ? 20.260 15.749 -6.148 1.00 56.94 521 SER A N 1
ATOM 3862 C CA . SER A 1 521 ? 20.109 17.194 -6.420 1.00 56.94 521 SER A CA 1
ATOM 3863 C C . SER A 1 521 ? 18.648 17.669 -6.372 1.00 56.94 521 SER A C 1
ATOM 3865 O O . SER A 1 521 ? 17.733 16.845 -6.290 1.00 56.94 521 SER A O 1
ATOM 3867 N N . ASP A 1 522 ? 18.436 18.994 -6.459 1.00 54.16 522 ASP A N 1
ATOM 3868 C CA . ASP A 1 522 ? 17.119 19.644 -6.317 1.00 54.16 522 ASP A CA 1
ATOM 3869 C C . ASP A 1 522 ? 16.023 18.963 -7.173 1.00 54.16 522 ASP A C 1
ATOM 3871 O O . ASP A 1 522 ? 16.112 18.942 -8.408 1.00 54.16 522 ASP A O 1
ATOM 3875 N N . PRO A 1 523 ? 15.007 18.352 -6.537 1.00 61.66 523 PRO A N 1
ATOM 3876 C CA . PRO A 1 523 ? 14.003 17.535 -7.205 1.00 61.66 523 PRO A CA 1
ATOM 3877 C C . PRO A 1 523 ? 13.031 18.366 -8.050 1.00 61.66 523 PRO A C 1
ATOM 3879 O O . PRO A 1 523 ? 12.121 19.032 -7.537 1.00 61.66 523 PRO A O 1
ATOM 3882 N N . ALA A 1 524 ? 13.155 18.233 -9.372 1.00 66.00 524 ALA A N 1
ATOM 3883 C CA . ALA A 1 524 ? 12.225 18.825 -10.322 1.00 66.00 524 ALA A CA 1
ATOM 3884 C C . ALA A 1 524 ? 10.784 18.349 -10.072 1.00 66.00 524 ALA A C 1
ATOM 3886 O O . ALA A 1 524 ? 10.442 17.169 -10.200 1.00 66.00 524 ALA A O 1
ATOM 3887 N N . ARG A 1 525 ? 9.928 19.299 -9.695 1.00 80.94 525 ARG A N 1
ATOM 3888 C CA . ARG A 1 525 ? 8.551 19.047 -9.266 1.00 80.94 525 ARG A CA 1
ATOM 3889 C C . ARG A 1 525 ? 7.664 18.834 -10.489 1.00 80.94 525 ARG A C 1
ATOM 3891 O O . ARG A 1 525 ? 7.657 19.674 -11.387 1.00 80.94 525 ARG A O 1
ATOM 3898 N N . ARG A 1 526 ? 6.880 17.755 -10.506 1.00 83.06 526 ARG A N 1
ATOM 3899 C CA . ARG A 1 526 ? 5.956 17.416 -11.602 1.00 83.06 526 ARG A CA 1
ATOM 3900 C C . ARG A 1 526 ? 4.504 17.361 -11.143 1.00 83.06 526 ARG A C 1
ATOM 3902 O O . ARG A 1 526 ? 4.219 17.171 -9.959 1.00 83.06 526 ARG A O 1
ATOM 3909 N N . TYR A 1 527 ? 3.590 17.493 -12.096 1.00 89.25 527 TYR A N 1
ATOM 3910 C CA . TYR A 1 527 ? 2.167 17.242 -11.908 1.00 89.25 527 TYR A CA 1
ATOM 3911 C C . TYR A 1 527 ? 1.631 16.230 -12.919 1.00 89.25 527 TYR A C 1
ATOM 3913 O O . TYR A 1 527 ? 2.124 16.142 -14.045 1.00 89.25 527 TYR A O 1
ATOM 3921 N N . VAL A 1 528 ? 0.579 15.522 -12.509 1.00 91.06 528 VAL A N 1
ATOM 3922 C CA . VAL A 1 528 ? -0.400 14.907 -13.407 1.00 91.06 528 VAL A CA 1
ATOM 3923 C C . VAL A 1 528 ? -1.776 15.359 -12.929 1.00 91.06 528 VAL A C 1
ATOM 3925 O O . VAL A 1 528 ? -2.128 15.152 -11.770 1.00 91.06 528 VAL A O 1
ATOM 3928 N N . ASP A 1 529 ? -2.520 16.024 -13.803 1.00 93.56 529 ASP A N 1
ATOM 3929 C CA . ASP A 1 529 ? -3.921 16.381 -13.595 1.00 93.56 529 ASP A CA 1
ATOM 3930 C C . ASP A 1 529 ? -4.763 15.574 -14.580 1.00 93.56 529 ASP A C 1
ATOM 3932 O O . ASP A 1 529 ? -4.551 15.654 -15.793 1.00 93.56 529 ASP A O 1
ATOM 3936 N N . SER A 1 530 ? -5.724 14.813 -14.072 1.00 93.12 530 SER A N 1
ATOM 3937 C CA . SER A 1 530 ? -6.662 14.051 -14.889 1.00 93.12 530 SER A CA 1
ATOM 3938 C C . SER A 1 530 ? -8.094 14.214 -14.398 1.00 93.12 530 SER A C 1
ATOM 3940 O O . SER A 1 530 ? -8.355 14.474 -13.223 1.00 93.12 530 SER A O 1
ATOM 3942 N N . TRP A 1 531 ? -9.036 14.100 -15.324 1.00 94.94 531 TRP A N 1
ATOM 3943 C CA . TRP A 1 531 ? -10.460 14.048 -15.023 1.00 94.94 531 TRP A CA 1
ATOM 3944 C C . TRP A 1 531 ? -11.162 13.146 -16.025 1.00 94.94 531 TRP A C 1
ATOM 3946 O O . TRP A 1 531 ? -10.697 12.977 -17.154 1.00 94.94 531 TRP A O 1
ATOM 3956 N N . GLY A 1 532 ? -12.283 12.573 -15.615 1.00 94.19 532 GLY A N 1
ATOM 3957 C CA . GLY A 1 532 ? -13.070 11.706 -16.473 1.00 94.19 532 GLY A CA 1
ATOM 3958 C C . GLY A 1 532 ? -14.527 11.652 -16.059 1.00 94.19 532 GLY A C 1
ATOM 3959 O O . GLY A 1 532 ? -14.910 12.119 -14.982 1.00 94.19 532 GLY A O 1
ATOM 3960 N N . THR A 1 533 ? -15.342 11.101 -16.948 1.00 93.81 533 THR A N 1
ATOM 3961 C CA . THR A 1 533 ? -16.747 10.819 -16.680 1.00 93.81 533 THR A CA 1
ATOM 3962 C C . THR A 1 533 ? -17.205 9.593 -17.455 1.00 93.81 533 THR A C 1
ATOM 3964 O O . THR A 1 533 ? -16.792 9.378 -18.594 1.00 93.81 533 THR A O 1
ATOM 3967 N N . ASP A 1 534 ? -18.055 8.797 -16.820 1.00 91.25 534 ASP A N 1
ATOM 3968 C CA . ASP A 1 534 ? -18.573 7.535 -17.327 1.00 91.25 534 ASP A CA 1
ATOM 3969 C C . ASP A 1 534 ? -20.092 7.541 -17.141 1.00 91.25 534 ASP A C 1
ATOM 3971 O O . ASP A 1 534 ? -20.581 7.853 -16.055 1.00 91.25 534 ASP A O 1
ATOM 3975 N N . LEU A 1 535 ? -20.838 7.210 -18.190 1.00 92.38 535 LEU A N 1
ATOM 3976 C CA . LEU A 1 535 ? -22.295 7.116 -18.190 1.00 92.38 535 LEU A CA 1
ATOM 3977 C C . LEU A 1 535 ? -22.679 5.702 -18.624 1.00 92.38 535 LEU A C 1
ATOM 3979 O O . LEU A 1 535 ? -22.414 5.333 -19.767 1.00 92.38 535 LEU A O 1
ATOM 3983 N N . THR A 1 536 ? -23.302 4.929 -17.738 1.00 90.12 536 THR A N 1
ATOM 3984 C CA . THR A 1 536 ? -23.768 3.559 -18.005 1.00 90.12 536 THR A CA 1
ATOM 3985 C C . THR A 1 536 ? -25.262 3.417 -17.738 1.00 90.12 536 THR A C 1
ATOM 3987 O O . THR A 1 536 ? -25.833 4.127 -16.913 1.00 90.12 536 THR A O 1
ATOM 3990 N N . ASN A 1 537 ? -25.908 2.493 -18.445 1.00 90.38 537 ASN A N 1
ATOM 3991 C CA . ASN A 1 537 ? -27.241 1.998 -18.131 1.00 90.38 537 ASN A CA 1
ATOM 3992 C C . ASN A 1 537 ? -27.238 0.471 -18.245 1.00 90.38 537 ASN A C 1
ATOM 3994 O O . ASN A 1 537 ? -26.788 -0.061 -19.263 1.00 90.38 537 ASN A O 1
ATOM 3998 N N . SER A 1 538 ? -27.755 -0.221 -17.230 1.00 87.06 538 SER A N 1
ATOM 3999 C CA . SER A 1 538 ? -28.094 -1.643 -17.347 1.00 87.06 538 SER A CA 1
ATOM 4000 C C . SER A 1 538 ? -29.562 -1.799 -17.752 1.00 87.06 538 SER A C 1
ATOM 4002 O O . SER A 1 538 ? -30.431 -1.085 -17.248 1.00 87.06 538 SER A O 1
ATOM 4004 N N . SER A 1 539 ? -29.839 -2.758 -18.633 1.00 86.62 539 SER A N 1
ATOM 4005 C CA . SER A 1 539 ? -31.188 -3.167 -19.030 1.00 86.62 539 SER A CA 1
ATOM 4006 C C . SER A 1 539 ? -31.307 -4.689 -19.056 1.00 86.62 539 SER A C 1
ATOM 4008 O O . SER A 1 539 ? -30.365 -5.398 -19.413 1.00 86.62 539 SER A O 1
ATOM 4010 N N . ARG A 1 540 ? -32.494 -5.194 -18.733 1.00 85.00 540 ARG A N 1
ATOM 4011 C CA . ARG A 1 540 ? -32.888 -6.603 -18.780 1.00 85.00 540 ARG A CA 1
ATOM 4012 C C . ARG A 1 540 ? -34.233 -6.739 -19.485 1.00 85.00 540 ARG A C 1
ATOM 4014 O O . ARG A 1 540 ? -35.122 -5.912 -19.309 1.00 85.00 540 ARG A O 1
ATOM 4021 N N . ILE A 1 541 ? -34.368 -7.774 -20.309 1.00 88.25 541 ILE A N 1
ATOM 4022 C CA . ILE A 1 541 ? -35.575 -8.068 -21.085 1.00 88.25 541 ILE A CA 1
ATOM 4023 C C . ILE A 1 541 ? -35.732 -9.587 -21.160 1.00 88.25 541 ILE A C 1
ATOM 4025 O O . ILE A 1 541 ? -34.859 -10.274 -21.692 1.00 88.25 541 ILE A O 1
ATOM 4029 N N . LEU A 1 542 ? -36.850 -10.129 -20.676 1.00 86.69 542 LEU A N 1
ATOM 4030 C CA . LEU A 1 542 ? -37.198 -11.523 -20.946 1.00 86.69 542 LEU A CA 1
ATOM 4031 C C . LEU A 1 542 ? -37.674 -11.649 -22.400 1.00 86.69 542 LEU A C 1
ATOM 4033 O O . LEU A 1 542 ? -38.617 -10.978 -22.816 1.00 86.69 542 LEU A O 1
ATOM 4037 N N . THR A 1 543 ? -37.013 -12.498 -23.184 1.00 88.94 543 THR A N 1
ATOM 4038 C CA . THR A 1 543 ? -37.306 -12.704 -24.610 1.00 88.94 543 THR A CA 1
ATOM 4039 C C . THR A 1 543 ? -37.796 -14.135 -24.870 1.00 88.94 543 THR A C 1
ATOM 4041 O O . THR A 1 543 ? -37.531 -15.028 -24.061 1.00 88.94 543 THR A O 1
ATOM 4044 N N . PRO A 1 544 ? -38.422 -14.422 -26.030 1.00 91.44 544 PRO A N 1
ATOM 4045 C CA . PRO A 1 544 ? -38.781 -15.790 -26.425 1.00 91.44 544 PRO A CA 1
ATOM 4046 C C . PRO A 1 544 ? -37.595 -16.764 -26.564 1.00 91.44 544 PRO A C 1
ATOM 4048 O O . PRO A 1 544 ? -37.816 -17.953 -26.768 1.00 91.44 544 PRO A O 1
ATOM 4051 N N . ILE A 1 545 ? -36.353 -16.269 -26.490 1.00 90.44 545 ILE A N 1
ATOM 4052 C CA . ILE A 1 545 ? -35.109 -17.048 -26.574 1.00 90.44 545 ILE A CA 1
ATOM 4053 C C . ILE A 1 545 ? -34.245 -16.926 -25.304 1.00 90.44 545 ILE A C 1
ATOM 4055 O O . ILE A 1 545 ? -33.044 -17.178 -25.362 1.00 90.44 545 ILE A O 1
ATOM 4059 N N . GLY A 1 546 ? -34.841 -16.535 -24.170 1.00 87.00 546 GLY A N 1
ATOM 4060 C CA . GLY A 1 546 ? -34.171 -16.435 -22.868 1.00 87.00 546 GLY A CA 1
ATOM 4061 C C . GLY A 1 546 ? -34.160 -15.032 -22.265 1.00 87.00 546 GLY A C 1
ATOM 4062 O O . GLY A 1 546 ? -34.621 -14.066 -22.882 1.00 87.00 546 GLY A O 1
ATOM 4063 N N . LEU A 1 547 ? -33.604 -14.908 -21.059 1.00 84.69 547 LEU A N 1
ATOM 4064 C CA . LEU A 1 547 ? -33.331 -13.604 -20.455 1.00 84.69 547 LEU A CA 1
ATOM 4065 C C . LEU A 1 547 ? -32.170 -12.941 -21.205 1.00 84.69 547 LEU A C 1
ATOM 4067 O O . LEU A 1 547 ? -31.083 -13.507 -21.304 1.00 84.69 547 LEU A O 1
ATOM 4071 N N . PHE A 1 548 ? -32.403 -11.743 -21.731 1.00 88.12 548 PHE A N 1
ATOM 4072 C CA . PHE A 1 548 ? -31.375 -10.883 -22.299 1.00 88.12 548 PHE A CA 1
ATOM 4073 C C . PHE A 1 548 ? -31.016 -9.789 -21.291 1.00 88.12 548 PHE A C 1
ATOM 4075 O O . PHE A 1 548 ? -31.908 -9.140 -20.741 1.00 88.12 548 PHE A O 1
ATOM 4082 N N . SER A 1 549 ? -29.726 -9.553 -21.067 1.00 87.19 549 SER A N 1
ATOM 4083 C CA . SER A 1 549 ? -29.229 -8.399 -20.316 1.00 87.19 549 SER A CA 1
ATOM 4084 C C . SER A 1 549 ? -28.177 -7.642 -21.121 1.00 87.19 549 SER A C 1
ATOM 4086 O O . SER A 1 549 ? -27.408 -8.230 -21.879 1.00 87.19 549 SER A O 1
ATOM 4088 N N . ALA A 1 550 ? -28.151 -6.323 -20.972 1.00 87.56 550 ALA A N 1
ATOM 4089 C CA . ALA A 1 550 ? -27.201 -5.447 -21.638 1.00 87.56 550 ALA A CA 1
ATOM 4090 C C . ALA A 1 550 ? -26.744 -4.356 -20.674 1.00 87.56 550 ALA A C 1
ATOM 4092 O O . ALA A 1 550 ? -27.567 -3.649 -20.097 1.00 87.56 550 ALA A O 1
ATOM 4093 N N . ASP A 1 551 ? -25.433 -4.199 -20.546 1.00 87.38 551 ASP A N 1
ATOM 4094 C CA . ASP A 1 551 ? -24.804 -3.068 -19.879 1.00 87.38 551 ASP A CA 1
ATOM 4095 C C . ASP A 1 551 ? -24.164 -2.218 -20.979 1.00 87.38 551 ASP A C 1
ATOM 4097 O O . ASP A 1 551 ? -23.341 -2.718 -21.748 1.00 87.38 551 ASP A O 1
ATOM 4101 N N . TYR A 1 552 ? -24.565 -0.956 -21.124 1.00 91.25 552 TYR A N 1
ATOM 4102 C CA . TYR A 1 552 ? -24.089 -0.099 -22.215 1.00 91.25 552 TYR A CA 1
ATOM 4103 C C . TYR A 1 552 ? -23.845 1.335 -21.759 1.00 91.25 552 TYR A C 1
ATOM 4105 O O . TYR A 1 552 ? -24.451 1.813 -20.800 1.00 91.25 552 TYR A O 1
ATOM 4113 N N . GLY A 1 553 ? -22.933 2.031 -22.436 1.00 93.56 553 GLY A N 1
ATOM 4114 C CA . GLY A 1 553 ? -22.503 3.340 -21.978 1.00 93.56 553 GLY A CA 1
ATOM 4115 C C . GLY A 1 553 ? -21.470 4.051 -22.839 1.00 93.56 553 GLY A C 1
ATOM 4116 O O . GLY A 1 553 ? -21.074 3.605 -23.919 1.00 93.56 553 GLY A O 1
ATOM 4117 N N . ALA A 1 554 ? -21.039 5.191 -22.314 1.00 94.38 554 ALA A N 1
ATOM 4118 C CA . ALA A 1 554 ? -19.982 6.026 -22.855 1.00 94.38 554 ALA A CA 1
ATOM 4119 C C . ALA A 1 554 ? -19.017 6.428 -21.735 1.00 94.38 554 ALA A C 1
ATOM 4121 O O . ALA A 1 554 ? -19.440 6.626 -20.596 1.00 94.38 554 ALA A O 1
ATOM 4122 N N . SER A 1 555 ? -17.734 6.599 -22.048 1.00 92.94 555 SER A N 1
ATOM 4123 C CA . SER A 1 555 ? -16.792 7.235 -21.122 1.00 92.94 555 SER A CA 1
ATOM 4124 C C . SER A 1 555 ? -15.832 8.193 -21.815 1.00 92.94 555 SER A C 1
ATOM 4126 O O . SER A 1 555 ? -15.571 8.102 -23.018 1.00 92.94 555 SER A O 1
ATOM 4128 N N . PHE A 1 556 ? -15.337 9.149 -21.036 1.00 93.56 556 PHE A N 1
ATOM 4129 C CA . PHE A 1 556 ? -14.368 10.152 -21.444 1.00 93.56 556 PHE A CA 1
ATOM 4130 C C . PHE A 1 556 ? -13.277 10.309 -20.384 1.00 93.56 556 PHE A C 1
ATOM 4132 O O . PHE A 1 556 ? -13.562 10.366 -19.186 1.00 93.56 556 PHE A O 1
ATOM 4139 N N . LEU A 1 557 ? -12.036 10.452 -20.841 1.00 92.56 557 LEU A N 1
ATOM 4140 C CA . LEU A 1 557 ? -10.854 10.708 -20.026 1.00 92.56 557 LEU A CA 1
ATOM 4141 C C . LEU A 1 557 ? -10.044 11.862 -20.625 1.00 92.56 557 LEU A C 1
ATOM 4143 O O . LEU A 1 557 ? -9.741 11.867 -21.818 1.00 92.56 557 LEU A O 1
ATOM 4147 N N . HIS A 1 558 ? -9.600 12.790 -19.780 1.00 94.56 558 HIS A N 1
ATOM 4148 C CA . HIS A 1 558 ? -8.549 13.752 -20.093 1.00 94.56 558 HIS A CA 1
ATOM 4149 C C . HIS A 1 558 ? -7.400 13.643 -19.086 1.00 94.56 558 HIS A C 1
ATOM 4151 O O . HIS A 1 558 ? -7.623 13.586 -17.877 1.00 94.56 558 HIS A O 1
ATOM 4157 N N . GLU A 1 559 ? -6.165 13.672 -19.578 1.00 92.81 559 GLU A N 1
ATOM 4158 C CA . GLU A 1 559 ? -4.938 13.631 -18.779 1.00 92.81 559 GLU A CA 1
ATOM 4159 C C . GLU A 1 559 ? -3.960 14.708 -19.268 1.00 92.81 559 GLU A C 1
ATOM 4161 O O . GLU A 1 559 ? -3.737 14.869 -20.471 1.00 92.81 559 GLU A O 1
ATOM 4166 N N . LYS A 1 560 ? -3.332 15.429 -18.335 1.00 92.62 560 LYS A N 1
ATOM 4167 C CA . LYS A 1 560 ? -2.270 16.401 -18.603 1.00 92.62 560 LYS A CA 1
ATOM 4168 C C . LYS A 1 560 ? -1.124 16.226 -17.607 1.00 92.62 560 LYS A C 1
ATOM 4170 O O . LYS A 1 560 ? -1.351 16.236 -16.400 1.00 92.62 560 LYS A O 1
ATOM 4175 N N . ALA A 1 561 ? 0.107 16.152 -18.106 1.00 89.38 561 ALA A N 1
ATOM 4176 C CA . ALA A 1 561 ? 1.319 16.049 -17.293 1.00 89.38 561 ALA A CA 1
ATOM 4177 C C . ALA A 1 561 ? 2.315 17.173 -17.622 1.00 89.38 561 ALA A C 1
ATOM 4179 O O . ALA A 1 561 ? 2.341 17.661 -18.756 1.00 89.38 561 ALA A O 1
ATOM 4180 N N . GLY A 1 562 ? 3.138 17.582 -16.650 1.00 86.31 562 GLY A N 1
ATOM 4181 C CA . GLY A 1 562 ? 4.159 18.617 -16.856 1.00 86.31 562 GLY A CA 1
ATOM 4182 C C . GLY A 1 562 ? 4.962 19.018 -15.607 1.00 86.31 562 GLY A C 1
ATOM 4183 O O . GLY A 1 562 ? 4.766 18.443 -14.530 1.00 86.31 562 GLY A O 1
ATOM 4184 N N . PRO A 1 563 ? 5.858 20.017 -15.726 1.00 82.88 563 PRO A N 1
ATOM 4185 C CA . PRO A 1 563 ? 6.568 20.632 -14.599 1.00 82.88 563 PRO A CA 1
ATOM 4186 C C . PRO A 1 563 ? 5.672 21.544 -13.750 1.00 82.88 563 PRO A C 1
ATOM 4188 O O . PRO A 1 563 ? 4.727 22.154 -14.248 1.00 82.88 563 PRO A O 1
ATOM 4191 N N . ILE A 1 564 ? 6.009 21.723 -12.471 1.00 82.38 564 ILE A N 1
ATOM 4192 C CA . ILE A 1 564 ? 5.494 22.841 -11.667 1.00 82.38 564 ILE A CA 1
ATOM 4193 C C . ILE A 1 564 ? 6.464 24.021 -11.807 1.00 82.38 564 ILE A C 1
ATOM 4195 O O . ILE A 1 564 ? 7.502 24.052 -11.150 1.00 82.38 564 ILE A O 1
ATOM 4199 N N . GLY A 1 565 ? 6.111 24.994 -12.649 1.00 77.12 565 GLY A N 1
ATOM 4200 C CA . GLY A 1 565 ? 6.995 26.102 -13.027 1.00 77.12 565 GLY A CA 1
ATOM 4201 C C . GLY A 1 565 ? 7.764 25.802 -14.316 1.00 77.12 565 GLY A C 1
ATOM 4202 O O . GLY A 1 565 ? 7.313 25.006 -15.136 1.00 77.12 565 GLY A O 1
ATOM 4203 N N . THR A 1 566 ? 8.909 26.455 -14.514 1.00 66.00 566 THR A N 1
ATOM 4204 C CA . THR A 1 566 ? 9.787 26.240 -15.675 1.00 66.00 566 THR A CA 1
ATOM 4205 C C . THR A 1 566 ? 10.890 25.226 -15.369 1.00 66.00 566 THR A C 1
ATOM 4207 O O . THR A 1 566 ? 11.413 25.176 -14.256 1.00 66.00 566 THR A O 1
ATOM 4210 N N . TRP A 1 567 ? 11.292 24.438 -16.371 1.00 68.69 567 TRP A N 1
ATOM 4211 C CA . TRP A 1 567 ? 12.497 23.610 -16.283 1.00 68.69 567 TRP A CA 1
ATOM 4212 C C . TRP A 1 567 ? 13.746 24.501 -16.229 1.00 68.69 567 TRP A C 1
ATOM 4214 O O . TRP A 1 567 ? 14.080 25.165 -17.210 1.00 68.69 567 TRP A O 1
ATOM 4224 N N . GLN A 1 568 ? 14.451 24.509 -15.096 1.00 56.59 568 GLN A N 1
ATOM 4225 C CA . GLN A 1 568 ? 15.758 25.158 -14.981 1.00 56.59 568 GLN A CA 1
ATOM 4226 C C . GLN A 1 568 ? 16.863 24.180 -15.393 1.00 56.59 568 GLN A C 1
ATOM 4228 O O . GLN A 1 568 ? 17.094 23.173 -14.727 1.00 56.59 568 GLN A O 1
ATOM 4233 N N . MET A 1 569 ? 17.564 24.479 -16.488 1.00 51.84 569 MET A N 1
ATOM 4234 C CA . MET A 1 569 ? 18.727 23.700 -16.918 1.00 51.84 569 MET A CA 1
ATOM 4235 C C . MET A 1 569 ? 19.967 24.090 -16.105 1.00 51.84 569 MET A C 1
ATOM 4237 O O . MET A 1 569 ? 20.634 25.072 -16.413 1.00 51.84 569 MET A O 1
ATOM 4241 N N . ASN A 1 570 ? 20.306 23.280 -15.102 1.00 52.22 570 ASN A N 1
ATOM 4242 C CA . ASN A 1 570 ? 21.544 23.379 -14.314 1.00 52.22 570 ASN A CA 1
ATOM 4243 C C . ASN A 1 570 ? 22.595 22.319 -14.721 1.00 52.22 570 ASN A C 1
ATOM 4245 O O . ASN A 1 570 ? 23.412 21.895 -13.907 1.00 52.22 570 ASN A O 1
ATOM 4249 N N . GLY A 1 571 ? 22.531 21.833 -15.967 1.00 50.81 571 GLY A N 1
ATOM 4250 C CA . GLY A 1 571 ? 23.379 20.763 -16.515 1.00 50.81 571 GLY A CA 1
ATOM 4251 C C . GLY A 1 571 ? 23.011 19.352 -16.037 1.00 50.81 571 GLY A C 1
ATOM 4252 O O . GLY A 1 571 ? 22.914 18.439 -16.852 1.00 50.81 571 GLY A O 1
ATOM 4253 N N . TRP A 1 572 ? 22.746 19.185 -14.740 1.00 47.47 572 TRP A N 1
ATOM 4254 C CA . TRP A 1 572 ? 22.550 17.880 -14.092 1.00 47.47 572 TRP A CA 1
ATOM 4255 C C . TRP A 1 572 ? 21.082 17.469 -13.920 1.00 47.47 572 TRP A C 1
ATOM 4257 O O . TRP A 1 572 ? 20.791 16.282 -13.784 1.00 47.47 572 TRP A O 1
ATOM 4267 N N . THR A 1 573 ? 20.149 18.425 -13.946 1.00 52.34 573 THR A N 1
ATOM 4268 C CA . THR A 1 573 ? 18.700 18.176 -13.872 1.00 52.34 573 THR A CA 1
ATOM 4269 C C . THR A 1 573 ? 18.104 18.231 -15.282 1.00 52.34 573 THR A C 1
ATOM 4271 O O . THR A 1 573 ? 17.961 19.320 -15.844 1.00 52.34 573 THR A O 1
ATOM 4274 N N . PRO A 1 574 ? 17.780 17.083 -15.901 1.00 54.19 574 PRO A N 1
ATOM 4275 C CA . PRO A 1 574 ? 17.287 17.043 -17.271 1.00 54.19 574 PRO A CA 1
ATOM 4276 C C . PRO A 1 574 ? 15.786 17.370 -17.341 1.00 54.19 574 PRO A C 1
ATOM 4278 O O . PRO A 1 574 ? 15.048 17.082 -16.393 1.00 54.19 574 PRO A O 1
ATOM 4281 N N . PRO A 1 575 ? 15.292 17.908 -18.471 1.00 59.28 575 PRO A N 1
ATOM 4282 C CA . PRO A 1 575 ? 13.881 18.229 -18.613 1.00 59.28 575 PRO A CA 1
ATOM 4283 C C . PRO A 1 575 ? 13.026 16.952 -18.680 1.00 59.28 575 PRO A C 1
ATOM 4285 O O . PRO A 1 575 ? 13.253 16.041 -19.486 1.00 59.28 575 PRO A O 1
ATOM 4288 N N . GLY A 1 576 ? 12.035 16.878 -17.796 1.00 65.81 576 GLY A N 1
ATOM 4289 C CA . GLY A 1 576 ? 10.971 15.878 -17.826 1.00 65.81 576 GLY A CA 1
ATOM 4290 C C . GLY A 1 576 ? 9.868 16.239 -18.824 1.00 65.81 576 GLY A C 1
ATOM 4291 O O . GLY A 1 576 ? 9.900 17.299 -19.442 1.00 65.81 576 GLY A O 1
ATOM 4292 N N . ARG A 1 577 ? 8.903 15.327 -18.970 1.00 78.31 577 ARG A N 1
ATOM 4293 C CA . ARG A 1 577 ? 7.841 15.361 -19.991 1.00 78.31 577 ARG A CA 1
ATOM 4294 C C . ARG A 1 577 ? 6.804 16.456 -19.746 1.00 78.31 577 ARG A C 1
ATOM 4296 O O . ARG A 1 577 ? 6.399 16.665 -18.602 1.00 78.31 577 ARG A O 1
ATOM 4303 N N . GLU A 1 578 ? 6.287 17.045 -20.822 1.00 85.88 578 GLU A N 1
ATOM 4304 C CA . GLU A 1 578 ? 5.047 17.831 -20.823 1.00 85.88 578 GLU A CA 1
ATOM 4305 C C . GLU A 1 578 ? 4.111 17.378 -21.958 1.00 85.88 578 GLU A C 1
ATOM 4307 O O . GLU A 1 578 ? 4.525 17.263 -23.110 1.00 85.88 578 GLU A O 1
ATOM 4312 N N . GLY A 1 579 ? 2.830 17.132 -21.663 1.00 90.06 579 GLY A N 1
ATOM 4313 C CA . GLY A 1 579 ? 1.888 16.631 -22.667 1.00 90.06 579 GLY A CA 1
ATOM 4314 C C . GLY A 1 579 ? 0.435 16.551 -22.204 1.00 90.06 579 GLY A C 1
ATOM 4315 O O . GLY A 1 579 ? 0.113 16.798 -21.041 1.00 90.06 579 GLY A O 1
ATOM 4316 N N . SER A 1 580 ? -0.460 16.218 -23.137 1.00 93.69 580 SER A N 1
ATOM 4317 C CA . SER A 1 580 ? -1.891 16.014 -22.864 1.00 93.69 580 SER A CA 1
ATOM 4318 C C . SER A 1 580 ? -2.513 14.931 -23.748 1.00 93.69 580 SER A C 1
ATOM 4320 O O . SER A 1 580 ? -2.315 14.975 -24.965 1.00 93.69 580 SER A O 1
ATOM 4322 N N . ARG A 1 581 ? -3.314 14.039 -23.157 1.00 92.81 581 ARG A N 1
ATOM 4323 C CA . ARG A 1 581 ? -4.118 12.992 -23.811 1.00 92.81 581 ARG A CA 1
ATOM 4324 C C . ARG A 1 581 ? -5.603 13.243 -23.542 1.00 92.81 581 ARG A C 1
ATOM 4326 O O . ARG A 1 581 ? -5.971 13.684 -22.459 1.00 92.81 581 ARG A O 1
ATOM 4333 N N . SER A 1 582 ? -6.447 12.951 -24.524 1.00 94.38 582 SER A N 1
ATOM 4334 C CA . SER A 1 582 ? -7.896 12.800 -24.348 1.00 94.38 582 SER A CA 1
ATOM 4335 C C . SER A 1 582 ? -8.335 11.500 -25.010 1.00 94.38 582 SER A C 1
ATOM 4337 O O . SER A 1 582 ? -7.775 11.142 -26.045 1.00 94.38 582 SER A O 1
ATOM 4339 N N . GLU A 1 583 ? -9.307 10.810 -24.430 1.00 93.00 583 GLU A N 1
ATOM 4340 C CA . GLU A 1 583 ? -9.826 9.530 -24.911 1.00 93.00 583 GLU A CA 1
ATOM 4341 C C . GLU A 1 583 ? -11.344 9.486 -24.739 1.00 93.00 583 GLU A C 1
ATOM 4343 O O . GLU A 1 583 ? -11.869 9.881 -23.698 1.00 93.00 583 GLU A O 1
ATOM 4348 N N . TYR A 1 584 ? -12.030 9.005 -25.769 1.00 93.88 584 TYR A N 1
ATOM 4349 C CA . TYR A 1 584 ? -13.472 8.799 -25.818 1.00 93.88 584 TYR A CA 1
ATOM 4350 C C . TYR A 1 584 ? -13.747 7.305 -25.990 1.00 93.88 584 TYR A C 1
ATOM 4352 O O . TYR A 1 584 ? -12.960 6.581 -26.603 1.00 93.88 584 TYR A O 1
ATOM 4360 N N . SER A 1 585 ? -14.863 6.819 -25.458 1.00 93.75 585 SER A N 1
ATOM 4361 C CA . SER A 1 585 ? -15.299 5.432 -25.613 1.00 93.75 585 SER A CA 1
ATOM 4362 C C . SER A 1 585 ? -16.816 5.328 -25.690 1.00 93.75 585 SER A C 1
ATOM 4364 O O . SER A 1 585 ? -17.520 5.992 -24.933 1.00 93.75 585 SER A O 1
ATOM 4366 N N . LEU A 1 586 ? -17.299 4.427 -26.544 1.00 95.00 586 LEU A N 1
ATOM 4367 C CA . LEU A 1 586 ? -18.661 3.891 -26.541 1.00 95.00 586 LEU A CA 1
ATOM 4368 C C . LEU A 1 586 ? -18.559 2.379 -26.354 1.00 95.00 586 LEU A C 1
ATOM 4370 O O . LEU A 1 586 ? -17.763 1.735 -27.042 1.00 95.00 586 LEU A O 1
ATOM 4374 N N . PHE A 1 587 ? -19.329 1.806 -25.435 1.00 93.25 587 PHE A N 1
ATOM 4375 C CA . PHE A 1 587 ? -19.189 0.399 -25.069 1.00 93.25 587 PHE A CA 1
ATOM 4376 C C . PHE A 1 587 ? -20.510 -0.279 -24.721 1.00 93.25 587 PHE A C 1
ATOM 4378 O O . PHE A 1 587 ? -21.480 0.357 -24.311 1.00 93.25 587 PHE A O 1
ATOM 4385 N N . THR A 1 588 ? -20.511 -1.601 -24.854 1.00 92.00 588 THR A N 1
ATOM 4386 C CA . THR A 1 588 ? -21.546 -2.482 -24.326 1.00 92.00 588 THR A CA 1
ATOM 4387 C C . THR A 1 588 ? -20.973 -3.868 -24.044 1.00 92.00 588 THR A C 1
ATOM 4389 O O . THR A 1 588 ? -20.194 -4.387 -24.842 1.00 92.00 588 THR A O 1
ATOM 4392 N N . ASP A 1 589 ? -21.372 -4.472 -22.929 1.00 89.19 589 ASP A N 1
ATOM 4393 C CA . ASP A 1 589 ? -21.412 -5.927 -22.785 1.00 89.19 589 ASP A CA 1
ATOM 4394 C C . ASP A 1 589 ? -22.902 -6.363 -22.824 1.00 89.19 589 ASP A C 1
ATOM 4396 O O . ASP A 1 589 ? -23.813 -5.595 -22.506 1.00 89.19 589 ASP A O 1
ATOM 4400 N N . MET A 1 590 ? -23.167 -7.582 -23.290 1.00 89.81 590 MET A N 1
ATOM 4401 C CA . MET A 1 590 ? -24.492 -8.188 -23.463 1.00 89.81 590 MET A CA 1
ATOM 4402 C C . MET A 1 590 ? -24.444 -9.671 -23.086 1.00 89.81 590 MET A C 1
ATOM 4404 O O . MET A 1 590 ? -23.453 -10.349 -23.357 1.00 89.81 590 MET A O 1
ATOM 4408 N N . ALA A 1 591 ? -25.513 -10.200 -22.500 1.00 90.12 591 ALA A N 1
ATOM 4409 C CA . ALA A 1 591 ? -25.665 -11.623 -22.233 1.00 90.12 591 ALA A CA 1
ATOM 4410 C C . ALA A 1 591 ? -27.056 -12.131 -22.623 1.00 90.12 591 ALA A C 1
ATOM 4412 O O . ALA A 1 591 ? -28.041 -11.395 -22.593 1.00 90.12 591 ALA A O 1
ATOM 4413 N N . LEU A 1 592 ? -27.116 -13.409 -22.994 1.00 90.62 592 LEU A N 1
ATOM 4414 C CA . LEU A 1 592 ? -28.346 -14.134 -23.287 1.00 90.62 592 LEU A CA 1
ATOM 4415 C C . LEU A 1 592 ? -28.322 -15.478 -22.556 1.00 90.62 592 LEU A C 1
ATOM 4417 O O . LEU A 1 592 ? -27.394 -16.271 -22.729 1.00 90.62 592 LEU A O 1
ATOM 4421 N N . GLU A 1 593 ? -29.359 -15.734 -21.770 1.00 90.44 593 GLU A N 1
ATOM 4422 C CA . GLU A 1 593 ? -29.541 -16.930 -20.946 1.00 90.44 593 GLU A CA 1
ATOM 4423 C C . GLU A 1 593 ? -30.740 -17.736 -21.495 1.00 90.44 593 GLU A C 1
ATOM 4425 O O . GLU A 1 593 ? -31.857 -17.608 -20.988 1.00 90.44 593 GLU A O 1
ATOM 4430 N N . PRO A 1 594 ? -30.556 -18.516 -22.588 1.00 89.38 594 PRO A N 1
ATOM 4431 C CA . PRO A 1 594 ? -31.627 -19.282 -23.243 1.00 89.38 594 PRO A CA 1
ATOM 4432 C C . PRO A 1 594 ? -32.135 -20.483 -22.435 1.00 89.38 594 PRO A C 1
ATOM 4434 O O . PRO A 1 594 ? -33.195 -21.021 -22.746 1.00 89.38 594 PRO A O 1
ATOM 4437 N N . ALA A 1 595 ? -31.375 -20.935 -21.437 1.00 87.12 595 ALA A N 1
ATOM 4438 C CA . ALA A 1 595 ? -31.764 -21.979 -20.497 1.00 87.12 595 ALA A CA 1
ATOM 4439 C C . ALA A 1 595 ? -30.926 -21.857 -19.217 1.00 87.12 595 ALA A C 1
ATOM 4441 O O . ALA A 1 595 ? -29.800 -21.374 -19.264 1.00 87.12 595 ALA A O 1
ATOM 4442 N N . GLU A 1 596 ? -31.418 -22.378 -18.093 1.00 79.44 596 GLU A N 1
ATOM 4443 C CA . GLU A 1 596 ? -30.727 -22.317 -16.790 1.00 79.44 596 GLU A CA 1
ATOM 4444 C C . GLU A 1 596 ? -29.314 -22.940 -16.803 1.00 79.44 596 GLU A C 1
ATOM 4446 O O . GLU A 1 596 ? -28.461 -22.568 -16.002 1.00 79.44 596 GLU A O 1
ATOM 4451 N N . TRP A 1 597 ? -29.038 -23.854 -17.743 1.00 84.12 597 TRP A N 1
ATOM 4452 C CA . TRP A 1 597 ? -27.737 -24.509 -17.923 1.00 84.12 597 TRP A CA 1
ATOM 4453 C C . TRP A 1 597 ? -26.821 -23.837 -18.965 1.00 84.12 597 TRP A C 1
ATOM 4455 O O . TRP A 1 597 ? -25.695 -24.300 -19.154 1.00 84.12 597 TRP A O 1
ATOM 4465 N N . LEU A 1 598 ? -27.265 -22.786 -19.667 1.00 89.19 598 LEU A N 1
ATOM 4466 C CA . LEU A 1 598 ? -26.553 -22.193 -20.806 1.00 89.19 598 LEU A CA 1
ATOM 4467 C C . LEU A 1 598 ? -26.652 -20.667 -20.820 1.00 89.19 598 LEU A C 1
ATOM 4469 O O . LEU A 1 598 ? -27.739 -20.100 -20.865 1.00 89.19 598 LEU A O 1
ATOM 4473 N N . ARG A 1 599 ? -25.497 -20.006 -20.912 1.00 90.75 599 ARG A N 1
ATOM 4474 C CA . ARG A 1 599 ? -25.387 -18.553 -21.071 1.00 90.75 599 ARG A CA 1
ATOM 4475 C C . ARG A 1 599 ? -24.365 -18.185 -22.141 1.00 90.75 599 ARG A C 1
ATOM 4477 O O . ARG A 1 599 ? -23.248 -18.703 -22.143 1.00 90.75 599 ARG A O 1
ATOM 4484 N N . PHE A 1 600 ? -24.719 -17.234 -22.997 1.00 93.38 600 PHE A N 1
ATOM 4485 C CA . PHE A 1 600 ? -23.813 -16.583 -23.941 1.00 93.38 600 PHE A CA 1
ATOM 4486 C C . PHE A 1 600 ? -23.525 -15.149 -23.500 1.00 93.38 600 PHE A C 1
ATOM 4488 O O . PHE A 1 600 ? -24.433 -14.453 -23.061 1.00 93.38 600 PHE A O 1
ATOM 4495 N N . ASN A 1 601 ? -22.281 -14.704 -23.671 1.00 90.56 601 ASN A N 1
ATOM 4496 C CA . ASN A 1 601 ? -21.848 -13.324 -23.460 1.00 90.56 601 ASN A CA 1
ATOM 4497 C C . ASN A 1 601 ? -21.286 -12.767 -24.776 1.00 90.56 601 ASN A C 1
ATOM 4499 O O . ASN A 1 601 ? -20.539 -13.453 -25.478 1.00 90.56 601 ASN A O 1
ATOM 4503 N N . ALA A 1 602 ? -21.573 -11.509 -25.081 1.00 92.19 602 ALA A N 1
ATOM 4504 C CA . ALA A 1 602 ? -20.969 -10.746 -26.165 1.00 92.19 602 ALA A CA 1
ATOM 4505 C C . ALA A 1 602 ? -20.588 -9.354 -25.647 1.00 92.19 602 ALA A C 1
ATOM 4507 O O . ALA A 1 602 ? -21.193 -8.858 -24.707 1.00 92.19 602 ALA A O 1
ATOM 4508 N N . GLY A 1 603 ? -19.592 -8.708 -26.240 1.00 91.75 603 GLY A N 1
ATOM 4509 C CA . GLY A 1 603 ? -19.217 -7.348 -25.859 1.00 91.75 603 GLY A CA 1
ATOM 4510 C C . GLY A 1 603 ? -18.503 -6.617 -26.979 1.00 91.75 603 GLY A C 1
ATOM 4511 O O . GLY A 1 603 ? -17.867 -7.247 -27.825 1.00 91.75 603 GLY A O 1
ATOM 4512 N N . ALA A 1 604 ? -18.616 -5.295 -26.988 1.00 93.69 604 ALA A N 1
ATOM 4513 C CA . ALA A 1 604 ? -18.045 -4.413 -27.993 1.00 93.69 604 ALA A CA 1
ATOM 4514 C C . ALA A 1 604 ? -17.650 -3.064 -27.379 1.00 93.69 604 ALA A C 1
ATOM 4516 O O . ALA A 1 604 ? -18.340 -2.531 -26.511 1.00 93.69 604 ALA A O 1
ATOM 4517 N N . ARG A 1 605 ? -16.554 -2.478 -27.866 1.00 93.88 605 ARG A N 1
ATOM 4518 C CA . ARG A 1 605 ? -16.159 -1.101 -27.549 1.00 93.88 605 ARG A CA 1
ATOM 4519 C C . ARG A 1 605 ? -15.517 -0.440 -28.758 1.00 93.88 605 ARG A C 1
ATOM 4521 O O . ARG A 1 605 ? -14.552 -0.972 -29.297 1.00 93.88 605 ARG A O 1
ATOM 4528 N N . TYR A 1 606 ? -16.003 0.741 -29.121 1.00 94.62 606 TYR A N 1
ATOM 4529 C CA . TYR A 1 606 ? -15.254 1.692 -29.938 1.00 94.62 606 TYR A CA 1
ATOM 4530 C C . TYR A 1 606 ? -14.560 2.689 -29.007 1.00 94.62 606 TYR A C 1
ATOM 4532 O O . TYR A 1 606 ? -15.174 3.179 -28.058 1.00 94.62 606 TYR A O 1
ATOM 4540 N N . GLN A 1 607 ? -13.289 2.981 -29.260 1.00 93.81 607 GLN A N 1
ATOM 4541 C CA . GLN A 1 607 ? -12.511 3.961 -28.504 1.00 93.81 607 GLN A CA 1
ATOM 4542 C C . GLN A 1 607 ? -11.635 4.788 -29.447 1.00 93.81 607 GLN A C 1
ATOM 4544 O O . GLN A 1 607 ? -11.103 4.256 -30.417 1.00 93.81 607 GLN A O 1
ATOM 4549 N N . GLU A 1 608 ? -11.466 6.072 -29.147 1.00 94.19 608 GLU A N 1
ATOM 4550 C CA . GLU A 1 608 ? -10.683 7.024 -29.942 1.00 94.19 608 GLU A CA 1
ATOM 4551 C C . GLU A 1 608 ? -9.845 7.896 -29.004 1.00 94.19 608 GLU A C 1
ATOM 4553 O O . GLU A 1 608 ? -10.363 8.377 -27.993 1.00 94.19 608 GLU A O 1
ATOM 4558 N N . TYR A 1 609 ? -8.568 8.131 -29.325 1.00 92.00 609 TYR A N 1
ATOM 4559 C CA . TYR A 1 609 ? -7.731 9.064 -28.563 1.00 92.00 609 TYR A CA 1
ATOM 4560 C C . TYR A 1 609 ? -7.058 10.135 -29.414 1.00 92.00 609 TYR A C 1
ATOM 4562 O O . TYR A 1 609 ? -6.805 9.976 -30.606 1.00 92.00 609 TYR A O 1
ATOM 4570 N N . SER A 1 610 ? -6.705 11.226 -28.739 1.00 94.31 610 SER A N 1
ATOM 4571 C CA . SER A 1 610 ? -5.905 12.329 -29.257 1.00 94.31 610 SER A CA 1
ATOM 4572 C C . SER A 1 610 ? -4.846 12.697 -28.222 1.00 94.31 610 SER A C 1
ATOM 4574 O O . SER A 1 610 ? -5.161 12.942 -27.054 1.00 94.31 610 SER A O 1
ATOM 4576 N N . LEU A 1 611 ? -3.580 12.728 -28.632 1.00 92.69 611 LEU A N 1
ATOM 4577 C CA . LEU A 1 611 ? -2.434 13.014 -27.770 1.00 92.69 611 LEU A CA 1
ATOM 4578 C C . LEU A 1 611 ? -1.542 14.078 -28.406 1.00 92.69 611 LEU A C 1
ATOM 4580 O O . LEU A 1 611 ? -1.276 14.061 -29.609 1.00 92.69 611 LEU A O 1
ATOM 4584 N N . LYS A 1 612 ? -1.064 15.010 -27.579 1.00 91.44 612 LYS A N 1
ATOM 4585 C CA . LYS A 1 612 ? -0.135 16.070 -27.974 1.00 91.44 612 LYS A CA 1
ATOM 4586 C C . LYS A 1 612 ? 1.028 16.178 -26.987 1.00 91.44 612 LYS A C 1
ATOM 4588 O O . LYS A 1 612 ? 0.805 16.460 -25.808 1.00 91.44 612 LYS A O 1
ATOM 4593 N N . ASP A 1 613 ? 2.241 16.028 -27.509 1.00 87.81 613 ASP A N 1
ATOM 4594 C CA . ASP A 1 613 ? 3.489 16.443 -26.867 1.00 87.81 613 ASP A CA 1
ATOM 4595 C C . ASP A 1 613 ? 3.558 17.984 -26.795 1.00 87.81 613 ASP A C 1
ATOM 4597 O O . ASP A 1 613 ? 3.100 18.696 -27.699 1.00 87.81 613 ASP A O 1
ATOM 4601 N N . ARG A 1 614 ? 4.069 18.512 -25.682 1.00 84.81 614 ARG A N 1
ATOM 4602 C CA . ARG A 1 614 ? 4.191 19.947 -25.396 1.00 84.81 614 ARG A CA 1
ATOM 4603 C C . ARG A 1 614 ? 5.569 20.314 -24.827 1.00 84.81 614 ARG A C 1
ATOM 4605 O O . ARG A 1 614 ? 5.687 21.388 -24.248 1.00 84.81 614 ARG A O 1
ATOM 4612 N N . GLN A 1 615 ? 6.570 19.441 -24.963 1.00 75.75 615 GLN A N 1
ATOM 4613 C CA . GLN A 1 615 ? 7.863 19.525 -24.284 1.00 75.75 615 GLN A CA 1
ATOM 4614 C C . GLN A 1 615 ? 8.478 20.936 -24.266 1.00 75.75 615 GLN A C 1
ATOM 4616 O O . GLN A 1 615 ? 8.893 21.475 -25.294 1.00 75.75 615 GLN A O 1
ATOM 4621 N N . SER A 1 616 ? 8.588 21.509 -23.066 1.00 61.75 616 SER A N 1
ATOM 4622 C CA . SER A 1 616 ? 9.179 22.823 -22.818 1.00 61.75 616 SER A CA 1
ATOM 4623 C C . SER A 1 616 ? 10.641 22.689 -22.357 1.00 61.75 616 SER A C 1
ATOM 4625 O O . SER A 1 616 ? 10.930 22.272 -21.240 1.00 61.75 616 SER A O 1
ATOM 4627 N N . GLY A 1 617 ? 11.587 23.051 -23.230 1.00 58.59 617 GLY A N 1
ATOM 4628 C CA . GLY A 1 617 ? 13.032 22.974 -22.967 1.00 58.59 617 GLY A CA 1
ATOM 4629 C C . GLY A 1 617 ? 13.669 21.640 -23.383 1.00 58.59 617 GLY A C 1
ATOM 4630 O O . GLY A 1 617 ? 13.187 20.556 -23.041 1.00 58.59 617 GLY A O 1
ATOM 4631 N N . THR A 1 618 ? 14.767 21.722 -24.142 1.00 52.91 618 THR A N 1
ATOM 4632 C CA . THR A 1 618 ? 15.396 20.578 -24.820 1.00 52.91 618 THR A CA 1
ATOM 4633 C C . THR A 1 618 ? 16.924 20.687 -24.886 1.00 52.91 618 THR A C 1
ATOM 4635 O O . THR A 1 618 ? 17.476 21.675 -25.356 1.00 52.91 618 THR A O 1
ATOM 4638 N N . VAL A 1 619 ? 17.606 19.608 -24.486 1.00 51.66 619 VAL A N 1
ATOM 4639 C CA . VAL A 1 619 ? 18.985 19.281 -24.923 1.00 51.66 619 VAL A CA 1
ATOM 4640 C C . VAL A 1 619 ? 18.956 18.324 -26.125 1.00 51.66 619 VAL A C 1
ATOM 4642 O O . VAL A 1 619 ? 19.878 18.290 -26.933 1.00 51.66 619 VAL A O 1
ATOM 4645 N N . TYR A 1 620 ? 17.876 17.549 -26.257 1.00 55.00 620 TYR A N 1
ATOM 4646 C CA . TYR A 1 620 ? 17.710 16.509 -27.267 1.00 55.00 620 TYR A CA 1
ATOM 4647 C C . TYR A 1 620 ? 16.665 16.938 -28.299 1.00 55.00 620 TYR A C 1
ATOM 4649 O O . TYR A 1 620 ? 15.535 17.276 -27.945 1.00 55.00 620 TYR A O 1
ATOM 4657 N N . TYR A 1 621 ? 17.045 16.921 -29.576 1.00 52.47 621 TYR A N 1
ATOM 4658 C CA . TYR A 1 621 ? 16.184 17.331 -30.682 1.00 52.47 621 TYR A CA 1
ATOM 4659 C C . TYR A 1 621 ? 15.204 16.212 -31.068 1.00 52.47 621 TYR A C 1
ATOM 4661 O O . TYR A 1 621 ? 15.595 15.173 -31.605 1.00 52.47 621 TYR A O 1
ATOM 4669 N N . SER A 1 622 ? 13.915 16.445 -30.830 1.00 59.44 622 SER A N 1
ATOM 4670 C CA . SER A 1 622 ? 12.805 15.637 -31.342 1.00 59.44 622 SER A CA 1
ATOM 4671 C C . SER A 1 622 ? 11.629 16.538 -31.696 1.00 59.44 622 SER A C 1
ATOM 4673 O O . SER A 1 622 ? 11.353 17.489 -30.966 1.00 59.44 622 SER A O 1
ATOM 4675 N N . GLU A 1 623 ? 10.911 16.216 -32.766 1.00 67.00 623 GLU A N 1
ATOM 4676 C CA . GLU A 1 623 ? 9.697 16.936 -33.154 1.00 67.00 623 GLU A CA 1
ATOM 4677 C C . GLU A 1 623 ? 8.573 16.743 -32.122 1.00 67.00 623 GLU A C 1
ATOM 4679 O O . GLU A 1 623 ? 8.411 15.660 -31.558 1.00 67.00 623 GLU A O 1
ATOM 4684 N N . LEU A 1 624 ? 7.784 17.796 -31.878 1.00 73.12 624 LEU A N 1
ATOM 4685 C CA . LEU A 1 624 ? 6.620 17.740 -30.990 1.00 73.12 624 LEU A CA 1
ATOM 4686 C C . LEU A 1 624 ? 5.465 17.018 -31.691 1.00 73.12 624 LEU A C 1
ATOM 4688 O O . LEU A 1 624 ? 4.802 17.580 -32.564 1.00 73.12 624 LEU A O 1
ATOM 4692 N N . LEU A 1 625 ? 5.207 15.775 -31.295 1.00 81.06 625 LEU A N 1
ATOM 4693 C CA . LEU A 1 625 ? 4.214 14.933 -31.954 1.00 81.06 625 LEU A CA 1
ATOM 4694 C C . LEU A 1 625 ? 2.781 15.244 -31.490 1.00 81.06 625 LEU A C 1
ATOM 4696 O O . LEU A 1 625 ? 2.472 15.260 -30.295 1.00 81.06 625 LEU A O 1
ATOM 4700 N N . LYS A 1 626 ? 1.874 15.407 -32.459 1.00 86.31 626 LYS A N 1
ATOM 4701 C CA . LYS A 1 626 ? 0.425 15.254 -32.274 1.00 86.31 626 LYS A CA 1
ATOM 4702 C C . LYS A 1 626 ? 0.002 13.967 -32.981 1.00 86.31 626 LYS A C 1
ATOM 4704 O O . LYS A 1 626 ? 0.309 13.802 -34.156 1.00 86.31 626 LYS A O 1
ATOM 4709 N N . ARG A 1 627 ? -0.724 13.093 -32.286 1.00 87.00 627 ARG A N 1
ATOM 4710 C CA . ARG A 1 627 ? -1.233 11.818 -32.814 1.00 87.00 627 ARG A CA 1
ATOM 4711 C C . ARG A 1 627 ? -2.687 11.592 -32.404 1.00 87.00 627 ARG A C 1
ATOM 4713 O O . ARG A 1 627 ? -3.151 12.183 -31.429 1.00 87.00 627 ARG A O 1
ATOM 4720 N N . GLY A 1 628 ? -3.372 10.723 -33.130 1.00 89.75 628 GLY A N 1
ATOM 4721 C CA . GLY A 1 628 ? -4.669 10.172 -32.757 1.00 89.75 628 GLY A CA 1
ATOM 4722 C C . GLY A 1 628 ? -4.899 8.854 -33.487 1.00 89.75 628 GLY A C 1
ATOM 4723 O O . GLY A 1 628 ? -4.285 8.620 -34.526 1.00 89.75 628 GLY A O 1
ATOM 4724 N N . GLU A 1 629 ? -5.713 7.985 -32.902 1.00 92.50 629 GLU A N 1
ATOM 4725 C CA . GLU A 1 629 ? -5.964 6.619 -33.373 1.00 92.50 629 GLU A CA 1
ATOM 4726 C C . GLU A 1 629 ? -7.282 6.121 -32.772 1.00 92.50 629 GLU A C 1
ATOM 4728 O O . GLU A 1 629 ? -7.678 6.564 -31.687 1.00 92.50 629 GLU A O 1
ATOM 4733 N N . ASP A 1 630 ? -7.919 5.168 -33.442 1.00 94.12 630 ASP A N 1
ATOM 4734 C CA . ASP A 1 630 ? -9.114 4.477 -32.980 1.00 94.12 630 ASP A CA 1
ATOM 4735 C C . ASP A 1 630 ? -8.834 2.994 -32.672 1.00 94.12 630 ASP A C 1
ATOM 4737 O O . ASP A 1 630 ? -7.789 2.428 -33.016 1.00 94.12 630 ASP A O 1
ATOM 4741 N N . ALA A 1 631 ? -9.785 2.328 -32.023 1.00 93.75 631 ALA A N 1
ATOM 4742 C CA . ALA A 1 631 ? -9.839 0.874 -31.973 1.00 93.75 631 ALA A CA 1
ATOM 4743 C C . ALA A 1 631 ? -11.270 0.359 -31.798 1.00 93.75 631 ALA A C 1
ATOM 4745 O O . ALA A 1 631 ? -12.068 0.934 -31.055 1.00 93.75 631 ALA A O 1
ATOM 4746 N N . PHE A 1 632 ? -11.547 -0.786 -32.424 1.00 94.19 632 PHE A N 1
ATOM 4747 C CA . PHE A 1 632 ? -12.743 -1.580 -32.179 1.00 94.19 632 PHE A CA 1
ATOM 4748 C C . PHE A 1 632 ? -12.372 -2.883 -31.460 1.00 94.19 632 PHE A C 1
ATOM 4750 O O . PHE A 1 632 ? -11.731 -3.776 -32.022 1.00 94.19 632 PHE A O 1
ATOM 4757 N N . ASN A 1 633 ? -12.795 -2.977 -30.205 1.00 94.56 633 ASN A N 1
ATOM 4758 C CA . ASN A 1 633 ? -12.576 -4.105 -29.312 1.00 94.56 633 ASN A CA 1
ATOM 4759 C C . ASN A 1 633 ? -13.854 -4.953 -29.246 1.00 94.56 633 ASN A C 1
ATOM 4761 O O . ASN A 1 633 ? -14.956 -4.407 -29.301 1.00 94.56 633 ASN A O 1
ATOM 4765 N N . PHE A 1 634 ? -13.731 -6.270 -29.080 1.00 94.12 634 PHE A N 1
ATOM 4766 C CA . PHE A 1 634 ? -14.891 -7.149 -28.916 1.00 94.12 634 PHE A CA 1
ATOM 4767 C C . PHE A 1 634 ? -14.591 -8.389 -28.071 1.00 94.12 634 PHE A C 1
ATOM 4769 O O . PHE A 1 634 ? -13.442 -8.801 -27.905 1.00 94.12 634 PHE A O 1
ATOM 4776 N N . SER A 1 635 ? -15.636 -9.001 -27.525 1.00 93.50 635 SER A N 1
ATOM 4777 C CA . SER A 1 635 ? -15.560 -10.235 -26.743 1.00 93.50 635 SER A CA 1
ATOM 4778 C C . SER A 1 635 ? -16.736 -11.150 -27.037 1.00 93.50 635 SER A C 1
ATOM 4780 O O . SER A 1 635 ? -17.837 -10.686 -27.313 1.00 93.50 635 SER A O 1
ATOM 4782 N N . LEU A 1 636 ? -16.489 -12.454 -26.958 1.00 94.94 636 LEU A N 1
ATOM 4783 C CA . LEU A 1 636 ? -17.483 -13.515 -27.075 1.00 94.94 636 LEU A CA 1
ATOM 4784 C C . LEU A 1 636 ? -17.197 -14.554 -25.990 1.00 94.94 636 LEU A C 1
ATOM 4786 O O . LEU A 1 636 ? -16.038 -14.902 -25.757 1.00 94.94 636 LEU A O 1
ATOM 4790 N N . GLY A 1 637 ? -18.232 -15.058 -25.333 1.00 94.44 637 GLY A N 1
ATOM 4791 C CA . GLY A 1 637 ? -18.102 -16.056 -24.280 1.00 94.44 637 GLY A CA 1
ATOM 4792 C C . GLY A 1 637 ? -19.298 -16.994 -24.215 1.00 94.44 637 GLY A C 1
ATOM 4793 O O . GLY A 1 637 ? -20.411 -16.635 -24.596 1.00 94.44 637 GLY A O 1
ATOM 4794 N N . ALA A 1 638 ? -19.062 -18.202 -23.719 1.00 95.31 638 ALA A N 1
ATOM 4795 C CA . ALA A 1 638 ? -20.090 -19.194 -23.446 1.00 95.31 638 ALA A CA 1
ATOM 4796 C C . ALA A 1 638 ? -19.840 -19.829 -22.076 1.00 95.31 638 ALA A C 1
ATOM 4798 O O . ALA A 1 638 ? -18.700 -20.131 -21.715 1.00 95.31 638 ALA A O 1
ATOM 4799 N N . THR A 1 639 ? -20.917 -20.029 -21.323 1.00 94.94 639 THR A N 1
ATOM 4800 C CA . THR A 1 639 ? -20.926 -20.645 -19.995 1.00 94.94 639 THR A CA 1
ATOM 4801 C C . THR A 1 639 ? -21.944 -21.778 -19.981 1.00 94.94 639 THR A C 1
ATOM 4803 O O . THR A 1 639 ? -23.079 -21.604 -20.420 1.00 94.94 639 THR A O 1
ATOM 4806 N N . LEU A 1 640 ? -21.527 -22.935 -19.473 1.00 94.00 640 LEU A N 1
ATOM 4807 C CA . LEU A 1 640 ? -22.327 -24.145 -19.328 1.00 94.00 640 LEU A CA 1
ATOM 4808 C C . LEU A 1 640 ? -22.394 -24.526 -17.851 1.00 94.00 640 LEU A C 1
ATOM 4810 O O . LEU A 1 640 ? -21.359 -24.614 -17.194 1.00 94.00 640 LEU A O 1
ATOM 4814 N N . MET A 1 641 ? -23.589 -24.805 -17.346 1.00 92.56 641 MET A N 1
ATOM 4815 C CA . MET A 1 641 ? -23.836 -25.255 -15.974 1.00 92.56 641 MET A CA 1
ATOM 4816 C C . MET A 1 641 ? -24.527 -26.628 -16.031 1.00 92.56 641 MET A C 1
ATOM 4818 O O . MET A 1 641 ? -25.743 -26.712 -15.890 1.00 92.56 641 MET A O 1
ATOM 4822 N N . PRO A 1 642 ? -23.785 -27.708 -16.362 1.00 89.38 642 PRO A N 1
ATOM 4823 C CA . PRO A 1 642 ? -24.375 -29.002 -16.721 1.00 89.38 642 PRO A CA 1
ATOM 4824 C C . PRO A 1 642 ? -24.912 -29.807 -15.527 1.00 89.38 642 PRO A C 1
ATOM 4826 O O . PRO A 1 642 ? -25.684 -30.739 -15.733 1.00 89.38 642 PRO A O 1
ATOM 4829 N N . VAL A 1 643 ? -24.471 -29.487 -14.307 1.00 90.31 643 VAL A N 1
ATOM 4830 C CA . VAL A 1 643 ? -24.956 -30.027 -13.026 1.00 90.31 643 VAL A CA 1
ATOM 4831 C C . VAL A 1 643 ? -24.768 -28.965 -11.943 1.00 90.31 643 VAL A C 1
ATOM 4833 O O . VAL A 1 643 ? -23.900 -28.100 -12.081 1.00 90.31 643 VAL A O 1
ATOM 4836 N N . ASP A 1 644 ? -25.529 -29.062 -10.853 1.00 85.62 644 ASP A N 1
ATOM 4837 C CA . ASP A 1 644 ? -25.458 -28.128 -9.725 1.00 85.62 644 ASP A CA 1
ATOM 4838 C C . ASP A 1 644 ? -24.021 -27.891 -9.241 1.00 85.62 644 ASP A C 1
ATOM 4840 O O . ASP A 1 644 ? -23.226 -28.819 -9.060 1.00 85.62 644 ASP A O 1
ATOM 4844 N N . GLY A 1 645 ? -23.684 -26.617 -9.040 1.00 85.00 645 GLY A N 1
ATOM 4845 C CA . GLY A 1 645 ? -22.372 -26.178 -8.567 1.00 85.00 645 GLY A CA 1
ATOM 4846 C C . GLY A 1 645 ? -21.262 -26.160 -9.624 1.00 85.00 645 GLY A C 1
ATOM 4847 O O . GLY A 1 645 ? -20.343 -25.354 -9.498 1.00 85.00 645 GLY A O 1
ATOM 4848 N N . LEU A 1 646 ? -21.329 -26.986 -10.678 1.00 92.88 646 LEU A N 1
ATOM 4849 C CA . LEU A 1 646 ? -20.323 -27.030 -11.746 1.00 92.88 646 LEU A CA 1
ATOM 4850 C C . LEU A 1 646 ? -20.645 -26.026 -12.858 1.00 92.88 646 LEU A C 1
ATOM 4852 O O . LEU A 1 646 ? -21.677 -26.118 -13.514 1.00 92.88 646 LEU A O 1
ATOM 4856 N N . GLN A 1 647 ? -19.703 -25.130 -13.144 1.00 94.25 647 GLN A N 1
ATOM 4857 C CA . GLN A 1 647 ? -19.800 -24.148 -14.220 1.00 94.25 647 GLN A CA 1
ATOM 4858 C C . GLN A 1 647 ? -18.536 -24.206 -15.089 1.00 94.25 647 GLN A C 1
ATOM 4860 O O . GLN A 1 647 ? -17.434 -23.926 -14.626 1.00 94.25 647 GLN A O 1
ATOM 4865 N N . LEU A 1 648 ? -18.686 -24.559 -16.362 1.00 96.56 648 LEU A N 1
ATOM 4866 C CA . LEU A 1 648 ? -17.621 -24.551 -17.366 1.00 96.56 648 LEU A CA 1
ATOM 4867 C C . LEU A 1 648 ? -17.745 -23.283 -18.211 1.00 96.56 648 LEU A C 1
ATOM 4869 O O . LEU A 1 648 ? -18.852 -22.925 -18.608 1.00 96.56 648 LEU A O 1
ATOM 4873 N N . PHE A 1 649 ? -16.639 -22.612 -18.522 1.00 95.38 649 PHE A N 1
ATOM 4874 C CA . PHE A 1 649 ? -16.668 -21.383 -19.317 1.00 95.38 649 PHE A CA 1
ATOM 4875 C C . PHE A 1 649 ? -15.537 -21.317 -20.346 1.00 95.38 649 PHE A C 1
ATOM 4877 O O . PHE A 1 649 ? -14.430 -21.814 -20.126 1.00 95.38 649 PHE A O 1
ATOM 4884 N N . ALA A 1 650 ? -15.815 -20.656 -21.467 1.00 97.06 650 ALA A N 1
ATOM 4885 C CA . ALA A 1 650 ? -14.832 -20.293 -22.478 1.00 97.06 650 ALA A CA 1
ATOM 4886 C C . ALA A 1 650 ? -15.096 -18.858 -22.948 1.00 97.06 650 ALA A C 1
ATOM 4888 O O . ALA A 1 650 ? -16.215 -18.522 -23.326 1.00 97.06 650 ALA A O 1
ATOM 4889 N N . ASN A 1 651 ? -14.061 -18.021 -22.930 1.00 94.44 651 ASN A N 1
ATOM 4890 C CA . ASN A 1 651 ? -14.098 -16.617 -23.318 1.00 94.44 651 ASN A CA 1
ATOM 4891 C C . ASN A 1 651 ? -12.992 -16.329 -24.347 1.00 94.44 651 ASN A C 1
ATOM 4893 O O . ASN A 1 651 ? -11.845 -16.747 -24.172 1.00 94.44 651 ASN A O 1
ATOM 4897 N N . TYR A 1 652 ? -13.322 -15.560 -25.382 1.00 96.12 652 TYR A N 1
ATOM 4898 C CA . TYR A 1 652 ? -12.376 -14.955 -26.317 1.00 96.12 652 TYR A CA 1
ATOM 4899 C C . TYR A 1 652 ? -12.564 -13.436 -26.330 1.00 96.12 652 TYR A C 1
ATOM 4901 O O . TYR A 1 652 ? -13.694 -12.944 -26.389 1.00 96.12 652 TYR A O 1
ATOM 4909 N N . LYS A 1 653 ? -11.466 -12.679 -26.272 1.00 94.50 653 LYS A N 1
ATOM 4910 C CA . LYS A 1 653 ? -11.493 -11.212 -26.203 1.00 94.50 653 LYS A CA 1
ATOM 4911 C C . LYS A 1 653 ? -10.399 -10.599 -27.078 1.00 94.50 653 LYS A C 1
ATOM 4913 O O . LYS A 1 653 ? -9.234 -10.963 -26.942 1.00 94.50 653 LYS A O 1
ATOM 4918 N N . ARG A 1 654 ? -10.756 -9.622 -27.914 1.00 94.62 654 ARG A N 1
ATOM 4919 C CA . ARG A 1 654 ? -9.830 -8.695 -28.581 1.00 94.62 654 ARG A CA 1
ATOM 4920 C C . ARG A 1 654 ? -10.000 -7.309 -27.968 1.00 94.62 654 ARG A C 1
ATOM 4922 O O . ARG A 1 654 ? -11.121 -6.807 -27.939 1.00 94.62 654 ARG A O 1
ATOM 4929 N N . ALA A 1 655 ? -8.915 -6.685 -27.521 1.00 93.38 655 ALA A N 1
ATOM 4930 C CA . ALA A 1 655 ? -8.942 -5.303 -27.041 1.00 93.38 655 ALA A CA 1
ATOM 4931 C C . ALA A 1 655 ? -7.631 -4.567 -27.326 1.00 93.38 655 ALA A C 1
ATOM 4933 O O . ALA A 1 655 ? -6.571 -5.187 -27.356 1.00 93.38 655 ALA A O 1
ATOM 4934 N N . ALA A 1 656 ? -7.696 -3.247 -27.486 1.00 92.44 656 ALA A N 1
ATOM 4935 C CA . ALA A 1 656 ? -6.531 -2.409 -27.729 1.00 92.44 656 ALA A CA 1
ATOM 4936 C C . ALA A 1 656 ? -6.165 -1.512 -26.534 1.00 92.44 656 ALA A C 1
ATOM 4938 O O . ALA A 1 656 ? -7.047 -0.989 -25.845 1.00 92.44 656 ALA A O 1
ATOM 4939 N N . ARG A 1 657 ? -4.863 -1.258 -26.342 1.00 91.81 657 ARG A N 1
ATOM 4940 C CA . ARG A 1 657 ? -4.354 -0.175 -25.485 1.00 91.81 657 ARG A CA 1
ATOM 4941 C C . ARG A 1 657 ? -3.737 0.921 -26.342 1.00 91.81 657 ARG A C 1
ATOM 4943 O O . ARG A 1 657 ? -2.781 0.687 -27.077 1.00 91.81 657 ARG A O 1
ATOM 4950 N N . LEU A 1 658 ? -4.252 2.133 -26.173 1.00 90.25 658 LEU A N 1
ATOM 4951 C CA . LEU A 1 658 ? -3.742 3.344 -26.808 1.00 90.25 658 LEU A CA 1
ATOM 4952 C C . LEU A 1 658 ? -2.530 3.882 -26.000 1.00 90.25 658 LEU A C 1
ATOM 4954 O O . LEU A 1 658 ? -2.611 3.893 -24.764 1.00 90.25 658 LEU A O 1
ATOM 4958 N N . PRO A 1 659 ? -1.417 4.317 -26.633 1.00 90.62 659 PRO A N 1
ATOM 4959 C CA . PRO A 1 659 ? -0.175 4.727 -25.958 1.00 90.62 659 PRO A CA 1
ATOM 4960 C C . PRO A 1 659 ? -0.331 5.778 -24.843 1.00 90.62 659 PRO A C 1
ATOM 4962 O O . PRO A 1 659 ? -1.039 6.779 -24.990 1.00 90.62 659 PRO A O 1
ATOM 4965 N N . SER A 1 660 ? 0.366 5.582 -23.720 1.00 89.19 660 SER A N 1
ATOM 4966 C CA . SER A 1 660 ? 0.384 6.521 -22.586 1.00 89.19 660 SER A CA 1
ATOM 4967 C C . SER A 1 660 ? 1.199 7.789 -22.876 1.00 89.19 660 SER A C 1
ATOM 4969 O O . SER A 1 660 ? 2.072 7.803 -23.751 1.00 89.19 660 SER A O 1
ATOM 4971 N N . LEU A 1 661 ? 0.996 8.846 -22.076 1.00 87.12 661 LEU A N 1
ATOM 4972 C CA . LEU A 1 661 ? 1.836 10.051 -22.137 1.00 87.12 661 LEU A CA 1
ATOM 4973 C C . LEU A 1 661 ? 3.332 9.747 -21.939 1.00 87.12 661 LEU A C 1
ATOM 4975 O O . LEU A 1 661 ? 4.162 10.387 -22.579 1.00 87.12 661 LEU A O 1
ATOM 4979 N N . MET A 1 662 ? 3.700 8.754 -21.119 1.00 84.69 662 MET A N 1
ATOM 4980 C CA . MET A 1 662 ? 5.106 8.376 -20.904 1.00 84.69 662 MET A CA 1
ATOM 4981 C C . MET A 1 662 ? 5.760 7.789 -22.168 1.00 84.69 662 MET A C 1
ATOM 4983 O O . MET A 1 662 ? 6.934 8.056 -22.437 1.00 84.69 662 MET A O 1
ATOM 4987 N N . GLU A 1 663 ? 5.014 7.000 -22.943 1.00 87.62 663 GLU A N 1
ATOM 4988 C CA . GLU A 1 663 ? 5.506 6.303 -24.142 1.00 87.62 663 GLU A CA 1
ATOM 4989 C C . GLU A 1 663 ? 5.538 7.201 -25.381 1.00 87.62 663 GLU A C 1
ATOM 4991 O O . GLU A 1 663 ? 6.461 7.113 -26.189 1.00 87.62 663 GLU A O 1
ATOM 4996 N N . ALA A 1 664 ? 4.526 8.058 -25.529 1.00 87.31 664 ALA A N 1
ATOM 4997 C CA . ALA A 1 664 ? 4.271 8.809 -26.754 1.00 87.31 664 ALA A CA 1
ATOM 4998 C C . ALA A 1 664 ? 4.887 10.222 -26.794 1.00 87.31 664 ALA A C 1
ATOM 5000 O O . ALA A 1 664 ? 4.811 10.856 -27.851 1.00 87.31 664 ALA A O 1
ATOM 5001 N N . THR A 1 665 ? 5.479 10.697 -25.685 1.00 82.94 665 THR A N 1
ATOM 5002 C CA . THR A 1 665 ? 6.145 12.013 -25.564 1.00 82.94 665 THR A CA 1
ATOM 5003 C C . THR A 1 665 ? 7.641 11.904 -25.239 1.00 82.94 665 THR A C 1
ATOM 5005 O O . THR A 1 665 ? 8.095 10.930 -24.624 1.00 82.94 665 THR A O 1
ATOM 5008 N N . SER A 1 666 ? 8.408 12.912 -25.657 1.00 79.38 666 SER A N 1
ATOM 5009 C CA . SER A 1 666 ? 9.856 13.029 -25.435 1.00 79.38 666 SER A CA 1
ATOM 5010 C C . SER A 1 666 ? 10.211 13.558 -24.040 1.00 79.38 666 SER A C 1
ATOM 5012 O O . SER A 1 666 ? 9.416 14.204 -23.369 1.00 79.38 666 SER A O 1
ATOM 5014 N N . GLY A 1 667 ? 11.442 13.314 -23.589 1.00 74.88 667 GLY A N 1
ATOM 5015 C CA . GLY A 1 667 ? 11.966 13.846 -22.324 1.00 74.88 667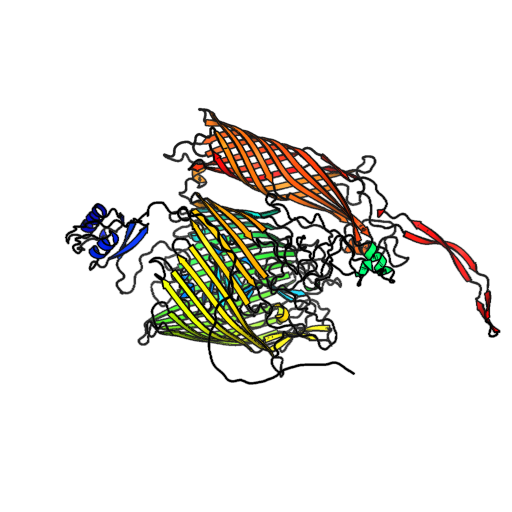 GLY A CA 1
ATOM 5016 C C . GLY A 1 667 ? 13.340 13.260 -22.007 1.00 74.88 667 GLY A C 1
ATOM 5017 O O . GLY A 1 667 ? 13.963 12.669 -22.885 1.00 74.88 667 GLY A O 1
ATOM 5018 N N . PHE A 1 668 ? 13.819 13.377 -20.763 1.00 72.06 668 PHE A N 1
ATOM 5019 C CA . PHE A 1 668 ? 15.153 12.884 -20.380 1.00 72.06 668 PHE A CA 1
ATOM 5020 C C . PHE A 1 668 ? 15.485 11.482 -20.924 1.00 72.06 668 PHE A C 1
ATOM 5022 O O . PHE A 1 668 ? 14.834 10.504 -20.557 1.00 72.06 668 PHE A O 1
ATOM 5029 N N . PHE A 1 669 ? 16.526 11.407 -21.764 1.00 71.88 669 PHE A N 1
ATOM 5030 C CA . PHE A 1 669 ? 17.054 10.187 -22.388 1.00 71.88 669 PHE A CA 1
ATOM 5031 C C . PHE A 1 669 ? 16.053 9.423 -23.289 1.00 71.88 669 PHE A C 1
ATOM 5033 O O . PHE A 1 669 ? 16.255 8.244 -23.590 1.00 71.88 669 PHE A O 1
ATOM 5040 N N . TYR A 1 670 ? 14.981 10.090 -23.740 1.00 77.50 670 TYR A N 1
ATOM 5041 C CA . TYR A 1 670 ? 13.968 9.553 -24.655 1.00 77.50 670 TYR A CA 1
ATOM 5042 C C . TYR A 1 670 ? 13.724 10.452 -25.854 1.00 77.50 670 TYR A C 1
ATOM 5044 O O . TYR A 1 670 ? 13.426 11.637 -25.707 1.00 77.50 670 TYR A O 1
ATOM 5052 N N . ILE A 1 671 ? 13.678 9.816 -27.019 1.00 79.12 671 ILE A N 1
ATOM 5053 C CA . ILE A 1 671 ? 13.018 10.358 -28.201 1.00 79.12 671 ILE A CA 1
ATOM 5054 C C . ILE A 1 671 ? 11.657 9.679 -28.383 1.00 79.12 671 ILE A C 1
ATOM 5056 O O . ILE A 1 671 ? 11.549 8.449 -28.344 1.00 79.12 671 ILE A O 1
ATOM 5060 N N . ALA A 1 672 ? 10.615 10.481 -28.595 1.00 82.06 672 ALA A N 1
ATOM 5061 C CA . ALA A 1 672 ? 9.333 9.983 -29.065 1.00 82.06 672 ALA A CA 1
ATOM 5062 C C . ALA A 1 672 ? 9.486 9.320 -30.448 1.00 82.06 672 ALA A C 1
ATOM 5064 O O . ALA A 1 672 ? 10.415 9.604 -31.211 1.00 82.06 672 ALA A O 1
ATOM 5065 N N . ASN A 1 673 ? 8.571 8.409 -30.768 1.00 87.00 673 ASN A N 1
ATOM 5066 C CA . ASN A 1 673 ? 8.554 7.686 -32.034 1.00 87.00 673 ASN A CA 1
ATOM 5067 C C . ASN A 1 673 ? 7.288 8.067 -32.825 1.00 87.00 673 ASN A C 1
ATOM 5069 O O . ASN A 1 673 ? 6.193 7.901 -32.272 1.00 87.00 673 ASN A O 1
ATOM 5073 N N . PRO A 1 674 ? 7.390 8.594 -34.062 1.00 84.31 674 PRO A N 1
ATOM 5074 C CA . PRO A 1 674 ? 6.214 8.892 -34.878 1.00 84.31 674 PRO A CA 1
ATOM 5075 C C . PRO A 1 674 ? 5.386 7.629 -35.144 1.00 84.31 674 PRO A C 1
ATOM 5077 O O . PRO A 1 674 ? 4.183 7.649 -34.904 1.00 84.31 674 PRO A O 1
ATOM 5080 N N . ASP A 1 675 ? 6.043 6.513 -35.468 1.00 88.62 675 ASP A N 1
ATOM 5081 C CA . ASP A 1 675 ? 5.419 5.260 -35.928 1.00 88.62 675 ASP A CA 1
ATOM 5082 C C . ASP A 1 675 ? 4.745 4.437 -34.806 1.00 88.62 675 ASP A C 1
ATOM 5084 O O . ASP A 1 675 ? 4.253 3.330 -35.037 1.00 88.62 675 ASP A O 1
ATOM 5088 N N . LEU A 1 676 ? 4.747 4.955 -33.570 1.00 91.44 676 LEU A N 1
ATOM 5089 C CA . LEU A 1 676 ? 4.177 4.300 -32.391 1.00 91.44 676 LEU A CA 1
ATOM 5090 C C . LEU A 1 676 ? 2.637 4.291 -32.433 1.00 91.44 676 LEU A C 1
ATOM 5092 O O . LEU A 1 676 ? 2.002 5.342 -32.301 1.00 91.44 676 LEU A O 1
ATOM 5096 N N . HIS A 1 677 ? 2.067 3.096 -32.541 1.00 92.75 677 HIS A N 1
ATOM 5097 C CA . HIS A 1 677 ? 0.626 2.816 -32.607 1.00 92.75 677 HIS A CA 1
ATOM 5098 C C . HIS A 1 677 ? 0.161 1.975 -31.404 1.00 92.75 677 HIS A C 1
ATOM 5100 O O . HIS A 1 677 ? 0.967 1.638 -30.530 1.00 92.75 677 HIS A O 1
ATOM 5106 N N . LYS A 1 678 ? -1.137 1.660 -31.327 1.00 93.50 678 LYS A N 1
ATOM 5107 C CA . LYS A 1 678 ? -1.744 0.838 -30.263 1.00 93.50 678 LYS A CA 1
ATOM 5108 C C . LYS A 1 678 ? -1.151 -0.572 -30.131 1.00 93.50 678 LYS A C 1
ATOM 5110 O O . LYS A 1 678 ? -0.675 -1.163 -31.094 1.00 93.50 678 LYS A O 1
ATOM 5115 N N . GLU A 1 679 ? -1.266 -1.135 -28.930 1.00 94.88 679 GLU A N 1
ATOM 5116 C CA . GLU A 1 679 ? -1.152 -2.586 -28.709 1.00 94.88 679 GLU A CA 1
ATOM 5117 C C . GLU A 1 679 ? -2.523 -3.233 -28.911 1.00 94.88 679 GLU A C 1
ATOM 5119 O O . GLU A 1 679 ? -3.504 -2.687 -28.408 1.00 94.88 679 GLU A O 1
ATOM 5124 N N . GLU A 1 680 ? -2.610 -4.416 -29.524 1.00 94.81 680 GLU A N 1
ATOM 5125 C CA . GLU A 1 680 ? -3.854 -5.198 -29.593 1.00 94.81 680 GLU A CA 1
ATOM 5126 C C . GLU A 1 680 ? -3.688 -6.590 -28.972 1.00 94.81 680 GLU A C 1
ATOM 5128 O O . GLU A 1 680 ? -3.026 -7.467 -29.519 1.00 94.81 680 GLU A O 1
ATOM 5133 N N . THR A 1 681 ? -4.332 -6.832 -27.829 1.00 95.38 681 THR A N 1
ATOM 5134 C CA . THR A 1 681 ? -4.349 -8.154 -27.193 1.00 95.38 681 THR A CA 1
ATOM 5135 C C . THR A 1 681 ? -5.465 -9.033 -27.743 1.00 95.38 681 THR A C 1
ATOM 5137 O O . THR A 1 681 ? -6.606 -8.594 -27.906 1.00 95.38 681 THR A O 1
ATOM 5140 N N . ARG A 1 682 ? -5.135 -10.302 -27.987 1.00 96.06 682 ARG A N 1
ATOM 5141 C CA . ARG A 1 682 ? -6.062 -11.407 -28.238 1.00 96.06 682 ARG A CA 1
ATOM 5142 C C . ARG A 1 682 ? -5.920 -12.383 -27.072 1.00 96.06 682 ARG A C 1
ATOM 5144 O O . ARG A 1 682 ? -4.898 -13.051 -26.934 1.00 96.06 682 ARG A O 1
ATOM 5151 N N . ASN A 1 683 ? -6.935 -12.434 -26.219 1.00 96.06 683 ASN A N 1
ATOM 5152 C CA . ASN A 1 683 ? -6.996 -13.293 -25.043 1.00 96.06 683 ASN A CA 1
ATOM 5153 C C . ASN A 1 683 ? -7.961 -14.460 -25.291 1.00 96.06 683 ASN A C 1
ATOM 5155 O O . ASN A 1 683 ? -9.118 -14.243 -25.651 1.00 96.06 683 ASN A O 1
ATOM 5159 N N . TRP A 1 684 ? -7.491 -15.680 -25.041 1.00 96.94 684 TRP A N 1
ATOM 5160 C CA . TRP A 1 684 ? -8.340 -16.841 -24.775 1.00 96.94 684 TRP A CA 1
ATOM 5161 C C . TRP A 1 684 ? -8.301 -17.166 -23.285 1.00 96.94 684 TRP A C 1
ATOM 5163 O O . TRP A 1 684 ? -7.229 -17.180 -22.676 1.00 96.94 684 TRP A O 1
ATOM 5173 N N . GLU A 1 685 ? -9.455 -17.492 -22.712 1.00 96.31 685 GLU A N 1
ATOM 5174 C CA . GLU A 1 685 ? -9.557 -18.055 -21.369 1.00 96.31 685 GLU A CA 1
ATOM 5175 C C . GLU A 1 685 ? -10.574 -19.198 -21.353 1.00 96.31 685 GLU A C 1
ATOM 5177 O O . GLU A 1 685 ? -11.708 -19.031 -21.797 1.00 96.31 685 GLU A O 1
ATOM 5182 N N . ILE A 1 686 ? -10.175 -20.364 -20.846 1.00 98.06 686 ILE A N 1
ATOM 5183 C CA . ILE A 1 686 ? -11.033 -21.550 -20.730 1.00 98.06 686 ILE A CA 1
ATOM 5184 C C . ILE A 1 686 ? -10.891 -22.090 -19.311 1.00 98.06 686 ILE A C 1
ATOM 5186 O O . ILE A 1 686 ? -9.769 -22.286 -18.841 1.00 98.06 686 ILE A O 1
ATOM 5190 N N . GLY A 1 687 ? -12.000 -22.343 -18.623 1.00 97.38 687 GLY A N 1
ATOM 5191 C CA . GLY A 1 687 ? -11.957 -22.733 -17.221 1.00 97.38 687 GLY A CA 1
ATOM 5192 C C . GLY A 1 687 ? -13.176 -23.486 -16.710 1.00 97.38 687 GLY A C 1
ATOM 5193 O O . GLY A 1 687 ? -14.162 -23.708 -17.413 1.00 97.38 687 GLY A O 1
ATOM 5194 N N . ALA A 1 688 ? -13.057 -23.899 -15.454 1.00 97.50 688 ALA A N 1
ATOM 5195 C CA . ALA A 1 688 ? -14.076 -24.594 -14.694 1.00 97.50 688 ALA A CA 1
ATOM 5196 C C . ALA A 1 688 ? -14.118 -24.036 -13.269 1.00 97.50 688 ALA A C 1
ATOM 5198 O O . ALA A 1 688 ? -13.091 -23.941 -12.590 1.00 97.50 688 ALA A O 1
ATOM 5199 N N . ASN A 1 689 ? -15.324 -23.717 -12.823 1.00 95.88 689 ASN A N 1
ATOM 5200 C CA . ASN A 1 689 ? -15.656 -23.379 -11.453 1.00 95.88 689 ASN A CA 1
ATOM 5201 C C . ASN A 1 689 ? -16.492 -24.505 -10.851 1.00 95.88 689 ASN A C 1
ATOM 5203 O O . ASN A 1 689 ? -17.288 -25.131 -11.551 1.00 95.88 689 ASN A O 1
ATOM 5207 N N . TYR A 1 690 ? -16.335 -24.745 -9.556 1.00 94.94 690 TYR A N 1
ATOM 5208 C CA . TYR A 1 690 ? -17.160 -25.691 -8.818 1.00 94.94 690 TYR A CA 1
ATOM 5209 C C . TYR A 1 690 ? -17.424 -25.155 -7.413 1.00 94.94 690 TYR A C 1
ATOM 5211 O O . TYR A 1 690 ? -16.482 -25.014 -6.631 1.00 94.94 690 TYR A O 1
ATOM 5219 N N . THR A 1 691 ? -18.683 -24.852 -7.096 1.00 93.06 691 THR A N 1
ATOM 5220 C CA . THR A 1 691 ? -19.127 -24.577 -5.722 1.00 93.06 691 THR A CA 1
ATOM 5221 C C . THR A 1 691 ? -19.928 -25.749 -5.175 1.00 93.06 691 THR A C 1
ATOM 5223 O O . THR A 1 691 ? -20.660 -26.412 -5.907 1.00 93.06 691 THR A O 1
ATOM 5226 N N . ARG A 1 692 ? -19.790 -26.035 -3.879 1.00 90.88 692 ARG A N 1
ATOM 5227 C CA . ARG A 1 692 ? -20.608 -27.037 -3.193 1.00 90.88 692 ARG A CA 1
ATOM 5228 C C . ARG A 1 692 ? -20.668 -26.772 -1.696 1.00 90.88 692 ARG A C 1
ATOM 5230 O O . ARG A 1 692 ? -19.632 -26.565 -1.072 1.00 90.88 692 ARG A O 1
ATOM 5237 N N . THR A 1 693 ? -21.859 -26.897 -1.126 1.00 91.12 693 THR A N 1
ATOM 5238 C CA . THR A 1 693 ? -22.067 -27.049 0.317 1.00 91.12 693 THR A CA 1
ATOM 5239 C C . THR A 1 693 ? -22.329 -28.521 0.663 1.00 91.12 693 THR A C 1
ATOM 5241 O O . THR A 1 693 ? -22.706 -29.306 -0.214 1.00 91.12 693 THR A O 1
ATOM 5244 N N . GLY A 1 694 ? -22.103 -28.945 1.909 1.00 88.81 694 GLY A N 1
ATOM 5245 C CA . GLY A 1 694 ? -22.410 -30.325 2.316 1.00 88.81 694 GLY A CA 1
ATOM 5246 C C . GLY A 1 694 ? -21.481 -31.365 1.672 1.00 88.81 694 GLY A C 1
ATOM 5247 O O . GLY A 1 694 ? -21.921 -32.288 0.972 1.00 88.81 694 GLY A O 1
ATOM 5248 N N . LEU A 1 695 ? -20.173 -31.177 1.843 1.00 86.06 695 LEU A N 1
ATOM 5249 C CA . LEU A 1 695 ? -19.117 -32.053 1.339 1.00 86.06 695 LEU A CA 1
ATOM 5250 C C . LEU A 1 695 ? -18.600 -33.021 2.416 1.00 86.06 695 LEU A C 1
ATOM 5252 O O . LEU A 1 695 ? -18.507 -34.219 2.155 1.00 86.06 695 LEU A O 1
ATOM 5256 N N . ILE A 1 696 ? -18.259 -32.505 3.600 1.00 88.25 696 ILE A N 1
ATOM 5257 C CA . ILE A 1 696 ? -17.744 -33.256 4.761 1.00 88.25 696 ILE A CA 1
ATOM 5258 C C . ILE A 1 696 ? -18.658 -33.053 5.980 1.00 88.25 696 ILE A C 1
ATOM 5260 O O . ILE A 1 696 ? -18.837 -33.977 6.775 1.00 88.25 696 ILE A O 1
ATOM 5264 N N . THR A 1 697 ? -19.264 -31.871 6.130 1.00 88.25 697 THR A N 1
ATOM 5265 C CA . THR A 1 697 ? -20.287 -31.573 7.150 1.00 88.25 697 THR A CA 1
ATOM 5266 C C . THR A 1 697 ? -21.461 -30.827 6.517 1.00 88.25 697 THR A C 1
ATOM 5268 O O . THR A 1 697 ? -21.282 -30.140 5.519 1.00 88.25 697 THR A O 1
ATOM 5271 N N . ASP A 1 698 ? -22.655 -30.874 7.116 1.00 85.69 698 ASP A N 1
ATOM 5272 C CA . ASP A 1 698 ? -23.876 -30.214 6.593 1.00 85.69 698 ASP A CA 1
ATOM 5273 C C . ASP A 1 698 ? -23.798 -28.666 6.508 1.00 85.69 698 ASP A C 1
ATOM 5275 O O . ASP A 1 698 ? -24.806 -28.000 6.271 1.00 85.69 698 ASP A O 1
ATOM 5279 N N . LYS A 1 699 ? -22.632 -28.078 6.804 1.00 84.06 699 LYS A N 1
ATOM 5280 C CA . LYS A 1 699 ? -22.373 -26.636 6.923 1.00 84.06 699 LYS A CA 1
ATOM 5281 C C . LYS A 1 699 ? -20.989 -26.223 6.412 1.00 84.06 699 LYS A C 1
ATOM 5283 O O . LYS A 1 699 ? -20.532 -25.134 6.758 1.00 84.06 699 LYS A O 1
ATOM 5288 N N . ASP A 1 700 ? -20.289 -27.094 5.689 1.00 91.00 700 ASP A N 1
ATOM 5289 C CA . ASP A 1 700 ? -19.079 -26.681 4.989 1.00 91.00 700 ASP A CA 1
ATOM 5290 C C . ASP A 1 700 ? -19.399 -26.120 3.603 1.00 91.00 700 ASP A C 1
ATOM 5292 O O . ASP A 1 700 ? -20.426 -26.434 2.998 1.00 91.00 700 ASP A O 1
ATOM 5296 N N . GLU A 1 701 ? -18.511 -25.254 3.125 1.00 92.38 701 GLU A N 1
ATOM 5297 C CA . GLU A 1 701 ? -18.600 -24.598 1.826 1.00 92.38 701 GLU A CA 1
ATOM 5298 C C . GLU A 1 701 ? -17.267 -24.771 1.098 1.00 92.38 701 GLU A C 1
ATOM 5300 O O . GLU A 1 701 ? -16.216 -24.406 1.624 1.00 92.38 701 GLU A O 1
ATOM 5305 N N . LEU A 1 702 ? -17.297 -25.322 -0.115 1.00 94.62 702 LEU A N 1
ATOM 5306 C CA . LEU A 1 702 ? -16.153 -25.454 -1.014 1.00 94.62 702 LEU A CA 1
ATOM 5307 C C . LEU A 1 702 ? -16.376 -24.590 -2.259 1.00 94.62 702 LEU A C 1
ATOM 5309 O O . LEU A 1 702 ? -17.397 -24.719 -2.932 1.00 94.62 702 LEU A O 1
ATOM 5313 N N . GLY A 1 703 ? -15.376 -23.788 -2.616 1.00 94.94 703 GLY A N 1
ATOM 5314 C CA . GLY A 1 703 ? -15.250 -23.129 -3.913 1.00 94.94 703 GLY A CA 1
ATOM 5315 C C . GLY A 1 703 ? -13.934 -23.511 -4.589 1.00 94.94 703 GLY A C 1
ATOM 5316 O O . GLY A 1 703 ? -12.865 -23.394 -3.992 1.00 94.94 703 GLY A O 1
ATOM 5317 N N . LEU A 1 704 ? -13.998 -23.955 -5.842 1.00 96.69 704 LEU A N 1
ATOM 5318 C CA . LEU A 1 704 ? -12.850 -24.226 -6.709 1.00 96.69 704 LEU A CA 1
ATOM 5319 C C . LEU A 1 704 ? -12.971 -23.414 -8.002 1.00 96.69 704 LEU A C 1
ATOM 5321 O O . LEU A 1 704 ? -14.057 -23.298 -8.565 1.00 96.69 704 LEU A O 1
ATOM 5325 N N . LYS A 1 705 ? -11.848 -22.889 -8.495 1.00 97.06 705 LYS A N 1
ATOM 5326 C CA . LYS A 1 705 ? -11.727 -22.203 -9.790 1.00 97.06 705 LYS A CA 1
ATOM 5327 C C . LYS A 1 705 ? -10.420 -22.616 -10.459 1.00 97.06 705 LYS A C 1
ATOM 5329 O O . LYS A 1 705 ? -9.356 -22.489 -9.854 1.00 97.06 705 LYS A O 1
ATOM 5334 N N . LEU A 1 706 ? -10.494 -23.098 -11.696 1.00 97.81 706 LEU A N 1
ATOM 5335 C CA . LEU A 1 706 ? -9.355 -23.468 -12.539 1.00 97.81 706 LEU A CA 1
ATOM 5336 C C . LEU A 1 706 ? -9.503 -22.779 -13.897 1.00 97.81 706 LEU A C 1
ATOM 5338 O O . LEU A 1 706 ? -10.541 -22.918 -14.537 1.00 97.81 706 LEU A O 1
ATOM 5342 N N . ALA A 1 707 ? -8.471 -22.075 -14.356 1.00 97.56 707 ALA A N 1
ATOM 5343 C CA . ALA A 1 707 ? -8.465 -21.397 -15.649 1.00 97.56 707 ALA A CA 1
ATOM 5344 C C . ALA A 1 707 ? -7.142 -21.616 -16.394 1.00 97.56 707 ALA A C 1
ATOM 5346 O O . ALA A 1 707 ? -6.059 -21.473 -15.827 1.00 97.56 707 ALA A O 1
ATOM 5347 N N . TRP A 1 708 ? -7.233 -21.916 -17.685 1.00 98.19 708 TRP A N 1
ATOM 5348 C CA . TRP A 1 708 ? -6.153 -21.761 -18.653 1.00 98.19 708 TRP A CA 1
ATOM 5349 C C . TRP A 1 708 ? -6.325 -20.432 -19.385 1.00 98.19 708 TRP A C 1
ATOM 5351 O O . TRP A 1 708 ? -7.443 -20.076 -19.758 1.00 98.19 708 TRP A O 1
ATOM 5361 N N . PHE A 1 709 ? -5.223 -19.715 -19.608 1.00 97.56 709 PHE A N 1
ATOM 5362 C CA . PHE A 1 709 ? -5.217 -18.448 -20.336 1.00 97.56 709 PHE A CA 1
ATOM 5363 C C . PHE A 1 709 ? -4.071 -18.395 -21.349 1.00 97.56 709 PHE A C 1
ATOM 5365 O O . PHE A 1 709 ? -2.963 -18.847 -21.051 1.00 97.56 709 PHE A O 1
ATOM 5372 N N . ASP A 1 710 ? -4.326 -17.785 -22.507 1.00 97.44 710 ASP A N 1
ATOM 5373 C CA . ASP A 1 710 ? -3.337 -17.457 -23.542 1.00 97.44 710 ASP A CA 1
ATOM 5374 C C . ASP A 1 710 ? -3.552 -15.995 -23.962 1.00 97.44 710 ASP A C 1
ATOM 5376 O O . ASP A 1 710 ? -4.620 -15.643 -24.467 1.00 97.44 710 ASP A O 1
ATOM 5380 N N . ASN A 1 711 ? -2.570 -15.133 -23.692 1.00 96.44 711 ASN A N 1
ATOM 5381 C CA . ASN A 1 711 ? -2.565 -13.726 -24.091 1.00 96.44 711 ASN A CA 1
ATOM 5382 C C . ASN A 1 711 ? -1.561 -13.549 -25.234 1.00 96.44 711 ASN A C 1
ATOM 5384 O O . ASN A 1 711 ? -0.359 -13.682 -25.000 1.00 96.44 711 ASN A O 1
ATOM 5388 N N . ASP A 1 712 ? -2.030 -13.213 -26.435 1.00 96.38 712 ASP A N 1
ATOM 5389 C CA . ASP A 1 712 ? -1.186 -12.844 -27.577 1.00 96.38 712 ASP A CA 1
ATOM 5390 C C . ASP A 1 712 ? -1.375 -11.352 -27.902 1.00 96.38 712 ASP A C 1
ATOM 5392 O O . ASP A 1 712 ? -2.411 -10.962 -28.448 1.00 96.38 712 ASP A O 1
ATOM 5396 N N . VAL A 1 713 ? -0.398 -10.518 -27.528 1.00 96.44 713 VAL A N 1
ATOM 5397 C CA . VAL A 1 713 ? -0.416 -9.060 -27.732 1.00 96.44 713 VAL A CA 1
ATOM 5398 C C . VAL A 1 713 ? 0.340 -8.696 -29.005 1.00 96.44 713 VAL A C 1
ATOM 5400 O O . VAL A 1 713 ? 1.569 -8.723 -29.023 1.00 96.44 713 VAL A O 1
ATOM 5403 N N . ASP A 1 714 ? -0.411 -8.337 -30.043 1.00 95.81 714 ASP A N 1
ATOM 5404 C CA . ASP A 1 714 ? 0.060 -7.770 -31.309 1.00 95.81 714 ASP A CA 1
ATOM 5405 C C . ASP A 1 714 ? 0.532 -6.321 -31.100 1.00 95.81 714 ASP A C 1
ATOM 5407 O O . ASP A 1 714 ? -0.054 -5.578 -30.304 1.00 95.81 714 ASP A O 1
ATOM 5411 N N . GLY A 1 715 ? 1.591 -5.910 -31.799 1.00 94.94 715 GLY A N 1
ATOM 5412 C CA . GLY A 1 715 ? 2.095 -4.536 -31.734 1.00 94.94 715 GLY A CA 1
ATOM 5413 C C . GLY A 1 715 ? 2.620 -4.130 -30.349 1.00 94.94 715 GLY A C 1
ATOM 5414 O O . GLY A 1 715 ? 2.583 -2.948 -30.013 1.00 94.94 715 GLY A O 1
ATOM 5415 N N . TYR A 1 716 ? 3.070 -5.081 -29.518 1.00 94.56 716 TYR A N 1
ATOM 5416 C CA . TYR A 1 716 ? 3.454 -4.829 -28.122 1.00 94.56 716 TYR A CA 1
ATOM 5417 C C . TYR A 1 716 ? 4.481 -3.689 -28.002 1.00 94.56 716 TYR A C 1
ATOM 5419 O O . TYR A 1 716 ? 5.516 -3.686 -28.669 1.00 94.56 716 TYR A O 1
ATOM 5427 N N . ILE A 1 717 ? 4.214 -2.719 -27.129 1.00 93.75 717 ILE A N 1
ATOM 5428 C CA . ILE A 1 717 ? 5.039 -1.521 -26.969 1.00 93.75 717 ILE A CA 1
ATOM 5429 C C . ILE A 1 717 ? 6.237 -1.833 -26.066 1.00 93.75 717 ILE A C 1
ATOM 5431 O O . ILE A 1 717 ? 6.126 -1.928 -24.840 1.00 93.75 717 ILE A O 1
ATOM 5435 N N . ALA A 1 718 ? 7.396 -1.962 -26.706 1.00 91.38 718 ALA A N 1
ATOM 5436 C CA . ALA A 1 718 ? 8.697 -2.212 -26.105 1.00 91.38 718 ALA A CA 1
ATOM 5437 C C . ALA A 1 718 ? 9.622 -0.988 -26.241 1.00 91.38 718 ALA A C 1
ATOM 5439 O O . ALA A 1 718 ? 9.274 0.056 -26.802 1.00 91.38 718 ALA A O 1
ATOM 5440 N N . ARG A 1 719 ? 10.850 -1.111 -25.734 1.00 88.38 719 ARG A N 1
ATOM 5441 C CA . ARG A 1 719 ? 11.875 -0.066 -25.750 1.00 88.38 719 ARG A CA 1
ATOM 5442 C C . ARG A 1 719 ? 13.196 -0.571 -26.335 1.00 88.38 719 ARG A C 1
ATOM 5444 O O . ARG A 1 719 ? 13.646 -1.664 -26.014 1.00 88.38 719 ARG A O 1
ATOM 5451 N N . ARG A 1 720 ? 13.845 0.254 -27.162 1.00 85.25 720 ARG A N 1
ATOM 5452 C CA . ARG A 1 720 ? 15.165 -0.001 -27.770 1.00 85.25 720 ARG A CA 1
ATOM 5453 C C . ARG A 1 720 ? 16.129 1.160 -27.529 1.00 85.25 720 ARG A C 1
ATOM 5455 O O . ARG A 1 720 ? 15.695 2.290 -27.316 1.00 85.25 720 ARG A O 1
ATOM 5462 N N . TYR A 1 721 ? 17.431 0.887 -27.576 1.00 82.94 721 TYR A N 1
ATOM 5463 C CA . TYR A 1 721 ? 18.476 1.917 -27.556 1.00 82.94 721 TYR A CA 1
ATOM 5464 C C . TYR A 1 721 ? 18.869 2.292 -28.990 1.00 82.94 721 TYR A C 1
ATOM 5466 O O . TYR A 1 721 ? 19.137 1.409 -29.803 1.00 82.94 721 TYR A O 1
ATOM 5474 N N . ILE A 1 722 ? 18.905 3.588 -29.302 1.00 81.38 722 ILE A N 1
ATOM 5475 C CA . ILE A 1 722 ? 19.305 4.113 -30.612 1.00 81.38 722 ILE A CA 1
ATOM 5476 C C . ILE A 1 722 ? 20.728 4.653 -30.496 1.00 81.38 722 ILE A C 1
ATOM 5478 O O . ILE A 1 722 ? 20.940 5.795 -30.085 1.00 81.38 722 ILE A O 1
ATOM 5482 N N . LEU A 1 723 ? 21.705 3.821 -30.867 1.00 78.25 723 LEU A N 1
ATOM 5483 C CA . LEU A 1 723 ? 23.135 4.111 -30.717 1.00 78.25 723 LEU A CA 1
ATOM 5484 C C . LEU A 1 723 ? 23.538 5.435 -31.391 1.00 78.25 723 LEU A C 1
ATOM 5486 O O . LEU A 1 723 ? 24.231 6.243 -30.786 1.00 78.25 723 LEU A O 1
ATOM 5490 N N . GLN A 1 724 ? 23.026 5.702 -32.597 1.00 80.06 724 GLN A N 1
ATOM 5491 C CA . GLN A 1 724 ? 23.313 6.913 -33.382 1.00 80.06 724 GLN A CA 1
ATOM 5492 C C . GLN A 1 724 ? 22.761 8.208 -32.758 1.00 80.06 724 GLN A C 1
ATOM 5494 O O . GLN A 1 724 ? 23.109 9.296 -33.205 1.00 80.06 724 GLN A O 1
ATOM 5499 N N . ARG A 1 725 ? 21.869 8.108 -31.763 1.00 74.38 725 ARG A N 1
ATOM 5500 C CA . ARG A 1 725 ? 21.271 9.250 -31.046 1.00 74.38 725 ARG A CA 1
ATOM 5501 C C . ARG A 1 725 ? 21.548 9.217 -29.538 1.00 74.38 725 ARG A C 1
ATOM 5503 O O . ARG A 1 725 ? 20.988 10.035 -28.810 1.00 74.38 725 ARG A O 1
ATOM 5510 N N . GLY A 1 726 ? 22.343 8.255 -29.057 1.00 76.06 726 GLY A N 1
ATOM 5511 C CA . GLY A 1 726 ? 22.662 8.075 -27.637 1.00 76.06 726 GLY A CA 1
ATOM 5512 C C . GLY A 1 726 ? 21.443 8.057 -26.706 1.00 76.06 726 GLY A C 1
ATOM 5513 O O . GLY A 1 726 ? 21.541 8.558 -25.594 1.00 76.06 726 GLY A O 1
ATOM 5514 N N . SER A 1 727 ? 20.283 7.569 -27.166 1.00 78.69 727 SER A N 1
ATOM 5515 C CA . SER A 1 727 ? 18.979 7.758 -26.500 1.00 78.69 727 SER A CA 1
ATOM 5516 C C . SER A 1 727 ? 18.099 6.509 -26.579 1.00 78.69 727 SER A C 1
ATOM 5518 O O . SER A 1 727 ? 18.231 5.712 -27.512 1.00 78.69 727 SER A O 1
ATOM 5520 N N . MET A 1 728 ? 17.147 6.350 -25.653 1.00 82.38 728 MET A N 1
ATOM 5521 C CA . MET A 1 728 ? 16.103 5.325 -25.778 1.00 82.38 728 MET A CA 1
ATOM 5522 C C . MET A 1 728 ? 14.979 5.781 -26.714 1.00 82.38 728 MET A C 1
ATOM 5524 O O . MET A 1 728 ? 14.630 6.960 -26.770 1.00 82.38 728 MET A O 1
ATOM 5528 N N . GLN A 1 729 ? 14.362 4.822 -27.400 1.00 85.88 729 GLN A N 1
ATOM 5529 C CA . GLN A 1 729 ? 13.144 5.011 -28.181 1.00 85.88 729 GLN A CA 1
ATOM 5530 C C . GLN A 1 729 ? 12.125 3.919 -27.835 1.00 85.88 729 GLN A C 1
ATOM 5532 O O . GLN A 1 729 ? 12.485 2.756 -27.637 1.00 85.88 729 GLN A O 1
ATOM 5537 N N . VAL A 1 730 ? 10.850 4.298 -27.778 1.00 89.62 730 VAL A N 1
ATOM 5538 C CA . VAL A 1 730 ? 9.711 3.383 -27.604 1.00 89.62 730 VAL A CA 1
ATOM 5539 C C . VAL A 1 730 ? 9.205 2.935 -28.980 1.00 89.62 730 VAL A C 1
ATOM 5541 O O . VAL A 1 730 ? 9.125 3.751 -29.897 1.00 89.62 730 VAL A O 1
ATOM 5544 N N . TYR A 1 731 ? 8.906 1.651 -29.166 1.00 91.81 731 TYR A N 1
ATOM 5545 C CA . TYR A 1 731 ? 8.513 1.086 -30.461 1.00 91.81 731 TYR A CA 1
ATOM 5546 C C . TYR A 1 731 ? 7.641 -0.163 -30.299 1.00 91.81 731 TYR A C 1
ATOM 5548 O O . TYR A 1 731 ? 7.784 -0.902 -29.327 1.00 91.81 731 TYR A O 1
ATOM 5556 N N . ASN A 1 732 ? 6.759 -0.407 -31.265 1.00 94.06 732 ASN A N 1
ATOM 5557 C CA . ASN A 1 732 ? 5.995 -1.646 -31.348 1.00 94.06 732 ASN A CA 1
ATOM 5558 C C . ASN A 1 732 ? 6.907 -2.793 -31.829 1.00 94.06 732 ASN A C 1
ATOM 5560 O O . ASN A 1 732 ? 7.722 -2.612 -32.740 1.00 94.06 732 ASN A O 1
ATOM 5564 N N . ILE A 1 733 ? 6.757 -3.971 -31.229 1.00 95.06 733 ILE A N 1
ATOM 5565 C CA . ILE A 1 733 ? 7.259 -5.250 -31.753 1.00 95.06 733 ILE A CA 1
ATOM 5566 C C . ILE A 1 733 ? 6.083 -6.070 -32.281 1.00 95.06 733 ILE A C 1
ATOM 5568 O O . ILE A 1 733 ? 4.958 -5.844 -31.844 1.00 95.06 733 ILE A O 1
ATOM 5572 N N . ASP A 1 734 ? 6.337 -7.048 -33.155 1.00 95.00 734 ASP A N 1
ATOM 5573 C CA . ASP A 1 734 ? 5.271 -7.866 -33.747 1.00 95.00 734 ASP A CA 1
ATOM 5574 C C . ASP A 1 734 ? 4.359 -8.462 -32.674 1.00 95.00 734 ASP A C 1
ATOM 5576 O O . ASP A 1 734 ? 3.153 -8.224 -32.706 1.00 95.00 734 ASP A O 1
ATOM 5580 N N . ARG A 1 735 ? 4.922 -9.203 -31.703 1.00 95.12 735 ARG A N 1
ATOM 5581 C CA . ARG A 1 735 ? 4.131 -9.857 -30.647 1.00 95.12 735 ARG A CA 1
ATOM 5582 C C . ARG A 1 735 ? 4.834 -10.046 -29.304 1.00 95.12 735 ARG A C 1
ATOM 5584 O O . ARG A 1 735 ? 6.035 -10.318 -29.247 1.00 95.12 735 ARG A O 1
ATOM 5591 N N . ALA A 1 736 ? 4.046 -10.045 -28.229 1.00 95.62 736 ALA A N 1
ATOM 5592 C CA . ALA A 1 736 ? 4.409 -10.583 -26.917 1.00 95.62 736 ALA A CA 1
ATOM 5593 C C . ALA A 1 736 ? 3.342 -11.579 -26.427 1.00 95.62 736 ALA A C 1
ATOM 5595 O O . ALA A 1 736 ? 2.156 -11.254 -26.382 1.00 95.62 736 ALA A O 1
ATOM 5596 N N . LEU A 1 737 ? 3.762 -12.791 -26.051 1.00 95.88 737 LEU A N 1
ATOM 5597 C CA . LEU A 1 737 ? 2.867 -13.891 -25.679 1.00 95.88 737 LEU A CA 1
ATOM 5598 C C . LEU A 1 737 ? 3.072 -14.308 -24.220 1.00 95.88 737 LEU A C 1
ATOM 5600 O O . LEU A 1 737 ? 4.206 -14.581 -23.821 1.00 95.88 737 LEU A O 1
ATOM 5604 N N . PHE A 1 738 ? 1.980 -14.442 -23.462 1.00 96.44 738 PHE A N 1
ATOM 5605 C CA . PHE A 1 738 ? 1.973 -14.874 -22.059 1.00 96.44 738 PHE A CA 1
ATOM 5606 C C . PHE A 1 738 ? 0.881 -15.919 -21.813 1.00 96.44 738 PHE A C 1
ATOM 5608 O O . PHE A 1 738 ? -0.307 -15.626 -21.946 1.00 96.44 738 PHE A O 1
ATOM 5615 N N . ARG A 1 739 ? 1.279 -17.130 -21.412 1.00 97.44 739 ARG A N 1
ATOM 5616 C CA . ARG A 1 739 ? 0.371 -18.275 -21.292 1.00 97.44 739 ARG A CA 1
ATOM 5617 C C . ARG A 1 739 ? 0.596 -19.088 -20.028 1.00 97.44 739 ARG A C 1
ATOM 5619 O O . ARG A 1 739 ? 1.743 -19.308 -19.615 1.00 97.44 739 ARG A O 1
ATOM 5626 N N . GLY A 1 740 ? -0.493 -19.573 -19.438 1.00 97.69 740 GLY A N 1
ATOM 5627 C CA . GLY A 1 740 ? -0.419 -20.316 -18.192 1.00 97.69 740 GLY A CA 1
ATOM 5628 C C . GLY A 1 740 ? -1.718 -20.946 -17.703 1.00 97.69 740 GLY A C 1
ATOM 5629 O O . GLY A 1 740 ? -2.720 -21.038 -18.410 1.00 97.69 740 GLY A O 1
ATOM 5630 N N . LEU A 1 741 ? -1.645 -21.404 -16.457 1.00 98.06 741 LEU A N 1
ATOM 5631 C CA . LEU A 1 741 ? -2.733 -21.961 -15.662 1.00 98.06 741 LEU A CA 1
ATOM 5632 C C . LEU A 1 741 ? -2.845 -21.177 -14.351 1.00 98.06 741 LEU A C 1
ATOM 5634 O O . LEU A 1 741 ? -1.830 -20.859 -13.728 1.00 98.06 741 LEU A O 1
ATOM 5638 N N . GLU A 1 742 ? -4.068 -20.926 -13.903 1.00 97.75 742 GLU A N 1
ATOM 5639 C CA . GLU A 1 742 ? -4.399 -20.404 -12.578 1.00 97.75 742 GLU A CA 1
ATOM 5640 C C . GLU A 1 742 ? -5.369 -21.345 -11.868 1.00 97.75 742 GLU A C 1
ATOM 5642 O O . GLU A 1 742 ? -6.322 -21.835 -12.470 1.00 97.75 742 GLU A O 1
ATOM 5647 N N . ALA A 1 743 ? -5.144 -21.565 -10.574 1.00 97.38 743 ALA A N 1
ATOM 5648 C CA . ALA A 1 743 ? -6.040 -22.306 -9.697 1.00 97.38 743 ALA A CA 1
ATOM 5649 C C . ALA A 1 743 ? -6.308 -21.500 -8.420 1.00 97.38 743 ALA A C 1
ATOM 5651 O O . ALA A 1 743 ? -5.404 -20.844 -7.899 1.00 97.38 743 ALA A O 1
ATOM 5652 N N . THR A 1 744 ? -7.538 -21.551 -7.913 1.00 96.94 744 THR A N 1
ATOM 5653 C CA . THR A 1 744 ? -7.956 -20.980 -6.624 1.00 96.94 744 THR A CA 1
ATOM 5654 C C . THR A 1 744 ? -8.898 -21.956 -5.919 1.00 96.94 744 THR A C 1
ATOM 5656 O O . THR A 1 744 ? -9.745 -22.577 -6.560 1.00 96.94 744 THR A O 1
ATOM 5659 N N . LEU A 1 745 ? -8.749 -22.081 -4.604 1.00 96.25 745 LEU A N 1
ATOM 5660 C CA . LEU A 1 745 ? -9.567 -22.886 -3.703 1.00 96.25 745 LEU A CA 1
ATOM 5661 C C . LEU A 1 745 ? -9.954 -22.023 -2.499 1.00 96.25 745 LEU A C 1
ATOM 5663 O O . LEU A 1 745 ? -9.102 -21.334 -1.940 1.00 96.25 745 LEU A O 1
ATOM 5667 N N . SER A 1 746 ? -11.211 -22.110 -2.077 1.00 95.12 746 SER A N 1
ATOM 5668 C CA . SER A 1 746 ? -11.699 -21.652 -0.775 1.00 95.12 746 SER A CA 1
ATOM 5669 C C . SER A 1 746 ? -12.463 -22.796 -0.119 1.00 95.12 746 SER A C 1
ATOM 5671 O O . SER A 1 746 ? -13.237 -23.471 -0.791 1.00 95.12 746 SER A O 1
ATOM 5673 N N . TYR A 1 747 ? -12.260 -23.018 1.173 1.00 95.38 747 TYR A N 1
ATOM 5674 C CA . TYR A 1 747 ? -13.017 -23.985 1.962 1.00 95.38 747 TYR A CA 1
ATOM 5675 C C . TYR A 1 747 ? -13.272 -23.428 3.363 1.00 95.38 747 TYR A C 1
ATOM 5677 O O . TYR A 1 747 ? -12.320 -23.059 4.053 1.00 95.38 747 TYR A O 1
ATOM 5685 N N . GLU A 1 748 ? -14.533 -23.375 3.789 1.00 93.25 748 GLU A N 1
ATOM 5686 C CA . GLU A 1 748 ? -14.931 -22.918 5.127 1.00 93.25 748 GLU A CA 1
ATOM 5687 C C . GLU A 1 748 ? -15.775 -23.975 5.845 1.00 93.25 748 GLU A C 1
ATOM 5689 O O . GLU A 1 748 ? -16.573 -24.667 5.221 1.00 93.25 748 GLU A O 1
ATOM 5694 N N . ASN A 1 749 ? -15.583 -24.129 7.159 1.00 92.44 749 ASN A N 1
ATOM 5695 C CA . ASN A 1 749 ? -16.336 -25.076 7.989 1.00 92.44 749 ASN A CA 1
ATOM 5696 C C . ASN A 1 749 ? -16.268 -24.662 9.469 1.00 92.44 749 ASN A C 1
ATOM 5698 O O . ASN A 1 749 ? -15.206 -24.728 10.087 1.00 92.44 749 ASN A O 1
ATOM 5702 N N . GLY A 1 750 ? -17.385 -24.225 10.060 1.00 82.81 750 GLY A N 1
ATOM 5703 C CA . GLY A 1 750 ? -17.494 -24.037 11.517 1.00 82.81 750 GLY A CA 1
ATOM 5704 C C . GLY A 1 750 ? -16.450 -23.102 12.154 1.00 82.81 750 GLY A C 1
ATOM 5705 O O . GLY A 1 750 ? -15.992 -23.364 13.263 1.00 82.81 750 GLY A O 1
ATOM 5706 N N . GLY A 1 751 ? -16.037 -22.042 11.451 1.00 87.62 751 GLY A N 1
ATOM 5707 C CA . GLY A 1 751 ? -15.007 -21.096 11.905 1.00 87.62 751 GLY A CA 1
ATOM 5708 C C . GLY A 1 751 ? -13.577 -21.428 11.454 1.00 87.62 751 GLY A C 1
ATOM 5709 O O . GLY A 1 751 ? -12.689 -20.592 11.622 1.00 87.62 751 GLY A O 1
ATOM 5710 N N . PHE A 1 752 ? -13.345 -22.595 10.847 1.00 93.81 752 PHE A N 1
ATOM 5711 C CA . PHE A 1 752 ? -12.165 -22.849 10.016 1.00 93.81 752 PHE A CA 1
ATOM 5712 C C . PHE A 1 752 ? -12.354 -22.192 8.645 1.00 93.81 752 PHE A C 1
ATOM 5714 O O . PHE A 1 752 ? -13.423 -22.331 8.048 1.00 93.81 752 PHE A O 1
ATOM 5721 N N . SER A 1 753 ? -11.316 -21.543 8.115 1.00 94.06 753 SER A N 1
ATOM 5722 C CA . SER A 1 753 ? -11.245 -21.168 6.701 1.00 94.06 753 SER A CA 1
ATOM 5723 C C . SER A 1 753 ? -9.866 -21.450 6.111 1.00 94.06 753 SER A C 1
ATOM 5725 O O . SER A 1 753 ? -8.831 -21.186 6.726 1.00 94.06 753 SER A O 1
ATOM 5727 N N . MET A 1 754 ? -9.852 -21.991 4.896 1.00 95.50 754 MET A N 1
ATOM 5728 C CA . MET A 1 754 ? -8.655 -22.263 4.110 1.00 95.50 754 MET A CA 1
ATOM 5729 C C . MET A 1 754 ? -8.815 -21.673 2.712 1.00 95.50 754 MET A C 1
ATOM 5731 O O . MET A 1 754 ? -9.762 -21.989 1.999 1.00 95.50 754 MET A O 1
ATOM 5735 N N . GLU A 1 755 ? -7.845 -20.868 2.302 1.00 95.38 755 GLU A N 1
ATOM 5736 C CA . GLU A 1 755 ? -7.734 -20.316 0.955 1.00 95.38 755 GLU A CA 1
ATOM 5737 C C . GLU A 1 755 ? -6.405 -20.768 0.357 1.00 95.38 755 GLU A C 1
ATOM 5739 O O . GLU A 1 755 ? -5.360 -20.644 0.992 1.00 95.38 755 GLU A O 1
ATOM 5744 N N . ALA A 1 756 ? -6.416 -21.285 -0.866 1.00 97.19 756 ALA A N 1
ATOM 5745 C CA . ALA A 1 756 ? -5.199 -21.653 -1.577 1.00 97.19 756 ALA A CA 1
ATOM 5746 C C . ALA A 1 756 ? -5.253 -21.152 -3.016 1.00 97.19 756 ALA A C 1
ATOM 5748 O O . ALA A 1 756 ? -6.312 -21.115 -3.641 1.00 97.19 756 ALA A O 1
ATOM 5749 N N . GLY A 1 757 ? -4.102 -20.788 -3.571 1.00 97.19 757 GLY A N 1
ATOM 5750 C CA . GLY A 1 757 ? -4.049 -20.232 -4.914 1.00 97.19 757 GLY A CA 1
ATOM 5751 C C . GLY A 1 757 ? -2.699 -20.429 -5.581 1.00 97.19 757 GLY A C 1
ATOM 5752 O O . GLY A 1 757 ? -1.658 -20.348 -4.930 1.00 97.19 757 GLY A O 1
ATOM 5753 N N . ALA A 1 758 ? -2.705 -20.693 -6.885 1.00 97.88 758 ALA A N 1
ATOM 5754 C CA . ALA A 1 758 ? -1.497 -20.964 -7.653 1.00 97.88 758 ALA A CA 1
ATOM 5755 C C . ALA A 1 758 ? -1.577 -20.429 -9.086 1.00 97.88 758 ALA A C 1
ATOM 5757 O O . ALA A 1 758 ? -2.645 -20.365 -9.694 1.00 97.88 758 ALA A O 1
ATOM 5758 N N . THR A 1 759 ? -0.414 -20.097 -9.640 1.00 98.19 759 THR A N 1
ATOM 5759 C CA . THR A 1 759 ? -0.231 -19.688 -11.034 1.00 98.19 759 THR A CA 1
ATOM 5760 C C . THR A 1 759 ? 1.013 -20.347 -11.601 1.00 98.19 759 THR A C 1
ATOM 5762 O O . THR A 1 759 ? 2.068 -20.339 -10.961 1.00 98.19 759 THR A O 1
ATOM 5765 N N . TYR A 1 760 ? 0.893 -20.882 -12.812 1.00 97.94 760 TYR A N 1
ATOM 5766 C CA . TYR A 1 760 ? 1.979 -21.508 -13.554 1.00 97.94 760 TYR A CA 1
ATOM 5767 C C . TYR A 1 760 ? 2.055 -20.961 -14.978 1.00 97.94 760 TYR A C 1
ATOM 5769 O O . TYR A 1 760 ? 1.058 -20.993 -15.692 1.00 97.94 760 TYR A O 1
ATOM 5777 N N . TYR A 1 761 ? 3.240 -20.536 -15.417 1.00 97.62 761 TYR A N 1
ATOM 5778 C CA . TYR A 1 761 ? 3.485 -20.139 -16.808 1.00 97.62 761 TYR A CA 1
ATOM 5779 C C . TYR A 1 761 ? 4.191 -21.265 -17.573 1.00 97.62 761 TYR A C 1
ATOM 5781 O O . TYR A 1 761 ? 5.277 -21.717 -17.186 1.00 97.62 761 TYR A O 1
ATOM 5789 N N . ASP A 1 762 ? 3.598 -21.704 -18.687 1.00 95.75 762 ASP A N 1
ATOM 5790 C CA . ASP A 1 762 ? 4.208 -22.698 -19.581 1.00 95.75 762 ASP A CA 1
ATOM 5791 C C . ASP A 1 762 ? 5.003 -22.041 -20.720 1.00 95.75 762 ASP A C 1
ATOM 5793 O O . ASP A 1 762 ? 6.000 -22.601 -21.181 1.00 95.75 762 ASP A O 1
ATOM 5797 N N . ARG A 1 763 ? 4.585 -20.842 -21.148 1.00 95.25 763 ARG A N 1
ATOM 5798 C CA . ARG A 1 763 ? 5.129 -20.137 -22.311 1.00 95.25 763 ARG A CA 1
ATOM 5799 C C . ARG A 1 763 ? 5.085 -18.623 -22.099 1.00 95.25 763 ARG A C 1
ATOM 5801 O O . ARG A 1 763 ? 4.022 -18.048 -21.895 1.00 95.25 763 ARG A O 1
ATOM 5808 N N . ILE A 1 764 ? 6.251 -17.989 -22.219 1.00 96.25 764 ILE A N 1
ATOM 5809 C CA . ILE A 1 764 ? 6.398 -16.540 -22.413 1.00 96.25 764 ILE A CA 1
ATOM 5810 C C . ILE A 1 764 ? 7.360 -16.329 -23.588 1.00 96.25 764 ILE A C 1
ATOM 5812 O O . ILE A 1 764 ? 8.387 -17.014 -23.652 1.00 96.25 764 ILE A O 1
ATOM 5816 N N . ARG A 1 765 ? 7.018 -15.448 -24.537 1.00 95.56 765 ARG A N 1
ATOM 5817 C CA . ARG A 1 765 ? 7.840 -15.140 -25.725 1.00 95.56 765 ARG A CA 1
ATOM 5818 C C . ARG A 1 765 ? 7.675 -13.695 -26.191 1.00 95.56 765 ARG A C 1
ATOM 5820 O O . ARG A 1 765 ? 6.606 -13.121 -26.023 1.00 95.56 765 ARG A O 1
ATOM 5827 N N . PHE A 1 766 ? 8.701 -13.176 -26.861 1.00 95.19 766 PHE A N 1
ATOM 5828 C CA . PHE A 1 766 ? 8.693 -11.882 -27.551 1.00 95.19 766 PHE A CA 1
ATOM 5829 C C . PHE A 1 766 ? 9.159 -12.078 -29.001 1.00 95.19 766 PHE A C 1
ATOM 5831 O O . PHE A 1 766 ? 10.053 -12.887 -29.254 1.00 95.19 766 PHE A O 1
ATOM 5838 N N . CYS A 1 767 ? 8.554 -11.371 -29.952 1.00 93.94 767 CYS A N 1
ATOM 5839 C CA . CYS A 1 767 ? 8.818 -11.486 -31.389 1.00 93.94 767 CYS A CA 1
ATOM 5840 C C . CYS A 1 767 ? 9.110 -10.086 -31.943 1.00 93.94 767 CYS A C 1
ATOM 5842 O O . CYS A 1 767 ? 8.241 -9.218 -31.858 1.00 93.94 767 CYS A O 1
ATOM 5844 N N . ARG A 1 768 ? 10.320 -9.843 -32.468 1.00 91.44 768 ARG A N 1
ATOM 5845 C CA . ARG A 1 768 ? 10.674 -8.555 -33.095 1.00 91.44 768 ARG A CA 1
ATOM 5846 C C . ARG A 1 768 ? 10.139 -8.472 -34.534 1.00 91.44 768 ARG A C 1
ATOM 5848 O O . ARG A 1 768 ? 9.947 -9.529 -35.129 1.00 91.44 768 ARG A O 1
ATOM 5855 N N . PRO A 1 769 ? 9.998 -7.258 -35.106 1.00 89.69 769 PRO A N 1
ATOM 5856 C CA . PRO A 1 769 ? 9.596 -7.052 -36.497 1.00 89.69 769 PRO A CA 1
ATOM 5857 C C . PRO A 1 769 ? 10.348 -7.920 -37.509 1.00 89.69 769 PRO A C 1
ATOM 5859 O O . PRO A 1 769 ? 11.534 -7.708 -37.760 1.00 89.69 769 PRO A O 1
ATOM 5862 N N . GLY A 1 770 ? 9.643 -8.898 -38.084 1.00 88.50 770 GLY A N 1
ATOM 5863 C CA . GLY A 1 770 ? 10.179 -9.815 -39.096 1.00 88.50 770 GLY A CA 1
ATOM 5864 C C . GLY A 1 770 ? 11.103 -10.923 -38.569 1.00 88.50 770 GLY A C 1
ATOM 5865 O O . GLY A 1 770 ? 11.716 -11.628 -39.371 1.00 88.50 770 GLY A O 1
ATOM 5866 N N . GLU A 1 771 ? 11.210 -11.112 -37.250 1.00 90.69 771 GLU A N 1
ATOM 5867 C CA . GLU A 1 771 ? 12.065 -12.128 -36.624 1.00 90.69 771 GLU A CA 1
ATOM 5868 C C . GLU A 1 771 ? 11.270 -13.272 -35.966 1.00 90.69 771 GLU A C 1
ATOM 5870 O O . GLU A 1 771 ? 10.093 -13.163 -35.621 1.00 90.69 771 GLU A O 1
ATOM 5875 N N . ALA A 1 772 ? 11.943 -14.401 -35.722 1.00 90.69 772 ALA A N 1
ATOM 5876 C CA . ALA A 1 772 ? 11.358 -15.520 -34.991 1.00 90.69 772 ALA A CA 1
ATOM 5877 C C . ALA A 1 772 ? 11.193 -15.212 -33.488 1.00 90.69 772 ALA A C 1
ATOM 5879 O O . ALA A 1 772 ? 12.108 -14.722 -32.830 1.00 90.69 772 ALA A O 1
ATOM 5880 N N . CYS A 1 773 ? 10.044 -15.583 -32.916 1.00 93.38 773 CYS A N 1
ATOM 5881 C CA . CYS A 1 773 ? 9.732 -15.381 -31.498 1.00 93.38 773 CYS A CA 1
ATOM 5882 C C . CYS A 1 773 ? 10.712 -16.092 -30.543 1.00 93.38 773 CYS A C 1
ATOM 5884 O O . CYS A 1 773 ? 10.744 -17.328 -30.487 1.00 93.38 773 CYS A O 1
ATOM 5886 N N . ILE A 1 774 ? 11.423 -15.328 -29.711 1.00 93.31 774 ILE A N 1
ATOM 5887 C CA . ILE A 1 774 ? 12.405 -15.829 -28.739 1.00 93.31 774 ILE A CA 1
ATOM 5888 C C . ILE A 1 774 ? 11.797 -16.065 -27.348 1.00 93.31 774 ILE A C 1
ATOM 5890 O O . ILE A 1 774 ? 10.826 -15.427 -26.942 1.00 93.31 774 ILE A O 1
ATOM 5894 N N . ALA A 1 775 ? 12.393 -16.989 -26.589 1.00 92.50 775 ALA A N 1
ATOM 5895 C CA . ALA A 1 775 ? 12.043 -17.292 -25.195 1.00 92.50 775 ALA A CA 1
ATOM 5896 C C . ALA A 1 775 ? 12.961 -16.537 -24.208 1.00 92.50 775 ALA A C 1
ATOM 5898 O O . ALA A 1 775 ? 13.625 -17.138 -23.364 1.00 92.50 775 ALA A O 1
ATOM 5899 N N . SER A 1 776 ? 13.035 -15.216 -24.371 1.00 90.44 776 SER A N 1
ATOM 5900 C CA . SER A 1 776 ? 13.851 -14.271 -23.596 1.00 90.44 776 SER A CA 1
ATOM 5901 C C . SER A 1 776 ? 13.195 -12.891 -23.653 1.00 90.44 776 SER A C 1
ATOM 5903 O O . SER A 1 776 ? 12.520 -12.603 -24.640 1.00 90.44 776 SER A O 1
ATOM 5905 N N . SER A 1 777 ? 13.401 -12.027 -22.653 1.00 86.81 777 SER A N 1
ATOM 5906 C CA . SER A 1 777 ? 13.120 -10.595 -22.839 1.00 86.81 777 SER A CA 1
ATOM 5907 C C . SER A 1 777 ? 14.100 -9.969 -23.830 1.00 86.81 777 SER A C 1
ATOM 5909 O O . SER A 1 777 ? 15.186 -10.512 -24.057 1.00 86.81 777 SER A O 1
ATOM 5911 N N . LEU A 1 778 ? 13.713 -8.824 -24.393 1.00 87.25 778 LEU A N 1
ATOM 5912 C CA . LEU A 1 778 ? 14.507 -8.061 -25.353 1.00 87.25 778 LEU A CA 1
ATOM 5913 C C . LEU A 1 778 ? 15.577 -7.209 -24.653 1.00 87.25 778 LEU A C 1
ATOM 5915 O O . LEU A 1 778 ? 15.345 -6.646 -23.580 1.00 87.25 778 LEU A O 1
ATOM 5919 N N . ALA A 1 779 ? 16.744 -7.066 -25.283 1.00 83.75 779 ALA A N 1
ATOM 5920 C CA . ALA A 1 779 ? 17.834 -6.258 -24.743 1.00 83.75 779 ALA A CA 1
ATOM 5921 C C . ALA A 1 779 ? 17.426 -4.781 -24.522 1.00 83.75 779 ALA A C 1
ATOM 5923 O O . ALA A 1 779 ? 16.957 -4.100 -25.432 1.00 83.75 779 ALA A O 1
ATOM 5924 N N . SER A 1 780 ? 17.681 -4.259 -23.315 1.00 80.88 780 SER A N 1
ATOM 5925 C CA . SER A 1 780 ? 17.331 -2.892 -22.863 1.00 80.88 780 SER A CA 1
ATOM 5926 C C . SER A 1 780 ? 15.828 -2.550 -22.796 1.00 80.88 780 SER A C 1
ATOM 5928 O O . SER A 1 780 ? 15.484 -1.377 -22.591 1.00 80.88 780 SER A O 1
ATOM 5930 N N . ASP A 1 781 ? 14.941 -3.547 -22.889 1.00 86.88 781 ASP A N 1
ATOM 5931 C CA . ASP A 1 781 ? 13.488 -3.388 -22.749 1.00 86.88 781 ASP A CA 1
ATOM 5932 C C . ASP A 1 781 ? 12.968 -3.604 -21.312 1.00 86.88 781 ASP A C 1
ATOM 5934 O O . ASP A 1 781 ? 13.498 -4.421 -20.554 1.00 86.88 781 ASP A O 1
ATOM 5938 N N . PHE A 1 782 ? 11.897 -2.888 -20.948 1.00 82.81 782 PHE A N 1
ATOM 5939 C CA . PHE A 1 782 ? 11.282 -2.911 -19.619 1.00 82.81 782 PHE A CA 1
ATOM 5940 C C . PHE A 1 782 ? 10.672 -4.259 -19.220 1.00 82.81 782 PHE A C 1
ATOM 5942 O O . PHE A 1 782 ? 10.749 -4.629 -18.042 1.00 82.81 782 PHE A O 1
ATOM 5949 N N . ALA A 1 783 ? 10.131 -5.036 -20.167 1.00 82.75 783 ALA A N 1
ATOM 5950 C CA . ALA A 1 783 ? 9.513 -6.325 -19.861 1.00 82.75 783 ALA A CA 1
ATOM 5951 C C . ALA A 1 783 ? 10.507 -7.317 -19.225 1.00 82.75 783 ALA A C 1
ATOM 5953 O O . ALA A 1 783 ? 10.100 -8.208 -18.479 1.00 82.75 783 ALA A O 1
ATOM 5954 N N . THR A 1 784 ? 11.815 -7.098 -19.419 1.00 87.12 784 THR A N 1
ATOM 5955 C CA . THR A 1 784 ? 12.920 -7.775 -18.717 1.00 87.12 784 THR A CA 1
ATOM 5956 C C . THR A 1 784 ? 12.699 -7.922 -17.218 1.00 87.12 784 THR A C 1
ATOM 5958 O O . THR A 1 784 ? 12.965 -8.993 -16.671 1.00 87.12 784 THR A O 1
ATOM 5961 N N . ASN A 1 785 ? 12.195 -6.882 -16.546 1.00 87.44 785 ASN A N 1
ATOM 5962 C CA . ASN A 1 785 ? 11.914 -6.962 -15.117 1.00 87.44 785 ASN A CA 1
ATOM 5963 C C . ASN A 1 785 ? 10.448 -7.301 -14.808 1.00 87.44 785 ASN A C 1
ATOM 5965 O O . ASN A 1 785 ? 10.230 -7.992 -13.815 1.00 87.44 785 ASN A O 1
ATOM 5969 N N . TYR A 1 786 ? 9.494 -6.994 -15.696 1.00 89.75 786 TYR A N 1
ATOM 5970 C CA . TYR A 1 786 ? 8.066 -7.328 -15.539 1.00 89.75 786 TYR A CA 1
ATOM 5971 C C . TYR A 1 786 ? 7.706 -8.822 -15.713 1.00 89.75 786 TYR A C 1
ATOM 5973 O O . TYR A 1 786 ? 6.602 -9.223 -15.350 1.00 89.75 786 TYR A O 1
ATOM 5981 N N . ILE A 1 787 ? 8.596 -9.675 -16.244 1.00 92.44 787 ILE A N 1
ATOM 5982 C CA . ILE A 1 787 ? 8.327 -11.124 -16.368 1.00 92.44 787 ILE A CA 1
ATOM 5983 C C . ILE A 1 787 ? 8.158 -11.776 -14.976 1.00 92.44 787 ILE A C 1
ATOM 5985 O O . ILE A 1 787 ? 9.129 -11.784 -14.209 1.00 92.44 787 ILE A O 1
ATOM 5989 N N . PRO A 1 788 ? 6.999 -12.396 -14.670 1.00 94.38 788 PRO A N 1
ATOM 5990 C CA . PRO A 1 788 ? 6.693 -12.965 -13.356 1.00 94.38 788 PRO A CA 1
ATOM 5991 C C . PRO A 1 788 ? 7.390 -14.314 -13.085 1.00 94.38 788 PRO A C 1
ATOM 5993 O O . PRO A 1 788 ? 7.960 -14.921 -13.996 1.00 94.38 788 PRO A O 1
ATOM 5996 N N . PRO A 1 789 ? 7.357 -14.829 -11.839 1.00 95.56 789 PRO A N 1
ATOM 5997 C CA . PRO A 1 789 ? 7.805 -16.184 -11.511 1.00 95.56 789 PRO A CA 1
ATOM 5998 C C . PRO A 1 789 ? 7.056 -17.264 -12.298 1.00 95.56 789 PRO A C 1
ATOM 6000 O O . PRO A 1 789 ? 5.847 -17.182 -12.488 1.00 95.56 789 PRO A O 1
ATOM 6003 N N . ARG A 1 790 ? 7.757 -18.338 -12.686 1.00 96.00 790 ARG A N 1
ATOM 6004 C CA . ARG A 1 790 ? 7.165 -19.478 -13.406 1.00 96.00 790 ARG A CA 1
ATOM 6005 C C . ARG A 1 790 ? 6.104 -20.207 -12.587 1.00 96.00 790 ARG A C 1
ATOM 6007 O O . ARG A 1 790 ? 5.165 -20.739 -13.162 1.00 96.00 790 ARG A O 1
ATOM 6014 N N . TRP A 1 791 ? 6.302 -20.239 -11.274 1.00 96.69 791 TRP A N 1
ATOM 6015 C CA . TRP A 1 791 ? 5.339 -20.682 -10.276 1.00 96.69 791 TRP A CA 1
ATOM 6016 C C . TRP A 1 791 ? 5.209 -19.581 -9.228 1.00 96.69 791 TRP A C 1
ATOM 6018 O O . TRP A 1 791 ? 6.224 -19.134 -8.690 1.00 96.69 791 TRP A O 1
ATOM 6028 N N . ALA A 1 792 ? 3.980 -19.198 -8.911 1.00 97.56 792 ALA A N 1
ATOM 6029 C CA . ALA A 1 792 ? 3.630 -18.454 -7.706 1.00 97.56 792 ALA A CA 1
ATOM 6030 C C . ALA A 1 792 ? 2.513 -19.232 -7.004 1.00 97.56 792 ALA A C 1
ATOM 6032 O O . ALA A 1 792 ? 1.588 -19.693 -7.672 1.00 97.56 792 ALA A O 1
ATOM 6033 N N . ALA A 1 793 ? 2.608 -19.433 -5.692 1.00 97.81 793 ALA A N 1
ATOM 6034 C CA . ALA A 1 793 ? 1.613 -20.192 -4.937 1.00 97.81 793 ALA A CA 1
ATOM 6035 C C . ALA A 1 793 ? 1.450 -19.657 -3.512 1.00 97.81 793 ALA A C 1
ATOM 6037 O O . ALA A 1 793 ? 2.389 -19.112 -2.932 1.00 97.81 793 ALA A O 1
ATOM 6038 N N . ASN A 1 794 ? 0.266 -19.826 -2.934 1.00 97.12 794 ASN A N 1
ATOM 6039 C CA . ASN A 1 794 ? -0.028 -19.443 -1.561 1.00 97.12 794 ASN A CA 1
ATOM 6040 C C . ASN A 1 794 ? -1.069 -20.366 -0.914 1.00 97.12 794 ASN A C 1
ATOM 6042 O O . ASN A 1 794 ? -1.831 -21.044 -1.606 1.00 97.12 794 ASN A O 1
ATOM 6046 N N . LEU A 1 795 ? -1.059 -20.377 0.416 1.00 97.69 795 LEU A N 1
ATOM 6047 C CA . LEU A 1 795 ? -2.005 -21.082 1.273 1.00 97.69 795 LEU A CA 1
ATOM 6048 C C . LEU A 1 795 ? -2.202 -20.254 2.547 1.00 97.69 795 LEU A C 1
ATOM 6050 O O . LEU A 1 795 ? -1.258 -20.098 3.323 1.00 97.69 795 LEU A O 1
ATOM 6054 N N . SER A 1 796 ? -3.410 -19.750 2.762 1.00 96.69 796 SER A N 1
ATOM 6055 C CA . SER A 1 796 ? -3.848 -19.087 3.991 1.00 96.69 796 SER A CA 1
ATOM 6056 C C . SER A 1 796 ? -4.778 -20.025 4.756 1.00 96.6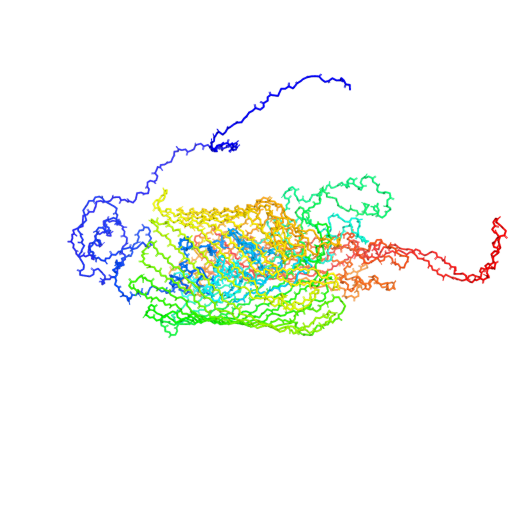9 796 SER A C 1
ATOM 6058 O O . SER A 1 796 ? -5.681 -20.618 4.171 1.00 96.69 796 SER A O 1
ATOM 6060 N N . VAL A 1 797 ? -4.566 -20.167 6.061 1.00 97.19 797 VAL A N 1
ATOM 6061 C CA . VAL A 1 797 ? -5.416 -20.965 6.954 1.00 97.19 797 VAL A CA 1
ATOM 6062 C C . VAL A 1 797 ? -5.713 -20.141 8.195 1.00 97.19 797 VAL A C 1
ATOM 6064 O O . VAL A 1 797 ? -4.784 -19.645 8.833 1.00 97.19 797 VAL A O 1
ATOM 6067 N N . ASN A 1 798 ? -6.989 -20.026 8.552 1.00 96.56 798 ASN A N 1
ATOM 6068 C CA . ASN A 1 798 ? -7.459 -19.350 9.754 1.00 96.56 798 ASN A CA 1
ATOM 6069 C C . ASN A 1 798 ? -8.388 -20.276 10.542 1.00 96.56 798 ASN A C 1
ATOM 6071 O O . ASN A 1 798 ? -9.166 -21.032 9.965 1.00 96.56 798 ASN A O 1
ATOM 6075 N N . GLN A 1 799 ? -8.351 -20.171 11.865 1.00 96.50 799 GLN A N 1
ATOM 6076 C CA . GLN A 1 799 ? -9.314 -20.804 12.756 1.00 96.50 799 GLN A CA 1
ATOM 6077 C C . GLN A 1 799 ? -9.835 -19.764 13.742 1.00 96.50 799 GLN A C 1
ATOM 6079 O O . GLN A 1 799 ? -9.059 -19.102 14.439 1.00 96.50 799 GLN A O 1
ATOM 6084 N N . ARG A 1 800 ? -11.159 -19.636 13.809 1.00 95.50 800 ARG A N 1
ATOM 6085 C CA . ARG A 1 800 ? -11.860 -18.873 14.840 1.00 95.50 800 ARG A CA 1
ATOM 6086 C C . ARG A 1 800 ? -12.238 -19.772 16.014 1.00 95.50 800 ARG A C 1
ATOM 6088 O O . ARG A 1 800 ? -12.469 -20.970 15.848 1.00 95.50 800 ARG A O 1
ATOM 6095 N N . PHE A 1 801 ? -12.284 -19.187 17.204 1.00 94.25 801 PHE A N 1
ATOM 6096 C CA . PHE A 1 801 ? -12.627 -19.846 18.463 1.00 94.25 801 PHE A CA 1
ATOM 6097 C C . PHE A 1 801 ? -13.419 -18.884 19.361 1.00 94.25 801 PHE A C 1
ATOM 6099 O O . PHE A 1 801 ? -13.426 -17.672 19.127 1.00 94.25 801 PHE A O 1
ATOM 6106 N N . LEU A 1 802 ? -14.001 -19.413 20.445 1.00 92.81 802 LEU A N 1
ATOM 6107 C CA . LEU A 1 802 ? -14.699 -18.630 21.478 1.00 92.81 802 LEU A CA 1
ATOM 6108 C C . LEU A 1 802 ? -15.816 -17.752 20.881 1.00 92.81 802 LEU A C 1
ATOM 6110 O O . LEU A 1 802 ? -15.818 -16.539 21.076 1.00 92.81 802 LEU A O 1
ATOM 6114 N N . ASP A 1 803 ? -16.717 -18.360 20.104 1.00 90.06 803 ASP A N 1
ATOM 6115 C CA . ASP A 1 803 ? -17.846 -17.690 19.439 1.00 90.06 803 ASP A CA 1
ATOM 6116 C C . ASP A 1 803 ? -17.404 -16.472 18.599 1.00 90.06 803 ASP A C 1
ATOM 6118 O O . ASP A 1 803 ? -17.841 -15.337 18.792 1.00 90.06 803 ASP A O 1
ATOM 6122 N N . ASP A 1 804 ? -16.447 -16.711 17.694 1.00 88.06 804 ASP A N 1
ATOM 6123 C CA . ASP A 1 804 ? -15.784 -15.712 16.845 1.00 88.06 804 ASP A CA 1
ATOM 6124 C C . ASP A 1 804 ? -15.146 -14.529 17.607 1.00 88.06 804 ASP A C 1
ATOM 6126 O O . ASP A 1 804 ? -14.903 -13.459 17.029 1.00 88.06 804 ASP A O 1
ATOM 6130 N N . ARG A 1 805 ? -14.819 -14.700 18.898 1.00 93.00 805 ARG A N 1
ATOM 6131 C CA . ARG A 1 805 ? -14.054 -13.716 19.685 1.00 93.00 805 ARG A CA 1
ATOM 6132 C C . ARG A 1 805 ? -12.548 -13.905 19.619 1.00 93.00 805 ARG A C 1
ATOM 6134 O O . ARG A 1 805 ? -11.846 -12.942 19.902 1.00 93.00 805 ARG A O 1
ATOM 6141 N N . ALA A 1 806 ? -12.040 -15.068 19.228 1.00 95.56 806 ALA A N 1
ATOM 6142 C CA . ALA A 1 806 ? -10.618 -15.284 18.964 1.00 95.56 806 ALA A CA 1
ATOM 6143 C C . ALA A 1 806 ? -10.397 -15.780 17.530 1.00 95.56 806 ALA A C 1
ATOM 6145 O O . ALA A 1 806 ? -11.200 -16.553 17.014 1.00 95.56 806 ALA A O 1
ATOM 6146 N N . MET A 1 807 ? -9.292 -15.377 16.906 1.00 96.06 807 MET A N 1
ATOM 6147 C CA . MET A 1 807 ? -8.831 -15.905 15.620 1.00 96.06 807 MET A CA 1
ATOM 6148 C C . MET A 1 807 ? -7.316 -16.123 15.657 1.00 96.06 807 MET A C 1
ATOM 6150 O O . MET A 1 807 ? -6.582 -15.292 16.194 1.00 96.06 807 MET A O 1
ATOM 6154 N N . LEU A 1 808 ? -6.856 -17.234 15.082 1.00 97.75 808 LEU A N 1
ATOM 6155 C CA . LEU A 1 808 ? -5.450 -17.512 14.792 1.00 97.75 808 LEU A CA 1
ATOM 6156 C C . LEU A 1 808 ? -5.324 -17.873 13.309 1.00 97.75 808 LEU A C 1
ATOM 6158 O O . LEU A 1 808 ? -6.097 -18.693 12.815 1.00 97.75 808 LEU A O 1
ATOM 6162 N N . GLY A 1 809 ? -4.346 -17.294 12.615 1.00 97.00 809 GLY A N 1
ATOM 6163 C CA . GLY A 1 809 ? -4.134 -17.515 11.188 1.00 97.00 809 GLY A CA 1
ATOM 6164 C C . GLY A 1 809 ? -2.664 -17.615 10.793 1.00 97.00 809 GLY A C 1
ATOM 6165 O O . GLY A 1 809 ? -1.766 -17.102 11.466 1.00 97.00 809 GLY A O 1
ATOM 6166 N N . ALA A 1 810 ? -2.411 -18.277 9.669 1.00 97.44 810 ALA A N 1
ATOM 6167 C CA . ALA A 1 810 ? -1.094 -18.408 9.059 1.00 97.44 810 ALA A CA 1
ATOM 6168 C C . ALA A 1 810 ? -1.208 -18.343 7.532 1.00 97.44 810 ALA A C 1
ATOM 6170 O O . ALA A 1 810 ? -2.163 -18.864 6.961 1.00 97.44 810 ALA A O 1
ATOM 6171 N N . ARG A 1 811 ? -0.240 -17.707 6.866 1.00 96.94 811 ARG A N 1
ATOM 6172 C CA . ARG A 1 811 ? -0.165 -17.617 5.401 1.00 96.94 811 ARG A CA 1
ATOM 6173 C C . ARG A 1 811 ? 1.209 -18.049 4.913 1.00 96.94 811 ARG A C 1
ATOM 6175 O O . ARG A 1 811 ? 2.218 -17.409 5.207 1.00 96.94 811 ARG A O 1
ATOM 6182 N N . LEU A 1 812 ? 1.238 -19.117 4.127 1.00 97.75 812 LEU A N 1
ATOM 6183 C CA . LEU A 1 812 ? 2.398 -19.565 3.369 1.00 97.75 812 LEU A CA 1
ATOM 6184 C C . LEU A 1 812 ? 2.379 -18.897 1.987 1.00 97.75 812 LEU A C 1
ATOM 6186 O O . LEU A 1 812 ? 1.345 -18.867 1.324 1.00 97.75 812 LEU A O 1
ATOM 6190 N N . THR A 1 813 ? 3.512 -18.370 1.525 1.00 96.56 813 THR A N 1
ATOM 6191 C CA . THR A 1 813 ? 3.663 -17.815 0.165 1.00 96.56 813 THR A CA 1
ATOM 6192 C C . THR A 1 813 ? 4.950 -18.337 -0.463 1.00 96.56 813 THR A C 1
ATOM 6194 O O . THR A 1 813 ? 6.015 -18.215 0.136 1.00 96.56 813 THR A O 1
ATOM 6197 N N . TYR A 1 814 ? 4.866 -18.897 -1.669 1.00 97.31 814 TYR A N 1
ATOM 6198 C CA . TYR A 1 814 ? 5.985 -19.431 -2.443 1.00 97.31 814 TYR A CA 1
ATOM 6199 C C . TYR A 1 814 ? 6.144 -18.690 -3.774 1.00 97.31 814 TYR A C 1
ATOM 6201 O O . TYR A 1 814 ? 5.188 -18.567 -4.541 1.00 97.31 814 TYR A O 1
ATOM 6209 N N . MET A 1 815 ? 7.375 -18.269 -4.074 1.00 96.19 815 MET A N 1
ATOM 6210 C CA . MET A 1 815 ? 7.755 -17.691 -5.365 1.00 96.19 815 MET A CA 1
ATOM 6211 C C . MET A 1 815 ? 8.866 -18.520 -6.016 1.00 96.19 815 MET A C 1
ATOM 6213 O O . MET A 1 815 ? 9.903 -18.791 -5.410 1.00 96.19 815 MET A O 1
ATOM 6217 N N . GLY A 1 816 ? 8.647 -18.925 -7.268 1.00 96.00 816 GLY A N 1
ATOM 6218 C CA . GLY A 1 816 ? 9.575 -19.719 -8.071 1.00 96.00 816 GLY A CA 1
ATOM 6219 C C . GLY A 1 816 ? 10.626 -18.898 -8.832 1.00 96.00 816 GLY A C 1
ATOM 6220 O O . GLY A 1 816 ? 10.779 -17.691 -8.654 1.00 96.00 816 GLY A O 1
ATOM 6221 N N . LYS A 1 817 ? 11.362 -19.567 -9.729 1.00 94.31 817 LYS A N 1
ATOM 6222 C CA . LYS A 1 817 ? 12.325 -18.928 -10.652 1.00 94.31 817 LYS A CA 1
ATOM 6223 C C . LYS A 1 817 ? 11.590 -18.161 -11.762 1.00 94.31 817 LYS A C 1
ATOM 6225 O O . LYS A 1 817 ? 10.502 -18.580 -12.155 1.00 94.31 817 LYS A O 1
ATOM 6230 N N . ARG A 1 818 ? 12.204 -17.116 -12.334 1.00 93.12 818 ARG A N 1
ATOM 6231 C CA . ARG A 1 818 ? 11.764 -16.511 -13.612 1.00 93.12 818 ARG A CA 1
ATOM 6232 C C . ARG A 1 818 ? 11.742 -17.607 -14.716 1.00 93.12 818 ARG A C 1
ATOM 6234 O O . ARG A 1 818 ? 12.665 -18.423 -14.739 1.00 93.12 818 ARG A O 1
ATOM 6241 N N . PRO A 1 819 ? 10.706 -17.703 -15.577 1.00 93.50 819 PRO A N 1
ATOM 6242 C CA . PRO A 1 819 ? 10.561 -18.780 -16.570 1.00 93.50 819 PRO A CA 1
ATOM 6243 C C . PRO A 1 819 ? 11.515 -18.663 -17.763 1.00 93.50 819 PRO A C 1
ATOM 6245 O O . PRO A 1 819 ? 11.874 -19.683 -18.346 1.00 93.50 819 PRO A O 1
ATOM 6248 N N . ILE A 1 820 ? 11.902 -17.436 -18.110 1.00 93.25 820 ILE A N 1
ATOM 6249 C CA . ILE A 1 820 ? 12.817 -17.078 -19.198 1.00 93.25 820 ILE A CA 1
ATOM 6250 C C . ILE A 1 820 ? 13.860 -16.079 -18.679 1.00 93.25 820 ILE A C 1
ATOM 6252 O O . ILE A 1 820 ? 13.658 -15.465 -17.627 1.00 93.25 820 ILE A O 1
ATOM 6256 N N . GLY A 1 821 ? 14.981 -15.956 -19.390 1.00 87.06 821 GLY A N 1
ATOM 6257 C CA . GLY A 1 821 ? 16.036 -14.985 -19.086 1.00 87.06 821 GLY A CA 1
ATOM 6258 C C . GLY A 1 821 ? 15.871 -13.661 -19.836 1.00 87.06 821 GLY A C 1
ATOM 6259 O O . GLY A 1 821 ? 14.851 -13.426 -20.487 1.00 87.06 821 GLY A O 1
ATOM 6260 N N . ALA A 1 822 ? 16.911 -12.833 -19.756 1.00 86.50 822 ALA A N 1
ATOM 6261 C CA . ALA A 1 822 ? 17.056 -11.597 -20.513 1.00 86.50 822 ALA A CA 1
ATOM 6262 C C . ALA A 1 822 ? 18.154 -11.697 -21.577 1.00 86.50 822 ALA A C 1
ATOM 6264 O O . ALA A 1 822 ? 19.178 -12.360 -21.381 1.00 86.50 822 ALA A O 1
ATOM 6265 N N . GLU A 1 823 ? 17.947 -11.005 -22.693 1.00 84.88 823 GLU A N 1
ATOM 6266 C CA . GLU A 1 823 ? 18.881 -10.968 -23.812 1.00 84.88 823 GLU A CA 1
ATOM 6267 C C . GLU A 1 823 ? 20.059 -10.016 -23.548 1.00 84.88 823 GLU A C 1
ATOM 6269 O O . GLU A 1 823 ? 19.917 -8.964 -22.920 1.00 84.88 823 GLU A O 1
ATOM 6274 N N . LYS A 1 824 ? 21.242 -10.375 -24.062 1.00 76.31 824 LYS A N 1
ATOM 6275 C CA . LYS A 1 824 ? 22.444 -9.534 -24.004 1.00 76.31 824 LYS A CA 1
ATOM 6276 C C . LYS A 1 824 ? 22.523 -8.619 -25.239 1.00 76.31 824 LYS A C 1
ATOM 6278 O O . LYS A 1 824 ? 22.305 -9.116 -26.342 1.00 76.31 824 LYS A O 1
ATOM 6283 N N . PRO A 1 825 ? 22.879 -7.327 -25.099 1.00 68.50 825 PRO A N 1
ATOM 6284 C CA . PRO A 1 825 ? 23.095 -6.440 -26.240 1.00 68.50 825 PRO A CA 1
ATOM 6285 C C . PRO A 1 825 ? 24.204 -6.952 -27.163 1.00 68.50 825 PRO A C 1
ATOM 6287 O O . PRO A 1 825 ? 25.242 -7.422 -26.697 1.00 68.50 825 PRO A O 1
ATOM 6290 N N . SER A 1 826 ? 24.015 -6.796 -28.472 1.00 61.94 826 SER A N 1
ATOM 6291 C CA . SER A 1 826 ? 25.003 -7.160 -29.496 1.00 61.94 826 SER A CA 1
ATOM 6292 C C . SER A 1 826 ? 26.175 -6.177 -29.607 1.00 61.94 826 SER A C 1
ATOM 6294 O O . SER A 1 826 ? 27.221 -6.532 -30.138 1.00 61.94 826 SER A O 1
ATOM 6296 N N . SER A 1 827 ? 26.022 -4.947 -29.109 1.00 58.19 827 SER A N 1
ATOM 6297 C CA . SER A 1 827 ? 26.968 -3.838 -29.300 1.00 58.19 827 SER A CA 1
ATOM 6298 C C . SER A 1 827 ? 28.134 -3.790 -28.303 1.00 58.19 827 SER A C 1
ATOM 6300 O O . SER A 1 827 ? 28.879 -2.813 -28.299 1.00 58.19 827 SER A O 1
ATOM 6302 N N . GLY A 1 828 ? 28.271 -4.773 -27.406 1.00 47.66 828 GLY A N 1
ATOM 6303 C CA . GLY A 1 828 ? 29.288 -4.793 -26.338 1.00 47.66 828 GLY A CA 1
ATOM 6304 C C . GLY A 1 828 ? 29.078 -3.765 -25.214 1.00 47.66 828 GLY A C 1
ATOM 6305 O O . GLY A 1 828 ? 29.560 -3.969 -24.102 1.00 47.66 828 GLY A O 1
ATOM 6306 N N . TYR A 1 829 ? 28.312 -2.701 -25.470 1.00 47.31 829 TYR A N 1
ATOM 6307 C CA . TYR A 1 829 ? 27.859 -1.733 -24.474 1.00 47.31 829 TYR A CA 1
ATOM 6308 C C . TYR A 1 829 ? 27.094 -2.426 -23.338 1.00 47.31 829 TYR A C 1
ATOM 6310 O O . TYR A 1 829 ? 26.295 -3.338 -23.576 1.00 47.31 829 TYR A O 1
ATOM 6318 N N . MET A 1 830 ? 27.305 -1.961 -22.103 1.00 51.47 830 MET A N 1
ATOM 6319 C CA . MET A 1 830 ? 26.611 -2.491 -20.928 1.00 51.47 830 MET A CA 1
ATOM 6320 C C . MET A 1 830 ? 25.084 -2.403 -21.123 1.00 51.47 830 MET A C 1
ATOM 6322 O O . MET A 1 830 ? 24.590 -1.345 -21.526 1.00 51.47 830 MET A O 1
ATOM 6326 N N . PRO A 1 831 ? 24.315 -3.478 -20.855 1.00 56.53 831 PRO A N 1
ATOM 6327 C CA . PRO A 1 831 ? 22.864 -3.435 -20.972 1.00 56.53 831 PRO A CA 1
ATOM 6328 C C . PRO A 1 831 ? 22.276 -2.382 -20.033 1.00 56.53 831 PRO A C 1
ATOM 6330 O O . PRO A 1 831 ? 22.419 -2.470 -18.817 1.00 56.53 831 PRO A O 1
ATOM 6333 N N . LEU A 1 832 ? 21.564 -1.414 -20.612 1.00 66.75 832 LEU A N 1
ATOM 6334 C CA . LEU A 1 832 ? 20.927 -0.314 -19.879 1.00 66.75 832 LEU A CA 1
ATOM 6335 C C . LEU A 1 832 ? 19.795 -0.796 -18.947 1.00 66.75 832 LEU A C 1
ATOM 6337 O O . LEU A 1 832 ? 19.382 -0.070 -18.050 1.00 66.75 832 LEU A O 1
ATOM 6341 N N . ILE A 1 833 ? 19.314 -2.029 -19.130 1.00 74.38 833 ILE A N 1
ATOM 6342 C CA . ILE A 1 833 ? 18.540 -2.762 -18.122 1.00 74.38 833 ILE A CA 1
ATOM 6343 C C . ILE A 1 833 ? 19.292 -4.037 -17.783 1.00 74.38 833 ILE A C 1
ATOM 6345 O O . ILE A 1 833 ? 19.483 -4.886 -18.656 1.00 74.38 833 ILE A O 1
ATOM 6349 N N . SER A 1 834 ? 19.644 -4.210 -16.512 1.00 74.00 834 SER A N 1
ATOM 6350 C CA . SER A 1 834 ? 20.030 -5.519 -16.002 1.00 74.00 834 SER A CA 1
ATOM 6351 C C . SER A 1 834 ? 18.781 -6.283 -15.553 1.00 74.00 834 SER A C 1
ATOM 6353 O O . SER A 1 834 ? 17.813 -5.724 -15.031 1.00 74.00 834 SER A O 1
ATOM 6355 N N . GLN A 1 835 ? 18.786 -7.601 -15.752 1.00 83.75 835 GLN A N 1
ATOM 6356 C CA . GLN A 1 835 ? 17.763 -8.449 -15.154 1.00 83.75 835 GLN A CA 1
ATOM 6357 C C . GLN A 1 835 ? 17.993 -8.479 -13.639 1.00 83.75 835 GLN A C 1
ATOM 6359 O O . GLN A 1 835 ? 18.983 -9.056 -13.179 1.00 83.75 835 GLN A O 1
ATOM 6364 N N . ILE A 1 836 ? 17.075 -7.911 -12.854 1.00 86.19 836 ILE A N 1
ATOM 6365 C CA . ILE A 1 836 ? 17.155 -8.005 -11.395 1.00 86.19 836 ILE A CA 1
ATOM 6366 C C . ILE A 1 836 ? 17.020 -9.479 -10.998 1.00 86.19 836 ILE A C 1
ATOM 6368 O O . ILE A 1 836 ? 16.152 -10.219 -11.489 1.00 86.19 836 ILE A O 1
ATOM 6372 N N . ALA A 1 837 ? 17.950 -9.915 -10.150 1.00 84.12 837 ALA A N 1
ATOM 6373 C CA . ALA A 1 837 ? 18.060 -11.288 -9.693 1.00 84.12 837 ALA A CA 1
ATOM 6374 C C . ALA A 1 837 ? 17.189 -11.510 -8.454 1.00 84.12 837 ALA A C 1
ATOM 6376 O O . ALA A 1 837 ? 17.234 -10.735 -7.500 1.00 84.12 837 ALA A O 1
ATOM 6377 N N . TRP A 1 838 ? 16.449 -12.615 -8.445 1.00 90.44 838 TRP A N 1
ATOM 6378 C CA . TRP A 1 838 ? 15.887 -13.204 -7.235 1.00 90.44 838 TRP A CA 1
ATOM 6379 C C . TRP A 1 838 ? 16.100 -14.717 -7.264 1.00 90.44 838 TRP A C 1
ATOM 6381 O O . TRP A 1 838 ? 16.335 -15.322 -8.316 1.00 90.44 838 TRP A O 1
ATOM 6391 N N . HIS A 1 839 ? 15.990 -15.339 -6.096 1.00 90.75 839 HIS A N 1
ATOM 6392 C CA . HIS A 1 839 ? 16.050 -16.788 -5.934 1.00 90.75 839 HIS A CA 1
ATOM 6393 C C . HIS A 1 839 ? 14.721 -17.292 -5.362 1.00 90.75 839 HIS A C 1
ATOM 6395 O O . HIS A 1 839 ? 14.048 -16.523 -4.679 1.00 90.75 839 HIS A O 1
ATOM 6401 N N . PRO A 1 840 ? 14.308 -18.547 -5.628 1.00 94.44 840 PRO A N 1
ATOM 6402 C CA . PRO A 1 840 ? 13.052 -19.063 -5.099 1.00 94.44 840 PRO A CA 1
ATOM 6403 C C . PRO A 1 840 ? 13.014 -19.022 -3.574 1.00 94.44 840 PRO A C 1
ATOM 6405 O O . PRO A 1 840 ? 13.990 -19.404 -2.923 1.00 94.44 840 PRO A O 1
ATOM 6408 N N . TYR A 1 841 ? 11.885 -18.600 -3.015 1.00 94.38 841 TYR A N 1
ATOM 6409 C CA . TYR A 1 841 ? 11.709 -18.450 -1.575 1.00 94.38 841 TYR A CA 1
ATOM 6410 C C . TYR A 1 841 ? 10.317 -18.885 -1.123 1.00 94.38 841 TYR A C 1
ATOM 6412 O O . TYR A 1 841 ? 9.354 -18.860 -1.891 1.00 94.38 841 TYR A O 1
ATOM 6420 N N . THR A 1 842 ? 10.229 -19.241 0.158 1.00 96.25 842 THR A N 1
ATOM 6421 C CA . THR A 1 842 ? 8.970 -19.490 0.862 1.00 96.25 842 THR A CA 1
ATOM 6422 C C . THR A 1 842 ? 8.923 -18.601 2.098 1.00 96.25 842 THR A C 1
ATOM 6424 O O . THR A 1 842 ? 9.837 -18.650 2.925 1.00 96.25 842 THR A O 1
ATOM 6427 N N . LEU A 1 843 ? 7.866 -17.804 2.223 1.00 96.00 843 LEU A N 1
ATOM 6428 C CA . LEU A 1 843 ? 7.545 -17.019 3.411 1.00 96.00 843 LEU A CA 1
ATOM 6429 C C . LEU A 1 843 ? 6.455 -17.724 4.216 1.00 96.00 843 LEU A C 1
ATOM 6431 O O . LEU A 1 843 ? 5.599 -18.406 3.652 1.00 96.00 843 LEU A O 1
ATOM 6435 N N . LEU A 1 844 ? 6.488 -17.507 5.527 1.00 97.19 844 LEU A N 1
ATOM 6436 C CA . LEU A 1 844 ? 5.433 -17.867 6.463 1.00 97.19 844 LEU A CA 1
ATOM 6437 C C . LEU A 1 844 ? 5.118 -16.617 7.283 1.00 97.19 844 LEU A C 1
ATOM 6439 O O . LEU A 1 844 ? 5.977 -16.153 8.035 1.00 97.19 844 LEU A O 1
ATOM 6443 N N . ASP A 1 845 ? 3.915 -16.085 7.111 1.00 96.75 845 ASP A N 1
ATOM 6444 C CA . ASP A 1 845 ? 3.347 -15.025 7.939 1.00 96.75 845 ASP A CA 1
ATOM 6445 C C . ASP A 1 845 ? 2.401 -15.669 8.973 1.00 96.75 845 ASP A C 1
ATOM 6447 O O . ASP A 1 845 ? 1.724 -16.654 8.664 1.00 96.75 845 ASP A O 1
ATOM 6451 N N . MET A 1 846 ? 2.321 -15.121 10.186 1.00 97.50 846 MET A N 1
ATOM 6452 C CA . MET A 1 846 ? 1.335 -15.510 11.209 1.00 97.50 846 MET A CA 1
ATOM 6453 C C . MET A 1 846 ? 0.536 -14.299 11.686 1.00 97.50 846 MET A C 1
ATOM 6455 O O . MET A 1 846 ? 1.052 -13.185 11.709 1.00 97.50 846 MET A O 1
ATOM 6459 N N . THR A 1 847 ? -0.709 -14.519 12.092 1.00 97.19 847 THR A N 1
ATOM 6460 C CA . THR A 1 847 ? -1.628 -13.479 12.567 1.00 97.19 847 THR A CA 1
ATOM 6461 C C . THR A 1 847 ? -2.540 -14.010 13.668 1.00 97.19 847 THR A C 1
ATOM 6463 O O . THR A 1 847 ? -2.765 -15.217 13.773 1.00 97.19 847 THR A O 1
ATOM 6466 N N . GLY A 1 848 ? -3.092 -13.118 14.482 1.00 96.88 848 GLY A N 1
ATOM 6467 C CA . GLY A 1 848 ? -4.166 -13.453 15.403 1.00 96.88 848 GLY A CA 1
ATOM 6468 C C . GLY A 1 848 ? -4.903 -12.224 15.918 1.00 96.88 848 GLY A C 1
ATOM 6469 O O . GLY A 1 848 ? -4.397 -11.100 15.876 1.00 96.88 848 GLY A O 1
ATOM 6470 N N . SER A 1 849 ? -6.121 -12.425 16.411 1.00 96.06 849 SER A N 1
ATOM 6471 C CA . SER A 1 849 ? -6.933 -11.350 16.981 1.00 96.06 849 SER A CA 1
ATOM 6472 C C . SER A 1 849 ? -7.861 -11.828 18.097 1.00 96.06 849 SER A C 1
ATOM 6474 O O . SER A 1 849 ? -8.178 -13.014 18.207 1.00 96.06 849 SER A O 1
ATOM 6476 N N . PHE A 1 850 ? -8.261 -10.894 18.962 1.00 94.38 850 PHE A N 1
ATOM 6477 C CA . PHE A 1 850 ? -9.105 -11.147 20.125 1.00 94.38 850 PHE A CA 1
ATOM 6478 C C . PHE A 1 850 ? -10.061 -9.974 20.400 1.00 94.38 850 PHE A C 1
ATOM 6480 O O . PHE A 1 850 ? -9.627 -8.834 20.576 1.00 94.38 850 PHE A O 1
ATOM 6487 N N . LYS A 1 851 ? -11.369 -10.252 20.446 1.00 92.56 851 LYS A N 1
ATOM 6488 C CA . LYS A 1 851 ? -12.440 -9.311 20.814 1.00 92.56 851 LYS A CA 1
ATOM 6489 C C . LYS A 1 851 ? -12.629 -9.330 22.333 1.00 92.56 851 LYS A C 1
ATOM 6491 O O . LYS A 1 851 ? -13.275 -10.235 22.869 1.00 92.56 851 LYS A O 1
ATOM 6496 N N . LEU A 1 852 ? -12.097 -8.325 23.032 1.00 86.69 852 LEU A N 1
ATOM 6497 C CA . LEU A 1 852 ? -12.274 -8.181 24.487 1.00 86.69 852 LEU A CA 1
ATOM 6498 C C . LEU A 1 852 ? -13.753 -7.904 24.793 1.00 86.69 852 LEU A C 1
ATOM 6500 O O . LEU A 1 852 ? -14.405 -8.609 25.568 1.00 86.69 852 LEU A O 1
ATOM 6504 N N . ILE A 1 853 ? -14.309 -6.933 24.075 1.00 84.56 853 ILE A N 1
ATOM 6505 C CA . ILE A 1 853 ? -15.738 -6.639 23.978 1.00 84.56 853 ILE A CA 1
ATOM 6506 C C . ILE A 1 853 ? -16.085 -6.422 22.503 1.00 84.56 853 ILE A C 1
ATOM 6508 O O . ILE A 1 853 ? -15.198 -6.285 21.666 1.00 84.56 853 ILE A O 1
ATOM 6512 N N . ASP A 1 854 ? -17.368 -6.374 22.169 1.00 83.12 854 ASP A N 1
ATOM 6513 C CA . ASP A 1 854 ? -17.817 -6.370 20.768 1.00 83.12 854 ASP A CA 1
ATOM 6514 C C . ASP A 1 854 ? -17.450 -5.062 20.034 1.00 83.12 854 ASP A C 1
ATOM 6516 O O . ASP A 1 854 ? -17.340 -5.036 18.813 1.00 83.12 854 ASP A O 1
ATOM 6520 N N . ALA A 1 855 ? -17.155 -4.002 20.797 1.00 83.25 855 ALA A N 1
ATOM 6521 C CA . ALA A 1 855 ? -16.629 -2.721 20.326 1.00 83.25 855 ALA A CA 1
ATOM 6522 C C . ALA A 1 855 ? -15.086 -2.612 20.334 1.00 83.25 855 ALA A C 1
ATOM 6524 O O . ALA A 1 855 ? -14.572 -1.519 20.089 1.00 83.25 855 ALA A O 1
ATOM 6525 N N . LEU A 1 856 ? -14.333 -3.673 20.668 1.00 87.44 856 LEU A N 1
ATOM 6526 C CA . LEU A 1 856 ? -12.880 -3.604 20.898 1.00 87.44 856 LEU A CA 1
ATOM 6527 C C . LEU A 1 856 ? -12.138 -4.896 20.509 1.00 87.44 856 LEU A C 1
ATOM 6529 O O . LEU A 1 856 ? -12.162 -5.899 21.229 1.00 87.44 856 LEU A O 1
ATOM 6533 N N . LEU A 1 857 ? -11.410 -4.822 19.397 1.00 91.25 857 LEU A N 1
ATOM 6534 C CA . LEU A 1 857 ? -10.537 -5.860 18.858 1.00 91.25 857 LEU A CA 1
ATOM 6535 C C . LEU A 1 857 ? -9.065 -5.502 19.116 1.00 91.25 857 LEU A C 1
ATOM 6537 O O . LEU A 1 857 ? -8.622 -4.419 18.739 1.00 91.25 857 LEU A O 1
ATOM 6541 N N . ILE A 1 858 ? -8.287 -6.426 19.677 1.00 92.50 858 ILE A N 1
ATOM 6542 C CA . ILE A 1 858 ? -6.817 -6.400 19.611 1.00 92.50 858 ILE A CA 1
ATOM 6543 C C . ILE A 1 858 ? -6.379 -7.376 18.517 1.00 92.50 858 ILE A C 1
ATOM 6545 O O . ILE A 1 858 ? -6.913 -8.481 18.432 1.00 92.50 858 ILE A O 1
ATOM 6549 N N . ASN A 1 859 ? -5.414 -6.994 17.683 1.00 93.69 859 ASN A N 1
ATOM 6550 C CA . ASN A 1 859 ? -4.828 -7.859 16.658 1.00 93.69 859 ASN A CA 1
ATOM 6551 C C . ASN A 1 859 ? -3.295 -7.800 16.668 1.00 93.69 859 ASN A C 1
ATOM 6553 O O . ASN A 1 859 ? -2.694 -6.838 17.142 1.00 93.69 859 ASN A O 1
ATOM 6557 N N . TRP A 1 860 ? -2.649 -8.841 16.155 1.00 94.81 860 TRP A N 1
ATOM 6558 C CA . TRP A 1 860 ? -1.196 -8.925 16.029 1.00 94.81 860 TRP A CA 1
ATOM 6559 C C . TRP A 1 860 ? -0.806 -9.722 14.784 1.00 94.81 860 TRP A C 1
ATOM 6561 O O . TRP A 1 860 ? -1.547 -10.602 14.351 1.00 94.81 860 TRP A O 1
ATOM 6571 N N . SER A 1 861 ? 0.371 -9.445 14.221 1.00 95.25 861 SER A N 1
ATOM 6572 C CA . SER A 1 861 ? 0.956 -10.278 13.166 1.00 95.25 861 SER A CA 1
ATOM 6573 C C . SER A 1 861 ? 2.476 -10.385 13.279 1.00 95.25 861 SER A C 1
ATOM 6575 O O . SER A 1 861 ? 3.147 -9.553 13.896 1.00 95.25 861 SER A O 1
ATOM 6577 N N . ILE A 1 862 ? 3.016 -11.451 12.693 1.00 95.50 862 ILE A N 1
ATOM 6578 C CA . ILE A 1 862 ? 4.441 -11.664 12.460 1.00 95.50 862 ILE A CA 1
ATOM 6579 C C . ILE A 1 862 ? 4.609 -11.972 10.972 1.00 95.50 862 ILE A C 1
ATOM 6581 O O . ILE A 1 862 ? 4.414 -13.109 10.539 1.00 95.50 862 ILE A O 1
ATOM 6585 N N . ASP A 1 863 ? 4.979 -10.960 10.195 1.00 94.56 863 ASP A N 1
ATOM 6586 C CA . ASP A 1 863 ? 5.309 -11.118 8.780 1.00 94.56 863 ASP A CA 1
ATOM 6587 C C . ASP A 1 863 ? 6.715 -11.728 8.657 1.00 94.56 863 ASP A C 1
ATOM 6589 O O . ASP A 1 863 ? 7.613 -11.362 9.424 1.00 94.56 863 ASP A O 1
ATOM 6593 N N . ASN A 1 864 ? 6.935 -12.635 7.697 1.00 94.88 864 ASN A N 1
ATOM 6594 C CA . ASN A 1 864 ? 8.225 -13.308 7.470 1.00 94.88 864 ASN A CA 1
ATOM 6595 C C . ASN A 1 864 ? 8.817 -13.946 8.756 1.00 94.88 864 ASN A C 1
ATOM 6597 O O . ASN A 1 864 ? 9.955 -13.683 9.145 1.00 94.88 864 ASN A O 1
ATOM 6601 N N . LEU A 1 865 ? 8.054 -14.815 9.432 1.00 95.75 865 LEU A N 1
ATOM 6602 C CA . LEU A 1 865 ? 8.406 -15.459 10.711 1.00 95.75 865 LEU A CA 1
ATOM 6603 C C . LEU A 1 865 ? 9.805 -16.107 10.722 1.00 95.75 865 LEU A C 1
ATOM 6605 O O . LEU A 1 865 ? 10.549 -15.992 11.702 1.00 95.75 865 LEU A O 1
ATOM 6609 N N . THR A 1 866 ? 10.183 -16.760 9.617 1.00 95.75 866 THR A N 1
ATOM 6610 C CA . THR A 1 866 ? 11.485 -17.442 9.467 1.00 95.75 866 THR A CA 1
ATOM 6611 C C . THR A 1 866 ? 12.652 -16.504 9.121 1.00 95.75 866 THR A C 1
ATOM 6613 O O . THR A 1 866 ? 13.769 -16.973 8.912 1.00 95.75 866 THR A O 1
ATOM 6616 N N . ASP A 1 867 ? 12.412 -15.188 9.115 1.00 95.00 867 ASP A N 1
ATOM 6617 C CA . ASP A 1 867 ? 13.392 -14.116 8.912 1.00 95.00 867 ASP A CA 1
ATOM 6618 C C . ASP A 1 867 ? 14.221 -14.263 7.628 1.00 95.00 867 ASP A C 1
ATOM 6620 O O . ASP A 1 867 ? 15.441 -14.070 7.613 1.00 95.00 867 ASP A O 1
ATOM 6624 N N . ARG A 1 868 ? 13.551 -14.642 6.536 1.00 94.94 868 ARG A N 1
ATOM 6625 C CA . ARG A 1 868 ? 14.191 -14.869 5.241 1.00 94.94 868 ARG A CA 1
ATOM 6626 C C . ARG A 1 868 ? 14.728 -13.576 4.652 1.00 94.94 868 ARG A C 1
ATOM 6628 O O . ARG A 1 868 ? 14.020 -12.574 4.619 1.00 94.94 868 ARG A O 1
ATOM 6635 N N . TYR A 1 869 ? 15.947 -13.641 4.134 1.00 93.56 869 TYR A N 1
ATOM 6636 C CA . TYR A 1 869 ? 16.476 -12.684 3.168 1.00 93.56 869 TYR A CA 1
ATOM 6637 C C . TYR A 1 869 ? 16.013 -13.097 1.766 1.00 93.56 869 TYR A C 1
ATOM 6639 O O . TYR A 1 869 ? 16.201 -14.253 1.373 1.00 93.56 869 TYR A O 1
ATOM 6647 N N . TYR A 1 870 ? 15.401 -12.179 1.022 1.00 93.06 870 TYR A N 1
ATOM 6648 C CA . TYR A 1 870 ? 14.916 -12.415 -0.337 1.00 93.06 870 TYR A CA 1
ATOM 6649 C C . TYR A 1 870 ? 14.782 -11.095 -1.100 1.00 93.06 870 TYR A C 1
ATOM 6651 O O . TYR A 1 870 ? 14.546 -10.047 -0.501 1.00 93.06 870 TYR A O 1
ATOM 6659 N N . ASN A 1 871 ? 14.881 -11.169 -2.425 1.00 91.06 871 ASN A N 1
ATOM 6660 C CA . ASN A 1 871 ? 14.451 -10.104 -3.327 1.00 91.06 871 ASN A CA 1
ATOM 6661 C C . ASN A 1 871 ? 13.051 -10.468 -3.823 1.00 91.06 871 ASN A C 1
ATOM 6663 O O . ASN A 1 871 ? 12.811 -11.633 -4.154 1.00 91.06 871 ASN A O 1
ATOM 6667 N N . GLU A 1 872 ? 12.143 -9.502 -3.915 1.00 90.81 872 GLU A N 1
ATOM 6668 C CA . GLU A 1 872 ? 10.836 -9.752 -4.524 1.00 90.81 872 GLU A CA 1
ATOM 6669 C C . GLU A 1 872 ? 10.934 -9.832 -6.056 1.00 90.81 872 GLU A C 1
ATOM 6671 O O . GLU A 1 872 ? 11.734 -9.112 -6.669 1.00 90.81 872 GLU A O 1
ATOM 6676 N N . PRO A 1 873 ? 10.123 -10.694 -6.700 1.00 91.19 873 PRO A N 1
ATOM 6677 C CA . PRO A 1 873 ? 9.965 -10.679 -8.143 1.00 91.19 873 PRO A CA 1
ATOM 6678 C C . PRO A 1 873 ? 9.569 -9.287 -8.627 1.00 91.19 873 PRO A C 1
ATOM 6680 O O . PRO A 1 873 ? 8.774 -8.602 -7.990 1.00 91.19 873 PRO A O 1
ATOM 6683 N N . MET A 1 874 ? 10.101 -8.892 -9.782 1.00 88.25 874 MET A N 1
ATOM 6684 C CA . MET A 1 874 ? 9.712 -7.659 -10.483 1.00 88.25 874 MET A CA 1
ATOM 6685 C C . MET A 1 874 ? 9.985 -6.353 -9.710 1.00 88.25 874 MET A C 1
ATOM 6687 O O . MET A 1 874 ? 9.466 -5.292 -10.062 1.00 88.25 874 MET A O 1
ATOM 6691 N N . SER A 1 875 ? 10.882 -6.392 -8.717 1.00 87.38 875 SER A N 1
ATOM 6692 C CA . SER A 1 875 ? 11.638 -5.198 -8.331 1.00 87.38 875 SER A CA 1
ATOM 6693 C C . SER A 1 875 ? 12.434 -4.667 -9.531 1.00 87.38 875 SER A C 1
ATOM 6695 O O . SER A 1 875 ? 12.991 -5.445 -10.309 1.00 87.38 875 SER A O 1
ATOM 6697 N N . LEU A 1 876 ? 12.514 -3.340 -9.658 1.00 83.19 876 LEU A N 1
ATOM 6698 C CA . LEU A 1 876 ? 13.365 -2.661 -10.641 1.00 83.19 876 LEU A CA 1
ATOM 6699 C C . LEU A 1 876 ? 14.785 -2.399 -10.116 1.00 83.19 876 LEU A C 1
ATOM 6701 O O . LEU A 1 876 ? 15.681 -2.143 -10.913 1.00 83.19 876 LEU A O 1
ATOM 6705 N N . GLY A 1 877 ? 14.995 -2.463 -8.797 1.00 81.94 877 GLY A N 1
ATOM 6706 C CA . GLY A 1 877 ? 16.281 -2.201 -8.147 1.00 81.94 877 GLY A CA 1
ATOM 6707 C C . GLY A 1 877 ? 16.747 -3.340 -7.238 1.00 81.94 877 GLY A C 1
ATOM 6708 O O . GLY A 1 877 ? 15.963 -4.194 -6.812 1.00 81.94 877 GLY A O 1
ATOM 6709 N N . TYR A 1 878 ? 18.038 -3.327 -6.910 1.00 83.38 878 TYR A N 1
ATOM 6710 C CA . TYR A 1 878 ? 18.677 -4.276 -5.996 1.00 83.38 878 TYR A CA 1
ATOM 6711 C C . TYR A 1 878 ? 18.363 -3.941 -4.526 1.00 83.38 878 TYR A C 1
ATOM 6713 O O . TYR A 1 878 ? 19.226 -3.500 -3.776 1.00 83.38 878 TYR A O 1
ATOM 6721 N N . VAL A 1 879 ? 17.108 -4.144 -4.119 1.00 88.00 879 VAL A N 1
ATOM 6722 C CA . VAL A 1 879 ? 16.602 -3.871 -2.762 1.00 88.00 879 VAL A CA 1
ATOM 6723 C C . VAL A 1 879 ? 16.016 -5.169 -2.186 1.00 88.00 879 VAL A C 1
ATOM 6725 O O . VAL A 1 879 ? 15.120 -5.743 -2.814 1.00 88.00 879 VAL A O 1
ATOM 6728 N N . PRO A 1 880 ? 16.499 -5.681 -1.036 1.00 90.56 880 PRO A N 1
ATOM 6729 C CA . PRO A 1 880 ? 15.950 -6.887 -0.433 1.00 90.56 880 PRO A CA 1
ATOM 6730 C C . PRO A 1 880 ? 14.674 -6.534 0.331 1.00 90.56 880 PRO A C 1
ATOM 6732 O O . PRO A 1 880 ? 14.524 -5.429 0.854 1.00 90.56 880 PRO A O 1
ATOM 6735 N N . ALA A 1 881 ? 13.748 -7.476 0.423 1.00 93.00 881 ALA A N 1
ATOM 6736 C CA . ALA A 1 881 ? 12.480 -7.277 1.107 1.00 93.00 881 ALA A CA 1
ATOM 6737 C C . ALA A 1 881 ? 12.609 -7.426 2.645 1.00 93.00 881 ALA A C 1
ATOM 6739 O O . ALA A 1 881 ? 13.595 -7.990 3.138 1.00 93.00 881 ALA A O 1
ATOM 6740 N N . PRO A 1 882 ? 11.628 -6.926 3.427 1.00 93.44 882 PRO A N 1
ATOM 6741 C CA . PRO A 1 882 ? 11.707 -6.897 4.884 1.00 93.44 882 PRO A CA 1
ATOM 6742 C C . PRO A 1 882 ? 11.919 -8.270 5.532 1.00 93.44 882 PRO A C 1
ATOM 6744 O O . PRO A 1 882 ? 11.275 -9.269 5.186 1.00 93.44 882 PRO A O 1
ATOM 6747 N N . GLY A 1 883 ? 12.786 -8.291 6.545 1.00 93.19 883 GLY A N 1
ATOM 6748 C CA . GLY A 1 883 ? 12.907 -9.395 7.493 1.00 93.19 883 GLY A CA 1
ATOM 6749 C C . GLY A 1 883 ? 11.667 -9.569 8.380 1.00 93.19 883 GLY A C 1
ATOM 6750 O O . GLY A 1 883 ? 10.634 -8.918 8.197 1.00 93.19 883 GLY A O 1
ATOM 6751 N N . ARG A 1 884 ? 11.779 -10.449 9.381 1.00 94.06 884 ARG A N 1
ATOM 6752 C CA . ARG A 1 884 ? 10.716 -10.701 10.362 1.00 94.06 884 ARG A CA 1
ATOM 6753 C C . ARG A 1 884 ? 10.261 -9.400 11.021 1.00 94.06 884 ARG A C 1
ATOM 6755 O O . ARG A 1 884 ? 11.041 -8.774 11.748 1.00 94.06 884 ARG A O 1
ATOM 6762 N N . THR A 1 885 ? 8.991 -9.069 10.820 1.00 92.88 885 THR A N 1
ATOM 6763 C CA . THR A 1 885 ? 8.346 -7.840 11.295 1.00 92.88 885 THR A CA 1
ATOM 6764 C C . THR A 1 885 ? 7.201 -8.211 12.226 1.00 92.88 885 THR A C 1
ATOM 6766 O O . THR A 1 885 ? 6.297 -8.931 11.820 1.00 92.88 885 THR A O 1
ATOM 6769 N N . PHE A 1 886 ? 7.242 -7.749 13.477 1.00 92.38 886 PHE A N 1
ATOM 6770 C CA . PHE A 1 886 ? 6.136 -7.893 14.423 1.00 92.38 886 PHE A CA 1
ATOM 6771 C C . PHE A 1 886 ? 5.262 -6.641 14.427 1.00 92.38 886 PHE A C 1
ATOM 6773 O O . PHE A 1 886 ? 5.762 -5.514 14.331 1.00 92.38 886 PHE A O 1
ATOM 6780 N N . ARG A 1 887 ? 3.955 -6.862 14.570 1.00 92.06 887 ARG A N 1
ATOM 6781 C CA . ARG A 1 887 ? 2.912 -5.843 14.632 1.00 92.06 887 ARG A CA 1
ATOM 6782 C C . ARG A 1 887 ? 1.946 -6.167 15.762 1.00 92.06 887 ARG A C 1
ATOM 6784 O O . ARG A 1 887 ? 1.536 -7.317 15.906 1.00 92.06 887 ARG A O 1
ATOM 6791 N N . ILE A 1 888 ? 1.525 -5.146 16.499 1.00 92.06 888 ILE A N 1
ATOM 6792 C CA . ILE A 1 888 ? 0.375 -5.215 17.409 1.00 92.06 888 ILE A CA 1
ATOM 6793 C C . ILE A 1 888 ? -0.512 -3.993 17.201 1.00 92.06 888 ILE A C 1
ATOM 6795 O O . ILE A 1 888 ? -0.019 -2.893 16.950 1.00 92.06 888 ILE A O 1
ATOM 6799 N N . GLY A 1 889 ? -1.822 -4.186 17.270 1.00 92.31 889 GLY A N 1
ATOM 6800 C CA . GLY A 1 889 ? -2.807 -3.152 17.024 1.00 92.31 889 GLY A CA 1
ATOM 6801 C C . GLY A 1 889 ? -4.087 -3.341 17.821 1.00 92.31 889 GLY A C 1
ATOM 6802 O O . GLY A 1 889 ? -4.342 -4.373 18.441 1.00 92.31 889 GLY A O 1
ATOM 6803 N N . MET A 1 890 ? -4.880 -2.282 17.810 1.00 91.38 890 MET A N 1
ATOM 6804 C CA . MET A 1 890 ? -6.160 -2.159 18.478 1.00 91.38 890 MET A CA 1
ATOM 6805 C C . MET A 1 890 ? -7.111 -1.441 17.524 1.00 91.38 890 MET A C 1
ATOM 6807 O O . MET A 1 890 ? -6.778 -0.377 17.003 1.00 91.38 890 MET A O 1
ATOM 6811 N N . THR A 1 891 ? -8.292 -2.009 17.307 1.00 92.31 891 THR A N 1
ATOM 6812 C CA . THR A 1 891 ? -9.394 -1.379 16.573 1.00 92.31 891 THR A CA 1
ATOM 6813 C C . THR A 1 891 ? -10.609 -1.337 17.485 1.00 92.31 891 THR A C 1
ATOM 6815 O O . THR A 1 891 ? -11.040 -2.371 17.992 1.00 92.31 891 THR A O 1
ATOM 6818 N N . SER A 1 892 ? -11.168 -0.152 17.697 1.00 88.88 892 SER A N 1
ATOM 6819 C CA . SER A 1 892 ? -12.423 0.039 18.414 1.00 88.88 892 SER A CA 1
ATOM 6820 C C . SER A 1 892 ? -13.454 0.677 17.494 1.00 88.88 892 SER A C 1
ATOM 6822 O O . SER A 1 892 ? -13.134 1.632 16.788 1.00 88.88 892 SER A O 1
ATOM 6824 N N . THR A 1 893 ? -14.680 0.158 17.510 1.00 91.12 893 THR A N 1
ATOM 6825 C CA . THR A 1 893 ? -15.813 0.689 16.741 1.00 91.12 893 THR A CA 1
ATOM 6826 C C . THR A 1 893 ? -16.963 0.944 17.702 1.00 91.12 893 THR A C 1
ATOM 6828 O O . THR A 1 893 ? -17.486 0.021 18.324 1.00 91.12 893 THR A O 1
ATOM 6831 N N . ILE A 1 894 ? -17.330 2.212 17.851 1.00 89.06 894 ILE A N 1
ATOM 6832 C CA . ILE A 1 894 ? -18.229 2.709 18.891 1.00 89.06 894 ILE A CA 1
ATOM 6833 C C . ILE A 1 894 ? -19.443 3.348 18.217 1.00 89.06 894 ILE A C 1
ATOM 6835 O O . ILE A 1 894 ? -19.322 4.423 17.634 1.00 89.06 894 ILE A O 1
ATOM 6839 N N . GLY A 1 895 ? -20.602 2.693 18.295 1.00 89.75 895 GLY A N 1
ATOM 6840 C CA . GLY A 1 895 ? -21.868 3.185 17.741 1.00 89.75 895 GLY A CA 1
ATOM 6841 C C . GLY A 1 895 ? -22.721 4.002 18.724 1.00 89.75 895 GLY A C 1
ATOM 6842 O O . GLY A 1 895 ? -22.520 3.937 19.934 1.00 89.75 895 GLY A O 1
ATOM 6843 N N . SER A 1 896 ? -23.678 4.771 18.202 1.00 88.31 896 SER A N 1
ATOM 6844 C CA . SER A 1 896 ? -24.543 5.741 18.902 1.00 88.31 896 SER A CA 1
ATOM 6845 C C . SER A 1 896 ? -25.279 5.243 20.155 1.00 88.31 896 SER A C 1
ATOM 6847 O O . SER A 1 896 ? -25.449 6.000 21.110 1.00 88.31 896 SER A O 1
ATOM 6849 N N . LYS A 1 897 ? -25.734 3.990 20.152 1.00 82.25 897 LYS A N 1
ATOM 6850 C CA . LYS A 1 897 ? -26.502 3.329 21.218 1.00 82.25 897 LYS A CA 1
ATOM 6851 C C . LYS A 1 897 ? -25.603 2.539 22.167 1.00 82.25 897 LYS A C 1
ATOM 6853 O O . LYS A 1 897 ? -26.063 2.073 23.206 1.00 82.25 897 LYS A O 1
ATOM 6858 N N . ASN A 1 898 ? -24.324 2.385 21.829 1.00 74.00 898 ASN A N 1
ATOM 6859 C CA . ASN A 1 898 ? -23.344 1.737 22.684 1.00 74.00 898 ASN A CA 1
ATOM 6860 C C . ASN A 1 898 ? -23.076 2.612 23.922 1.00 74.00 898 ASN A C 1
ATOM 6862 O O . ASN A 1 898 ? -22.939 3.834 23.815 1.00 74.00 898 ASN A O 1
ATOM 6866 N N . GLY A 1 899 ? -22.929 2.001 25.102 1.00 70.06 899 GLY A N 1
ATOM 6867 C CA . GLY A 1 899 ? -22.545 2.718 26.325 1.00 70.06 899 GLY A CA 1
ATOM 6868 C C . GLY A 1 899 ? -21.246 3.523 26.173 1.00 70.06 899 GLY A C 1
ATOM 6869 O O . GLY A 1 899 ? -21.076 4.539 26.838 1.00 70.06 899 GLY A O 1
ATOM 6870 N N . LEU A 1 900 ? -20.366 3.130 25.246 1.00 75.81 900 LEU A N 1
ATOM 6871 C CA . LEU A 1 900 ? -19.111 3.821 24.948 1.00 75.81 900 LEU A CA 1
ATOM 6872 C C . LEU A 1 900 ? -19.249 5.055 24.035 1.00 75.81 900 LEU A C 1
ATOM 6874 O O . LEU A 1 900 ? -18.249 5.742 23.828 1.00 75.81 900 LEU A O 1
ATOM 6878 N N . TRP A 1 901 ? -20.432 5.377 23.497 1.00 84.38 901 TRP A N 1
ATOM 6879 C CA . TRP A 1 901 ? -20.633 6.569 22.657 1.00 84.38 901 TRP A CA 1
ATOM 6880 C C . TRP A 1 901 ? -20.327 7.870 23.425 1.00 84.38 901 TRP A C 1
ATOM 6882 O O . TRP A 1 901 ? -20.807 8.000 24.550 1.00 84.38 901 TRP A O 1
ATOM 6892 N N . PRO A 1 902 ? -19.603 8.868 22.871 1.00 80.00 902 PRO A N 1
ATOM 6893 C CA . PRO A 1 902 ? -19.133 10.031 23.640 1.00 80.00 902 PRO A CA 1
ATOM 6894 C C . PRO A 1 902 ? -20.207 10.811 24.416 1.00 80.00 902 PRO A C 1
ATOM 6896 O O . PRO A 1 902 ? -19.933 11.282 25.517 1.00 80.00 902 PRO A O 1
ATOM 6899 N N . ALA A 1 903 ? -21.445 10.900 23.913 1.00 77.88 903 ALA A N 1
ATOM 6900 C CA . ALA A 1 903 ? -22.542 11.542 24.651 1.00 77.88 903 ALA A CA 1
ATOM 6901 C C . ALA A 1 903 ? -22.865 10.824 25.982 1.00 77.88 903 ALA A C 1
ATOM 6903 O O . ALA A 1 903 ? -23.196 11.464 26.982 1.00 77.88 903 ALA A O 1
ATOM 6904 N N . ASN A 1 904 ? -22.686 9.501 26.025 1.00 77.50 904 ASN A N 1
ATOM 6905 C CA . ASN A 1 904 ? -22.952 8.666 27.193 1.00 77.50 904 ASN A CA 1
ATOM 6906 C C . ASN A 1 904 ? -21.857 8.775 28.273 1.00 77.50 904 ASN A C 1
ATOM 6908 O O . ASN A 1 904 ? -22.061 8.265 29.373 1.00 77.50 904 ASN A O 1
ATOM 6912 N N . TRP A 1 905 ? -20.703 9.408 28.000 1.00 77.69 905 TRP A N 1
ATOM 6913 C CA . TRP A 1 905 ? -19.622 9.632 28.988 1.00 77.69 905 TRP A CA 1
ATOM 6914 C C . TRP A 1 905 ? -19.902 10.815 29.925 1.00 77.69 905 TRP A C 1
ATOM 6916 O O . TRP A 1 905 ? -19.376 10.854 31.033 1.00 77.69 905 TRP A O 1
ATOM 6926 N N . PHE A 1 906 ? -20.740 11.765 29.494 1.00 73.25 906 PHE A N 1
ATOM 6927 C CA . PHE A 1 906 ? -21.066 12.978 30.257 1.00 73.25 906 PHE A CA 1
ATOM 6928 C C . PHE A 1 906 ? -22.549 13.072 30.649 1.00 73.25 906 PHE A C 1
ATOM 6930 O O . PHE A 1 906 ? -22.905 13.831 31.550 1.00 73.25 906 PHE A O 1
ATOM 6937 N N . GLY A 1 907 ? -23.424 12.290 30.009 1.00 63.44 907 GLY A N 1
ATOM 6938 C CA . GLY A 1 907 ? -24.808 12.134 30.444 1.00 63.44 907 GLY A CA 1
ATOM 6939 C C . GLY A 1 907 ? -24.923 11.388 31.779 1.00 63.44 907 GLY A C 1
ATOM 6940 O O . GLY A 1 907 ? -24.143 10.485 32.079 1.00 63.44 907 GLY A O 1
ATOM 6941 N N . ARG A 1 908 ? -25.964 11.702 32.562 1.00 57.19 908 ARG A N 1
ATOM 6942 C CA . ARG A 1 908 ? -26.433 10.826 33.650 1.00 57.19 908 ARG A CA 1
ATOM 6943 C C . ARG A 1 908 ? -27.065 9.572 33.029 1.00 57.19 908 ARG A C 1
ATOM 6945 O O . ARG A 1 908 ? -28.278 9.528 32.846 1.00 57.19 908 ARG A O 1
ATOM 6952 N N . SER A 1 909 ? -26.236 8.599 32.652 1.00 50.09 909 SER A N 1
ATOM 6953 C CA . SER A 1 909 ? -26.686 7.335 32.056 1.00 50.09 909 SER A CA 1
ATOM 6954 C C . SER A 1 909 ? -27.702 6.642 32.970 1.00 50.09 909 SER A C 1
ATOM 6956 O O . SER A 1 909 ? -27.451 6.481 34.163 1.00 50.09 909 SER A O 1
ATOM 6958 N N . GLY A 1 910 ? -28.857 6.259 32.423 1.00 52.66 910 GLY A N 1
ATOM 6959 C CA . GLY A 1 910 ? -29.939 5.637 33.189 1.00 52.66 910 GLY A CA 1
ATOM 6960 C C . GLY A 1 910 ? -29.649 4.180 33.559 1.00 52.66 910 GLY A C 1
ATOM 6961 O O . GLY A 1 910 ? -28.984 3.477 32.803 1.00 52.66 910 GLY A O 1
ATOM 6962 N N . ASN A 1 911 ? -30.185 3.744 34.704 1.00 51.81 911 ASN A N 1
ATOM 6963 C CA . ASN A 1 911 ? -30.284 2.362 35.212 1.00 51.81 911 ASN A CA 1
ATOM 6964 C C . ASN A 1 911 ? -29.012 1.484 35.251 1.00 51.81 911 ASN A C 1
ATOM 6966 O O . ASN A 1 911 ? -29.111 0.325 35.638 1.00 51.81 911 ASN A O 1
ATOM 6970 N N . ALA A 1 912 ? -27.838 1.998 34.889 1.00 61.97 912 ALA A N 1
ATOM 6971 C CA . ALA A 1 912 ? -26.571 1.286 35.010 1.00 61.97 912 ALA A CA 1
ATOM 6972 C C . ALA A 1 912 ? -25.901 1.604 36.354 1.00 61.97 912 ALA A C 1
ATOM 6974 O O . ALA A 1 912 ? -25.790 2.776 36.728 1.00 61.97 912 ALA A O 1
ATOM 6975 N N . ASP A 1 913 ? -25.441 0.572 37.063 1.00 72.00 913 ASP A N 1
ATOM 6976 C CA . ASP A 1 913 ? -24.820 0.738 38.377 1.00 72.00 913 ASP A CA 1
ATOM 6977 C C . ASP A 1 913 ? -23.524 1.577 38.313 1.00 72.00 913 ASP A C 1
ATOM 6979 O O . ASP A 1 913 ? -22.760 1.476 37.343 1.00 72.00 913 ASP A O 1
ATOM 6983 N N . PRO A 1 914 ? -23.244 2.415 39.333 1.00 80.75 914 PRO A N 1
ATOM 6984 C CA . PRO A 1 914 ? -21.976 3.127 39.441 1.00 80.75 914 PRO A CA 1
ATOM 6985 C C . PRO A 1 914 ? -20.802 2.161 39.619 1.00 80.75 914 PRO A C 1
ATOM 6987 O O . PRO A 1 914 ? -20.814 1.328 40.523 1.00 80.75 914 PRO A O 1
ATOM 6990 N N . THR A 1 915 ? -19.747 2.332 38.826 1.00 88.75 915 THR A N 1
ATOM 6991 C CA . THR A 1 915 ? -18.482 1.621 39.031 1.00 88.75 915 THR A CA 1
ATOM 6992 C C . THR A 1 915 ? -17.834 2.075 40.343 1.00 88.75 915 THR A C 1
ATOM 6994 O O . THR A 1 915 ? -17.622 3.274 40.567 1.00 88.75 915 THR A O 1
ATOM 6997 N N . ASP A 1 916 ? -17.487 1.121 41.209 1.00 91.19 916 ASP A N 1
ATOM 6998 C CA . ASP A 1 916 ? -16.473 1.361 42.233 1.00 91.19 916 ASP A CA 1
ATOM 6999 C C . ASP A 1 916 ? -15.097 1.258 41.579 1.00 91.19 916 ASP A C 1
ATOM 7001 O O . ASP A 1 916 ? -14.721 0.217 41.046 1.00 91.19 916 ASP A O 1
ATOM 7005 N N . TRP A 1 917 ? -14.363 2.367 41.591 1.00 94.31 917 TRP A N 1
ATOM 7006 C CA . TRP A 1 917 ? -13.019 2.444 41.032 1.00 94.31 917 TRP A CA 1
ATOM 7007 C C . TRP A 1 917 ? -11.940 1.976 42.017 1.00 94.31 917 TRP A C 1
ATOM 7009 O O . TRP A 1 917 ? -10.762 2.065 41.688 1.00 94.31 917 TRP A O 1
ATOM 7019 N N . THR A 1 918 ? -12.308 1.521 43.219 1.00 95.88 918 THR A N 1
ATOM 7020 C CA . THR A 1 918 ? -11.374 1.061 44.257 1.00 95.88 918 THR A CA 1
ATOM 7021 C C . THR A 1 918 ? -10.720 -0.271 43.900 1.00 95.88 918 THR A C 1
ATOM 7023 O O . THR A 1 918 ? -11.404 -1.263 43.668 1.00 95.88 918 THR A O 1
ATOM 7026 N N . GLY A 1 919 ? -9.387 -0.318 43.936 1.00 96.81 919 GLY A N 1
ATOM 7027 C CA . GLY A 1 919 ? -8.613 -1.543 43.742 1.00 96.81 919 GLY A CA 1
ATOM 7028 C C . GLY A 1 919 ? -7.315 -1.345 42.951 1.00 96.81 919 GLY A C 1
ATOM 7029 O O . GLY A 1 919 ? -7.005 -0.233 42.504 1.00 96.81 919 GLY A O 1
ATOM 7030 N N . PRO A 1 920 ? -6.527 -2.422 42.777 1.00 97.94 920 PRO A N 1
ATOM 7031 C CA . PRO A 1 920 ? -5.402 -2.443 41.857 1.00 97.94 920 PRO A CA 1
ATOM 7032 C C . PRO A 1 920 ? -5.883 -2.583 40.409 1.00 97.94 920 PRO A C 1
ATOM 7034 O O . PRO A 1 920 ? -6.866 -3.271 40.130 1.00 97.94 920 PRO A O 1
ATOM 7037 N N . TYR A 1 921 ? -5.134 -2.002 39.475 1.00 97.31 921 TYR A N 1
ATOM 7038 C CA . TYR A 1 921 ? -5.356 -2.167 38.040 1.00 97.31 921 TYR A CA 1
ATOM 7039 C C . TYR A 1 921 ? -4.045 -2.287 37.265 1.00 97.31 921 TYR A C 1
ATOM 7041 O O . TYR A 1 921 ? -3.012 -1.733 37.650 1.00 97.31 921 TYR A O 1
ATOM 7049 N N . VAL A 1 922 ? -4.098 -3.003 36.144 1.00 97.88 922 VAL A N 1
ATOM 7050 C CA . VAL A 1 922 ? -2.991 -3.157 35.189 1.00 97.88 922 VAL A CA 1
ATOM 7051 C C . VAL A 1 922 ? -3.517 -3.004 33.769 1.00 97.88 922 VAL A C 1
ATOM 7053 O O . VAL A 1 922 ? -4.662 -3.352 33.493 1.00 97.88 922 VAL A O 1
ATOM 7056 N N . GLY A 1 923 ? -2.710 -2.490 32.850 1.00 94.44 923 GLY A N 1
ATOM 7057 C CA . GLY A 1 923 ? -3.164 -2.256 31.491 1.00 94.44 923 GLY A CA 1
ATOM 7058 C C . GLY A 1 923 ? -2.064 -1.989 30.478 1.00 94.44 923 GLY A C 1
ATOM 7059 O O . GLY A 1 923 ? -0.879 -1.915 30.805 1.00 94.44 923 GLY A O 1
ATOM 7060 N N . GLY A 1 924 ? -2.493 -1.866 29.226 1.00 92.88 924 GLY A N 1
ATOM 7061 C CA . GLY A 1 924 ? -1.652 -1.527 28.082 1.00 92.88 924 GLY A CA 1
ATOM 7062 C C . GLY A 1 924 ? -2.149 -0.262 27.393 1.00 92.88 924 GLY A C 1
ATOM 7063 O O . GLY A 1 924 ? -3.343 0.040 27.418 1.00 92.88 924 GLY A O 1
ATOM 7064 N N . GLN A 1 925 ? -1.234 0.475 26.768 1.00 91.81 925 GLN A N 1
ATOM 7065 C CA . GLN A 1 925 ? -1.526 1.741 26.096 1.00 91.81 925 GLN A CA 1
ATOM 7066 C C . GLN A 1 925 ? -0.745 1.890 24.787 1.00 91.81 925 GLN A C 1
ATOM 7068 O O . GLN A 1 925 ? 0.432 1.532 24.706 1.00 91.81 925 GLN A O 1
ATOM 7073 N N . ILE A 1 926 ? -1.404 2.457 23.776 1.00 91.94 926 ILE A N 1
ATOM 7074 C CA . ILE A 1 926 ? -0.801 2.910 22.519 1.00 91.94 926 ILE A CA 1
ATOM 7075 C C . ILE A 1 926 ? -1.023 4.420 22.425 1.00 91.94 926 ILE A C 1
ATOM 7077 O O . ILE A 1 926 ? -2.092 4.928 22.763 1.00 91.94 926 ILE A O 1
ATOM 7081 N N . GLY A 1 927 ? -0.020 5.165 21.980 1.00 90.69 927 GLY A N 1
ATOM 7082 C CA . GLY A 1 927 ? -0.112 6.613 21.866 1.00 90.69 927 GLY A CA 1
ATOM 7083 C C . GLY A 1 927 ? 0.784 7.199 20.791 1.00 90.69 927 GLY A C 1
ATOM 7084 O O . GLY A 1 927 ? 1.520 6.491 20.107 1.00 90.69 927 GLY A O 1
ATOM 7085 N N . TYR A 1 928 ? 0.732 8.518 20.675 1.00 91.75 928 TYR A N 1
ATOM 7086 C CA . TYR A 1 928 ? 1.613 9.313 19.834 1.00 91.75 928 TYR A CA 1
ATOM 7087 C C . TYR A 1 928 ? 2.333 10.336 20.713 1.00 91.75 928 TYR A C 1
ATOM 7089 O O . TYR A 1 928 ? 1.696 11.131 21.412 1.00 91.75 928 TYR A O 1
ATOM 7097 N N . GLY A 1 929 ? 3.662 10.273 20.722 1.00 92.69 929 GLY A N 1
ATOM 7098 C CA . GLY A 1 929 ? 4.522 11.197 21.448 1.00 92.69 929 GLY A CA 1
ATOM 7099 C C . GLY A 1 929 ? 5.103 12.241 20.504 1.00 92.69 929 GLY A C 1
ATOM 7100 O O . GLY A 1 929 ? 5.550 11.906 19.409 1.00 92.69 929 GLY A O 1
ATOM 7101 N N . PHE A 1 930 ? 5.127 13.499 20.935 1.00 94.56 930 PHE A N 1
ATOM 7102 C CA . PHE A 1 930 ? 5.762 14.593 20.205 1.00 94.56 930 PHE A CA 1
ATOM 7103 C C . PHE A 1 930 ? 6.401 15.589 21.175 1.00 94.56 930 PHE A C 1
ATOM 7105 O O . PHE A 1 930 ? 5.850 15.895 22.228 1.00 94.56 930 PHE A O 1
ATOM 7112 N N . GLY A 1 931 ? 7.579 16.106 20.849 1.00 92.81 931 GLY A N 1
ATOM 7113 C CA . GLY A 1 931 ? 8.346 16.957 21.753 1.00 92.81 931 GLY A CA 1
ATOM 7114 C C . GLY A 1 931 ? 9.508 17.658 21.069 1.00 92.81 931 GLY A C 1
ATOM 7115 O O . GLY A 1 931 ? 9.647 17.616 19.846 1.00 92.81 931 GLY A O 1
ATOM 7116 N N . ARG A 1 932 ? 10.338 18.337 21.861 1.00 93.00 932 ARG A N 1
ATOM 7117 C CA . ARG A 1 932 ? 11.511 19.076 21.381 1.00 93.00 932 ARG A CA 1
ATOM 7118 C C . ARG A 1 932 ? 12.705 18.910 22.315 1.00 93.00 932 ARG A C 1
ATOM 7120 O O . ARG A 1 932 ? 12.543 18.896 23.534 1.00 93.00 932 ARG A O 1
ATOM 7127 N N . THR A 1 933 ? 13.892 18.854 21.722 1.00 89.88 933 THR A N 1
ATOM 7128 C CA . THR A 1 933 ? 15.184 19.029 22.399 1.00 89.88 933 THR A CA 1
ATOM 7129 C C . THR A 1 933 ? 15.910 20.203 21.756 1.00 89.88 933 THR A C 1
ATOM 7131 O O . THR A 1 933 ? 15.935 20.336 20.531 1.00 89.88 933 THR A O 1
ATOM 7134 N N . SER A 1 934 ? 16.470 21.091 22.567 1.00 88.12 934 SER A N 1
ATOM 7135 C CA . SER A 1 934 ? 17.302 22.197 22.098 1.00 88.12 934 SER A CA 1
ATOM 7136 C C . SER A 1 934 ? 18.454 22.433 23.060 1.00 88.12 934 SER A C 1
ATOM 7138 O O . SER A 1 934 ? 18.359 22.104 24.244 1.00 88.12 934 SER A O 1
ATOM 7140 N N . GLY A 1 935 ? 19.561 22.995 22.584 1.00 81.94 935 GLY A N 1
ATOM 7141 C CA . GLY A 1 935 ? 20.712 23.221 23.452 1.00 81.94 935 GLY A CA 1
ATOM 7142 C C . GLY A 1 935 ? 21.836 24.026 22.823 1.00 81.94 935 GLY A C 1
ATOM 7143 O O . GLY A 1 935 ? 21.770 24.411 21.659 1.00 81.94 935 GLY A O 1
ATOM 7144 N N . THR A 1 936 ? 22.892 24.229 23.607 1.00 76.19 936 THR A N 1
ATOM 7145 C CA . THR A 1 936 ? 24.127 24.928 23.215 1.00 76.19 936 THR A CA 1
ATOM 7146 C C . THR A 1 936 ? 25.329 23.996 23.304 1.00 76.19 936 THR A C 1
ATOM 7148 O O . THR A 1 936 ? 25.492 23.271 24.292 1.00 76.19 936 THR A O 1
ATOM 7151 N N . VAL A 1 937 ? 26.169 24.012 22.272 1.00 73.06 937 VAL A N 1
ATOM 7152 C CA . VAL A 1 937 ? 27.483 23.352 22.236 1.00 73.06 937 VAL A CA 1
ATOM 7153 C C . VAL A 1 937 ? 28.520 24.231 22.944 1.00 73.06 937 VAL A C 1
ATOM 7155 O O . VAL A 1 937 ? 28.461 25.451 22.810 1.00 73.06 937 VAL A O 1
ATOM 7158 N N . THR A 1 938 ? 29.466 23.632 23.673 1.00 64.62 938 THR A N 1
ATOM 7159 C CA . THR A 1 938 ? 30.605 24.348 24.271 1.00 64.62 938 THR A CA 1
ATOM 7160 C C . THR A 1 938 ? 31.952 23.789 23.822 1.00 64.62 938 THR A C 1
ATOM 7162 O O . THR A 1 938 ? 32.065 22.594 23.528 1.00 64.62 938 THR A O 1
ATOM 7165 N N . ASP A 1 939 ? 32.960 24.660 23.798 1.00 57.41 939 ASP A N 1
ATOM 7166 C CA . ASP A 1 939 ? 34.358 24.344 23.501 1.00 57.41 939 ASP A CA 1
ATOM 7167 C C . ASP A 1 939 ? 35.046 23.587 24.664 1.00 57.41 939 ASP A C 1
ATOM 7169 O O . ASP A 1 939 ? 34.394 23.097 25.598 1.00 57.41 939 ASP A O 1
ATOM 7173 N N . GLY A 1 940 ? 36.376 23.465 24.599 1.00 52.00 940 GLY A N 1
ATOM 7174 C CA . GLY A 1 940 ? 37.186 22.793 25.619 1.00 52.00 940 GLY A CA 1
ATOM 7175 C C . GLY A 1 940 ? 37.280 23.561 26.944 1.00 52.00 940 GLY A C 1
ATOM 7176 O O . GLY A 1 940 ? 37.377 22.935 28.002 1.00 52.00 940 GLY A O 1
ATOM 7177 N N . ALA A 1 941 ? 37.193 24.894 26.895 1.00 56.97 941 ALA A N 1
ATOM 7178 C CA . ALA A 1 941 ? 37.258 25.797 28.045 1.00 56.97 941 ALA A CA 1
ATOM 7179 C C . ALA A 1 941 ? 35.883 26.041 28.708 1.00 56.97 941 ALA A C 1
ATOM 7181 O O . ALA A 1 941 ? 35.821 26.431 29.873 1.00 56.97 941 ALA A O 1
ATOM 7182 N N . GLY A 1 942 ? 34.782 25.764 28.003 1.00 53.38 942 GLY A N 1
ATOM 7183 C CA . GLY A 1 942 ? 33.403 25.961 28.452 1.00 53.38 942 GLY A CA 1
ATOM 7184 C C . GLY A 1 942 ? 32.669 27.145 27.808 1.00 53.38 942 GLY A C 1
ATOM 7185 O O . GLY A 1 942 ? 31.505 27.370 28.146 1.00 53.38 942 GLY A O 1
ATOM 7186 N N . ASN A 1 943 ? 33.292 27.875 26.878 1.00 62.59 943 ASN A N 1
ATOM 7187 C CA . ASN A 1 943 ? 32.622 28.919 26.093 1.00 62.59 943 ASN A CA 1
ATOM 7188 C C . ASN A 1 943 ? 31.649 28.277 25.087 1.00 62.59 943 ASN A C 1
ATOM 7190 O O . ASN A 1 943 ? 31.814 27.100 24.763 1.00 62.59 943 ASN A O 1
ATOM 7194 N N . PRO A 1 944 ? 30.653 29.000 24.539 1.00 57.69 944 PRO A N 1
ATOM 7195 C CA . PRO A 1 944 ? 29.910 28.525 23.372 1.00 57.69 944 PRO A CA 1
ATOM 7196 C C . PRO A 1 944 ? 30.884 28.192 22.235 1.00 57.69 944 PRO A C 1
ATOM 7198 O O . PRO A 1 944 ? 31.703 29.033 21.877 1.00 57.69 944 PRO A O 1
ATOM 7201 N N . ALA A 1 945 ? 30.822 26.973 21.694 1.00 53.78 945 ALA A N 1
ATOM 7202 C CA . ALA A 1 945 ? 31.722 26.580 20.611 1.00 53.78 945 ALA A CA 1
ATOM 7203 C C . ALA A 1 945 ? 31.343 27.326 19.333 1.00 53.78 945 ALA A C 1
ATOM 7205 O O . ALA A 1 945 ? 30.191 27.216 18.892 1.00 53.78 945 ALA A O 1
ATOM 7206 N N . ASP A 1 946 ? 32.307 28.026 18.738 1.00 41.56 946 ASP A N 1
ATOM 7207 C CA . ASP A 1 946 ? 32.111 28.586 17.412 1.00 41.56 946 ASP A CA 1
ATOM 7208 C C . ASP A 1 946 ? 32.184 27.466 16.365 1.00 41.56 946 ASP A C 1
ATOM 7210 O O . ASP A 1 946 ? 33.152 26.715 16.255 1.00 41.56 946 ASP A O 1
ATOM 7214 N N . LEU A 1 947 ? 31.073 27.331 15.661 1.00 50.00 947 LEU A N 1
ATOM 7215 C CA . LEU A 1 947 ? 30.860 26.572 14.441 1.00 50.00 947 LEU A CA 1
ATOM 7216 C C . LEU A 1 947 ? 30.027 27.547 13.614 1.00 50.00 947 LEU A C 1
ATOM 7218 O O . LEU A 1 947 ? 29.057 28.084 14.161 1.00 50.00 947 LEU A O 1
ATOM 7222 N N . GLU A 1 948 ? 30.338 27.764 12.335 1.00 44.22 948 GLU A N 1
ATOM 7223 C CA . GLU A 1 948 ? 29.833 28.930 11.575 1.00 44.22 948 GLU A CA 1
ATOM 7224 C C . GLU A 1 948 ? 28.297 28.940 11.338 1.00 44.22 948 GLU A C 1
ATOM 7226 O O . GLU A 1 948 ? 27.768 29.797 10.640 1.00 44.22 948 GLU A O 1
ATOM 7231 N N . ASN A 1 949 ? 27.558 27.995 11.933 1.00 41.16 949 ASN A N 1
ATOM 7232 C CA . ASN A 1 949 ? 26.099 27.978 12.062 1.00 41.16 949 ASN A CA 1
ATOM 7233 C C . ASN A 1 949 ? 25.591 28.081 13.528 1.00 41.16 949 ASN A C 1
ATOM 7235 O O . ASN A 1 949 ? 24.536 27.557 13.888 1.00 41.16 949 ASN A O 1
ATOM 7239 N N . GLY A 1 950 ? 26.303 28.805 14.400 1.00 50.41 950 GLY A N 1
ATOM 7240 C CA . GLY A 1 950 ? 25.695 29.476 15.561 1.00 50.41 950 GLY A CA 1
ATOM 7241 C C . GLY A 1 950 ? 25.460 28.644 16.831 1.00 50.41 950 GLY A C 1
ATOM 7242 O O . GLY A 1 950 ? 24.593 28.993 17.639 1.00 50.41 950 GLY A O 1
ATOM 7243 N N . SER A 1 951 ? 26.238 27.581 17.068 1.00 58.41 951 SER A N 1
ATOM 7244 C CA . SER A 1 951 ? 26.329 26.809 18.336 1.00 58.41 951 SER A CA 1
ATOM 7245 C C . SER A 1 951 ? 25.061 26.095 18.866 1.00 58.41 951 SER A C 1
ATOM 7247 O O . SER A 1 951 ? 25.125 25.443 19.918 1.00 58.41 951 SER A O 1
ATOM 7249 N N . ARG A 1 952 ? 23.905 26.197 18.189 1.00 66.25 952 ARG A N 1
ATOM 7250 C CA . ARG A 1 952 ? 22.589 25.746 18.690 1.00 66.25 952 ARG A CA 1
ATOM 7251 C C . ARG A 1 952 ? 21.861 24.820 17.716 1.00 66.25 952 ARG A C 1
ATOM 7253 O O . ARG A 1 952 ? 21.635 25.197 16.575 1.00 66.25 952 ARG A O 1
ATOM 7260 N N . TYR A 1 953 ? 21.385 23.676 18.211 1.00 76.88 953 TYR A N 1
ATOM 7261 C CA . TYR A 1 953 ? 20.440 22.804 17.494 1.00 76.88 953 TYR A CA 1
ATOM 7262 C C . TYR A 1 953 ? 19.039 22.853 18.128 1.00 76.88 953 TYR A C 1
ATOM 7264 O O . TYR A 1 953 ? 18.876 23.313 19.268 1.00 76.88 953 TYR A O 1
ATOM 7272 N N . LYS A 1 954 ? 18.018 22.384 17.397 1.00 84.88 954 LYS A N 1
ATOM 7273 C CA . LYS A 1 954 ? 16.615 22.405 17.840 1.00 84.88 954 LYS A CA 1
ATOM 7274 C C . LYS A 1 954 ? 15.803 21.329 17.117 1.00 84.88 954 LYS A C 1
ATOM 7276 O O . LYS A 1 954 ? 15.101 21.607 16.144 1.00 84.88 954 LYS A O 1
ATOM 7281 N N . GLU A 1 955 ? 15.822 20.121 17.664 1.00 86.88 955 GLU A N 1
ATOM 7282 C CA . GLU A 1 955 ? 15.192 18.968 17.031 1.00 86.88 955 GLU A CA 1
ATOM 7283 C C . GLU A 1 955 ? 13.765 18.745 17.530 1.00 86.88 955 GLU A C 1
ATOM 7285 O O . GLU A 1 955 ? 13.468 18.850 18.724 1.00 86.88 955 GLU A O 1
ATOM 7290 N N . ASN A 1 956 ? 12.866 18.411 16.601 1.00 90.56 956 ASN A N 1
ATOM 7291 C CA . ASN A 1 956 ? 11.505 17.982 16.916 1.00 90.56 956 ASN A CA 1
ATOM 7292 C C . ASN A 1 956 ? 11.486 16.450 16.978 1.00 90.56 956 ASN A C 1
ATOM 7294 O O . ASN A 1 956 ? 11.786 15.796 15.982 1.00 90.56 956 ASN A O 1
ATOM 7298 N N . MET A 1 957 ? 11.114 15.890 18.125 1.00 89.31 957 MET A N 1
ATOM 7299 C CA . MET A 1 957 ? 10.947 14.449 18.336 1.00 89.31 957 MET A CA 1
ATOM 7300 C C . MET A 1 957 ? 9.493 14.067 18.079 1.00 89.31 957 MET A C 1
ATOM 7302 O O . MET A 1 957 ? 8.602 14.737 18.600 1.00 89.31 957 MET A O 1
ATOM 7306 N N . ARG A 1 958 ? 9.225 13.005 17.310 1.00 90.88 958 ARG A N 1
ATOM 7307 C CA . ARG A 1 958 ? 7.860 12.480 17.119 1.00 90.88 958 ARG A CA 1
ATOM 7308 C C . ARG A 1 958 ? 7.861 11.012 16.695 1.00 90.88 958 ARG A C 1
ATOM 7310 O O . ARG A 1 958 ? 8.544 10.667 15.740 1.00 90.88 958 ARG A O 1
ATOM 7317 N N . ASN A 1 959 ? 7.084 10.170 17.371 1.00 90.00 959 ASN A N 1
ATOM 7318 C CA . ASN A 1 959 ? 6.777 8.805 16.930 1.00 90.00 959 ASN A CA 1
ATOM 7319 C C . ASN A 1 959 ? 5.616 8.222 17.757 1.00 90.00 959 ASN A C 1
ATOM 7321 O O . ASN A 1 959 ? 5.171 8.809 18.748 1.00 90.00 959 ASN A O 1
ATOM 7325 N N . PHE A 1 960 ? 5.140 7.044 17.370 1.00 90.06 960 PHE A N 1
ATOM 7326 C CA . PHE A 1 960 ? 4.230 6.251 18.182 1.00 90.06 960 PHE A CA 1
ATOM 7327 C C . PHE A 1 960 ? 4.917 5.685 19.436 1.00 90.06 960 PHE A C 1
ATOM 7329 O O . PHE A 1 960 ? 6.127 5.468 19.480 1.00 90.06 960 PHE A O 1
ATOM 7336 N N . LEU A 1 961 ? 4.107 5.447 20.465 1.00 90.69 961 LEU A N 1
ATOM 7337 C CA . LEU A 1 961 ? 4.489 4.906 21.765 1.00 90.69 961 LEU A CA 1
ATOM 7338 C C . LEU A 1 961 ? 3.640 3.667 22.064 1.00 90.69 961 LEU A C 1
ATOM 7340 O O . LEU A 1 961 ? 2.422 3.700 21.897 1.00 90.69 961 LEU A O 1
ATOM 7344 N N . GLY A 1 962 ? 4.266 2.609 22.570 1.00 90.62 962 GLY A N 1
ATOM 7345 C CA . GLY A 1 962 ? 3.602 1.472 23.206 1.00 90.62 962 GLY A CA 1
ATOM 7346 C C . GLY A 1 962 ? 4.056 1.332 24.651 1.00 90.62 962 GLY A C 1
ATOM 7347 O O . GLY A 1 962 ? 5.235 1.518 24.948 1.00 90.62 962 GLY A O 1
ATOM 7348 N N . GLY A 1 963 ? 3.146 1.012 25.563 1.00 92.25 963 GLY A N 1
ATOM 7349 C CA . GLY A 1 963 ? 3.482 0.930 26.979 1.00 92.25 963 GLY A CA 1
ATOM 7350 C C . GLY A 1 963 ? 2.538 0.079 27.810 1.00 92.25 963 GLY A C 1
ATOM 7351 O O . GLY A 1 963 ? 1.492 -0.369 27.341 1.00 92.25 963 GLY A O 1
ATOM 7352 N N . LEU A 1 964 ? 2.928 -0.102 29.068 1.00 95.06 964 LEU A N 1
ATOM 7353 C CA . LEU A 1 964 ? 2.119 -0.700 30.124 1.00 95.06 964 LEU A CA 1
ATOM 7354 C C . LEU A 1 964 ? 1.926 0.319 31.248 1.00 95.06 964 LEU A C 1
ATOM 7356 O O . LEU A 1 964 ? 2.822 1.120 31.527 1.00 95.06 964 LEU A O 1
ATOM 7360 N N . HIS A 1 965 ? 0.779 0.258 31.913 1.00 96.06 965 HIS A N 1
ATOM 7361 C CA . HIS A 1 965 ? 0.469 1.048 33.103 1.00 96.06 965 HIS A CA 1
ATOM 7362 C C . HIS A 1 965 ? -0.040 0.142 34.221 1.00 96.06 965 HIS A C 1
ATOM 7364 O O . HIS A 1 965 ? -0.690 -0.871 33.967 1.00 96.06 965 HIS A O 1
ATOM 7370 N N . ALA A 1 966 ? 0.249 0.504 35.464 1.00 97.94 966 ALA A N 1
ATOM 7371 C CA . ALA A 1 966 ? -0.268 -0.174 36.644 1.00 97.94 966 ALA A CA 1
ATOM 7372 C C . ALA A 1 966 ? -0.472 0.831 37.775 1.00 97.94 966 ALA A C 1
ATOM 7374 O O . ALA A 1 966 ? 0.286 1.794 37.905 1.00 97.94 966 ALA A O 1
ATOM 7375 N N . GLY A 1 967 ? -1.473 0.606 38.616 1.00 97.38 967 GLY A N 1
ATOM 7376 C CA . GLY A 1 967 ? -1.747 1.502 39.727 1.00 97.38 967 GLY A CA 1
ATOM 7377 C C . GLY A 1 967 ? -2.711 0.930 40.750 1.00 97.38 967 GLY A C 1
ATOM 7378 O O . GLY A 1 967 ? -3.157 -0.213 40.652 1.00 97.38 967 GLY A O 1
ATOM 7379 N N . TYR A 1 968 ? -3.021 1.759 41.738 1.00 98.00 968 TYR A N 1
ATOM 7380 C CA . TYR A 1 968 ? -4.048 1.503 42.737 1.00 98.00 968 TYR A CA 1
ATOM 7381 C C . TYR A 1 968 ? -4.910 2.752 42.899 1.00 98.00 968 TYR A C 1
ATOM 7383 O O . TYR A 1 968 ? -4.385 3.865 42.985 1.00 98.00 968 TYR A O 1
ATOM 7391 N N . ASN A 1 969 ? -6.223 2.558 42.936 1.00 97.88 969 ASN A N 1
ATOM 7392 C CA . ASN A 1 969 ? -7.234 3.590 43.136 1.00 97.88 969 ASN A CA 1
ATOM 7393 C C . ASN A 1 969 ? -7.999 3.319 44.441 1.00 97.88 969 ASN A C 1
ATOM 7395 O O . ASN A 1 969 ? -8.206 2.170 44.827 1.00 97.88 969 ASN A O 1
ATOM 7399 N N . TYR A 1 970 ? -8.474 4.378 45.087 1.00 97.19 970 TYR A N 1
ATOM 7400 C CA . TYR A 1 970 ? -9.318 4.334 46.275 1.00 97.19 970 TYR A CA 1
ATOM 7401 C C . TYR A 1 970 ? -10.428 5.381 46.146 1.00 97.19 970 TYR A C 1
ATOM 7403 O O . TYR A 1 970 ? -10.149 6.583 46.071 1.00 97.19 970 TYR A O 1
ATOM 7411 N N . GLN A 1 971 ? -11.681 4.930 46.077 1.00 96.62 971 GLN A N 1
ATOM 7412 C CA . GLN A 1 971 ? -12.846 5.793 45.913 1.00 96.62 971 GLN A CA 1
ATOM 7413 C C . GLN A 1 971 ? -13.441 6.170 47.273 1.00 96.62 971 GLN A C 1
ATOM 7415 O O . GLN A 1 971 ? -13.894 5.326 48.042 1.00 96.62 971 GLN A O 1
ATOM 7420 N N . LEU A 1 972 ? -13.483 7.468 47.564 1.00 94.88 972 LEU A N 1
ATOM 7421 C CA . LEU A 1 972 ? -14.157 7.999 48.745 1.00 94.88 972 LEU A CA 1
ATOM 7422 C C . LEU A 1 972 ? -15.684 8.041 48.531 1.00 94.88 972 LEU A C 1
ATOM 7424 O O . LEU A 1 972 ? -16.135 8.237 47.399 1.00 94.88 972 LEU A O 1
ATOM 7428 N N . PRO A 1 973 ? -16.504 7.999 49.603 1.00 92.38 973 PRO A N 1
ATOM 7429 C CA . PRO A 1 973 ? -17.961 8.183 49.514 1.00 92.38 973 PRO A CA 1
ATOM 7430 C C . PRO A 1 973 ? -18.396 9.498 48.837 1.00 92.38 973 PRO A C 1
ATOM 7432 O O . PRO A 1 973 ? -19.493 9.593 48.294 1.00 92.38 973 PRO A O 1
ATOM 7435 N N . SER A 1 974 ? -17.518 10.506 48.814 1.00 91.88 974 SER A N 1
ATOM 7436 C CA . SER A 1 974 ? -17.683 11.772 48.085 1.00 91.88 974 SER A CA 1
ATOM 7437 C C . SER A 1 974 ? -17.511 11.662 46.560 1.00 91.88 974 SER A C 1
ATOM 7439 O O . SER A 1 974 ? -17.589 12.679 45.872 1.00 91.88 974 SER A O 1
ATOM 7441 N N . ARG A 1 975 ? -17.264 10.454 46.027 1.00 91.19 975 ARG A N 1
ATOM 7442 C CA . ARG A 1 975 ? -16.897 10.136 44.629 1.00 91.19 975 ARG A CA 1
ATOM 7443 C C . ARG A 1 975 ? -15.535 10.664 44.174 1.00 91.19 975 ARG A C 1
ATOM 7445 O O . ARG A 1 975 ? -15.178 10.496 43.010 1.00 91.19 975 ARG A O 1
ATOM 7452 N N . VAL A 1 976 ? -14.758 11.263 45.075 1.00 96.44 976 VAL A N 1
ATOM 7453 C CA . VAL A 1 976 ? -13.350 11.588 44.823 1.00 96.44 976 VAL A CA 1
ATOM 7454 C C . VAL A 1 976 ? -12.547 10.289 44.813 1.00 96.44 976 VAL A C 1
ATOM 7456 O O . VAL A 1 976 ? -12.607 9.518 45.768 1.00 96.44 976 VAL A O 1
ATOM 7459 N N . VAL A 1 977 ? -11.786 10.059 43.747 1.00 97.44 977 VAL A N 1
ATOM 7460 C CA . VAL A 1 977 ? -10.861 8.929 43.620 1.00 97.44 977 VAL A CA 1
ATOM 7461 C C . VAL A 1 977 ? -9.443 9.440 43.833 1.00 97.44 977 VAL A C 1
ATOM 7463 O O . VAL A 1 977 ? -8.978 10.327 43.113 1.00 97.44 977 VAL A O 1
ATOM 7466 N N . LEU A 1 978 ? -8.756 8.872 44.820 1.00 98.00 978 LEU A N 1
ATOM 7467 C CA . LEU A 1 978 ? -7.326 9.063 45.048 1.00 98.00 978 LEU A CA 1
ATOM 7468 C C . LEU A 1 978 ? -6.583 7.834 44.529 1.00 98.00 978 LEU A C 1
ATOM 7470 O O . LEU A 1 978 ? -7.085 6.721 44.651 1.00 98.00 978 LEU A O 1
ATOM 7474 N N . GLY A 1 979 ? -5.389 8.000 43.974 1.00 97.31 979 GLY A N 1
ATOM 7475 C CA . GLY A 1 979 ? -4.614 6.853 43.514 1.00 97.31 979 GLY A CA 1
ATOM 7476 C C . GLY A 1 979 ? -3.145 7.146 43.261 1.00 97.31 979 GLY A C 1
ATOM 7477 O O . GLY A 1 979 ? -2.692 8.291 43.312 1.00 97.31 979 GLY A O 1
ATOM 7478 N N . VAL A 1 980 ? -2.406 6.086 42.955 1.00 97.94 980 VAL A N 1
ATOM 7479 C CA . VAL A 1 980 ? -1.019 6.138 42.484 1.00 97.94 980 VAL A CA 1
ATOM 7480 C C . VAL A 1 980 ? -0.914 5.273 41.237 1.00 97.94 980 VAL A C 1
ATOM 7482 O O . VAL A 1 980 ? -1.454 4.169 41.198 1.00 97.94 980 VAL A O 1
ATOM 7485 N N . GLU A 1 981 ? -0.219 5.774 40.224 1.00 96.94 981 GLU A N 1
ATOM 7486 C CA . GLU A 1 981 ? 0.019 5.084 38.961 1.00 96.94 981 GLU A CA 1
ATOM 7487 C C . GLU A 1 981 ? 1.500 5.147 38.587 1.00 96.94 981 GLU A C 1
ATOM 7489 O O . GLU A 1 981 ? 2.140 6.195 38.711 1.00 96.94 981 GLU A O 1
ATOM 7494 N N . ALA A 1 982 ? 2.023 4.039 38.070 1.00 97.00 982 ALA A N 1
ATOM 7495 C CA . ALA A 1 982 ? 3.268 4.001 37.325 1.00 97.00 982 ALA A CA 1
ATOM 7496 C C . ALA A 1 982 ? 3.000 3.575 35.876 1.00 97.00 982 ALA A C 1
ATOM 7498 O O . ALA A 1 982 ? 2.176 2.695 35.613 1.00 97.00 982 ALA A O 1
ATOM 7499 N N . ASP A 1 983 ? 3.722 4.171 34.930 1.00 94.31 983 ASP A N 1
ATOM 7500 C CA . ASP A 1 983 ? 3.685 3.760 33.526 1.00 94.31 983 ASP A CA 1
ATOM 7501 C C . ASP A 1 983 ? 5.091 3.591 32.953 1.00 94.31 983 ASP A C 1
ATOM 7503 O O . ASP A 1 983 ? 6.014 4.320 33.320 1.00 94.31 983 ASP A O 1
ATOM 7507 N N . ILE A 1 984 ? 5.244 2.626 32.048 1.00 94.75 984 ILE A N 1
ATOM 7508 C CA . ILE A 1 984 ? 6.436 2.445 31.224 1.00 94.75 984 ILE A CA 1
ATOM 7509 C C . ILE A 1 984 ? 6.030 2.473 29.754 1.00 94.75 984 ILE A C 1
ATOM 7511 O O . ILE A 1 984 ? 5.273 1.629 29.278 1.00 94.75 984 ILE A O 1
ATOM 7515 N N . SER A 1 985 ? 6.567 3.448 29.031 1.00 92.62 985 SER A N 1
ATOM 7516 C CA . SER A 1 985 ? 6.274 3.729 27.630 1.00 92.62 985 SER A CA 1
ATOM 7517 C C . SER A 1 985 ? 7.554 3.653 26.789 1.00 92.62 985 SER A C 1
ATOM 7519 O O . SER A 1 985 ? 8.640 4.041 27.229 1.00 92.62 985 SER A O 1
ATOM 7521 N N . ALA A 1 986 ? 7.438 3.122 25.575 1.00 91.19 986 ALA A N 1
ATOM 7522 C CA . ALA A 1 986 ? 8.543 2.824 24.674 1.00 91.19 986 ALA A CA 1
ATOM 7523 C C . ALA A 1 986 ? 8.187 3.169 23.226 1.00 91.19 986 ALA A C 1
ATOM 7525 O O . ALA A 1 986 ? 7.078 2.902 22.770 1.00 91.19 986 ALA A O 1
ATOM 7526 N N . GLY A 1 987 ? 9.147 3.721 22.497 1.00 86.06 987 GLY A N 1
ATOM 7527 C CA . GLY A 1 987 ? 9.012 4.072 21.088 1.00 86.06 987 GLY A CA 1
ATOM 7528 C C . GLY A 1 987 ? 10.270 4.785 20.616 1.00 86.06 987 GLY A C 1
ATOM 7529 O O . GLY A 1 987 ? 10.907 5.462 21.417 1.00 86.06 987 GLY A O 1
ATOM 7530 N N . ASP A 1 988 ? 10.656 4.616 19.355 1.00 85.44 988 ASP A N 1
ATOM 7531 C CA . ASP A 1 988 ? 11.849 5.256 18.789 1.00 85.44 988 ASP A CA 1
ATOM 7532 C C . ASP A 1 988 ? 11.571 6.726 18.424 1.00 85.44 988 ASP A C 1
ATOM 7534 O O . ASP A 1 988 ? 11.380 7.071 17.257 1.00 85.44 988 ASP A O 1
ATOM 7538 N N . LEU A 1 989 ? 11.489 7.610 19.425 1.00 89.81 989 LEU A N 1
ATOM 7539 C CA . LEU A 1 989 ? 11.372 9.053 19.201 1.00 89.81 989 LEU A CA 1
ATOM 7540 C C . LEU A 1 989 ? 12.764 9.609 18.874 1.00 89.81 989 LEU A C 1
ATOM 7542 O O . LEU A 1 989 ? 13.485 10.084 19.753 1.00 89.81 989 LEU A O 1
ATOM 7546 N N . GLY A 1 990 ? 13.146 9.484 17.603 1.00 85.69 990 GLY A N 1
ATOM 7547 C CA . GLY A 1 990 ? 14.426 9.931 17.063 1.00 85.69 990 GLY A CA 1
ATOM 7548 C C . GLY A 1 990 ? 14.334 11.188 16.193 1.00 85.69 990 GLY A C 1
ATOM 7549 O O . GLY A 1 990 ? 13.289 11.487 15.619 1.00 85.69 990 GLY A O 1
ATOM 7550 N N . ASN A 1 991 ? 15.457 11.897 16.071 1.00 83.19 991 ASN A N 1
ATOM 7551 C CA . ASN A 1 991 ? 15.762 12.809 14.964 1.00 83.19 991 ASN A CA 1
ATOM 7552 C C . ASN A 1 991 ? 17.294 12.975 14.833 1.00 83.19 991 ASN A C 1
ATOM 7554 O O . ASN A 1 991 ? 18.037 12.553 15.726 1.00 83.19 991 ASN A O 1
ATOM 7558 N N . TRP A 1 992 ? 17.769 13.591 13.750 1.00 79.50 992 TRP A N 1
ATOM 7559 C CA . TRP A 1 992 ? 19.190 13.780 13.442 1.00 79.50 992 TRP A CA 1
ATOM 7560 C C . TRP A 1 992 ? 19.506 15.249 13.145 1.00 79.50 992 TRP A C 1
ATOM 7562 O O . TRP A 1 992 ? 18.785 15.893 12.389 1.00 79.50 992 TRP A O 1
ATOM 7572 N N . SER A 1 993 ? 20.619 15.752 13.682 1.00 78.31 993 SER A N 1
ATOM 7573 C CA . SER A 1 993 ? 21.194 17.051 13.303 1.00 78.31 993 SER A CA 1
ATOM 7574 C C . SER A 1 993 ? 22.562 16.832 12.659 1.00 78.31 993 SER A C 1
ATOM 7576 O O . SER A 1 993 ? 23.356 16.039 13.171 1.00 78.31 993 SER A O 1
ATOM 7578 N N . GLY A 1 994 ? 22.826 17.503 11.539 1.00 76.38 994 GLY A N 1
ATOM 7579 C CA . GLY A 1 994 ? 24.056 17.369 10.755 1.00 76.38 994 GLY A CA 1
ATOM 7580 C C . GLY A 1 994 ? 24.903 18.641 10.749 1.00 76.38 994 GLY A C 1
ATOM 7581 O O . GLY A 1 994 ? 24.370 19.745 10.828 1.00 76.38 994 GLY A O 1
ATOM 7582 N N . VAL A 1 995 ? 26.218 18.477 10.614 1.00 76.06 995 VAL A N 1
ATOM 7583 C CA . VAL A 1 995 ? 27.197 19.546 10.375 1.00 76.06 995 VAL A CA 1
ATOM 7584 C C . VAL A 1 995 ? 27.825 19.298 9.004 1.00 76.06 995 VAL A C 1
ATOM 7586 O O . VAL A 1 995 ? 28.433 18.250 8.784 1.00 76.06 995 VAL A O 1
ATOM 7589 N N . LEU A 1 996 ? 27.630 20.232 8.070 1.00 74.62 996 LEU A N 1
ATOM 7590 C CA . LEU A 1 996 ? 28.231 20.203 6.728 1.00 74.62 996 LEU A CA 1
ATOM 7591 C C . LEU A 1 996 ? 29.760 20.334 6.808 1.00 74.62 996 LEU A C 1
ATOM 7593 O O . LEU A 1 996 ? 30.285 20.814 7.807 1.00 74.62 996 LEU A O 1
ATOM 7597 N N . VAL A 1 997 ? 30.479 19.963 5.746 1.00 76.12 997 VAL A N 1
ATOM 7598 C CA . VAL A 1 997 ? 31.919 20.264 5.640 1.00 76.12 997 VAL A CA 1
ATOM 7599 C C . VAL A 1 997 ? 32.132 21.783 5.566 1.00 76.12 997 VAL A C 1
ATOM 7601 O O . VAL A 1 997 ? 31.735 22.431 4.590 1.00 76.12 997 VAL A O 1
ATOM 7604 N N . GLN A 1 998 ? 32.754 22.352 6.604 1.00 70.00 998 GLN A N 1
ATOM 7605 C CA . GLN A 1 998 ? 32.952 23.803 6.732 1.00 70.00 998 GLN A CA 1
ATOM 7606 C C . GLN A 1 998 ? 34.401 24.273 6.557 1.00 70.00 998 GLN A C 1
ATOM 7608 O O . GLN A 1 998 ? 34.580 25.446 6.262 1.00 70.00 998 GLN A O 1
ATOM 7613 N N . GLN A 1 999 ? 35.406 23.390 6.638 1.00 68.81 999 GLN A N 1
ATOM 7614 C CA . GLN A 1 999 ? 36.834 23.754 6.616 1.00 68.81 999 GLN A CA 1
ATOM 7615 C C . GLN A 1 999 ? 37.235 24.832 5.590 1.00 68.81 999 GLN A C 1
ATOM 7617 O O . GLN A 1 999 ? 36.835 24.796 4.425 1.00 68.81 999 GLN A O 1
ATOM 7622 N N . THR A 1 1000 ? 38.067 25.762 6.060 1.00 54.75 1000 THR A N 1
ATOM 7623 C CA . THR A 1 1000 ? 38.300 27.091 5.471 1.00 54.75 1000 THR A CA 1
ATOM 7624 C C . THR A 1 1000 ? 39.699 27.300 4.894 1.00 54.75 1000 THR A C 1
ATOM 7626 O O . THR A 1 1000 ? 39.998 28.392 4.416 1.00 54.75 1000 THR A O 1
ATOM 7629 N N . ASP A 1 1001 ? 40.577 26.295 4.952 1.00 53.66 1001 ASP A N 1
ATOM 7630 C CA . ASP A 1 1001 ? 42.030 26.465 4.791 1.00 53.66 1001 ASP A CA 1
ATOM 7631 C C . ASP A 1 1001 ? 42.471 26.530 3.310 1.00 53.66 1001 ASP A C 1
ATOM 7633 O O . ASP A 1 1001 ? 43.317 25.770 2.837 1.00 53.66 1001 ASP A O 1
ATOM 7637 N N . ASN A 1 1002 ? 41.901 27.515 2.605 1.00 55.56 1002 ASN A N 1
ATOM 7638 C CA . ASN A 1 1002 ? 41.971 27.825 1.174 1.00 55.56 1002 ASN A CA 1
ATOM 7639 C C . ASN A 1 1002 ? 41.257 26.796 0.273 1.00 55.56 1002 ASN A C 1
ATOM 7641 O O . ASN A 1 1002 ? 41.854 25.808 -0.153 1.00 55.56 1002 ASN A O 1
ATOM 7645 N N . ASP A 1 1003 ? 39.975 27.072 -0.030 1.00 59.53 1003 ASP A N 1
ATOM 7646 C CA . ASP A 1 1003 ? 39.029 26.227 -0.786 1.00 59.53 1003 ASP A CA 1
ATOM 7647 C C . ASP A 1 1003 ? 39.641 25.526 -2.021 1.00 59.53 1003 ASP A C 1
ATOM 7649 O O . ASP A 1 1003 ? 39.764 26.098 -3.107 1.00 59.53 1003 ASP A O 1
ATOM 7653 N N . GLY A 1 1004 ? 39.929 24.230 -1.885 1.00 60.69 1004 GLY A N 1
ATOM 7654 C CA . GLY A 1 1004 ? 40.111 23.328 -3.023 1.00 60.69 1004 GLY A CA 1
ATOM 7655 C C . GLY A 1 1004 ? 38.769 22.917 -3.643 1.00 60.69 1004 GLY A C 1
ATOM 7656 O O . GLY A 1 1004 ? 37.741 22.875 -2.961 1.00 60.69 1004 GLY A O 1
ATOM 7657 N N . TYR A 1 1005 ? 38.781 22.532 -4.927 1.00 64.06 1005 TYR A N 1
ATOM 7658 C CA . TYR A 1 1005 ? 37.592 22.087 -5.680 1.00 64.06 1005 TYR A CA 1
ATOM 7659 C C . TYR A 1 1005 ? 36.751 21.038 -4.926 1.00 64.06 1005 TYR A C 1
ATOM 7661 O O . TYR A 1 1005 ? 35.519 21.092 -4.935 1.00 64.06 1005 TYR A O 1
ATOM 7669 N N . ASN A 1 1006 ? 37.413 20.123 -4.213 1.00 73.44 1006 ASN A N 1
ATOM 7670 C CA . ASN A 1 1006 ? 36.771 19.077 -3.421 1.00 73.44 1006 ASN A CA 1
ATOM 7671 C C . ASN A 1 1006 ? 35.917 19.619 -2.267 1.00 73.44 1006 ASN A C 1
ATOM 7673 O O . ASN A 1 1006 ? 34.809 19.129 -2.071 1.00 73.44 1006 ASN A O 1
ATOM 7677 N N . VAL A 1 1007 ? 36.365 20.648 -1.537 1.00 73.81 1007 VAL A N 1
ATOM 7678 C CA . VAL A 1 1007 ? 35.602 21.219 -0.409 1.00 73.81 1007 VAL A CA 1
ATOM 7679 C C . VAL A 1 1007 ? 34.318 21.870 -0.920 1.00 73.81 1007 VAL A C 1
ATOM 7681 O O . VAL A 1 1007 ? 33.233 21.586 -0.412 1.00 73.81 1007 VAL A O 1
ATOM 7684 N N . ALA A 1 1008 ? 34.417 22.664 -1.990 1.00 72.06 1008 ALA A N 1
ATOM 7685 C CA . ALA A 1 1008 ? 33.257 23.250 -2.655 1.00 72.06 1008 ALA A CA 1
ATOM 7686 C C . ALA A 1 1008 ? 32.299 22.173 -3.207 1.00 72.06 1008 ALA A C 1
ATOM 7688 O O . ALA A 1 1008 ? 31.083 22.299 -3.061 1.00 72.06 1008 ALA A O 1
ATOM 7689 N N . SER A 1 1009 ? 32.836 21.090 -3.780 1.00 70.88 1009 SER A N 1
ATOM 7690 C CA . SER A 1 1009 ? 32.067 19.945 -4.290 1.00 70.88 1009 SER A CA 1
ATOM 7691 C C . SER A 1 1009 ? 31.325 19.193 -3.176 1.00 70.88 1009 SER A C 1
ATOM 7693 O O . SER A 1 1009 ? 30.116 18.995 -3.272 1.00 70.88 1009 SER A O 1
ATOM 7695 N N . LEU A 1 1010 ? 31.998 18.846 -2.073 1.00 72.69 1010 LEU A N 1
ATOM 7696 C CA . LEU A 1 1010 ? 31.401 18.209 -0.889 1.00 72.69 1010 LEU A CA 1
ATOM 7697 C C . LEU A 1 1010 ? 30.301 19.083 -0.268 1.00 72.69 1010 LEU A C 1
ATOM 7699 O O . LEU A 1 1010 ? 29.202 18.603 0.020 1.00 72.69 1010 LEU A O 1
ATOM 7703 N N . ARG A 1 1011 ? 30.561 20.388 -0.127 1.00 72.69 1011 ARG A N 1
ATOM 7704 C CA . ARG A 1 1011 ? 29.597 21.374 0.382 1.00 72.69 1011 ARG A CA 1
ATOM 7705 C C . ARG A 1 1011 ? 28.371 21.480 -0.542 1.00 72.69 1011 ARG A C 1
ATOM 7707 O O . ARG A 1 1011 ? 27.245 21.489 -0.051 1.00 72.69 1011 ARG A O 1
ATOM 7714 N N . ALA A 1 1012 ? 28.562 21.455 -1.865 1.00 66.44 1012 ALA A N 1
ATOM 7715 C CA . ALA A 1 1012 ? 27.483 21.453 -2.861 1.00 66.44 1012 ALA A CA 1
ATOM 7716 C C . ALA A 1 1012 ? 26.692 20.126 -2.936 1.00 66.44 1012 ALA A C 1
ATOM 7718 O O . ALA A 1 1012 ? 25.493 20.150 -3.209 1.00 66.44 1012 ALA A O 1
ATOM 7719 N N . LYS A 1 1013 ? 27.330 18.980 -2.651 1.00 65.81 1013 LYS A N 1
ATOM 7720 C CA . LYS A 1 1013 ? 26.680 17.661 -2.486 1.00 65.81 1013 LYS A CA 1
ATOM 7721 C C . LYS A 1 1013 ? 25.867 17.548 -1.181 1.00 65.81 1013 LYS A C 1
ATOM 7723 O O . LYS A 1 1013 ? 25.125 16.580 -1.014 1.00 65.81 1013 LYS A O 1
ATOM 7728 N N . GLY A 1 1014 ? 26.016 18.492 -0.245 1.00 67.44 1014 GLY A N 1
ATOM 7729 C CA . GLY A 1 1014 ? 25.425 18.420 1.095 1.00 67.44 1014 GLY A CA 1
ATOM 7730 C C . GLY A 1 1014 ? 26.130 17.427 2.030 1.00 67.44 1014 GLY A C 1
ATOM 7731 O O . GLY A 1 1014 ? 25.517 16.930 2.975 1.00 67.44 1014 GLY A O 1
ATOM 7732 N N . THR A 1 1015 ? 27.394 17.083 1.765 1.00 72.88 1015 THR A N 1
ATOM 7733 C CA . THR A 1 1015 ? 28.135 16.092 2.555 1.00 72.88 1015 THR A CA 1
ATOM 7734 C C . THR A 1 1015 ? 28.404 16.602 3.974 1.00 72.88 1015 THR A C 1
ATOM 7736 O O . THR A 1 1015 ? 28.769 17.763 4.176 1.00 72.88 1015 THR A O 1
ATOM 7739 N N . LEU A 1 1016 ? 28.224 15.726 4.966 1.00 75.88 1016 LEU A N 1
ATOM 7740 C CA . LEU A 1 1016 ? 28.426 16.056 6.376 1.00 75.88 1016 LEU A CA 1
ATOM 7741 C C . LEU A 1 1016 ? 29.817 15.662 6.872 1.00 75.88 1016 LEU A C 1
ATOM 7743 O O . LEU A 1 1016 ? 30.270 14.547 6.638 1.00 75.88 1016 LEU A O 1
ATOM 7747 N N . GLU A 1 1017 ? 30.429 16.550 7.649 1.00 77.06 1017 GLU A N 1
ATOM 7748 C CA . GLU A 1 1017 ? 31.605 16.264 8.475 1.00 77.06 1017 GLU A CA 1
ATOM 7749 C C . GLU A 1 1017 ? 31.219 15.438 9.713 1.00 77.06 1017 GLU A C 1
ATOM 7751 O O . GLU A 1 1017 ? 31.939 14.534 10.134 1.00 77.06 1017 GLU A O 1
ATOM 7756 N N . SER A 1 1018 ? 30.041 15.703 10.289 1.00 78.44 1018 SER A N 1
ATOM 7757 C CA . SER A 1 1018 ? 29.487 14.894 11.376 1.00 78.44 1018 SER A CA 1
ATOM 7758 C C . SER A 1 1018 ? 27.966 14.969 11.450 1.00 78.44 1018 SER A C 1
ATOM 7760 O O . SER A 1 1018 ? 27.348 15.931 10.998 1.00 78.44 1018 SER A O 1
ATOM 7762 N N . ASP A 1 1019 ? 27.349 13.964 12.066 1.00 79.62 1019 ASP A N 1
ATOM 7763 C CA . ASP A 1 1019 ? 25.936 14.005 12.445 1.00 79.62 1019 ASP A CA 1
ATOM 7764 C C . ASP A 1 1019 ? 25.722 13.499 13.866 1.00 79.62 1019 ASP A C 1
ATOM 7766 O O . ASP A 1 1019 ? 26.591 12.869 14.463 1.00 79.62 1019 ASP A O 1
ATOM 7770 N N . THR A 1 1020 ? 24.584 13.839 14.463 1.00 82.94 1020 THR A N 1
ATOM 7771 C CA . THR A 1 1020 ? 24.193 13.371 15.793 1.00 82.94 1020 THR A CA 1
ATOM 7772 C C . THR A 1 1020 ? 22.734 12.946 15.789 1.00 82.94 1020 THR A C 1
ATOM 7774 O O . THR A 1 1020 ? 21.842 13.762 15.553 1.00 82.94 1020 THR A O 1
ATOM 7777 N N . ARG A 1 1021 ? 22.487 11.672 16.110 1.00 85.81 1021 ARG A N 1
ATOM 7778 C CA . ARG A 1 1021 ? 21.164 11.177 16.493 1.00 85.81 1021 ARG A CA 1
ATOM 7779 C C . ARG A 1 1021 ? 20.844 11.637 17.902 1.00 85.81 1021 ARG A C 1
ATOM 7781 O O . ARG A 1 1021 ? 21.637 11.417 18.818 1.00 85.81 1021 ARG A O 1
ATOM 7788 N N . TYR A 1 1022 ? 19.634 12.135 18.088 1.00 88.12 1022 TYR A N 1
ATOM 7789 C CA . TYR A 1 1022 ? 19.002 12.332 19.386 1.00 88.12 1022 TYR A CA 1
ATOM 7790 C C . TYR A 1 1022 ? 17.863 11.324 19.473 1.00 88.12 1022 TYR A C 1
ATOM 7792 O O . TYR A 1 1022 ? 16.996 11.315 18.603 1.00 88.12 1022 TYR A O 1
ATOM 7800 N N . GLN A 1 1023 ? 17.892 10.435 20.465 1.00 90.31 1023 GLN A N 1
ATOM 7801 C CA . GLN A 1 1023 ? 16.936 9.336 20.575 1.00 90.31 1023 GLN A CA 1
ATOM 7802 C C . GLN A 1 1023 ? 16.349 9.258 21.982 1.00 90.31 1023 GLN A C 1
ATOM 7804 O O . GLN A 1 1023 ? 17.066 9.024 22.957 1.00 90.31 1023 GLN A O 1
ATOM 7809 N N . TRP A 1 1024 ? 15.032 9.404 22.080 1.00 92.12 1024 TRP A N 1
ATOM 7810 C CA . TRP A 1 1024 ? 14.244 9.150 23.280 1.00 92.12 1024 TRP A CA 1
ATOM 7811 C C . TRP A 1 1024 ? 13.571 7.782 23.140 1.00 92.12 1024 TRP A C 1
ATOM 7813 O O . TRP A 1 1024 ? 12.652 7.642 22.342 1.00 92.12 1024 TRP A O 1
ATOM 7823 N N . ASP A 1 1025 ? 14.032 6.765 23.877 1.00 87.50 1025 ASP A N 1
ATOM 7824 C CA . ASP A 1 1025 ? 13.629 5.365 23.631 1.00 87.50 1025 ASP A CA 1
ATOM 7825 C C . ASP A 1 1025 ? 12.827 4.706 24.771 1.00 87.50 1025 ASP A C 1
ATOM 7827 O O . ASP A 1 1025 ? 12.168 3.679 24.564 1.00 87.50 1025 ASP A O 1
ATOM 7831 N N . ARG A 1 1026 ? 12.866 5.282 25.983 1.00 92.00 1026 ARG A N 1
ATOM 7832 C CA . ARG A 1 1026 ? 12.055 4.869 27.143 1.00 92.00 1026 ARG A CA 1
ATOM 7833 C C . ARG A 1 1026 ? 11.639 6.061 27.995 1.00 92.00 1026 ARG A C 1
ATOM 7835 O O . ARG A 1 1026 ? 12.480 6.864 28.394 1.00 92.00 1026 ARG A O 1
ATOM 7842 N N . LEU A 1 1027 ? 10.362 6.091 28.358 1.00 93.56 1027 LEU A N 1
ATOM 7843 C CA . LEU A 1 1027 ? 9.795 6.948 29.393 1.00 93.56 1027 LEU A CA 1
ATOM 7844 C C . LEU A 1 1027 ? 9.230 6.060 30.506 1.00 93.56 1027 LEU A C 1
ATOM 7846 O O . LEU A 1 1027 ? 8.477 5.131 30.229 1.00 93.56 1027 LEU A O 1
ATOM 7850 N N . ILE A 1 1028 ? 9.577 6.350 31.756 1.00 96.25 1028 ILE A N 1
ATOM 7851 C CA . ILE A 1 1028 ? 8.922 5.791 32.947 1.00 96.25 1028 ILE A CA 1
ATOM 7852 C C . ILE A 1 1028 ? 8.319 6.959 33.726 1.00 96.25 1028 ILE A C 1
ATOM 7854 O O . ILE A 1 1028 ? 8.991 7.979 33.878 1.00 96.25 1028 ILE A O 1
ATOM 7858 N N . THR A 1 1029 ? 7.099 6.839 34.246 1.00 97.12 1029 THR A N 1
ATOM 7859 C CA . THR A 1 1029 ? 6.530 7.836 35.173 1.00 97.12 1029 THR A CA 1
ATOM 7860 C C . THR A 1 1029 ? 5.998 7.189 36.446 1.00 97.12 1029 THR A C 1
ATOM 7862 O O . THR A 1 1029 ? 5.632 6.015 36.446 1.00 97.12 1029 THR A O 1
ATOM 7865 N N . LEU A 1 1030 ? 5.985 7.961 37.534 1.00 98.06 1030 LEU A N 1
ATOM 7866 C CA . LEU A 1 1030 ? 5.329 7.643 38.800 1.00 98.06 1030 LEU A CA 1
ATOM 7867 C C . LEU A 1 1030 ? 4.539 8.880 39.241 1.00 98.06 1030 LEU A C 1
ATOM 7869 O O . LEU A 1 1030 ? 5.111 9.958 39.433 1.00 98.06 1030 LEU A O 1
ATOM 7873 N N . ARG A 1 1031 ? 3.217 8.736 39.354 1.00 98.00 1031 ARG A N 1
ATOM 7874 C CA . ARG A 1 1031 ? 2.268 9.847 39.475 1.00 98.00 1031 ARG A CA 1
ATOM 7875 C C . ARG A 1 1031 ? 1.226 9.577 40.553 1.00 98.00 1031 ARG A C 1
ATOM 7877 O O . ARG A 1 1031 ? 0.681 8.479 40.634 1.00 98.00 1031 ARG A O 1
ATOM 7884 N N . GLY A 1 1032 ? 0.892 10.604 41.327 1.00 98.00 1032 GLY A N 1
ATOM 7885 C CA . GLY A 1 1032 ? -0.374 10.641 42.053 1.00 98.00 1032 GLY A CA 1
ATOM 7886 C C . GLY A 1 1032 ? -1.519 10.902 41.073 1.00 98.00 1032 GLY A C 1
ATOM 7887 O O . GLY A 1 1032 ? -1.363 11.687 40.134 1.00 98.00 1032 GLY A O 1
ATOM 7888 N N . ARG A 1 1033 ? -2.660 10.247 41.291 1.00 97.44 1033 ARG A N 1
ATOM 7889 C CA . ARG A 1 1033 ? -3.915 10.412 40.549 1.00 97.44 1033 ARG A CA 1
ATOM 7890 C C . ARG A 1 1033 ? -4.955 11.043 41.482 1.00 97.44 1033 ARG A C 1
ATOM 7892 O O . ARG A 1 1033 ? -5.154 10.564 42.597 1.00 97.44 1033 ARG A O 1
ATOM 7899 N N . LEU A 1 1034 ? -5.622 12.096 41.016 1.00 98.06 1034 LEU A N 1
ATOM 7900 C CA . LEU A 1 1034 ? -6.781 12.709 41.670 1.00 98.06 1034 LEU A CA 1
ATOM 7901 C C . LEU A 1 1034 ? -7.904 12.799 40.639 1.00 98.06 1034 LEU A C 1
ATOM 7903 O O . LEU A 1 1034 ? -7.733 13.432 39.600 1.00 98.06 1034 LEU A O 1
ATOM 7907 N N . GLY A 1 1035 ? -9.045 12.176 40.914 1.00 96.38 1035 GLY A N 1
ATOM 7908 C CA . GLY A 1 1035 ? -10.179 12.166 39.997 1.00 96.38 1035 GLY A CA 1
ATOM 7909 C C . GLY A 1 1035 ? -11.535 12.195 40.684 1.00 96.38 1035 GLY A C 1
ATOM 7910 O O . GLY A 1 1035 ? -11.638 12.228 41.909 1.00 96.38 1035 GLY A O 1
ATOM 7911 N N . TYR A 1 1036 ? -12.581 12.197 39.866 1.00 94.94 1036 TYR A N 1
ATOM 7912 C CA . TYR A 1 1036 ? -13.971 12.239 40.297 1.00 94.94 1036 TYR A CA 1
ATOM 7913 C C . TYR A 1 1036 ? -14.820 11.259 39.479 1.00 94.94 1036 TYR A C 1
ATOM 7915 O O . TYR A 1 1036 ? -14.794 11.286 38.245 1.00 94.94 1036 TYR A O 1
ATOM 7923 N N . SER A 1 1037 ? -15.567 10.396 40.168 1.00 91.81 1037 SER A N 1
ATOM 7924 C CA . SER A 1 1037 ? -16.433 9.391 39.549 1.00 91.81 1037 SER A CA 1
ATOM 7925 C C . SER A 1 1037 ? -17.801 9.968 39.172 1.00 91.81 1037 SER A C 1
ATOM 7927 O O . SER A 1 1037 ? -18.612 10.371 40.013 1.00 91.81 1037 SER A O 1
ATOM 7929 N N . LEU A 1 1038 ? -18.081 9.940 37.871 1.00 88.62 1038 LEU A N 1
ATOM 7930 C CA . LEU A 1 1038 ? -19.376 10.195 37.245 1.00 88.62 1038 LEU A CA 1
ATOM 7931 C C . LEU A 1 1038 ? -20.101 8.860 36.977 1.00 88.62 1038 LEU A C 1
ATOM 7933 O O . LEU A 1 1038 ? -20.657 8.632 35.905 1.00 88.62 1038 LEU A O 1
ATOM 7937 N N . GLY A 1 1039 ? -20.065 7.945 37.952 1.00 84.56 1039 GLY A N 1
ATOM 7938 C CA . GLY A 1 1039 ? -20.580 6.583 37.813 1.00 84.56 1039 GLY A CA 1
ATOM 7939 C C . GLY A 1 1039 ? -19.597 5.712 37.035 1.00 84.56 1039 GLY A C 1
ATOM 7940 O O . GLY A 1 1039 ? -18.514 5.410 37.525 1.00 84.56 1039 GLY A O 1
ATOM 7941 N N . GLN A 1 1040 ? -19.955 5.337 35.806 1.00 87.88 1040 GLN A N 1
ATOM 7942 C CA . GLN A 1 1040 ? -19.102 4.510 34.940 1.00 87.88 1040 GLN A CA 1
ATOM 7943 C C . GLN A 1 1040 ? -17.920 5.255 34.302 1.00 87.88 1040 GLN A C 1
ATOM 7945 O O . GLN A 1 1040 ? -17.138 4.639 33.585 1.00 87.88 1040 GLN A O 1
ATOM 7950 N N . THR A 1 1041 ? -17.785 6.570 34.504 1.00 90.81 1041 THR A N 1
ATOM 7951 C CA . THR A 1 1041 ? -16.689 7.375 33.933 1.00 90.81 1041 THR A CA 1
ATOM 7952 C C . THR A 1 1041 ? -15.944 8.122 35.035 1.00 90.81 1041 THR A C 1
ATOM 7954 O O . THR A 1 1041 ? -16.546 8.862 35.807 1.00 90.81 1041 THR A O 1
ATOM 7957 N N . LEU A 1 1042 ? -14.628 7.949 35.089 1.00 93.19 1042 LEU A N 1
ATOM 7958 C CA . LEU A 1 1042 ? -13.694 8.638 35.969 1.00 93.19 1042 LEU A CA 1
ATOM 7959 C C . LEU A 1 1042 ? -12.960 9.725 35.175 1.00 93.19 1042 LEU A C 1
ATOM 7961 O O . LEU A 1 1042 ? -12.176 9.422 34.276 1.00 93.19 1042 LEU A O 1
ATOM 7965 N N . LEU A 1 1043 ? -13.177 10.994 35.527 1.00 95.19 1043 LEU A N 1
ATOM 7966 C CA . LEU A 1 1043 ? -12.342 12.103 35.049 1.00 95.19 1043 LEU A CA 1
ATOM 7967 C C . LEU A 1 1043 ? -11.201 12.311 36.045 1.00 95.19 1043 LEU A C 1
ATOM 7969 O O . LEU A 1 1043 ? -11.460 12.373 37.248 1.00 95.19 1043 LEU A O 1
ATOM 7973 N N . TYR A 1 1044 ? -9.953 12.410 35.582 1.00 96.81 1044 TYR A N 1
ATOM 7974 C CA . TYR A 1 1044 ? -8.799 12.469 36.480 1.00 96.81 1044 TYR A CA 1
ATOM 7975 C C . TYR A 1 1044 ? -7.661 13.373 35.986 1.00 96.81 1044 TYR A C 1
ATOM 7977 O O . TYR A 1 1044 ? -7.365 13.476 34.796 1.00 96.81 1044 TYR A O 1
ATOM 7985 N N . GLY A 1 1045 ? -6.982 14.001 36.944 1.00 98.12 1045 GLY A N 1
ATOM 7986 C CA . GLY A 1 1045 ? -5.658 14.587 36.785 1.00 98.12 1045 GLY A CA 1
ATOM 7987 C C . GLY A 1 1045 ? -4.579 13.662 37.352 1.00 98.12 1045 GLY A C 1
ATOM 7988 O O . GLY A 1 1045 ? -4.822 12.872 38.267 1.00 98.12 1045 GLY A O 1
ATOM 7989 N N . THR A 1 1046 ? -3.366 13.779 36.820 1.00 97.94 1046 THR A N 1
ATOM 7990 C CA . THR A 1 1046 ? -2.159 13.122 37.334 1.00 97.94 1046 THR A CA 1
ATOM 7991 C C . THR A 1 1046 ? -1.023 14.124 37.482 1.00 97.94 1046 THR A C 1
ATOM 7993 O O . THR A 1 1046 ? -0.861 15.021 36.651 1.00 97.94 1046 THR A O 1
ATOM 7996 N N . GLY A 1 1047 ? -0.209 13.945 38.518 1.00 97.81 1047 GLY A N 1
ATOM 7997 C CA . GLY A 1 1047 ? 0.988 14.746 38.751 1.00 97.81 1047 GLY A CA 1
ATOM 7998 C C . GLY A 1 1047 ? 2.074 13.930 39.437 1.00 97.81 1047 GLY A C 1
ATOM 7999 O O . GLY A 1 1047 ? 1.787 13.129 40.327 1.00 97.81 1047 GLY A O 1
ATOM 8000 N N . GLY A 1 1048 ? 3.325 14.104 39.021 1.00 97.50 1048 GLY A N 1
ATOM 8001 C CA . GLY A 1 1048 ? 4.446 13.396 39.627 1.00 97.50 1048 GLY A CA 1
ATOM 8002 C C . GLY A 1 1048 ? 5.752 13.551 38.865 1.00 97.50 1048 GLY A C 1
ATOM 8003 O O . GLY A 1 1048 ? 6.018 14.587 38.253 1.00 97.50 1048 GLY A O 1
ATOM 8004 N N . ILE A 1 1049 ? 6.571 12.505 38.924 1.00 97.75 1049 ILE A N 1
ATOM 8005 C CA . ILE A 1 1049 ? 7.925 12.480 38.371 1.00 97.75 1049 ILE A CA 1
ATOM 8006 C C . ILE A 1 1049 ? 8.027 11.504 37.203 1.00 97.75 1049 ILE A C 1
ATOM 8008 O O . ILE A 1 1049 ? 7.379 10.458 37.173 1.00 97.75 1049 ILE A O 1
ATOM 8012 N N . GLY A 1 1050 ? 8.860 11.855 36.230 1.00 96.75 1050 GLY A N 1
ATOM 8013 C CA . GLY A 1 1050 ? 9.173 11.015 35.083 1.00 96.75 1050 GLY A CA 1
ATOM 8014 C C . GLY A 1 1050 ? 10.672 10.876 34.883 1.00 96.75 1050 GLY A C 1
ATOM 8015 O O . GLY A 1 1050 ? 11.433 11.796 35.187 1.00 96.75 1050 GLY A O 1
ATOM 8016 N N . TRP A 1 1051 ? 11.081 9.746 34.316 1.00 96.81 1051 TRP A N 1
ATOM 8017 C CA . TRP A 1 1051 ? 12.438 9.458 33.878 1.00 96.81 1051 TRP A CA 1
ATOM 8018 C C . TRP A 1 1051 ? 12.440 9.163 32.380 1.00 96.81 1051 TRP A C 1
ATOM 8020 O O . TRP A 1 1051 ? 11.859 8.174 31.934 1.00 96.81 1051 TRP A O 1
ATOM 8030 N N . LEU A 1 1052 ? 13.109 10.019 31.611 1.00 95.38 1052 LEU A N 1
ATOM 8031 C CA . LEU A 1 1052 ? 13.300 9.863 30.172 1.00 95.38 1052 LEU A CA 1
ATOM 8032 C C . LEU A 1 1052 ? 14.717 9.360 29.909 1.00 95.38 1052 LEU A C 1
ATOM 8034 O O . LEU A 1 1052 ? 15.689 9.996 30.329 1.00 95.38 1052 LEU A O 1
ATOM 8038 N N . ARG A 1 1053 ? 14.8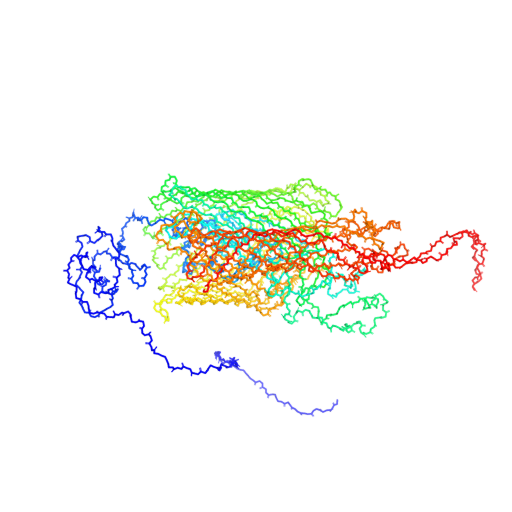44 8.235 29.207 1.00 94.56 1053 ARG A N 1
ATOM 8039 C CA . ARG A 1 1053 ? 16.124 7.759 28.685 1.00 94.56 1053 ARG A CA 1
ATOM 8040 C C . ARG A 1 1053 ? 16.387 8.432 27.346 1.00 94.56 1053 ARG A C 1
ATOM 8042 O O . ARG A 1 1053 ? 15.641 8.233 26.392 1.00 94.56 1053 ARG A O 1
ATOM 8049 N N . GLU A 1 1054 ? 17.461 9.211 27.291 1.00 93.00 1054 GLU A N 1
ATOM 8050 C CA . GLU A 1 1054 ? 17.980 9.778 26.053 1.00 93.00 1054 GLU A CA 1
ATOM 8051 C C . GLU A 1 1054 ? 19.335 9.154 25.729 1.00 93.00 1054 GLU A C 1
ATOM 8053 O O . GLU A 1 1054 ? 20.236 9.088 26.569 1.00 93.00 1054 GLU A O 1
ATOM 8058 N N . THR A 1 1055 ? 19.465 8.698 24.490 1.00 91.44 1055 THR A N 1
ATOM 8059 C CA . THR A 1 1055 ? 20.715 8.257 23.883 1.00 91.44 1055 THR A CA 1
ATOM 8060 C C . THR A 1 1055 ? 21.069 9.262 22.790 1.00 91.44 1055 THR A C 1
ATOM 8062 O O . THR A 1 1055 ? 20.256 9.505 21.900 1.00 91.44 1055 THR A O 1
ATOM 8065 N N . GLN A 1 1056 ? 22.270 9.836 22.843 1.00 89.69 1056 GLN A N 1
ATOM 8066 C CA . GLN A 1 1056 ? 22.838 10.609 21.742 1.00 89.69 1056 GLN A CA 1
ATOM 8067 C C . GLN A 1 1056 ? 23.984 9.811 21.116 1.00 89.69 1056 GLN A C 1
ATOM 8069 O O . GLN A 1 1056 ? 24.850 9.309 21.831 1.00 89.69 1056 GLN A O 1
ATOM 8074 N N . THR A 1 1057 ? 23.970 9.662 19.793 1.00 87.12 1057 THR A N 1
ATOM 8075 C CA . THR A 1 1057 ? 25.023 8.962 19.033 1.00 87.12 1057 THR A CA 1
ATOM 8076 C C . THR A 1 1057 ? 25.530 9.903 17.953 1.00 87.12 1057 THR A C 1
ATOM 8078 O O . THR A 1 1057 ? 24.742 10.304 17.101 1.00 87.12 1057 THR A O 1
ATOM 8081 N N . ARG A 1 1058 ? 26.810 10.278 18.007 1.00 84.19 1058 ARG A N 1
ATOM 8082 C CA . ARG A 1 1058 ? 27.461 11.157 17.032 1.00 84.19 1058 ARG A CA 1
ATOM 8083 C C . ARG A 1 1058 ? 28.351 10.340 16.104 1.00 84.19 1058 ARG A C 1
ATOM 8085 O O . ARG A 1 1058 ? 29.223 9.630 16.596 1.00 84.19 1058 ARG A O 1
ATOM 8092 N N . ASN A 1 1059 ? 28.180 10.489 14.795 1.00 80.06 1059 ASN A N 1
ATOM 8093 C CA . ASN A 1 1059 ? 29.112 9.980 13.792 1.00 80.06 1059 ASN A CA 1
ATOM 8094 C C . ASN A 1 1059 ? 30.133 11.060 13.422 1.00 80.06 1059 ASN A C 1
ATOM 8096 O O . ASN A 1 1059 ? 29.774 12.232 13.299 1.00 80.06 1059 ASN A O 1
ATOM 8100 N N . GLN A 1 1060 ? 31.385 10.655 13.228 1.00 80.88 1060 GLN A N 1
ATOM 8101 C CA . GLN A 1 1060 ? 32.445 11.456 12.625 1.00 80.88 1060 GLN A CA 1
ATOM 8102 C C . GLN A 1 1060 ? 32.760 10.905 11.236 1.00 80.88 1060 GLN A C 1
ATOM 8104 O O . GLN A 1 1060 ? 32.932 9.693 11.081 1.00 80.88 1060 GLN A O 1
ATOM 8109 N N . TYR A 1 1061 ? 32.910 11.791 10.258 1.00 78.81 1061 TYR A N 1
ATOM 8110 C CA . TYR A 1 1061 ? 33.427 11.461 8.935 1.00 78.81 1061 TYR A CA 1
ATOM 8111 C C . TYR A 1 1061 ? 34.819 12.084 8.742 1.00 78.81 1061 TYR A C 1
ATOM 8113 O O . TYR A 1 1061 ? 35.149 13.083 9.385 1.00 78.81 1061 TYR A O 1
ATOM 8121 N N . ARG A 1 1062 ? 35.645 11.485 7.879 1.00 77.69 1062 ARG A N 1
ATOM 8122 C CA . ARG A 1 1062 ? 36.950 12.023 7.452 1.00 77.69 1062 ARG A CA 1
ATOM 8123 C C . ARG A 1 1062 ? 37.158 11.812 5.957 1.00 77.69 1062 ARG A C 1
ATOM 8125 O O . ARG A 1 1062 ? 36.484 10.982 5.356 1.00 77.69 1062 ARG A O 1
ATOM 8132 N N . SER A 1 1063 ? 38.086 12.543 5.358 1.00 76.62 1063 SER A N 1
ATOM 8133 C CA . SER A 1 1063 ? 38.462 12.379 3.955 1.00 76.62 1063 SER A CA 1
ATOM 8134 C C . SER A 1 1063 ? 39.060 10.997 3.691 1.00 76.62 1063 SER A C 1
ATOM 8136 O O . SER A 1 1063 ? 39.777 10.449 4.529 1.00 76.62 1063 SER A O 1
ATOM 8138 N N . GLY A 1 1064 ? 38.826 10.466 2.490 1.00 68.50 1064 GLY A N 1
ATOM 8139 C CA . GLY A 1 1064 ? 39.698 9.428 1.939 1.00 68.50 1064 GLY A CA 1
ATOM 8140 C C . GLY A 1 1064 ? 41.114 9.966 1.645 1.00 68.50 1064 GLY A C 1
ATOM 8141 O O . GLY A 1 1064 ? 41.296 11.187 1.572 1.00 68.50 1064 GLY A O 1
ATOM 8142 N N . PRO A 1 1065 ? 42.117 9.086 1.460 1.00 61.50 1065 PRO A N 1
ATOM 8143 C CA . PRO A 1 1065 ? 43.439 9.464 0.967 1.00 61.50 1065 PRO A CA 1
ATOM 8144 C C . PRO A 1 1065 ? 43.352 10.217 -0.361 1.00 61.50 1065 PRO A C 1
ATOM 8146 O O . PRO A 1 1065 ? 42.541 9.875 -1.225 1.00 61.50 1065 PRO A O 1
ATOM 8149 N N . THR A 1 1066 ? 44.192 11.233 -0.515 1.00 59.41 1066 THR A N 1
ATOM 8150 C CA . THR A 1 1066 ? 44.248 12.062 -1.716 1.00 59.41 1066 THR A CA 1
ATOM 8151 C C . THR A 1 1066 ? 45.114 11.430 -2.806 1.00 59.41 1066 THR A C 1
ATOM 8153 O O . THR A 1 1066 ? 45.925 10.539 -2.553 1.00 59.41 1066 THR A O 1
ATOM 8156 N N . THR A 1 1067 ? 44.892 11.852 -4.049 1.00 53.28 1067 THR A N 1
ATOM 8157 C CA . THR A 1 1067 ? 45.447 11.222 -5.260 1.00 53.28 1067 THR A CA 1
ATOM 8158 C C . THR A 1 1067 ? 46.390 12.135 -6.036 1.00 53.28 1067 THR A C 1
ATOM 8160 O O . THR A 1 1067 ? 47.264 11.639 -6.745 1.00 53.28 1067 THR A O 1
ATOM 8163 N N . ASN A 1 1068 ? 46.241 13.454 -5.872 1.00 57.00 1068 ASN A N 1
ATOM 8164 C CA . ASN A 1 1068 ? 47.071 14.480 -6.499 1.00 57.00 1068 ASN A CA 1
ATOM 8165 C C . ASN A 1 1068 ? 47.675 15.411 -5.437 1.00 57.00 1068 ASN A C 1
ATOM 8167 O O . ASN A 1 1068 ? 47.044 15.693 -4.420 1.00 57.00 1068 ASN A O 1
ATOM 8171 N N . ASN A 1 1069 ? 48.860 15.964 -5.712 1.00 54.91 1069 ASN A N 1
ATOM 8172 C CA . ASN A 1 1069 ? 49.576 16.858 -4.788 1.00 54.91 1069 ASN A CA 1
ATOM 8173 C C . ASN A 1 1069 ? 48.841 18.188 -4.501 1.00 54.91 1069 ASN A C 1
ATOM 8175 O O . ASN A 1 1069 ? 49.173 18.871 -3.536 1.00 54.91 1069 ASN A O 1
ATOM 8179 N N . ASP A 1 1070 ? 47.847 18.555 -5.317 1.00 54.44 1070 ASP A N 1
ATOM 8180 C CA . ASP A 1 1070 ? 47.005 19.745 -5.118 1.00 54.44 1070 ASP A CA 1
ATOM 8181 C C . ASP A 1 1070 ? 45.925 19.545 -4.032 1.00 54.44 1070 ASP A C 1
ATOM 8183 O O . ASP A 1 1070 ? 45.330 20.506 -3.536 1.00 54.44 1070 ASP A O 1
ATOM 8187 N N . GLU A 1 1071 ? 45.639 18.295 -3.658 1.00 60.22 1071 GLU A N 1
ATOM 8188 C CA . GLU A 1 1071 ? 44.577 17.942 -2.718 1.00 60.22 1071 GLU A CA 1
ATOM 8189 C C . GLU A 1 1071 ? 45.094 17.995 -1.268 1.00 60.22 1071 GLU A C 1
ATOM 8191 O O . GLU A 1 1071 ? 45.612 17.020 -0.719 1.00 60.22 1071 GLU A O 1
ATOM 8196 N N . LYS A 1 1072 ? 44.927 19.163 -0.636 1.00 70.88 1072 LYS A N 1
ATOM 8197 C CA . LYS A 1 1072 ? 45.354 19.492 0.739 1.00 70.88 1072 LYS A CA 1
ATOM 8198 C C . LYS A 1 1072 ? 44.574 18.741 1.832 1.00 70.88 1072 LYS A C 1
ATOM 8200 O O . LYS A 1 1072 ? 43.753 19.318 2.541 1.00 70.88 1072 LYS A O 1
ATOM 8205 N N . GLY A 1 1073 ? 44.771 17.427 1.923 1.00 69.94 1073 GLY A N 1
ATOM 8206 C CA . GLY A 1 1073 ? 44.175 16.556 2.945 1.00 69.94 1073 GLY A CA 1
ATOM 8207 C C . GLY A 1 1073 ? 42.669 16.285 2.797 1.00 69.94 1073 GLY A C 1
ATOM 8208 O O . GLY A 1 1073 ? 42.126 15.501 3.575 1.00 69.94 1073 GLY A O 1
ATOM 8209 N N . ILE A 1 1074 ? 41.989 16.895 1.815 1.00 75.69 1074 ILE A N 1
ATOM 8210 C CA . ILE A 1 1074 ? 40.566 16.668 1.506 1.00 75.69 1074 ILE A CA 1
ATOM 8211 C C . ILE A 1 1074 ? 40.403 16.227 0.042 1.00 75.69 1074 ILE A C 1
ATOM 8213 O O . ILE A 1 1074 ? 40.522 17.025 -0.893 1.00 75.69 1074 ILE A O 1
ATOM 8217 N N . GLY A 1 1075 ? 40.097 14.943 -0.137 1.00 72.06 1075 GLY A N 1
ATOM 8218 C CA . GLY A 1 1075 ? 39.679 14.319 -1.391 1.00 72.06 1075 GLY A CA 1
ATOM 8219 C C . GLY A 1 1075 ? 38.196 14.559 -1.706 1.00 72.06 1075 GLY A C 1
ATOM 8220 O O . GLY A 1 1075 ? 37.470 15.205 -0.951 1.00 72.06 1075 GLY A O 1
ATOM 8221 N N . GLY A 1 1076 ? 37.721 14.032 -2.836 1.00 68.19 1076 GLY A N 1
ATOM 8222 C CA . GLY A 1 1076 ? 36.363 14.294 -3.341 1.00 68.19 1076 GLY A CA 1
ATOM 8223 C C . GLY A 1 1076 ? 35.194 13.643 -2.578 1.00 68.19 1076 GLY A C 1
ATOM 8224 O O . GLY A 1 1076 ? 34.038 13.957 -2.896 1.00 68.19 1076 GLY A O 1
ATOM 8225 N N . GLU A 1 1077 ? 35.473 12.746 -1.618 1.00 68.81 1077 GLU A N 1
ATOM 8226 C CA . GLU A 1 1077 ? 34.507 11.952 -0.829 1.00 68.81 1077 GLU A CA 1
ATOM 8227 C C . GLU A 1 1077 ? 35.000 11.700 0.616 1.00 68.81 1077 GLU A C 1
ATOM 8229 O O . GLU A 1 1077 ? 36.197 11.797 0.900 1.00 68.81 1077 GLU A O 1
ATOM 8234 N N . LEU A 1 1078 ? 34.072 11.384 1.534 1.00 71.81 1078 LEU A N 1
ATOM 8235 C CA . LEU A 1 1078 ? 34.355 11.115 2.952 1.00 71.81 1078 LEU A CA 1
ATOM 8236 C C . LEU A 1 1078 ? 33.967 9.683 3.359 1.00 71.81 1078 LEU A C 1
ATOM 8238 O O . LEU A 1 1078 ? 32.900 9.195 2.987 1.00 71.81 1078 LEU A O 1
ATOM 8242 N N . GLU A 1 1079 ? 34.782 9.061 4.209 1.00 67.44 1079 GLU A N 1
ATOM 8243 C CA . GLU A 1 1079 ? 34.488 7.803 4.905 1.00 67.44 1079 GLU A CA 1
ATOM 8244 C C . GLU A 1 1079 ? 34.024 8.044 6.353 1.00 67.44 1079 GLU A C 1
ATOM 8246 O O . GLU A 1 1079 ? 34.166 9.139 6.904 1.00 67.44 1079 GLU A O 1
ATOM 8251 N N . HIS A 1 1080 ? 33.474 7.014 7.001 1.00 73.88 1080 HIS A N 1
ATOM 8252 C CA . HIS A 1 1080 ? 33.145 7.068 8.430 1.00 73.88 1080 HIS A CA 1
ATOM 8253 C C . HIS A 1 1080 ? 34.392 6.765 9.251 1.00 73.88 1080 HIS A C 1
ATOM 8255 O O . HIS A 1 1080 ? 35.011 5.722 9.073 1.00 73.88 1080 HIS A O 1
ATOM 8261 N N . TYR A 1 1081 ? 34.755 7.676 10.151 1.00 75.56 1081 TYR A N 1
ATOM 8262 C CA . TYR A 1 1081 ? 35.970 7.545 10.949 1.00 75.56 1081 TYR A CA 1
ATOM 8263 C C . TYR A 1 1081 ? 35.697 6.807 12.265 1.00 75.56 1081 TYR A C 1
ATOM 8265 O O . TYR A 1 1081 ? 36.359 5.826 12.596 1.00 75.56 1081 TYR A O 1
ATOM 8273 N N . PHE A 1 1082 ? 34.707 7.278 13.024 1.00 76.44 1082 PHE A N 1
ATOM 8274 C CA . PHE A 1 1082 ? 34.260 6.658 14.268 1.00 76.44 1082 PHE A CA 1
ATOM 8275 C C . PHE A 1 1082 ? 32.849 7.131 14.627 1.00 76.44 1082 PHE A C 1
ATOM 8277 O O . PHE A 1 1082 ? 32.324 8.095 14.066 1.00 76.44 1082 PHE A O 1
ATOM 8284 N N . PHE A 1 1083 ? 32.241 6.487 15.622 1.00 80.62 1083 PHE A N 1
ATOM 8285 C CA . PHE A 1 1083 ? 31.085 7.041 16.319 1.00 80.62 1083 PHE A CA 1
ATOM 8286 C C . PHE A 1 1083 ? 31.347 7.113 17.824 1.00 80.62 1083 PHE A C 1
ATOM 8288 O O . PHE A 1 1083 ? 32.079 6.301 18.386 1.00 80.62 1083 PHE A O 1
ATOM 8295 N N . GLU A 1 1084 ? 30.712 8.074 18.482 1.00 84.69 1084 GLU A N 1
ATOM 8296 C CA . GLU A 1 1084 ? 30.677 8.190 19.937 1.00 84.69 1084 GLU A CA 1
ATOM 8297 C C . GLU A 1 1084 ? 29.234 8.190 20.433 1.00 84.69 1084 GLU A C 1
ATOM 8299 O O . GLU A 1 1084 ? 28.320 8.666 19.753 1.00 84.69 1084 GLU A O 1
ATOM 8304 N N . LYS A 1 1085 ? 29.009 7.662 21.636 1.00 89.56 1085 LYS A N 1
ATOM 8305 C CA . LYS A 1 1085 ? 27.666 7.434 22.166 1.00 89.56 1085 LYS A CA 1
ATOM 8306 C C . LYS A 1 1085 ? 27.603 7.742 23.654 1.00 89.56 1085 LYS A C 1
ATOM 8308 O O . LYS A 1 1085 ? 28.253 7.077 24.454 1.00 89.56 1085 LYS A O 1
ATOM 8313 N N . ASP A 1 1086 ? 26.762 8.704 24.021 1.00 91.88 1086 ASP A N 1
ATOM 8314 C CA . ASP A 1 1086 ? 26.493 9.056 25.414 1.00 91.88 1086 ASP A CA 1
ATOM 8315 C C . ASP A 1 1086 ? 24.994 8.905 25.717 1.00 91.88 1086 ASP A C 1
ATOM 8317 O O . ASP A 1 1086 ? 24.120 9.257 24.922 1.00 91.88 1086 ASP A O 1
ATOM 8321 N N . ARG A 1 1087 ? 24.679 8.336 26.881 1.00 93.94 1087 ARG A N 1
ATOM 8322 C CA . ARG A 1 1087 ? 23.322 8.000 27.313 1.00 93.94 1087 ARG A CA 1
ATOM 8323 C C . ARG A 1 1087 ? 23.073 8.574 28.697 1.00 93.94 1087 ARG A C 1
ATOM 8325 O O . ARG A 1 1087 ? 23.763 8.229 29.655 1.00 93.94 1087 ARG A O 1
ATOM 8332 N N . LYS A 1 1088 ? 22.033 9.398 28.825 1.00 94.75 1088 LYS A N 1
ATOM 8333 C CA . LYS A 1 1088 ? 21.625 10.010 30.094 1.00 94.75 1088 LYS A CA 1
ATOM 8334 C C . LYS A 1 1088 ? 20.166 9.689 30.391 1.00 94.75 1088 LYS A C 1
ATOM 8336 O O . LYS A 1 1088 ? 19.294 9.850 29.541 1.00 94.75 1088 LYS A O 1
ATOM 8341 N N . THR A 1 1089 ? 19.884 9.334 31.640 1.00 95.00 1089 THR A N 1
ATOM 8342 C CA . THR A 1 1089 ? 18.521 9.411 32.174 1.00 95.00 1089 THR A CA 1
ATOM 8343 C C . THR A 1 1089 ? 18.282 10.831 32.677 1.00 95.00 1089 THR A C 1
ATOM 8345 O O . THR A 1 1089 ? 18.990 11.322 33.565 1.00 95.00 1089 THR A O 1
ATOM 8348 N N . ARG A 1 1090 ? 17.289 11.516 32.112 1.00 94.00 1090 ARG A N 1
ATOM 8349 C CA . ARG A 1 1090 ? 16.760 12.773 32.648 1.00 94.00 1090 ARG A CA 1
ATOM 8350 C C . ARG A 1 1090 ? 15.649 12.446 33.638 1.00 94.00 1090 ARG A C 1
ATOM 8352 O O . ARG A 1 1090 ? 14.845 11.571 33.347 1.00 94.00 1090 ARG A O 1
ATOM 8359 N N . SER A 1 1091 ? 15.552 13.171 34.750 1.00 95.81 1091 SER A N 1
ATOM 8360 C CA . SER A 1 1091 ? 14.300 13.243 35.517 1.00 95.81 1091 SER A CA 1
ATOM 8361 C C . SER A 1 1091 ? 13.571 14.559 35.243 1.00 95.81 1091 SER A C 1
ATOM 8363 O O . SER A 1 1091 ? 14.199 15.551 34.860 1.00 95.81 1091 SER A O 1
ATOM 8365 N N . GLY A 1 1092 ? 12.252 14.560 35.396 1.00 95.75 1092 GLY A N 1
ATOM 8366 C CA . GLY A 1 1092 ? 11.383 15.692 35.090 1.00 95.75 1092 GLY A CA 1
ATOM 8367 C C . GLY A 1 1092 ? 10.066 15.645 35.852 1.00 95.75 1092 GLY A C 1
ATOM 8368 O O . GLY A 1 1092 ? 9.742 14.629 36.469 1.00 95.75 1092 GLY A O 1
ATOM 8369 N N . LEU A 1 1093 ? 9.310 16.740 35.789 1.00 97.19 1093 LEU A N 1
ATOM 8370 C CA . LEU A 1 1093 ? 7.928 16.777 36.264 1.00 97.19 1093 LEU A CA 1
ATOM 8371 C C . LEU A 1 1093 ? 6.999 16.321 35.140 1.00 97.19 1093 LEU A C 1
ATOM 8373 O O . LEU A 1 1093 ? 7.177 16.719 33.986 1.00 97.19 1093 LEU A O 1
ATOM 8377 N N . VAL A 1 1094 ? 6.007 15.507 35.492 1.00 97.38 1094 VAL A N 1
ATOM 8378 C CA . VAL A 1 1094 ? 4.960 15.027 34.586 1.00 97.38 1094 VAL A CA 1
ATOM 8379 C C . VAL A 1 1094 ? 3.612 15.488 35.118 1.00 97.38 1094 VAL A C 1
ATOM 8381 O O . VAL A 1 1094 ? 3.284 15.243 36.279 1.00 97.38 1094 VAL A O 1
ATOM 8384 N N . LEU A 1 1095 ? 2.830 16.124 34.251 1.00 97.81 1095 LEU A N 1
ATOM 8385 C CA . LEU A 1 1095 ? 1.429 16.461 34.473 1.00 97.81 1095 LEU A CA 1
ATOM 8386 C C . LEU A 1 1095 ? 0.597 15.808 33.370 1.00 97.81 1095 LEU A C 1
ATOM 8388 O O . LEU A 1 1095 ? 0.996 15.804 32.206 1.00 97.81 1095 LEU A O 1
ATOM 8392 N N . GLY A 1 1096 ? -0.569 15.276 33.707 1.00 96.44 1096 GLY A N 1
ATOM 8393 C CA . GLY A 1 1096 ? -1.480 14.718 32.713 1.00 96.44 1096 GLY A CA 1
ATOM 8394 C C . GLY A 1 1096 ? -2.932 14.830 33.133 1.00 96.44 1096 GLY A C 1
ATOM 8395 O O . GLY A 1 1096 ? -3.230 14.936 34.320 1.00 96.44 1096 GLY A O 1
ATOM 8396 N N . ALA A 1 1097 ? -3.828 14.787 32.159 1.00 97.75 1097 ALA A N 1
ATOM 8397 C CA . ALA A 1 1097 ? -5.266 14.757 32.374 1.00 97.75 1097 ALA A CA 1
ATOM 8398 C C . ALA A 1 1097 ? -5.879 13.693 31.463 1.00 97.75 1097 ALA A C 1
ATOM 8400 O O . ALA A 1 1097 ? -5.446 13.523 30.319 1.00 97.75 1097 ALA A O 1
ATOM 8401 N N . GLY A 1 1098 ? -6.877 12.979 31.966 1.00 95.88 1098 GLY A N 1
ATOM 8402 C CA . GLY A 1 1098 ? -7.504 11.897 31.231 1.00 95.88 1098 GLY A CA 1
ATOM 8403 C C . GLY A 1 1098 ? -8.913 11.583 31.699 1.00 95.88 1098 GLY A C 1
ATOM 8404 O O . GLY A 1 1098 ? -9.424 12.117 32.687 1.00 95.88 1098 GLY A O 1
ATOM 8405 N N . MET A 1 1099 ? -9.533 10.693 30.939 1.00 94.94 1099 MET A N 1
ATOM 8406 C CA . MET A 1 1099 ? -10.828 10.104 31.231 1.00 94.94 1099 MET A CA 1
ATOM 8407 C C . MET A 1 1099 ? -10.719 8.592 31.067 1.00 94.94 1099 MET A C 1
ATOM 8409 O O . MET A 1 1099 ? -10.136 8.109 30.097 1.00 94.94 1099 MET A O 1
ATOM 8413 N N . GLU A 1 1100 ? -11.263 7.849 32.020 1.00 93.56 1100 GLU A N 1
ATOM 8414 C CA . GLU A 1 1100 ? -11.284 6.390 32.024 1.00 93.56 1100 GLU A CA 1
ATOM 8415 C C . GLU A 1 1100 ? -12.722 5.922 32.244 1.00 93.56 1100 GLU A C 1
ATOM 8417 O O . GLU A 1 1100 ? -13.408 6.421 33.133 1.00 93.56 1100 GLU A O 1
ATOM 8422 N N . ARG A 1 1101 ? -13.207 5.001 31.411 1.00 90.06 1101 ARG A N 1
ATOM 8423 C CA . ARG A 1 1101 ? -14.584 4.500 31.455 1.00 90.06 1101 ARG A CA 1
ATOM 8424 C C . ARG A 1 1101 ? -14.612 2.991 31.630 1.00 90.06 1101 ARG A C 1
ATOM 8426 O O . ARG A 1 1101 ? -13.912 2.293 30.905 1.00 90.06 1101 ARG A O 1
ATOM 8433 N N . ASP A 1 1102 ? -15.453 2.505 32.535 1.00 88.75 1102 ASP A N 1
ATOM 8434 C CA . ASP A 1 1102 ? -15.801 1.089 32.671 1.00 88.75 1102 ASP A CA 1
ATOM 8435 C C . ASP A 1 1102 ? -16.511 0.592 31.400 1.00 88.75 1102 ASP A C 1
ATOM 8437 O O . ASP A 1 1102 ? -17.471 1.207 30.920 1.00 88.75 1102 ASP A O 1
ATOM 8441 N N . ILE A 1 1103 ? -16.002 -0.503 30.834 1.00 85.56 1103 ILE A N 1
ATOM 8442 C CA . ILE A 1 1103 ? -16.517 -1.142 29.615 1.00 85.56 1103 ILE A CA 1
ATOM 8443 C C . ILE A 1 1103 ? -17.089 -2.545 29.896 1.00 85.56 1103 ILE A C 1
ATOM 8445 O O . ILE A 1 1103 ? -17.397 -3.298 28.970 1.00 85.56 1103 ILE A O 1
ATOM 8449 N N . GLY A 1 1104 ? -17.267 -2.882 31.176 1.00 82.38 1104 GLY A N 1
ATOM 8450 C CA . GLY A 1 1104 ? -17.800 -4.144 31.668 1.00 82.38 1104 GLY A CA 1
ATOM 8451 C C . GLY A 1 1104 ? -16.733 -5.221 31.876 1.00 82.38 1104 GLY A C 1
ATOM 8452 O O . GLY A 1 1104 ? -15.603 -5.140 31.396 1.00 82.38 1104 GLY A O 1
ATOM 8453 N N . LYS A 1 1105 ? -17.104 -6.281 32.609 1.00 82.81 1105 LYS A N 1
ATOM 8454 C CA . LYS A 1 1105 ? -16.230 -7.434 32.918 1.00 82.81 1105 LYS A CA 1
ATOM 8455 C C . LYS A 1 1105 ? -14.878 -7.030 33.544 1.00 82.81 1105 LYS A C 1
ATOM 8457 O O . LYS A 1 1105 ? -13.872 -7.685 33.284 1.00 82.81 1105 LYS A O 1
ATOM 8462 N N . ARG A 1 1106 ? -14.880 -5.972 34.372 1.00 89.94 1106 ARG A N 1
ATOM 8463 C CA . ARG A 1 1106 ? -13.706 -5.360 35.035 1.00 89.94 1106 ARG A CA 1
ATOM 8464 C C . ARG A 1 1106 ? -12.688 -4.699 34.095 1.00 89.94 1106 ARG A C 1
ATOM 8466 O O . ARG A 1 1106 ? -11.585 -4.372 34.528 1.00 89.94 1106 ARG A O 1
ATOM 8473 N N . TRP A 1 1107 ? -13.034 -4.497 32.828 1.00 90.44 1107 TRP A N 1
ATOM 8474 C CA . TRP A 1 1107 ? -12.206 -3.750 31.887 1.00 90.44 1107 TRP A CA 1
ATOM 8475 C C . TRP A 1 1107 ? -12.616 -2.276 31.851 1.00 90.44 1107 TRP A C 1
ATOM 8477 O O . TRP A 1 1107 ? -13.791 -1.944 31.997 1.00 90.44 1107 TRP A O 1
ATOM 8487 N N . SER A 1 1108 ? -11.661 -1.393 31.579 1.00 91.56 1108 SER A N 1
ATOM 8488 C CA . SER A 1 1108 ? -11.893 0.021 31.286 1.00 91.56 1108 SER A CA 1
ATOM 8489 C C . SER A 1 1108 ? -11.134 0.470 30.037 1.00 91.56 1108 SER A C 1
ATOM 8491 O O . SER A 1 1108 ? -10.103 -0.097 29.677 1.00 91.56 1108 SER A O 1
ATOM 8493 N N . LEU A 1 1109 ? -11.632 1.522 29.388 1.00 90.75 1109 LEU A N 1
ATOM 8494 C CA . LEU A 1 1109 ? -10.987 2.228 28.282 1.00 90.75 1109 LEU A CA 1
ATOM 8495 C C . LEU A 1 1109 ? -10.592 3.628 28.766 1.00 90.75 1109 LEU A C 1
ATOM 8497 O O . LEU A 1 1109 ? -11.450 4.377 29.237 1.00 90.75 1109 LEU A O 1
ATOM 8501 N N . ARG A 1 1110 ? -9.313 3.997 28.641 1.00 91.44 1110 ARG A N 1
ATOM 8502 C CA . ARG A 1 1110 ? -8.793 5.328 29.001 1.00 91.44 1110 ARG A CA 1
ATOM 8503 C C . ARG A 1 1110 ? -8.303 6.104 27.786 1.00 91.44 1110 ARG A C 1
ATOM 8505 O O . ARG A 1 1110 ? -7.691 5.534 26.885 1.00 91.44 1110 ARG A O 1
ATOM 8512 N N . ALA A 1 1111 ? -8.502 7.415 27.819 1.00 92.56 1111 ALA A N 1
ATOM 8513 C CA . ALA A 1 1111 ? -7.859 8.380 26.938 1.00 92.56 1111 ALA A CA 1
ATOM 8514 C C . ALA A 1 1111 ? -7.138 9.427 27.797 1.00 92.56 1111 ALA A C 1
ATOM 8516 O O . ALA A 1 1111 ? -7.724 9.977 28.730 1.00 92.56 1111 ALA A O 1
ATOM 8517 N N . GLU A 1 1112 ? -5.868 9.694 27.496 1.00 95.25 1112 GLU A N 1
ATOM 8518 C CA . GLU A 1 1112 ? -5.011 10.561 28.305 1.00 95.25 1112 GLU A CA 1
ATOM 8519 C C . GLU A 1 1112 ? -4.132 11.473 27.450 1.00 95.25 1112 GLU A C 1
ATOM 8521 O O . GLU A 1 1112 ? -3.557 11.054 26.444 1.00 95.25 1112 GLU A O 1
ATOM 8526 N N . TYR A 1 1113 ? -3.962 12.708 27.915 1.00 97.38 1113 TYR A N 1
ATOM 8527 C CA . TYR A 1 1113 ? -2.900 13.610 27.491 1.00 97.38 1113 TYR A CA 1
ATOM 8528 C C . TYR A 1 1113 ? -1.914 13.827 28.645 1.00 97.38 1113 TYR A C 1
ATOM 8530 O O . TYR A 1 1113 ? -2.324 14.088 29.778 1.00 97.38 1113 TYR A O 1
ATOM 8538 N N . SER A 1 1114 ? -0.609 13.771 28.364 1.00 96.12 1114 SER A N 1
ATOM 8539 C CA . SER A 1 1114 ? 0.440 14.094 29.341 1.00 96.12 1114 SER A CA 1
ATOM 8540 C C . SER A 1 1114 ? 1.488 15.044 28.767 1.00 96.12 1114 SER A C 1
ATOM 8542 O O . SER A 1 1114 ? 1.987 14.821 27.664 1.00 96.12 1114 SER A O 1
ATOM 8544 N N . TYR A 1 1115 ? 1.901 16.028 29.562 1.00 97.31 1115 TYR A N 1
ATOM 8545 C CA . TYR A 1 1115 ? 3.067 16.876 29.332 1.00 97.31 1115 TYR A CA 1
ATOM 8546 C C . TYR A 1 1115 ? 4.158 16.560 30.364 1.00 97.31 1115 TYR A C 1
ATOM 8548 O O . TYR A 1 1115 ? 3.887 16.425 31.558 1.00 97.31 1115 TYR A O 1
ATOM 8556 N N . ALA A 1 1116 ? 5.398 16.446 29.901 1.00 95.38 1116 ALA A N 1
ATOM 8557 C CA . ALA A 1 1116 ? 6.562 16.137 30.713 1.00 95.38 1116 ALA A CA 1
ATOM 8558 C C . ALA A 1 1116 ? 7.716 17.090 30.381 1.00 95.38 1116 ALA A C 1
ATOM 8560 O O . ALA A 1 1116 ? 8.125 17.208 29.223 1.00 95.38 1116 ALA A O 1
ATOM 8561 N N . ARG A 1 1117 ? 8.256 17.748 31.411 1.00 95.94 1117 ARG A N 1
ATOM 8562 C CA . ARG A 1 1117 ? 9.379 18.690 31.310 1.00 95.94 1117 ARG A CA 1
ATOM 8563 C C . ARG A 1 1117 ? 10.581 18.150 32.068 1.00 95.94 1117 ARG A C 1
ATOM 8565 O O . ARG A 1 1117 ? 10.541 18.016 33.293 1.00 95.94 1117 ARG A O 1
ATOM 8572 N N . PHE A 1 1118 ? 11.656 17.857 31.344 1.00 95.12 1118 PHE A N 1
ATOM 8573 C CA . PHE A 1 1118 ? 12.840 17.196 31.885 1.00 95.12 1118 PHE A CA 1
ATOM 8574 C C . PHE A 1 1118 ? 13.989 18.163 32.170 1.00 95.12 1118 PHE A C 1
ATOM 8576 O O . PHE A 1 1118 ? 14.189 19.164 31.482 1.00 95.12 1118 PHE A O 1
ATOM 8583 N N . GLN A 1 1119 ? 14.796 17.831 33.182 1.00 93.06 1119 GLN A N 1
ATOM 8584 C CA . GLN A 1 1119 ? 15.994 18.597 33.513 1.00 93.06 1119 GLN A CA 1
ATOM 8585 C C . GLN A 1 1119 ? 16.962 18.676 32.320 1.00 93.06 1119 GLN A C 1
ATOM 8587 O O . GLN A 1 1119 ? 17.114 17.718 31.547 1.00 93.06 1119 GLN A O 1
ATOM 8592 N N . LYS A 1 1120 ? 17.687 19.796 32.209 1.00 92.25 1120 LYS A N 1
ATOM 8593 C CA . LYS A 1 1120 ? 18.780 19.900 31.237 1.00 92.25 1120 LYS A CA 1
ATOM 8594 C C . LYS A 1 1120 ? 19.922 18.965 31.636 1.00 92.25 1120 LYS A C 1
ATOM 8596 O O . LYS A 1 1120 ? 20.415 19.060 32.760 1.00 92.25 1120 LYS A O 1
ATOM 8601 N N . LYS A 1 1121 ? 20.370 18.104 30.722 1.00 92.75 1121 LYS A N 1
ATOM 8602 C CA . LYS A 1 1121 ? 21.545 17.239 30.902 1.00 92.75 1121 LYS A CA 1
ATOM 8603 C C . LYS A 1 1121 ? 22.681 17.697 29.998 1.00 92.75 1121 LYS A C 1
ATOM 8605 O O . LYS A 1 1121 ? 22.442 18.271 28.938 1.00 92.75 1121 LYS A O 1
ATOM 8610 N N . GLN A 1 1122 ? 23.903 17.442 30.452 1.00 90.56 1122 GLN A N 1
ATOM 8611 C CA . GLN A 1 1122 ? 25.099 17.560 29.633 1.00 90.56 1122 GLN A CA 1
ATOM 8612 C C . GLN A 1 1122 ? 25.435 16.189 29.042 1.00 90.56 1122 GLN A C 1
ATOM 8614 O O . GLN A 1 1122 ? 25.422 15.193 29.770 1.00 90.56 1122 GLN A O 1
ATOM 8619 N N . PHE A 1 1123 ? 25.750 16.169 27.754 1.00 89.38 1123 PHE A N 1
ATOM 8620 C CA . PHE A 1 1123 ? 26.344 15.043 27.042 1.00 89.38 1123 PHE A CA 1
ATOM 8621 C C . PHE A 1 1123 ? 27.798 15.398 26.713 1.00 89.38 1123 PHE A C 1
ATOM 8623 O O . PHE A 1 1123 ? 28.115 16.572 26.480 1.00 89.38 1123 PHE A O 1
ATOM 8630 N N . SER A 1 1124 ? 28.675 14.399 26.744 1.00 87.38 1124 SER A N 1
ATOM 8631 C CA . SER A 1 1124 ? 30.113 14.558 26.515 1.00 87.38 1124 SER A CA 1
ATOM 8632 C C . SER A 1 1124 ? 30.574 13.588 25.432 1.00 87.38 1124 SER A C 1
ATOM 8634 O O . SER A 1 1124 ? 30.275 12.401 25.515 1.00 87.38 1124 SER A O 1
ATOM 8636 N N . PHE A 1 1125 ? 31.335 14.095 24.466 1.00 85.75 1125 PHE A N 1
ATOM 8637 C CA . PHE A 1 1125 ? 31.942 13.323 23.382 1.00 85.75 1125 PHE A CA 1
ATOM 8638 C C . PHE A 1 1125 ? 33.434 13.689 23.344 1.00 85.75 1125 PHE A C 1
ATOM 8640 O O . PHE A 1 1125 ? 33.771 14.872 23.266 1.00 85.75 1125 PHE A O 1
ATOM 8647 N N . ALA A 1 1126 ? 34.322 12.714 23.506 1.00 82.50 1126 ALA A N 1
ATOM 8648 C CA . ALA A 1 1126 ? 35.751 12.909 23.735 1.00 82.50 1126 ALA A CA 1
ATOM 8649 C C . ALA A 1 1126 ? 36.519 13.362 22.484 1.00 82.50 1126 ALA A C 1
ATOM 8651 O O . ALA A 1 1126 ? 37.497 14.092 22.619 1.00 82.50 1126 ALA A O 1
ATOM 8652 N N . ASN A 1 1127 ? 36.048 13.004 21.288 1.00 80.38 1127 ASN A N 1
ATOM 8653 C CA . ASN A 1 1127 ? 36.775 13.178 20.026 1.00 80.38 1127 ASN A CA 1
ATOM 8654 C C . ASN A 1 1127 ? 36.074 14.169 19.071 1.00 80.38 1127 ASN A C 1
ATOM 8656 O O . ASN A 1 1127 ? 36.487 14.361 17.928 1.00 80.38 1127 ASN A O 1
ATOM 8660 N N . ALA A 1 1128 ? 34.978 14.789 19.512 1.00 69.56 1128 ALA A N 1
ATOM 8661 C CA . ALA A 1 1128 ? 33.973 15.421 18.655 1.00 69.56 1128 ALA A CA 1
ATOM 8662 C C . ALA A 1 1128 ? 34.296 16.829 18.097 1.00 69.56 1128 ALA A C 1
ATOM 8664 O O . ALA A 1 1128 ? 33.368 17.607 17.850 1.00 69.56 1128 ALA A O 1
ATOM 8665 N N . ARG A 1 1129 ? 35.582 17.138 17.889 1.00 71.81 1129 ARG A N 1
ATOM 8666 C CA . ARG A 1 1129 ? 36.081 18.217 17.007 1.00 71.81 1129 ARG A CA 1
ATOM 8667 C C . ARG A 1 1129 ? 37.185 17.762 16.038 1.00 71.81 1129 ARG A C 1
ATOM 8669 O O . ARG A 1 1129 ? 37.790 18.599 15.380 1.00 71.81 1129 ARG A O 1
ATOM 8676 N N . SER A 1 1130 ? 37.370 16.448 15.890 1.00 74.81 1130 SER A N 1
ATOM 8677 C CA . SER A 1 1130 ? 37.982 15.875 14.688 1.00 74.81 1130 SER A CA 1
ATOM 8678 C C . SER A 1 1130 ? 37.244 16.436 13.460 1.00 74.81 1130 SER A C 1
ATOM 8680 O O . SER A 1 1130 ? 36.016 16.364 13.397 1.00 74.81 1130 SER A O 1
ATOM 8682 N N . GLY A 1 1131 ? 37.971 17.071 12.544 1.00 75.00 1131 GLY A N 1
ATOM 8683 C CA . GLY A 1 1131 ? 37.449 17.573 11.270 1.00 75.00 1131 GLY A CA 1
ATOM 8684 C C . GLY A 1 1131 ? 37.577 16.540 10.147 1.00 75.00 1131 GLY A C 1
ATOM 8685 O O . GLY A 1 1131 ? 37.827 15.360 10.399 1.00 75.00 1131 GLY A O 1
ATOM 8686 N N . ALA A 1 1132 ? 37.410 16.968 8.893 1.00 79.50 1132 ALA A N 1
ATOM 8687 C CA . ALA A 1 1132 ? 37.461 16.056 7.752 1.00 79.50 1132 ALA A CA 1
ATOM 8688 C C . ALA A 1 1132 ? 38.886 15.786 7.225 1.00 79.50 1132 ALA A C 1
ATOM 8690 O O . ALA A 1 1132 ? 39.153 14.675 6.774 1.00 79.50 1132 ALA A O 1
ATOM 8691 N N . ALA A 1 1133 ? 39.795 16.764 7.252 1.00 79.88 1133 ALA A N 1
ATOM 8692 C CA . ALA A 1 1133 ? 41.083 16.672 6.555 1.00 79.88 1133 ALA A CA 1
ATOM 8693 C C . ALA A 1 1133 ? 42.057 15.656 7.175 1.00 79.88 1133 ALA A C 1
ATOM 8695 O O . ALA A 1 1133 ? 42.285 15.659 8.387 1.00 79.88 1133 ALA A O 1
ATOM 8696 N N . LEU A 1 1134 ? 42.680 14.829 6.336 1.00 80.00 1134 LEU A N 1
ATOM 8697 C CA . LEU A 1 1134 ? 43.848 14.018 6.695 1.00 80.00 1134 LEU A CA 1
ATOM 8698 C C . LEU A 1 1134 ? 45.108 14.890 6.810 1.00 80.00 1134 LEU A C 1
ATOM 8700 O O . LEU A 1 1134 ? 45.151 15.991 6.256 1.00 80.00 1134 LEU A O 1
ATOM 8704 N N . ASP A 1 1135 ? 46.131 14.388 7.505 1.00 80.81 1135 ASP A N 1
ATOM 8705 C CA . ASP A 1 1135 ? 47.476 14.974 7.461 1.00 80.81 1135 ASP A CA 1
ATOM 8706 C C . ASP A 1 1135 ? 47.993 14.962 6.010 1.00 80.81 1135 ASP A C 1
ATOM 8708 O O . ASP A 1 1135 ? 47.794 13.984 5.283 1.00 80.81 1135 ASP A O 1
ATOM 8712 N N . TYR A 1 1136 ? 48.636 16.046 5.571 1.00 76.12 1136 TYR A N 1
ATOM 8713 C CA . TYR A 1 1136 ? 49.131 16.183 4.198 1.00 76.12 1136 TYR A CA 1
ATOM 8714 C C . TYR A 1 1136 ? 50.446 16.960 4.138 1.00 76.12 1136 TYR A C 1
ATOM 8716 O O . TYR A 1 1136 ? 50.779 17.719 5.046 1.00 76.12 1136 TYR A O 1
ATOM 8724 N N . GLY A 1 1137 ? 51.187 16.794 3.044 1.00 72.94 1137 GLY A N 1
ATOM 8725 C CA . GLY A 1 1137 ? 52.373 17.591 2.747 1.00 72.94 1137 GLY A CA 1
ATOM 8726 C C . GLY A 1 1137 ? 52.252 18.305 1.407 1.00 72.94 1137 GLY A C 1
ATOM 8727 O O . GLY A 1 1137 ? 51.627 17.787 0.483 1.00 72.94 1137 GLY A O 1
ATOM 8728 N N . TYR A 1 1138 ? 52.844 19.492 1.292 1.00 74.50 1138 TYR A N 1
ATOM 8729 C CA . TYR A 1 1138 ? 52.915 20.251 0.042 1.00 74.50 1138 TYR A CA 1
ATOM 8730 C C . TYR A 1 1138 ? 54.296 20.886 -0.142 1.00 74.50 1138 TYR A C 1
ATOM 8732 O O . TYR A 1 1138 ? 55.039 21.082 0.818 1.00 74.50 1138 TYR A O 1
ATOM 8740 N N . TYR A 1 1139 ? 54.647 21.211 -1.385 1.00 74.38 1139 TYR A N 1
ATOM 8741 C CA . TYR A 1 1139 ? 55.872 21.947 -1.691 1.00 74.38 1139 TYR A CA 1
ATOM 8742 C C . TYR A 1 1139 ? 55.583 23.448 -1.775 1.00 74.38 1139 TYR A C 1
ATOM 8744 O O . TYR A 1 1139 ? 54.746 23.887 -2.562 1.00 74.38 1139 TYR A O 1
ATOM 8752 N N . GLU A 1 1140 ? 56.282 24.232 -0.961 1.00 78.19 1140 GLU A N 1
ATOM 8753 C CA . GLU A 1 1140 ? 56.197 25.687 -0.893 1.00 78.19 1140 GLU A CA 1
ATOM 8754 C C . GLU A 1 1140 ? 57.410 26.314 -1.585 1.00 78.19 1140 GLU A C 1
ATOM 8756 O O . GLU A 1 1140 ? 58.552 26.042 -1.211 1.00 78.19 1140 GLU A O 1
ATOM 8761 N N . THR A 1 1141 ? 57.185 27.168 -2.587 1.00 81.56 1141 THR A N 1
ATOM 8762 C CA . THR A 1 1141 ? 58.271 27.910 -3.242 1.00 81.56 1141 THR A CA 1
ATOM 8763 C C . THR A 1 1141 ? 58.750 29.045 -2.337 1.00 81.56 1141 THR A C 1
ATOM 8765 O O . THR A 1 1141 ? 58.184 30.137 -2.337 1.00 81.56 1141 THR A O 1
ATOM 8768 N N . VAL A 1 1142 ? 59.806 28.786 -1.565 1.00 83.75 1142 VAL A N 1
ATOM 8769 C CA . VAL A 1 1142 ? 60.400 29.733 -0.603 1.00 83.75 1142 VAL A CA 1
ATOM 8770 C C . VAL A 1 1142 ? 61.396 30.708 -1.237 1.00 83.75 1142 VAL A C 1
ATOM 8772 O O . VAL A 1 1142 ? 61.803 31.684 -0.610 1.00 83.75 1142 VAL A O 1
ATOM 8775 N N . GLY A 1 1143 ? 61.791 30.472 -2.488 1.00 83.94 1143 GLY A N 1
ATOM 8776 C CA . GLY A 1 1143 ? 62.698 31.341 -3.229 1.00 83.94 1143 GLY A CA 1
ATOM 8777 C C . GLY A 1 1143 ? 62.890 30.888 -4.671 1.00 83.94 1143 GLY A C 1
ATOM 8778 O O . GLY A 1 1143 ? 62.258 29.938 -5.128 1.00 83.94 1143 GLY A O 1
ATOM 8779 N N . TRP A 1 1144 ? 63.790 31.558 -5.384 1.00 83.56 1144 TRP A N 1
ATOM 8780 C CA . TRP A 1 1144 ? 64.196 31.203 -6.743 1.00 83.56 1144 TRP A CA 1
ATOM 8781 C C . TRP A 1 1144 ? 65.719 31.250 -6.826 1.00 83.56 1144 TRP A C 1
ATOM 8783 O O . TRP A 1 1144 ? 66.331 32.184 -6.311 1.00 83.56 1144 TRP A O 1
ATOM 8793 N N . GLN A 1 1145 ? 66.322 30.255 -7.472 1.00 83.25 1145 GLN A N 1
ATOM 8794 C CA . GLN A 1 1145 ? 67.759 30.204 -7.740 1.00 83.25 1145 GLN A CA 1
ATOM 8795 C C . GLN A 1 1145 ? 68.009 30.247 -9.245 1.00 83.25 1145 GLN A C 1
ATOM 8797 O O . GLN A 1 1145 ? 67.299 29.592 -10.010 1.00 83.25 1145 GLN A O 1
ATOM 8802 N N . GLU A 1 1146 ? 69.029 30.984 -9.677 1.00 78.94 1146 GLU A N 1
ATOM 8803 C CA . GLU A 1 1146 ? 69.562 30.830 -11.030 1.00 78.94 1146 GLU A CA 1
ATOM 8804 C C . GLU A 1 1146 ? 70.306 29.495 -11.112 1.00 78.94 1146 GLU A C 1
ATOM 8806 O O . GLU A 1 1146 ? 71.327 29.290 -10.455 1.00 78.94 1146 GLU A O 1
ATOM 8811 N N . VAL A 1 1147 ? 69.790 28.577 -11.925 1.00 78.06 1147 VAL A N 1
ATOM 8812 C CA . VAL A 1 1147 ? 70.540 27.409 -12.377 1.00 78.06 1147 VAL A CA 1
ATOM 8813 C C . VAL A 1 1147 ? 71.452 27.905 -13.502 1.00 78.06 1147 VAL A C 1
ATOM 8815 O O . VAL A 1 1147 ? 70.933 28.354 -14.529 1.00 78.06 1147 VAL A O 1
ATOM 8818 N N . PRO A 1 1148 ? 72.789 27.889 -13.337 1.00 78.25 1148 PRO A N 1
ATOM 8819 C CA . PRO A 1 1148 ? 73.704 28.309 -14.393 1.00 78.25 1148 PRO A CA 1
ATOM 8820 C C . PRO A 1 1148 ? 73.605 27.359 -15.590 1.00 78.25 1148 PRO A C 1
ATOM 8822 O O . PRO A 1 1148 ? 73.160 26.220 -15.448 1.00 78.25 1148 PRO A O 1
ATOM 8825 N N . ALA A 1 1149 ? 74.038 27.821 -16.765 1.00 77.25 1149 ALA A N 1
ATOM 8826 C CA . ALA A 1 1149 ? 73.998 27.013 -17.979 1.00 77.25 1149 ALA A CA 1
ATOM 8827 C C . ALA A 1 1149 ? 74.776 25.694 -17.801 1.00 77.25 1149 ALA A C 1
ATOM 8829 O O . ALA A 1 1149 ? 75.879 25.693 -17.248 1.00 77.25 1149 ALA A O 1
ATOM 8830 N N . GLN A 1 1150 ? 74.199 24.580 -18.258 1.00 77.38 1150 GLN A N 1
ATOM 8831 C CA . GLN A 1 1150 ? 74.779 23.242 -18.110 1.00 77.38 1150 GLN A CA 1
ATOM 8832 C C . GLN A 1 1150 ? 74.967 22.577 -19.469 1.00 77.38 1150 GLN A C 1
ATOM 8834 O O . GLN A 1 1150 ? 74.014 22.415 -20.229 1.00 77.38 1150 GLN A O 1
ATOM 8839 N N . THR A 1 1151 ? 76.192 22.143 -19.744 1.00 76.62 1151 THR A N 1
ATOM 8840 C CA . THR A 1 1151 ? 76.552 21.408 -20.958 1.00 76.62 1151 THR A CA 1
ATOM 8841 C C . THR A 1 1151 ? 76.605 19.916 -20.635 1.00 76.62 1151 THR A C 1
ATOM 8843 O O . THR A 1 1151 ? 77.527 19.462 -19.958 1.00 76.62 1151 THR A O 1
ATOM 8846 N N . ILE A 1 1152 ? 75.621 19.145 -21.106 1.00 73.44 1152 ILE A N 1
ATOM 8847 C CA . ILE A 1 1152 ? 75.643 17.679 -21.026 1.00 73.44 1152 ILE A CA 1
ATOM 8848 C C . ILE A 1 1152 ? 76.256 17.140 -22.317 1.00 73.44 1152 ILE A C 1
ATOM 8850 O O . ILE A 1 1152 ? 75.786 17.454 -23.410 1.00 73.44 1152 ILE A O 1
ATOM 8854 N N . VAL A 1 1153 ? 77.300 16.322 -22.187 1.00 75.88 1153 VAL A N 1
ATOM 8855 C CA . VAL A 1 1153 ? 77.899 15.571 -23.296 1.00 75.88 1153 VAL A CA 1
ATOM 8856 C C . VAL A 1 1153 ? 77.503 14.109 -23.136 1.00 75.88 1153 VAL A C 1
ATOM 8858 O O . VAL A 1 1153 ? 77.735 13.529 -22.076 1.00 75.88 1153 VAL A O 1
ATOM 8861 N N . TRP A 1 1154 ? 76.887 13.532 -24.163 1.00 72.56 1154 TRP A N 1
ATOM 8862 C CA . TRP A 1 1154 ? 76.479 12.127 -24.183 1.00 72.56 1154 TRP A CA 1
ATOM 8863 C C . TRP A 1 1154 ? 77.601 11.240 -24.746 1.00 72.56 1154 TRP A C 1
ATOM 8865 O O . TRP A 1 1154 ? 78.517 11.727 -25.410 1.00 72.56 1154 TRP A O 1
ATOM 8875 N N . ASP A 1 1155 ? 77.532 9.928 -24.501 1.00 71.69 1155 ASP A N 1
ATOM 8876 C CA . ASP A 1 1155 ? 78.600 8.971 -24.856 1.00 71.69 1155 ASP A CA 1
ATOM 8877 C C . ASP A 1 1155 ? 78.873 8.849 -26.373 1.00 71.69 1155 ASP A C 1
ATOM 8879 O O . ASP A 1 1155 ? 79.911 8.326 -26.777 1.00 71.69 1155 ASP A O 1
ATOM 8883 N N . ASP A 1 1156 ? 77.967 9.342 -27.225 1.00 75.06 1156 ASP A N 1
ATOM 8884 C CA . ASP A 1 1156 ? 78.144 9.436 -28.682 1.00 75.06 1156 ASP A CA 1
ATOM 8885 C C . ASP A 1 1156 ? 78.861 10.725 -29.141 1.00 75.06 1156 ASP A C 1
ATOM 8887 O O . ASP A 1 1156 ? 79.101 10.918 -30.334 1.00 75.06 1156 ASP A O 1
ATOM 8891 N N . GLY A 1 1157 ? 79.223 11.601 -28.199 1.00 69.12 1157 GLY A N 1
ATOM 8892 C CA . GLY A 1 1157 ? 79.850 12.897 -28.449 1.00 69.12 1157 GLY A CA 1
ATOM 8893 C C . GLY A 1 1157 ? 78.870 14.030 -28.761 1.00 69.12 1157 GLY A C 1
ATOM 8894 O O . GLY A 1 1157 ? 79.320 15.141 -29.051 1.00 69.12 1157 GLY A O 1
ATOM 8895 N N . THR A 1 1158 ? 77.552 13.803 -28.705 1.00 72.94 1158 THR A N 1
ATOM 8896 C CA . THR A 1 1158 ? 76.576 14.892 -28.843 1.00 72.94 1158 THR A CA 1
ATOM 8897 C C . THR A 1 1158 ? 76.584 15.795 -27.611 1.00 72.94 1158 THR A C 1
ATOM 8899 O O . THR A 1 1158 ? 76.637 15.340 -26.468 1.00 72.94 1158 THR A O 1
ATOM 8902 N N . VAL A 1 1159 ? 76.543 17.106 -27.852 1.00 74.00 1159 VAL A N 1
ATOM 8903 C CA . VAL A 1 1159 ? 76.617 18.147 -26.822 1.00 74.00 1159 VAL A CA 1
ATOM 8904 C C . VAL A 1 1159 ? 75.275 18.866 -26.756 1.00 74.00 1159 VAL A C 1
ATOM 8906 O O . VAL A 1 1159 ? 74.797 19.369 -27.772 1.00 74.00 1159 VAL A O 1
ATOM 8909 N N . PHE A 1 1160 ? 74.673 18.924 -25.570 1.00 70.38 1160 PHE A N 1
ATOM 8910 C CA . PHE A 1 1160 ? 73.409 19.612 -25.330 1.00 70.38 1160 PHE A CA 1
ATOM 8911 C C . PHE A 1 1160 ? 73.583 20.672 -24.239 1.00 70.38 1160 PHE A C 1
ATOM 8913 O O . PHE A 1 1160 ? 73.871 20.351 -23.085 1.00 70.38 1160 PHE A O 1
ATOM 8920 N N . GLU A 1 1161 ? 73.415 21.941 -24.610 1.00 76.88 1161 GLU A N 1
ATOM 8921 C CA . GLU A 1 1161 ? 73.549 23.077 -23.697 1.00 76.88 1161 GLU A CA 1
ATOM 8922 C C . GLU A 1 1161 ? 72.178 23.544 -23.210 1.00 76.88 1161 GLU A C 1
ATOM 8924 O O . GLU A 1 1161 ? 71.355 24.046 -23.978 1.00 76.88 1161 GLU A O 1
ATOM 8929 N N . PHE A 1 1162 ? 71.944 23.405 -21.909 1.00 73.56 1162 PHE A N 1
ATOM 8930 C CA . PHE A 1 1162 ? 70.830 24.043 -21.226 1.00 73.56 1162 PHE A CA 1
ATOM 8931 C C . PHE A 1 1162 ? 71.236 25.487 -20.900 1.00 73.56 1162 PHE A C 1
ATOM 8933 O O . PHE A 1 1162 ? 72.205 25.670 -20.158 1.00 73.56 1162 PHE A O 1
ATOM 8940 N N . PRO A 1 1163 ? 70.544 26.519 -21.419 1.00 75.75 1163 PRO A N 1
ATOM 8941 C CA . PRO A 1 1163 ? 70.805 27.901 -21.026 1.00 75.75 1163 PRO A CA 1
ATOM 8942 C C . PRO A 1 1163 ? 70.456 28.110 -19.547 1.00 75.75 1163 PRO A C 1
ATOM 8944 O O . PRO A 1 1163 ? 69.651 27.369 -18.983 1.00 75.75 1163 PRO A O 1
ATOM 8947 N N . ALA A 1 1164 ? 71.039 29.134 -18.920 1.00 77.81 1164 ALA A N 1
ATOM 8948 C CA . ALA A 1 1164 ? 70.738 29.457 -17.528 1.00 77.81 1164 ALA A CA 1
ATOM 8949 C C . ALA A 1 1164 ? 69.248 29.805 -17.346 1.00 77.81 1164 ALA A C 1
ATOM 8951 O O . ALA A 1 1164 ? 68.674 30.533 -18.160 1.00 77.81 1164 ALA A O 1
ATOM 8952 N N . TYR A 1 1165 ? 68.626 29.296 -16.281 1.00 78.31 1165 TYR A N 1
ATOM 8953 C CA . TYR A 1 1165 ? 67.202 29.495 -15.997 1.00 78.31 1165 TYR A CA 1
ATOM 8954 C C . TYR A 1 1165 ? 66.934 29.595 -14.494 1.00 78.31 1165 TYR A C 1
ATOM 8956 O O . TYR A 1 1165 ? 67.628 28.988 -13.681 1.00 78.31 1165 TYR A O 1
ATOM 8964 N N . THR A 1 1166 ? 65.905 30.344 -14.101 1.00 74.62 1166 THR A N 1
ATOM 8965 C CA . THR A 1 1166 ? 65.470 30.411 -12.702 1.00 74.62 1166 THR A CA 1
ATOM 8966 C C . THR A 1 1166 ? 64.607 29.204 -12.341 1.00 74.62 1166 THR A C 1
ATOM 8968 O O . THR A 1 1166 ? 63.538 28.989 -12.910 1.00 74.62 1166 THR A O 1
ATOM 8971 N N . ALA A 1 1167 ? 65.059 28.419 -11.364 1.00 77.12 1167 ALA A N 1
ATOM 8972 C CA . ALA A 1 1167 ? 64.305 27.312 -10.786 1.00 77.12 1167 ALA A CA 1
ATOM 8973 C C . ALA A 1 1167 ? 63.702 27.717 -9.427 1.00 77.12 1167 ALA A C 1
ATOM 8975 O O . ALA A 1 1167 ? 64.376 28.401 -8.647 1.00 77.12 1167 ALA A O 1
ATOM 8976 N N . PRO A 1 1168 ? 62.470 27.285 -9.104 1.00 79.75 1168 PRO A N 1
ATOM 8977 C CA . PRO A 1 1168 ? 61.892 27.507 -7.785 1.00 79.75 1168 PRO A CA 1
ATOM 8978 C C . PRO A 1 1168 ? 62.620 26.653 -6.737 1.00 79.75 1168 PRO A C 1
ATOM 8980 O O . PRO A 1 1168 ? 62.818 25.450 -6.922 1.00 79.75 1168 PRO A O 1
ATOM 8983 N N . ILE A 1 1169 ? 63.001 27.270 -5.620 1.00 82.12 1169 ILE A N 1
ATOM 8984 C CA . ILE A 1 1169 ? 63.459 26.565 -4.421 1.00 82.12 1169 ILE A CA 1
ATOM 8985 C C . ILE A 1 1169 ? 62.204 26.140 -3.662 1.00 82.12 1169 ILE A C 1
ATOM 8987 O O . ILE A 1 1169 ? 61.504 26.981 -3.101 1.00 82.12 1169 ILE A O 1
ATOM 8991 N N . ASN A 1 1170 ? 61.920 24.840 -3.667 1.00 79.94 1170 ASN A N 1
ATOM 8992 C CA . ASN A 1 1170 ? 60.729 24.268 -3.052 1.00 79.94 1170 ASN A CA 1
ATOM 8993 C C . ASN A 1 1170 ? 61.079 23.567 -1.731 1.00 79.94 1170 ASN A C 1
ATOM 8995 O O . ASN A 1 1170 ? 61.739 22.529 -1.741 1.00 79.94 1170 ASN A O 1
ATOM 8999 N N . GLU A 1 1171 ? 60.600 24.097 -0.606 1.00 82.44 1171 GLU A N 1
ATOM 9000 C CA . GLU A 1 1171 ? 60.630 23.404 0.688 1.00 82.44 1171 GLU A CA 1
ATOM 9001 C C . GLU A 1 1171 ? 59.398 22.508 0.839 1.00 82.44 1171 GLU A C 1
ATOM 9003 O O . GLU A 1 1171 ? 58.291 22.893 0.470 1.00 82.44 1171 GLU A O 1
ATOM 9008 N N . TYR A 1 1172 ? 59.570 21.317 1.409 1.00 80.00 1172 TYR A N 1
ATOM 9009 C CA . TYR A 1 1172 ? 58.447 20.457 1.778 1.00 80.00 1172 TYR A CA 1
ATOM 9010 C C . TYR A 1 1172 ? 57.882 20.896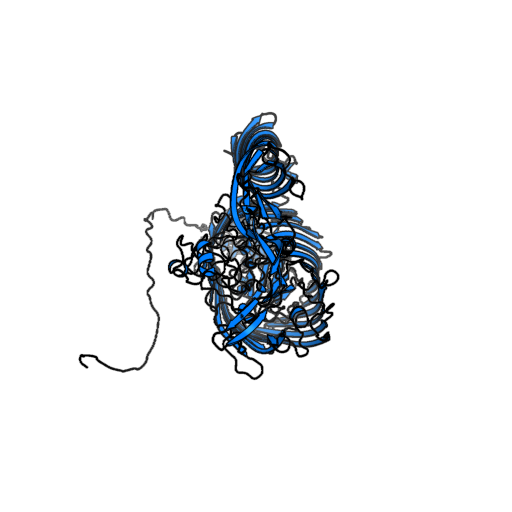 3.138 1.00 80.00 1172 TYR A C 1
ATOM 9012 O O . TYR A 1 1172 ? 58.613 20.974 4.128 1.00 80.00 1172 TYR A O 1
ATOM 9020 N N . ARG A 1 1173 ? 56.583 21.195 3.180 1.00 78.38 1173 ARG A N 1
ATOM 9021 C CA . ARG A 1 1173 ? 55.810 21.553 4.375 1.00 78.38 1173 ARG A CA 1
ATOM 9022 C C . ARG A 1 1173 ? 54.857 20.414 4.705 1.00 78.38 1173 ARG A C 1
ATOM 9024 O O . ARG A 1 1173 ? 54.028 20.065 3.871 1.00 78.38 1173 ARG A O 1
ATOM 9031 N N . GLU A 1 1174 ? 54.929 19.886 5.922 1.00 79.06 1174 GLU A N 1
ATOM 9032 C CA . GLU A 1 1174 ? 53.902 18.991 6.468 1.00 79.06 1174 GLU A CA 1
ATOM 9033 C C . GLU A 1 1174 ? 52.858 19.797 7.248 1.00 79.06 1174 GLU A C 1
ATOM 9035 O O . GLU A 1 1174 ? 53.190 20.753 7.952 1.00 79.06 1174 GLU A O 1
ATOM 9040 N N . VAL A 1 1175 ? 51.591 19.406 7.119 1.00 77.19 1175 VAL A N 1
ATOM 9041 C CA . VAL A 1 1175 ? 50.438 20.032 7.767 1.00 77.19 1175 VAL A CA 1
ATOM 9042 C C . VAL A 1 1175 ? 49.599 18.949 8.433 1.00 77.19 1175 VAL A C 1
ATOM 9044 O O . VAL A 1 1175 ? 49.089 18.038 7.780 1.00 77.19 1175 VAL A O 1
ATOM 9047 N N . THR A 1 1176 ? 49.429 19.071 9.748 1.00 79.94 1176 THR A N 1
ATOM 9048 C CA . THR A 1 1176 ? 48.512 18.235 10.527 1.00 79.94 1176 THR A CA 1
ATOM 9049 C C . THR A 1 1176 ? 47.067 18.518 10.116 1.00 79.94 1176 THR A C 1
ATOM 9051 O O . THR A 1 1176 ? 46.608 19.660 10.153 1.00 79.94 1176 THR A O 1
ATOM 9054 N N . GLY A 1 1177 ? 46.353 17.475 9.709 1.00 76.12 1177 GLY A N 1
ATOM 9055 C CA . GLY A 1 1177 ? 44.975 17.541 9.252 1.00 76.12 1177 GLY A CA 1
ATOM 9056 C C . GLY A 1 1177 ? 43.994 17.620 10.412 1.00 76.12 1177 GLY A C 1
ATOM 9057 O O . GLY A 1 1177 ? 44.200 17.053 11.482 1.00 76.12 1177 GLY A O 1
ATOM 9058 N N . THR A 1 1178 ? 42.862 18.286 10.207 1.00 78.31 1178 THR A N 1
ATOM 9059 C CA . THR A 1 1178 ? 41.865 18.472 11.272 1.00 78.31 1178 THR A CA 1
ATOM 9060 C C . THR A 1 1178 ? 41.272 17.165 11.799 1.00 78.31 1178 THR A C 1
ATOM 9062 O O . THR A 1 1178 ? 40.800 17.134 12.934 1.00 78.31 1178 THR A O 1
ATOM 9065 N N . SER A 1 1179 ? 41.316 16.063 11.044 1.00 77.06 1179 SER A N 1
ATOM 9066 C CA . SER A 1 1179 ? 40.841 14.757 11.520 1.00 77.06 1179 SER A CA 1
ATOM 9067 C C . SER A 1 1179 ? 41.653 14.205 12.701 1.00 77.06 1179 SER A C 1
ATOM 9069 O O . SER A 1 1179 ? 41.091 13.461 13.510 1.00 77.06 1179 SER A O 1
ATOM 9071 N N . THR A 1 1180 ? 42.916 14.613 12.880 1.00 74.94 1180 THR A N 1
ATOM 9072 C CA . THR A 1 1180 ? 43.746 14.231 14.039 1.00 74.94 1180 THR A CA 1
ATOM 9073 C C . THR A 1 1180 ? 43.576 15.168 15.250 1.00 74.94 1180 THR A C 1
ATOM 9075 O O . THR A 1 1180 ? 44.066 14.860 16.338 1.00 74.94 1180 THR A O 1
ATOM 9078 N N . LEU A 1 1181 ? 42.799 16.257 15.131 1.00 72.06 1181 LEU A N 1
ATOM 9079 C CA . LEU A 1 1181 ? 42.500 17.193 16.227 1.00 72.06 1181 LEU A CA 1
ATOM 9080 C C . LEU A 1 1181 ? 41.408 16.652 17.172 1.00 72.06 1181 LEU A C 1
ATOM 9082 O O . LEU A 1 1181 ? 40.220 16.959 17.063 1.00 72.06 1181 LEU A O 1
ATOM 9086 N N . VAL A 1 1182 ? 41.816 15.839 18.146 1.00 70.31 1182 VAL A N 1
ATOM 9087 C CA . VAL A 1 1182 ? 40.922 15.199 19.131 1.00 70.31 1182 VAL A CA 1
ATOM 9088 C C . VAL A 1 1182 ? 40.580 16.157 20.287 1.00 70.31 1182 VAL A C 1
ATOM 9090 O O . VAL A 1 1182 ? 40.972 15.965 21.437 1.00 70.31 1182 VAL A O 1
ATOM 9093 N N . GLU A 1 1183 ? 39.814 17.209 19.991 1.00 67.81 1183 GLU A N 1
ATOM 9094 C CA . GLU A 1 1183 ? 39.311 18.143 21.003 1.00 67.81 1183 GLU A CA 1
ATOM 9095 C C . GLU A 1 1183 ? 37.885 17.805 21.480 1.00 67.81 1183 GLU A C 1
ATOM 9097 O O . GLU A 1 1183 ? 36.885 18.029 20.792 1.00 67.81 1183 GLU A O 1
ATOM 9102 N N . GLY A 1 1184 ? 37.767 17.324 22.721 1.00 71.94 1184 GLY A N 1
ATOM 9103 C CA . GLY A 1 1184 ? 36.483 16.939 23.312 1.00 71.94 1184 GLY A CA 1
ATOM 9104 C C . GLY A 1 1184 ? 35.424 18.046 23.305 1.00 71.94 1184 GLY A C 1
ATOM 9105 O O . GLY A 1 1184 ? 35.708 19.226 23.534 1.00 71.94 1184 GLY A O 1
ATOM 9106 N N . ARG A 1 1185 ? 34.170 17.649 23.065 1.00 75.69 1185 ARG A N 1
ATOM 9107 C CA . ARG A 1 1185 ? 32.990 18.519 23.003 1.00 75.69 1185 ARG A CA 1
ATOM 9108 C C . ARG A 1 1185 ? 32.041 18.209 24.153 1.00 75.69 1185 ARG A C 1
ATOM 9110 O O . ARG A 1 1185 ? 31.656 17.059 24.377 1.00 75.69 1185 ARG A O 1
ATOM 9117 N N . LYS A 1 1186 ? 31.587 19.255 24.840 1.00 79.06 1186 LYS A N 1
ATOM 9118 C CA . LYS A 1 1186 ? 30.468 19.178 25.788 1.00 79.06 1186 LYS A CA 1
ATOM 9119 C C . LYS A 1 1186 ? 29.263 19.890 25.186 1.00 79.06 1186 LYS A C 1
ATOM 9121 O O . LYS A 1 1186 ? 29.384 20.815 24.387 1.00 79.06 1186 LYS A O 1
ATOM 9126 N N . HIS A 1 1187 ? 28.075 19.416 25.527 1.00 81.06 1187 HIS A N 1
ATOM 9127 C CA . HIS A 1 1187 ? 26.835 19.981 25.020 1.00 81.06 1187 HIS A CA 1
ATOM 9128 C C . HIS A 1 1187 ? 25.734 19.868 26.075 1.00 81.06 1187 HIS A C 1
ATOM 9130 O O . HIS A 1 1187 ? 25.619 18.827 26.721 1.00 81.06 1187 HIS A O 1
ATOM 9136 N N . ARG A 1 1188 ? 24.887 20.895 26.224 1.00 85.19 1188 ARG A N 1
ATOM 9137 C CA . ARG A 1 1188 ? 23.771 20.896 27.183 1.00 85.19 1188 ARG A CA 1
ATOM 9138 C C . ARG A 1 1188 ? 22.435 21.203 26.509 1.00 85.19 1188 ARG A C 1
ATOM 9140 O O . ARG A 1 1188 ? 22.240 22.322 26.034 1.00 85.19 1188 ARG A O 1
ATOM 9147 N N . SER A 1 1189 ? 21.491 20.262 26.590 1.00 88.38 1189 SER A N 1
ATOM 9148 C CA . SER A 1 1189 ? 20.128 20.410 26.058 1.00 88.38 1189 SER A CA 1
ATOM 9149 C C . SER A 1 1189 ? 19.022 20.232 27.091 1.00 88.38 1189 SER A C 1
ATOM 9151 O O . SER A 1 1189 ? 19.221 19.609 28.137 1.00 88.38 1189 SER A O 1
ATOM 9153 N N . ASP A 1 1190 ? 17.842 20.769 26.791 1.00 89.38 1190 ASP A N 1
ATOM 9154 C CA . ASP A 1 1190 ? 16.548 20.459 27.418 1.00 89.38 1190 ASP A CA 1
ATOM 9155 C C . ASP A 1 1190 ? 15.816 19.306 26.708 1.00 89.38 1190 ASP A C 1
ATOM 9157 O O . ASP A 1 1190 ? 16.266 18.805 25.683 1.00 89.38 1190 ASP A O 1
ATOM 9161 N N . ALA A 1 1191 ? 14.709 18.850 27.296 1.00 92.94 1191 ALA A N 1
ATOM 9162 C CA . ALA A 1 1191 ? 13.757 17.942 26.666 1.00 92.94 1191 ALA A CA 1
ATOM 9163 C C . ALA A 1 1191 ? 12.352 18.237 27.216 1.00 92.94 1191 ALA A C 1
ATOM 9165 O O . ALA A 1 1191 ? 12.110 18.083 28.416 1.00 92.94 1191 ALA A O 1
ATOM 9166 N N . ASP A 1 1192 ? 11.443 18.665 26.343 1.00 93.38 1192 ASP A N 1
ATOM 9167 C CA . ASP A 1 1192 ? 10.028 18.902 26.643 1.00 93.38 1192 ASP A CA 1
ATOM 9168 C C . ASP A 1 1192 ? 9.180 17.978 25.750 1.00 93.38 1192 ASP A C 1
ATOM 9170 O O . ASP A 1 1192 ? 9.333 17.983 24.525 1.00 93.38 1192 ASP A O 1
ATOM 9174 N N . MET A 1 1193 ? 8.308 17.162 26.349 1.00 94.00 1193 MET A N 1
ATOM 9175 C CA . MET A 1 1193 ? 7.579 16.083 25.672 1.00 94.00 1193 MET A CA 1
ATOM 9176 C C . MET A 1 1193 ? 6.080 16.126 25.976 1.00 94.00 1193 MET A C 1
ATOM 9178 O O . MET A 1 1193 ? 5.662 16.230 27.126 1.00 94.00 1193 MET A O 1
ATOM 9182 N N . HIS A 1 1194 ? 5.271 15.964 24.938 1.00 96.00 1194 HIS A N 1
ATOM 9183 C CA . HIS A 1 1194 ? 3.835 15.735 24.999 1.00 96.00 1194 HIS A CA 1
ATOM 9184 C C . HIS A 1 1194 ? 3.539 14.297 24.552 1.00 96.00 1194 HIS A C 1
ATOM 9186 O O . HIS A 1 1194 ? 4.253 13.730 23.721 1.00 96.00 1194 HIS A O 1
ATOM 9192 N N . SER A 1 1195 ? 2.465 13.699 25.062 1.00 94.56 1195 SER A N 1
ATOM 9193 C CA . SER A 1 1195 ? 1.905 12.476 24.483 1.00 94.56 1195 SER A CA 1
ATOM 9194 C C . SER A 1 1195 ? 0.389 12.451 24.595 1.00 94.56 1195 SER A C 1
ATOM 9196 O O . SER A 1 1195 ? -0.165 12.937 25.581 1.00 94.56 1195 SER A O 1
ATOM 9198 N N . ILE A 1 1196 ? -0.256 11.860 23.593 1.00 94.31 1196 ILE A N 1
ATOM 9199 C CA . ILE A 1 1196 ? -1.673 11.485 23.609 1.00 94.31 1196 ILE A CA 1
ATOM 9200 C C . ILE A 1 1196 ? -1.716 9.959 23.573 1.00 94.31 1196 ILE A C 1
ATOM 9202 O O . ILE A 1 1196 ? -1.043 9.355 22.738 1.00 94.31 1196 ILE A O 1
ATOM 9206 N N . ARG A 1 1197 ? -2.461 9.331 24.483 1.00 93.00 1197 ARG A N 1
ATOM 9207 C CA . ARG A 1 1197 ? -2.498 7.873 24.665 1.00 93.00 1197 ARG A CA 1
ATOM 9208 C C . ARG A 1 1197 ? -3.935 7.380 24.765 1.00 93.00 1197 ARG A C 1
ATOM 9210 O O . ARG A 1 1197 ? -4.769 8.023 25.401 1.00 93.00 1197 ARG A O 1
ATOM 9217 N N . ILE A 1 1198 ? -4.196 6.213 24.190 1.00 91.19 1198 ILE A N 1
ATOM 9218 C CA . ILE A 1 1198 ? -5.407 5.426 24.416 1.00 91.19 1198 ILE A CA 1
ATOM 9219 C C . ILE A 1 1198 ? -4.958 4.093 25.008 1.00 91.19 1198 ILE A C 1
ATOM 9221 O O . ILE A 1 1198 ? -4.020 3.466 24.513 1.00 91.19 1198 ILE A O 1
ATOM 9225 N N . GLY A 1 1199 ? -5.599 3.669 26.089 1.00 91.56 1199 GLY A N 1
ATOM 9226 C CA . GLY A 1 1199 ? -5.230 2.448 26.792 1.00 91.56 1199 GLY A CA 1
ATOM 9227 C C . GLY A 1 1199 ? -6.427 1.690 27.327 1.00 91.56 1199 GLY A C 1
ATOM 9228 O O . GLY A 1 1199 ? -7.549 2.191 27.354 1.00 91.56 1199 GLY A O 1
ATOM 9229 N N . ILE A 1 1200 ? -6.159 0.472 27.768 1.00 92.81 1200 ILE A N 1
ATOM 9230 C CA . ILE A 1 1200 ? -7.138 -0.450 28.329 1.00 92.81 1200 ILE A CA 1
ATOM 9231 C C . ILE A 1 1200 ? -6.605 -0.883 29.698 1.00 92.81 1200 ILE A C 1
ATOM 9233 O O . ILE A 1 1200 ? -5.450 -1.307 29.768 1.00 92.81 1200 ILE A O 1
ATOM 9237 N N . SER A 1 1201 ? -7.408 -0.799 30.762 1.00 95.06 1201 SER A N 1
ATOM 9238 C CA . SER A 1 1201 ? -7.056 -1.329 32.093 1.00 95.06 1201 SER A CA 1
ATOM 9239 C C . SER A 1 1201 ? -7.960 -2.504 32.470 1.00 95.06 1201 SER A C 1
ATOM 9241 O O . SER A 1 1201 ? -9.130 -2.529 32.104 1.00 95.06 1201 SER A O 1
ATOM 9243 N N . TYR A 1 1202 ? -7.433 -3.450 33.240 1.00 94.88 1202 TYR A N 1
ATOM 9244 C CA . TYR A 1 1202 ? -8.182 -4.474 33.964 1.00 94.88 1202 TYR A CA 1
ATOM 9245 C C . TYR A 1 1202 ? -8.061 -4.215 35.469 1.00 94.88 1202 TYR A C 1
ATOM 9247 O O . TYR A 1 1202 ? -6.950 -3.995 35.961 1.00 94.88 1202 TYR A O 1
ATOM 9255 N N . HIS A 1 1203 ? -9.188 -4.247 36.180 1.00 94.81 1203 HIS A N 1
ATOM 9256 C CA . HIS A 1 1203 ? -9.302 -4.001 37.625 1.00 94.81 1203 HIS A CA 1
ATOM 9257 C C . HIS A 1 1203 ? -9.532 -5.329 38.380 1.00 94.81 1203 HIS A C 1
ATOM 9259 O O . HIS A 1 1203 ? -10.180 -6.247 37.862 1.00 94.81 1203 HIS A O 1
ATOM 9265 N N . PHE A 1 1204 ? -8.967 -5.464 39.584 1.00 93.12 1204 PHE A N 1
ATOM 9266 C CA . PHE A 1 1204 ? -8.873 -6.739 40.326 1.00 93.12 1204 PHE A CA 1
ATOM 9267 C C . PHE A 1 1204 ? -9.871 -6.893 41.483 1.00 93.12 1204 PHE A C 1
ATOM 9269 O O . PHE A 1 1204 ? -10.069 -5.921 42.230 1.00 93.12 1204 PHE A O 1
#

Foldseek 3Di:
DDDDDDDDDDDDDDDDDDDDDDDDDDDDDDDDDPPDDDPPPPDLDFFWDWAAWDQLVVSVVSLCVRQVAAEAEDPVLSPPFIFHTDGGTDHSVVSVVRRCVPSQWDWDDPDPRYIYIDGNDDPDDFDDDDDDDDPDPCDDDVDLDQADELRAGGNCNVDVVVVLVRQADKDKQAPVNCVFQPDPAPQCSCFFPAQWHFAPRQFPSFGFIGGLLDTAQQLEFEEEQSHGAWDWADLFLLFIGIGGHDDSVFFRMKIWHAADDFLYLRAQNRGTYIYTYGDFLVNFFDVPFFKWKKKKKKFWWQFAAFDDDAKFFADDLDDDFDDAFFDQDPFATDDPQFTAWMKIKMKIWGHDDFKIKIKMKIKIWGHFGWAFQDDPQAKDWPVDQDPVQVVDDPDPSSVVRSVRHPTHTDDQHLASHHHRGGFAFRIKIKIKIKIKMWGPPDDQKIKIKIKIKIKMWTRGDRLLLQPGRGDMDTRAPRTKIKIKIKIKIKMWGGPRAQAWTKIKIKMKIKMKIFDAASQSDGTFIKIKIKIKMKIWTKHWDQDPQAIKIKIWTKMKMKMWMATPDADDPPVRRWGDWGWIKIKIKTWMKMKGPSDPFKIKIKIKMKMKMWMWTDGDDDPADEDTDIDMDIDIKMKIKMWGRPDPQKIWIKIKIKHKRAGHSVQQYDIVQEYHDRQQGIKIKIKIKTWMWGWDADDPHNGKIKIKIKMWMKIKIAQDWKKDQDPVRRGIHIGGAGIWIRTWMKIWMWMDDDQKIKIKIKIATPDTWGGGVPGDIDQAAEFSINSLQSQAARMKIKMKIKGADDVNQKMKIKMKIKGAHRPGHHDDDPPPPDGSHDRSDWHIDMFMKIKMWGPPDPQKMKIKIWGRVVSDWTCDRRHSHSTTDHGTMIMIMMMGMGGDPACPPPVNQPDLDPPDFFDDQFFKKKWKKKWKKKWKKKWFKAFLVGHGDDDPVGRMDMDIWIHMKIWMKIWGWDADPQQKIKIKMKMKIFYWRKDKDFAFADDDPPDDPQSVLSVSSRRGQKMKMKTFTMKMWIWIKIWGTPGQKIKIKIKGKMKIKIKMKMWGKAARDDDDLSQQQHDNDIRTDDMDMDIDIWMWIKIKTKMWGDPDPQKIKIKMKMKTWTDKDKDKDQQPQQGHGAKHKHWDQPDKDWDDWDWDADPVRDIDIDHIDIDGDIDMDIDHTSNPVRTMMMMIMIMIMMMIMMMMMGGD

Secondary structure (DSSP, 8-state):
------------------------------PPP-------------EEEEE-S-BHHHHHHHHHHHH--EEE--TTTSSS-BPPPEEEEE-HHHHHHHHHTTTTEEEEEEETTEEEEEE------S----PPPPSS-TT----SSSB-GGGPBTT--SSSHHHHHSSSSEEEE-HHHHHHS--SSGGGGGTT-TTEEEETTTSSS-BEEEETTB-STTSS-EEETTEE--EEEE-STT-EEEEB---GGGEEEEEEEES--SSSSS---TTEEEEEEE--STTTSPTT-SEEEEEEEEEE-SEE---SS-EE-SS-TTSSS--S-B-----PPPPTT---EEEEEEEEEE--SSEEEEEEEEEEEE-EEBBPSBSTTS--B-SS--HHHHT--SSHHHHHHHTT-S--BSS--SSS--TT-B-SS--EEEEEEEEEEEEEEETTEEEEEEEEEEEEEE----TTT--SSSS-EE--SS-EEEEEEEEEEEEEE--SSTT-EEEEEEEEEEEEEE---TTS-----EEEEEEEEEEEEEEEEEETTEEEEEEEEEEEEEEEEEESS-----SSS-----EEEEEEEEEEEEEEEEETTEEEEEEEEEEEEEEEE---S-SS-----EEEEEEEEEEEEEEEEEETTEEEEEEEEEEEEPPPHHHHS-BTTEE--TT---EEEEEEEEEEEEEEE-SSSTTEEEEEEEEEEEEEEET-EEEEEEGGGTEEEEEE-SEEEEEEEEEEEEEEETTEEEEEEEEEEEEEEEE-TTSPPBSEEPTT-THHHHPPPSEEEEEEEEEEETTTTEEEEEEEEEE---SSEEPPPTTSSPPSS-------EEEEEEEEEEEEETTEEEEEEEETTT-B--PPTT-SSS-PPB--EEEEEEEEEEETTSTTSTHHHHS--SSPPPPP--EEEEEEEEEEEEEEEEEEEE-SSSSBPP-TTTTEEEEEEEEEEEEEEEEEEEE-TTSEEEEEEEEEEEEEEEEEEEEE----SS--HHHHHHHHTT-EEEEEEEEEEEEEEEEEEEEEE-SSEEEEEEEEEEEEEEEEEEEEEEEPPPSSTT--S--SSEEEEEEEEEEEEEEEEEEEEEEEEEEETTEEEEEEEEEEEEEEEEEEESSTT--SPPPEEEEEEEEEEEE--EEEE-TTS-EEEEPPEEEEEEEEEEE--GGG----EEEEEEEEEEEEEEEEEEE-

pLD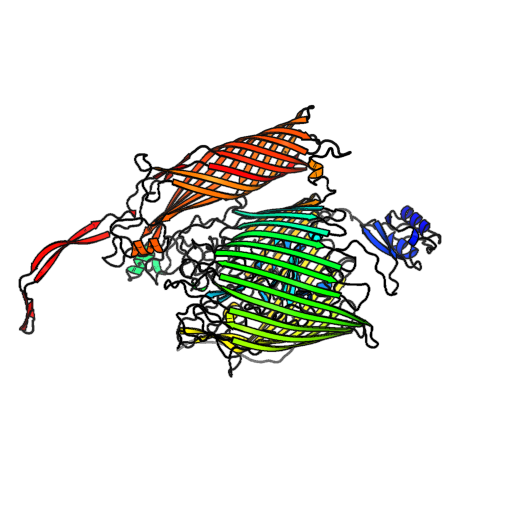DT: mean 80.81, std 17.87, range [22.36, 98.44]